Protein AF-A0A9D8A4F9-F1 (afdb_monomer_lite)

Secondary structure (DSSP, 8-state):
----TTTT--HHHHHHHHHH-TT-HHHHHHHHHHHHTS--TTHHHHHHHHHHHHHHHHHHTT-S---SS--S--EEEEEE-TTT--EEEEEEETTEEEEEES-TTSSSPPEEEEPPTT--TTT--HHHHHHHTTPSEEEEEETTTEEEEEEEETTEEEEEETTTEEEE--STT--TTT--HHHHHHHHHHHHHHHHHTEEEE-TT-S-EEEEETTEEEEE-S--STT--EEEHHHHHTT--GGG--HHHHHHHHHT-SPPPPPP---S-------S---S-PPPPPP-TT------STTTTTS--S-PPPPPEEEE--B-SS-----S--HHHHT-SSHHHHHHHHHHHHHHHTBS-TTS-EEEEEEEEEEEGGGSTTHHHHHHHHHHHHHHHHHSSSS--HHHHHHHHHHHHHHHSSEEEEEEEEEESB------SS-GGG-HHHHHHH-SS-----TTS--SSTTGGGHHHHTEEEEEEEEEEEEEETTEEEEEEEEEEE---EEEE-TTS-EEEE-SEEEEEETGGGBPEES--TTS-TTT----TT--GGG-EEEEEEEEES--SSHHHHHHHHHHHHHHHHHHTTSEEEEESTT-SEEESTTTGGGHHHHS-HHHHHTT-SHHHHHHHHHHHHHHHHHTSSEEEEEEETTTEEEEEEEEE-TT---EEEEEETTEEEES---GGGTT--TTSPSEEEEEEE--HHHHHHHHHT--TT-SS--GGGSTTTHHHHHHHHHHHHHHHHHHHHHHSS------------TTSS-------------S-----S-----PPPPPP--------EEE-TTS-EEEPPPSS-S--PPPS------------------------PPEE--EEEEEEEEETTEEEEEEE-SS-EEEEEEEEE--SSSPEEEPEEEESSSEEETTEEEEEE-TT--EEEEEEETT--SS-EEEEEEE-

Foldseek 3Di:
DPDLPCLPPDPVRLVVQCVVCLQPLVSLVSSLVNLVVVPDPSSVVVNVVSVVSNVVNVVVVVDPDDDDDPPPDDKAWQAADPVPRWTWIWDADPLGIKIWTHDPPDPDHIDIFHDDDPDDNVPDHPVNNVVRVVPQDFQQADDPHWTWTWHADSVGTWIDTHDDDIFHDDDPPCHSVPHHPVNVVVRVVVVVVVVVQQFLDDDPPALWTWGQDPVGIWIWRNDDDPLTDTGHCCQQPNPDDSNPDDPVNSVCRSVVVTDTDDDDDDDDDDDDFPPDDDDDPDDDDDDDPPDDDDDDPPPVVPVPPDDDDDFDFFKAFAFDPPPDWFDADDPLLVPDPDLLLLLLQLLQVQQLLQAQDQVAAKEKEKEKDWAFLVLPPRLVVLLVQLVLLLVVQVPPDDDRDVVQNVLSVVLNVQSVDGTWIKIKIWIFNGQWFADDDPDLVVGRVSCLQPDDFDDDDDPGHDADTNSSSQSLLSQASQSKKKKKFWHDDPNFTKIWIKMKHQGIWGWDADPVRDITIGHRIMMGDRNVVSGTHIHDDPSRDCRRYQDDPPRDPRSGTMMMMRIRGNDDPPSQLQSVLSCCLWQVQCQLVQNYWYQGYPVSSDIRHNVCSLVNVVRRDVVSNCVPPVVSVVSSVLSNQVVVLVVPQFDWDWDQDPLLGIKIKRKHADAPAPLWEWEDQPRTTQERDDPQPPSVDDPQFGRMYMYIYRPDPNNSVLQSQQADSSSRYGHLVSDDVCSVSSSVRVVRVSVVVVVVRCVPGHDPPDDDDPPPPCVVVPDDDDDDDDDDPDPPDDDPPDDDDDDDDDQDDDDPPPPFDWDADPVGDTDGDDDPDDDDDDDDPDDPDDDDDDDDDDDDDDDDDDDDDFDFDDWAPWDKDADAQQKIKIKTADQAFAKKKKWKWFDDNHDTHTWFFPDKPAADGDPSIGIHTHHHPDMDIMMTGTPRHDDGDMDMTIGTD

pLDDT: mean 73.82, std 22.25, range [23.19, 98.0]

Structure (mmCIF, N/CA/C/O backbone):
data_AF-A0A9D8A4F9-F1
#
_entry.id   AF-A0A9D8A4F9-F1
#
loop_
_atom_site.group_PDB
_atom_site.id
_atom_site.type_symbol
_atom_site.label_atom_id
_atom_site.label_alt_id
_atom_site.label_comp_id
_atom_site.label_asym_id
_atom_site.label_entity_id
_atom_site.label_seq_id
_atom_site.pdbx_PDB_ins_code
_atom_site.Cartn_x
_atom_site.Cartn_y
_atom_site.Cartn_z
_atom_site.occupancy
_atom_site.B_iso_or_equiv
_atom_site.auth_seq_id
_atom_site.auth_comp_id
_atom_site.auth_asym_id
_atom_site.auth_atom_id
_atom_site.pdbx_PDB_model_num
ATOM 1 N N . MET A 1 1 ? 29.417 20.856 31.888 1.00 31.72 1 MET A N 1
ATOM 2 C CA . MET A 1 1 ? 30.789 20.696 32.424 1.00 31.72 1 MET A CA 1
ATOM 3 C C . MET A 1 1 ? 30.700 19.882 33.709 1.00 31.72 1 MET A C 1
ATOM 5 O O . MET A 1 1 ? 30.314 20.439 34.724 1.00 31.72 1 MET A O 1
ATOM 9 N N . LYS A 1 2 ? 30.962 18.569 33.659 1.00 42.34 2 LYS A N 1
ATOM 10 C CA . LYS A 1 2 ? 31.141 17.732 34.860 1.00 42.34 2 LYS A CA 1
ATOM 11 C C . LYS A 1 2 ? 32.647 17.641 35.139 1.00 42.34 2 LYS A C 1
ATOM 13 O O . LYS A 1 2 ? 33.435 17.596 34.195 1.00 42.34 2 LYS A O 1
ATOM 18 N N . ILE A 1 3 ? 33.026 17.749 36.407 1.00 55.44 3 ILE A N 1
ATOM 19 C CA . ILE A 1 3 ? 34.412 17.869 36.881 1.00 55.44 3 ILE A CA 1
ATOM 20 C C . ILE A 1 3 ? 35.209 16.655 36.382 1.00 55.44 3 ILE A C 1
ATOM 22 O O . ILE A 1 3 ? 34.765 15.530 36.570 1.00 55.44 3 ILE A O 1
ATOM 26 N N . ARG A 1 4 ? 36.346 16.888 35.710 1.00 75.88 4 ARG A N 1
ATOM 27 C CA . ARG A 1 4 ? 37.281 15.846 35.252 1.00 75.88 4 ARG A CA 1
ATOM 28 C C . ARG A 1 4 ? 38.421 15.729 36.272 1.00 75.88 4 ARG A C 1
ATOM 30 O O . ARG A 1 4 ? 39.386 16.487 36.160 1.00 75.88 4 ARG A O 1
ATOM 37 N N . PRO A 1 5 ? 38.309 14.864 37.296 1.00 75.50 5 PRO A N 1
ATOM 38 C CA . PRO A 1 5 ? 39.222 14.872 38.440 1.00 75.50 5 PRO A CA 1
ATOM 39 C C . PRO A 1 5 ? 40.666 14.479 38.092 1.00 75.50 5 PRO A C 1
ATOM 41 O O . PRO A 1 5 ? 41.574 14.840 38.837 1.00 75.50 5 PRO A O 1
ATOM 44 N N . TYR A 1 6 ? 40.897 13.793 36.964 1.00 81.38 6 TYR A N 1
ATOM 45 C CA . TYR A 1 6 ? 42.229 13.305 36.571 1.00 81.38 6 TYR A CA 1
ATOM 46 C C . TYR A 1 6 ? 42.735 13.849 35.225 1.00 81.38 6 TYR A C 1
ATOM 48 O O . TYR A 1 6 ? 43.694 13.318 34.676 1.00 81.38 6 TYR A O 1
ATOM 56 N N . LYS A 1 7 ? 42.137 14.938 34.720 1.00 78.94 7 LYS A N 1
ATOM 57 C CA . LYS A 1 7 ? 42.436 15.521 33.398 1.00 78.94 7 LYS A CA 1
ATOM 58 C C . LYS A 1 7 ? 43.911 15.868 33.160 1.00 78.94 7 LYS A C 1
ATOM 60 O O . LYS A 1 7 ? 44.373 15.780 32.029 1.00 78.94 7 LYS A O 1
ATOM 65 N N . ASP A 1 8 ? 44.624 16.266 34.212 1.00 77.88 8 ASP A N 1
ATOM 66 C CA . ASP A 1 8 ? 46.012 16.744 34.133 1.00 77.88 8 ASP A CA 1
ATOM 67 C C . ASP A 1 8 ? 47.021 15.738 34.723 1.00 77.88 8 ASP A C 1
ATOM 69 O O . ASP A 1 8 ? 48.161 16.092 35.023 1.00 77.88 8 ASP A O 1
ATOM 73 N N . LYS A 1 9 ? 46.604 14.482 34.933 1.00 79.62 9 LYS A N 1
ATOM 74 C CA . LYS A 1 9 ? 47.461 13.419 35.472 1.00 79.62 9 LYS A CA 1
ATOM 75 C C . LYS A 1 9 ? 48.225 12.715 34.356 1.00 79.62 9 LYS A C 1
ATOM 77 O O . LYS A 1 9 ? 47.655 12.320 33.343 1.00 79.62 9 LYS A O 1
ATOM 82 N N . SER A 1 10 ? 49.527 12.533 34.556 1.00 82.38 10 SER A N 1
ATOM 83 C CA . SER A 1 10 ? 50.371 11.760 33.642 1.00 82.38 10 SER A CA 1
ATOM 84 C C . SER A 1 10 ? 49.998 10.275 33.655 1.00 82.38 10 SER A C 1
ATOM 86 O O . SER A 1 10 ? 49.470 9.766 34.642 1.00 82.38 10 SER A O 1
ATOM 88 N N . ILE A 1 11 ? 50.335 9.543 32.587 1.00 78.50 11 ILE A N 1
ATOM 89 C CA . ILE A 1 11 ? 50.060 8.096 32.477 1.00 78.50 11 ILE A CA 1
ATOM 90 C C . ILE A 1 11 ? 50.631 7.311 33.672 1.00 78.50 11 ILE A C 1
ATOM 92 O O . ILE A 1 11 ? 49.972 6.411 34.184 1.00 78.50 11 ILE A O 1
ATOM 96 N N . ASN A 1 12 ? 51.810 7.689 34.178 1.00 79.38 12 ASN A N 1
ATOM 97 C CA . ASN A 1 12 ? 52.402 7.055 35.360 1.00 79.38 12 ASN A CA 1
ATOM 98 C C . ASN A 1 12 ? 51.629 7.368 36.651 1.00 79.38 12 ASN A C 1
ATOM 100 O O . ASN A 1 12 ? 51.538 6.517 37.531 1.00 79.38 12 ASN A O 1
ATOM 104 N N . GLU A 1 13 ? 51.057 8.569 36.778 1.00 82.94 13 GLU A N 1
ATOM 105 C CA . GLU A 1 13 ? 50.193 8.904 37.913 1.00 82.94 13 GLU A CA 1
ATOM 106 C C . GLU A 1 13 ? 48.845 8.186 37.827 1.00 82.94 13 GLU A C 1
ATOM 108 O O . GLU A 1 13 ? 48.355 7.718 38.849 1.00 82.94 13 GLU A O 1
ATOM 113 N N . LEU A 1 14 ? 48.266 8.053 36.628 1.00 85.44 14 LEU A N 1
ATOM 114 C CA . LEU A 1 14 ? 47.043 7.276 36.410 1.00 85.44 14 LEU A CA 1
ATOM 115 C C . LEU A 1 14 ? 47.265 5.796 36.743 1.00 85.44 14 LEU A C 1
ATOM 117 O O . LEU A 1 14 ? 46.433 5.206 37.425 1.00 85.44 14 LEU A O 1
ATOM 121 N N . ALA A 1 15 ? 48.417 5.226 36.372 1.00 82.44 15 ALA A N 1
ATOM 122 C CA . ALA A 1 15 ? 48.817 3.872 36.765 1.00 82.44 15 ALA A CA 1
ATOM 123 C C . ALA A 1 15 ? 48.839 3.694 38.288 1.00 82.44 15 ALA A C 1
ATOM 125 O O . ALA A 1 15 ? 48.301 2.725 38.817 1.00 82.44 15 ALA A O 1
ATOM 126 N N . LEU A 1 16 ? 49.428 4.667 38.993 1.00 85.88 16 LEU A N 1
ATOM 127 C CA . LEU A 1 16 ? 49.505 4.660 40.451 1.00 85.88 16 LEU A CA 1
ATOM 128 C C . LEU A 1 16 ? 48.119 4.805 41.097 1.00 85.88 16 LEU A C 1
ATOM 130 O O . LEU A 1 16 ? 47.875 4.280 42.180 1.00 85.88 16 LEU A O 1
ATOM 134 N N . ILE A 1 17 ? 47.207 5.545 40.460 1.00 87.12 17 ILE A N 1
ATOM 135 C CA . ILE A 1 17 ? 45.825 5.684 40.931 1.00 87.12 17 ILE A CA 1
ATOM 136 C C . ILE A 1 17 ? 45.079 4.360 40.755 1.00 87.12 17 ILE A C 1
ATOM 138 O O . ILE A 1 17 ? 44.392 3.956 41.689 1.00 87.12 17 ILE A O 1
ATOM 142 N N . ILE A 1 18 ? 45.258 3.662 39.629 1.00 86.81 18 ILE A N 1
ATOM 143 C CA . ILE A 1 18 ? 44.662 2.338 39.387 1.00 86.81 18 ILE A CA 1
ATOM 144 C C . ILE A 1 18 ? 45.150 1.339 40.440 1.00 86.81 18 ILE A C 1
ATOM 146 O O . ILE A 1 18 ? 44.323 0.748 41.127 1.00 86.81 18 ILE A O 1
ATOM 150 N N . SER A 1 19 ? 46.468 1.223 40.650 1.00 85.38 19 SER A N 1
ATOM 151 C CA . SER A 1 19 ? 47.038 0.250 41.598 1.00 85.38 19 SER A CA 1
ATOM 152 C C . SER A 1 19 ? 46.640 0.502 43.056 1.00 85.38 19 SER A C 1
ATOM 154 O O . SER A 1 19 ? 46.629 -0.411 43.872 1.00 85.38 19 SER A O 1
ATOM 156 N N . ASN A 1 20 ? 46.338 1.753 43.417 1.00 87.88 20 ASN A N 1
ATOM 157 C CA . ASN A 1 20 ? 45.907 2.104 44.773 1.00 87.88 20 ASN A CA 1
ATOM 158 C C . ASN A 1 20 ? 44.387 1.998 44.974 1.00 87.88 20 ASN A C 1
ATOM 160 O O . ASN A 1 20 ? 43.920 2.176 46.097 1.00 87.88 20 ASN A O 1
ATOM 164 N N . ASN A 1 21 ? 43.611 1.763 43.911 1.00 86.81 21 ASN A N 1
ATOM 165 C CA . ASN A 1 21 ? 42.146 1.793 43.938 1.00 86.81 21 ASN A CA 1
ATOM 166 C C . ASN A 1 21 ? 41.532 0.623 43.154 1.00 86.81 21 ASN A C 1
ATOM 168 O O . ASN A 1 21 ? 40.475 0.773 42.547 1.00 86.81 21 ASN A O 1
ATOM 172 N N . GLU A 1 22 ? 42.180 -0.544 43.182 1.00 84.69 22 GLU A N 1
ATOM 173 C CA . GLU A 1 22 ? 41.794 -1.732 42.404 1.00 84.69 22 GLU A CA 1
ATOM 174 C C . GLU A 1 22 ? 40.377 -2.260 42.708 1.00 84.69 22 GLU A C 1
ATOM 176 O O . GLU A 1 22 ? 39.803 -2.958 41.877 1.00 84.69 22 GLU A O 1
ATOM 181 N N . GLU A 1 23 ? 39.791 -1.892 43.854 1.00 78.38 23 GLU A N 1
ATOM 182 C CA . GLU A 1 23 ? 38.433 -2.282 44.275 1.00 78.38 23 GLU A CA 1
ATOM 183 C C . GLU A 1 23 ? 37.409 -1.127 44.221 1.00 78.38 23 GLU A C 1
ATOM 185 O O . GLU A 1 23 ? 36.232 -1.327 44.521 1.00 78.38 23 GLU A O 1
ATOM 190 N N . ASN A 1 24 ? 37.822 0.095 43.857 1.00 81.44 24 ASN A N 1
ATOM 191 C CA . ASN A 1 24 ? 36.941 1.268 43.850 1.00 81.44 24 ASN A CA 1
ATOM 192 C C . ASN A 1 24 ? 36.416 1.552 42.435 1.00 81.44 24 ASN A C 1
ATOM 194 O O . ASN A 1 24 ? 37.071 2.215 41.627 1.00 81.44 24 ASN A O 1
ATOM 198 N N . GLU A 1 25 ? 35.211 1.053 42.164 1.00 83.56 25 GLU A N 1
ATOM 199 C CA . GLU A 1 25 ? 34.539 1.128 40.862 1.00 83.56 25 GLU A CA 1
ATOM 200 C C . GLU A 1 25 ? 34.461 2.559 40.302 1.00 83.56 25 GLU A C 1
ATOM 202 O O . GLU A 1 25 ? 34.853 2.789 39.156 1.00 83.56 25 GLU A O 1
ATOM 207 N N . ASP A 1 26 ? 34.049 3.535 41.116 1.00 80.44 26 ASP A N 1
ATOM 208 C CA . ASP A 1 26 ? 33.897 4.929 40.682 1.00 80.44 26 ASP A CA 1
ATOM 209 C C . ASP A 1 26 ? 35.233 5.554 40.261 1.00 80.44 26 ASP A C 1
ATOM 211 O O . ASP A 1 26 ? 35.308 6.300 39.279 1.00 80.44 26 ASP A O 1
ATOM 215 N N . ILE A 1 27 ? 36.319 5.254 40.978 1.00 84.44 27 ILE A N 1
ATOM 216 C CA . ILE A 1 27 ? 37.652 5.769 40.640 1.00 84.44 27 ILE A CA 1
ATOM 217 C C . ILE A 1 27 ? 38.167 5.105 39.360 1.00 84.44 27 ILE A C 1
ATOM 219 O O . ILE A 1 27 ? 38.673 5.800 38.476 1.00 84.44 27 ILE A O 1
ATOM 223 N N . LEU A 1 28 ? 37.993 3.790 39.220 1.00 86.69 28 LEU A N 1
ATOM 224 C CA . LEU A 1 28 ? 38.424 3.037 38.039 1.00 86.69 28 LEU A CA 1
ATOM 225 C C . LEU A 1 28 ? 37.687 3.479 36.766 1.00 86.69 28 LEU A C 1
ATOM 227 O O . LEU A 1 28 ? 38.329 3.673 35.732 1.00 86.69 28 LEU A O 1
ATOM 231 N N . LEU A 1 29 ? 36.372 3.715 36.835 1.00 83.12 29 LEU A N 1
ATOM 232 C CA . LEU A 1 29 ? 35.571 4.240 35.719 1.00 83.12 29 LEU A CA 1
ATOM 233 C C . LEU A 1 29 ? 35.997 5.656 35.317 1.00 83.12 29 LEU A C 1
ATOM 235 O O . LEU A 1 29 ? 36.140 5.942 34.126 1.00 83.12 29 LEU A O 1
ATOM 239 N N . ASN A 1 30 ? 36.261 6.530 36.292 1.00 84.75 30 ASN A N 1
ATOM 240 C CA . ASN A 1 30 ? 36.729 7.887 36.015 1.00 84.75 30 ASN A CA 1
ATOM 241 C C . ASN A 1 30 ? 38.138 7.897 35.402 1.00 84.75 30 ASN A C 1
ATOM 243 O O . ASN A 1 30 ? 38.377 8.636 34.451 1.00 84.75 30 ASN A O 1
ATOM 247 N N . VAL A 1 31 ? 39.068 7.065 35.883 1.00 83.44 31 VAL A N 1
ATOM 248 C CA . VAL A 1 31 ? 40.415 6.950 35.290 1.00 83.44 31 VAL A CA 1
ATOM 249 C C . VAL A 1 31 ? 40.358 6.330 33.895 1.00 83.44 31 VAL A C 1
ATOM 251 O O . VAL A 1 31 ? 41.064 6.780 32.993 1.00 83.44 31 VAL A O 1
ATOM 254 N N . ARG A 1 32 ? 39.482 5.345 33.676 1.00 86.44 32 ARG A N 1
ATOM 255 C CA . ARG A 1 32 ? 39.268 4.754 32.353 1.00 86.44 32 ARG A CA 1
ATOM 256 C C . ARG A 1 32 ? 38.761 5.765 31.337 1.00 86.44 32 ARG A C 1
ATOM 258 O O . ARG A 1 32 ? 39.300 5.827 30.238 1.00 86.44 32 ARG A O 1
ATOM 265 N N . TYR A 1 33 ? 37.781 6.578 31.718 1.00 82.81 33 TYR A N 1
ATOM 266 C CA . TYR A 1 33 ? 37.270 7.650 30.869 1.00 82.81 33 TYR A CA 1
ATOM 267 C C . TYR A 1 33 ? 38.373 8.648 30.479 1.00 82.81 33 TYR A C 1
ATOM 269 O O . TYR A 1 33 ? 38.435 9.108 29.340 1.00 82.81 33 TYR A O 1
ATOM 277 N N . GLU A 1 34 ? 39.286 8.952 31.401 1.00 82.44 34 GLU A N 1
ATOM 278 C CA . GLU A 1 34 ? 40.431 9.830 31.140 1.00 82.44 34 GLU A CA 1
ATOM 279 C C . GLU A 1 34 ? 41.468 9.176 30.209 1.00 82.44 34 GLU A C 1
ATOM 281 O O . GLU A 1 34 ? 42.006 9.848 29.329 1.00 82.44 34 GLU A O 1
ATOM 286 N N . LEU A 1 35 ? 41.690 7.862 30.326 1.00 80.31 35 LEU A N 1
ATOM 287 C CA . LEU A 1 35 ? 42.556 7.096 29.422 1.00 80.31 35 LEU A CA 1
ATOM 288 C C . LEU A 1 35 ? 41.958 6.935 28.016 1.00 80.31 35 LEU A C 1
ATOM 290 O O . LEU A 1 35 ? 42.701 7.026 27.043 1.00 80.31 35 LEU A O 1
ATOM 294 N N . ASP A 1 36 ? 40.640 6.763 27.887 1.00 76.56 36 ASP A N 1
ATOM 295 C CA . ASP A 1 36 ? 39.948 6.682 26.588 1.00 76.56 36 ASP A CA 1
ATOM 296 C C . ASP A 1 36 ? 40.034 8.003 25.801 1.00 76.56 36 ASP A C 1
ATOM 298 O O . ASP A 1 36 ? 40.032 8.007 24.568 1.00 76.56 36 ASP A O 1
ATOM 302 N N . LEU A 1 37 ? 40.156 9.136 26.502 1.00 75.88 37 LEU A N 1
ATOM 303 C CA . LEU A 1 37 ? 40.367 10.453 25.894 1.00 75.88 37 LEU A CA 1
ATOM 304 C C . LEU A 1 37 ? 41.833 10.715 25.501 1.00 75.88 37 LEU A C 1
ATOM 306 O O . LEU A 1 37 ? 42.096 11.626 24.711 1.00 75.88 37 LEU A O 1
ATOM 310 N N . CYS A 1 38 ? 42.781 9.927 26.015 1.00 65.50 38 CYS A N 1
ATOM 311 C CA . CYS A 1 38 ? 44.208 10.013 25.710 1.00 65.50 38 CYS A CA 1
ATOM 312 C C . CYS A 1 38 ? 44.599 8.935 24.682 1.00 65.50 38 CYS A C 1
ATOM 314 O O . CYS A 1 38 ? 44.934 7.805 25.028 1.00 65.50 38 CYS A O 1
ATOM 316 N N . TRP A 1 39 ? 44.585 9.281 23.389 1.00 54.97 39 TRP A N 1
ATOM 317 C CA . TRP A 1 39 ? 44.936 8.369 22.285 1.00 54.97 39 TRP A CA 1
ATOM 318 C C . TRP A 1 39 ? 46.454 8.101 22.181 1.00 54.97 39 TRP A C 1
ATOM 320 O O . TRP A 1 39 ? 47.113 8.491 21.218 1.00 54.97 39 TRP A O 1
ATOM 330 N N . GLU A 1 40 ? 47.024 7.392 23.157 1.00 63.62 40 GLU A N 1
ATOM 331 C CA . GLU A 1 40 ? 48.402 6.886 23.111 1.00 63.62 40 GLU A CA 1
ATOM 332 C C . GLU A 1 40 ? 48.454 5.354 23.206 1.00 63.62 40 GLU A C 1
ATOM 334 O O . GLU A 1 40 ? 47.708 4.719 23.951 1.00 63.62 40 GLU A O 1
ATOM 339 N N . SER A 1 41 ? 49.379 4.731 22.467 1.00 62.28 41 SER A N 1
ATOM 340 C CA . SER A 1 41 ? 49.570 3.269 22.432 1.00 62.28 41 SER A CA 1
ATOM 341 C C . SER A 1 41 ? 49.824 2.652 23.817 1.00 62.28 41 SER A C 1
ATOM 343 O O . SER A 1 41 ? 49.498 1.487 24.043 1.00 62.28 41 SER A O 1
ATOM 345 N N . SER A 1 42 ? 50.397 3.436 24.733 1.00 62.03 42 SER A N 1
ATOM 346 C CA . SER A 1 42 ? 50.686 3.108 26.135 1.00 62.03 42 SER A CA 1
ATOM 347 C C . SER A 1 42 ? 49.425 2.963 27.000 1.00 62.03 42 SER A C 1
ATOM 349 O O . SER A 1 42 ? 49.429 2.154 27.926 1.00 62.03 42 SER A O 1
ATOM 351 N N . ALA A 1 43 ? 48.327 3.661 26.681 1.00 71.38 43 ALA A N 1
ATOM 352 C CA . ALA A 1 43 ? 47.078 3.622 27.453 1.00 71.38 43 ALA A CA 1
ATOM 353 C C . ALA A 1 43 ? 46.287 2.318 27.248 1.00 71.38 43 ALA A C 1
ATOM 355 O O . ALA A 1 43 ? 45.575 1.859 28.141 1.00 71.38 43 ALA A O 1
ATOM 356 N N . LYS A 1 44 ? 46.458 1.661 26.093 1.00 75.00 44 LYS A N 1
ATOM 357 C CA . LYS A 1 44 ? 45.703 0.452 25.719 1.00 75.00 44 LYS A CA 1
ATOM 358 C C . LYS A 1 44 ? 45.915 -0.721 26.684 1.00 75.00 44 LYS A C 1
ATOM 360 O O . LYS A 1 44 ? 44.993 -1.504 26.900 1.00 75.00 44 LYS A O 1
ATOM 365 N N . GLY A 1 45 ? 47.115 -0.839 27.259 1.00 77.44 45 GLY A N 1
ATOM 366 C CA . GLY A 1 45 ? 47.419 -1.851 28.276 1.00 77.44 45 GLY A CA 1
ATOM 367 C C . GLY A 1 45 ? 46.666 -1.603 29.584 1.00 77.44 45 GLY A C 1
ATOM 368 O O . GLY A 1 45 ? 46.033 -2.517 30.102 1.00 77.44 45 GLY A O 1
ATOM 369 N N . MET A 1 46 ? 46.658 -0.350 30.047 1.00 80.25 46 MET A N 1
ATOM 370 C CA . MET A 1 46 ? 45.985 0.066 31.284 1.00 80.25 46 MET A CA 1
ATOM 371 C C . MET A 1 46 ? 44.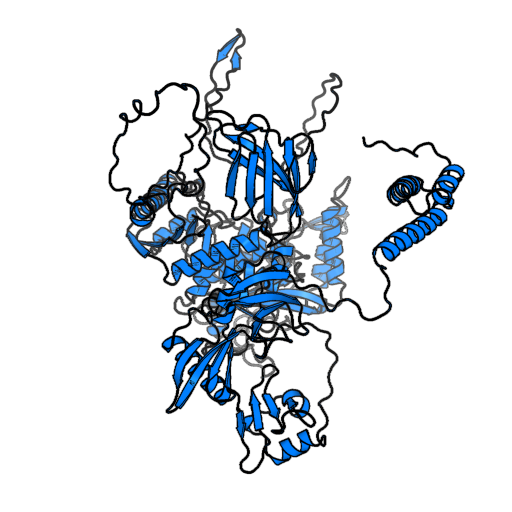464 -0.022 31.180 1.00 80.25 46 MET A C 1
ATOM 373 O O . MET A 1 46 ? 43.809 -0.453 32.120 1.00 80.25 46 MET A O 1
ATOM 377 N N . ILE A 1 47 ? 43.895 0.311 30.018 1.00 83.50 47 ILE A N 1
ATOM 378 C CA . ILE A 1 47 ? 42.461 0.131 29.753 1.00 83.50 47 ILE A CA 1
ATOM 379 C C . ILE A 1 47 ? 42.089 -1.354 29.907 1.00 83.50 47 ILE A C 1
ATOM 381 O O . ILE A 1 47 ? 41.141 -1.684 30.613 1.00 83.50 47 ILE A O 1
ATOM 385 N N . GLY A 1 48 ? 42.876 -2.272 29.338 1.00 81.88 48 GLY A N 1
ATOM 386 C CA . GLY A 1 48 ? 42.640 -3.711 29.511 1.00 81.88 48 GLY A CA 1
ATOM 387 C C . GLY A 1 48 ? 42.784 -4.202 30.960 1.00 81.88 48 GLY A C 1
ATOM 388 O O . GLY A 1 48 ? 42.118 -5.158 31.356 1.00 81.88 48 GLY A O 1
ATOM 389 N N . GLU A 1 49 ? 43.635 -3.556 31.756 1.00 83.44 49 GLU A N 1
ATOM 390 C CA . GLU A 1 49 ? 43.820 -3.851 33.180 1.00 83.44 49 GLU A CA 1
ATOM 391 C C . GLU A 1 49 ? 42.630 -3.358 34.017 1.00 83.44 49 GLU A C 1
ATOM 393 O O . GLU A 1 49 ? 42.079 -4.126 34.805 1.00 83.44 49 GLU A O 1
ATOM 398 N N . ILE A 1 50 ? 42.132 -2.144 33.747 1.00 86.06 50 ILE A N 1
ATOM 399 C CA . ILE A 1 50 ? 40.911 -1.615 34.372 1.00 86.06 50 ILE A CA 1
ATOM 400 C C . ILE A 1 50 ? 39.684 -2.463 34.011 1.00 86.06 50 ILE A C 1
ATOM 402 O O . ILE A 1 50 ? 38.865 -2.727 34.883 1.00 86.06 50 ILE A O 1
ATOM 406 N N . ASP A 1 51 ? 39.555 -2.936 32.763 1.00 85.06 51 ASP A N 1
ATOM 407 C CA . ASP A 1 51 ? 38.456 -3.844 32.373 1.00 85.06 51 ASP A CA 1
ATOM 408 C C . ASP A 1 51 ? 38.436 -5.112 33.224 1.00 85.06 51 ASP A C 1
ATOM 410 O O . ASP A 1 51 ? 37.373 -5.575 33.634 1.00 85.06 51 ASP A O 1
ATOM 414 N N . LYS A 1 52 ? 39.614 -5.690 33.482 1.00 85.75 52 LYS A N 1
ATOM 415 C CA . LYS A 1 52 ? 39.733 -6.890 34.312 1.00 85.75 52 LYS A CA 1
ATOM 416 C C . LYS A 1 52 ? 39.365 -6.611 35.761 1.00 85.75 52 LYS A C 1
ATOM 418 O O . LYS A 1 52 ? 38.658 -7.425 36.347 1.00 85.75 52 LYS A O 1
ATOM 423 N N . LEU A 1 53 ? 39.823 -5.491 36.317 1.00 85.06 53 LEU A N 1
ATOM 424 C CA . LEU A 1 53 ? 39.496 -5.090 37.686 1.00 85.06 53 LEU A CA 1
ATOM 425 C C . LEU A 1 53 ? 37.992 -4.837 37.840 1.00 85.06 53 LEU A C 1
ATOM 427 O O . LEU A 1 53 ? 37.364 -5.436 38.706 1.00 85.06 53 LEU A O 1
ATOM 431 N N . LEU A 1 54 ? 37.387 -4.066 36.930 1.00 80.75 54 LEU A N 1
ATOM 432 C CA . LEU A 1 54 ? 35.941 -3.830 36.907 1.00 80.75 54 LEU A CA 1
ATOM 433 C C . LEU A 1 54 ? 35.162 -5.140 36.739 1.00 80.75 54 LEU A C 1
ATOM 435 O O . LEU A 1 54 ? 34.216 -5.387 37.477 1.00 80.75 54 LEU A O 1
ATOM 439 N N . SER A 1 55 ? 35.589 -6.033 35.840 1.00 76.44 55 SER A N 1
ATOM 440 C CA . SER A 1 55 ? 34.982 -7.364 35.701 1.00 76.44 55 SER A CA 1
ATOM 441 C C . SER A 1 55 ? 35.089 -8.186 36.987 1.00 76.44 55 SER A C 1
ATOM 443 O O . SER A 1 55 ? 34.133 -8.866 37.341 1.00 76.44 55 SER A O 1
ATOM 445 N N . GLY A 1 56 ? 36.214 -8.111 37.702 1.00 73.38 56 GLY A N 1
ATOM 446 C CA . GLY A 1 56 ? 36.395 -8.761 38.998 1.00 73.38 56 GLY A CA 1
ATOM 447 C C . GLY A 1 56 ? 35.470 -8.192 40.076 1.00 73.38 56 GLY A C 1
ATOM 448 O O . GLY A 1 56 ? 34.885 -8.963 40.835 1.00 73.38 56 GLY A O 1
ATOM 449 N N . ILE A 1 57 ? 35.258 -6.871 40.106 1.00 75.81 57 ILE A N 1
ATOM 450 C CA . ILE A 1 57 ? 34.303 -6.191 41.005 1.00 75.81 57 ILE A CA 1
ATOM 451 C C . ILE A 1 57 ? 32.856 -6.610 40.674 1.00 75.81 57 ILE A C 1
ATOM 453 O O . ILE A 1 57 ? 32.052 -6.935 41.555 1.00 75.81 57 ILE A O 1
ATOM 457 N N . TYR A 1 58 ? 32.517 -6.701 39.387 1.00 63.22 58 TYR A N 1
ATOM 458 C CA . TYR A 1 58 ? 31.201 -7.166 38.940 1.00 63.22 58 TYR A CA 1
ATOM 459 C C . TYR A 1 58 ? 30.976 -8.673 39.136 1.00 63.22 58 TYR A C 1
ATOM 461 O O . TYR A 1 58 ? 29.834 -9.111 39.285 1.00 63.22 58 TYR A O 1
ATOM 469 N N . GLU A 1 59 ? 32.034 -9.485 39.150 1.00 54.09 59 GLU A N 1
ATOM 470 C CA . GLU A 1 59 ? 31.956 -10.911 39.482 1.00 54.09 59 GLU A CA 1
ATOM 471 C C . GLU A 1 59 ? 31.868 -11.135 40.994 1.00 54.09 59 GLU A C 1
ATOM 473 O O . GLU A 1 59 ? 31.037 -11.927 41.429 1.00 54.09 59 GLU A O 1
ATOM 478 N N . THR A 1 60 ? 32.617 -10.385 41.807 1.00 49.44 60 THR A N 1
ATOM 479 C CA . THR A 1 60 ? 32.550 -10.441 43.281 1.00 49.44 60 THR A CA 1
ATOM 480 C C . THR A 1 60 ? 31.218 -9.933 43.833 1.00 49.44 60 THR A C 1
ATOM 482 O O . THR A 1 60 ? 30.691 -10.526 44.774 1.00 49.44 60 THR A O 1
ATOM 485 N N . SER A 1 61 ? 30.592 -8.939 43.194 1.00 47.50 61 SER A N 1
ATOM 486 C CA . SER A 1 61 ? 29.197 -8.550 43.481 1.00 47.50 61 SER A CA 1
ATOM 487 C C . SER A 1 61 ? 28.160 -9.584 43.008 1.00 47.50 61 SER A C 1
ATOM 489 O O . SER A 1 61 ? 27.023 -9.579 43.484 1.00 47.50 61 SER A O 1
ATOM 491 N N . LYS A 1 62 ? 28.546 -10.522 42.129 1.00 42.41 62 LYS A N 1
ATOM 492 C CA . LYS A 1 62 ? 27.721 -11.656 41.669 1.00 42.41 62 LYS A CA 1
ATOM 493 C C . LYS A 1 62 ? 28.050 -12.992 42.344 1.00 42.41 62 LYS A C 1
ATOM 495 O O . LYS A 1 62 ? 27.306 -13.955 42.149 1.00 42.41 62 LYS A O 1
ATOM 500 N N . THR A 1 63 ? 29.085 -13.060 43.182 1.00 33.72 63 THR A N 1
ATOM 501 C CA . THR A 1 63 ? 29.459 -14.255 43.950 1.00 33.72 63 THR A CA 1
ATOM 502 C C . THR A 1 63 ? 29.453 -13.991 45.457 1.00 33.72 63 THR A C 1
ATOM 504 O O . THR A 1 63 ? 30.493 -13.964 46.110 1.00 33.72 63 THR A O 1
ATOM 507 N N . GLY A 1 64 ? 28.254 -13.914 46.038 1.00 30.12 64 GLY A N 1
ATOM 508 C CA . GLY A 1 64 ? 28.022 -14.575 47.327 1.00 30.12 64 GLY A CA 1
ATOM 509 C C . GLY A 1 64 ? 28.135 -16.102 47.137 1.00 30.12 64 GLY A C 1
ATOM 510 O O . GLY A 1 64 ? 27.876 -16.598 46.038 1.00 30.12 64 GLY A O 1
ATOM 511 N N . PRO A 1 65 ? 28.577 -16.873 48.142 1.00 31.55 65 PRO A N 1
ATOM 512 C CA . PRO A 1 65 ? 29.203 -18.175 47.928 1.00 31.55 65 PRO A CA 1
ATOM 513 C C . PRO A 1 65 ? 28.233 -19.229 47.375 1.00 31.55 65 PRO A C 1
ATOM 515 O O . PRO A 1 65 ? 27.191 -19.516 47.960 1.00 31.55 65 PRO A O 1
ATOM 518 N N . SER A 1 66 ? 28.632 -19.887 46.282 1.00 40.66 66 SER A N 1
ATOM 519 C CA . SER A 1 66 ? 28.107 -21.203 45.908 1.00 40.66 66 SER A CA 1
ATOM 520 C C . SER A 1 66 ? 28.854 -22.282 46.685 1.00 40.66 66 SER A C 1
ATOM 522 O O . SER A 1 66 ? 29.965 -22.671 46.336 1.00 40.66 66 SER A O 1
ATOM 524 N N . GLY A 1 67 ? 28.209 -22.773 47.739 1.00 28.16 67 GLY A N 1
ATOM 525 C CA . GLY A 1 67 ? 28.632 -23.932 48.511 1.00 28.16 67 GLY A CA 1
ATOM 526 C C . GLY A 1 67 ? 27.547 -24.329 49.507 1.00 28.16 67 GLY A C 1
ATOM 527 O O . GLY A 1 67 ? 27.473 -23.760 50.582 1.00 28.16 67 GLY A O 1
ATOM 528 N N . ASN A 1 68 ? 26.755 -25.342 49.139 1.00 28.14 68 ASN A N 1
ATOM 529 C CA . ASN A 1 68 ? 25.823 -26.107 49.981 1.00 28.14 68 ASN A CA 1
ATOM 530 C C . ASN A 1 68 ? 24.521 -25.418 50.478 1.00 28.14 68 ASN A C 1
ATOM 532 O O . ASN A 1 68 ? 24.514 -24.598 51.379 1.00 28.14 68 ASN A O 1
ATOM 536 N N . ASN A 1 69 ? 23.382 -25.922 49.981 1.00 38.81 69 ASN A N 1
ATOM 537 C CA . ASN A 1 69 ? 22.191 -26.277 50.777 1.00 38.81 69 ASN A CA 1
ATOM 538 C C . ASN A 1 69 ? 21.395 -25.240 51.626 1.00 38.81 69 ASN A C 1
ATOM 540 O O . ASN A 1 69 ? 20.686 -25.689 52.520 1.00 38.81 69 ASN A O 1
ATOM 544 N N . GLU A 1 70 ? 21.350 -23.929 51.339 1.00 29.53 70 GLU A N 1
ATOM 545 C CA . GLU A 1 70 ? 20.570 -22.986 52.195 1.00 29.53 70 GLU A CA 1
ATOM 546 C C . GLU A 1 70 ? 19.679 -21.924 51.497 1.00 29.53 70 GLU A C 1
ATOM 548 O O . GLU A 1 70 ? 19.510 -20.817 51.991 1.00 29.53 70 GLU A O 1
ATOM 553 N N . PHE A 1 71 ? 18.996 -22.243 50.391 1.00 32.16 71 PHE A N 1
ATOM 554 C CA . PHE A 1 71 ? 17.864 -21.410 49.913 1.00 32.16 71 PHE A CA 1
ATOM 555 C C . PHE A 1 71 ? 16.552 -22.199 49.833 1.00 32.16 71 PHE A C 1
ATOM 557 O O . PHE A 1 71 ? 15.879 -22.240 48.806 1.00 32.16 71 PHE A O 1
ATOM 564 N N . ASN A 1 72 ? 16.191 -22.857 50.939 1.00 40.06 72 ASN A N 1
ATOM 565 C CA . ASN A 1 72 ? 14.938 -23.609 51.059 1.00 40.06 72 ASN A CA 1
ATOM 566 C C . ASN A 1 72 ? 13.863 -22.940 51.940 1.00 40.06 72 ASN A C 1
ATOM 568 O O . ASN A 1 72 ? 12.744 -23.441 51.943 1.00 40.06 72 ASN A O 1
ATOM 572 N N . ASP A 1 73 ? 14.136 -21.823 52.635 1.00 48.75 73 ASP A N 1
ATOM 573 C CA . ASP A 1 73 ? 13.293 -21.419 53.784 1.00 48.75 73 ASP A CA 1
ATOM 574 C C . ASP A 1 73 ? 12.900 -19.928 53.904 1.00 48.75 73 ASP A C 1
ATOM 576 O O . ASP A 1 73 ? 12.530 -19.480 54.986 1.00 48.75 73 ASP A O 1
ATOM 580 N N . LYS A 1 74 ? 12.864 -19.132 52.824 1.00 64.19 74 LYS A N 1
ATOM 581 C CA . LYS A 1 74 ? 12.144 -17.838 52.883 1.00 64.19 74 LYS A CA 1
ATOM 582 C C . LYS A 1 74 ? 10.659 -18.044 52.571 1.00 64.19 74 LYS A C 1
ATOM 584 O O . LYS A 1 74 ? 10.257 -18.121 51.410 1.00 64.19 74 LYS A O 1
ATOM 589 N N . PHE A 1 75 ? 9.850 -18.169 53.621 1.00 74.12 75 PHE A N 1
ATOM 590 C CA . PHE A 1 75 ? 8.396 -18.021 53.565 1.00 74.12 75 PHE A CA 1
ATOM 591 C C . PHE A 1 75 ? 7.999 -16.675 54.183 1.00 74.12 75 PHE A C 1
ATOM 593 O O . PHE A 1 75 ? 8.634 -16.214 55.128 1.00 74.12 75 PHE A O 1
ATOM 600 N N . ARG A 1 76 ? 6.959 -16.035 53.647 1.00 85.00 76 ARG A N 1
ATOM 601 C CA . ARG A 1 76 ? 6.347 -14.828 54.217 1.00 85.00 76 ARG A CA 1
ATOM 602 C C . ARG A 1 76 ? 5.033 -15.231 54.870 1.00 85.00 76 ARG A C 1
ATOM 604 O O . ARG A 1 76 ? 4.168 -15.803 54.206 1.00 85.00 76 ARG A O 1
ATOM 611 N N . GLU A 1 77 ? 4.901 -14.983 56.167 1.00 86.19 77 GLU A N 1
ATOM 612 C CA . GLU A 1 77 ? 3.643 -15.193 56.884 1.00 86.19 77 GLU A CA 1
ATOM 613 C C . GLU A 1 77 ? 2.668 -14.064 56.543 1.00 86.19 77 GLU A C 1
ATOM 615 O O . GLU A 1 77 ? 3.032 -12.891 56.599 1.00 86.19 77 GLU A O 1
ATOM 620 N N . LEU A 1 78 ? 1.439 -14.417 56.160 1.00 85.12 78 LEU A N 1
ATOM 621 C CA . LEU A 1 78 ? 0.384 -13.446 55.844 1.00 85.12 78 LEU A CA 1
ATOM 622 C C . LEU A 1 78 ? -0.639 -13.302 56.976 1.00 85.12 78 LEU A C 1
ATOM 624 O O . LEU A 1 78 ? -1.364 -12.314 57.013 1.00 85.12 78 LEU A O 1
ATOM 628 N N . GLY A 1 79 ? -0.712 -14.278 57.888 1.00 86.38 79 GLY A N 1
ATOM 629 C CA . GLY A 1 79 ? -1.625 -14.270 59.031 1.00 86.38 79 GLY A CA 1
ATOM 630 C C . GLY A 1 79 ? -2.252 -15.635 59.309 1.00 86.38 79 GLY A C 1
ATOM 631 O O . GLY A 1 79 ? -1.722 -16.676 58.915 1.00 86.38 79 GLY A O 1
ATOM 632 N N . ILE A 1 80 ? -3.389 -15.629 60.004 1.00 85.56 80 ILE A N 1
ATOM 633 C CA . ILE A 1 80 ? -4.145 -16.828 60.390 1.00 85.56 80 ILE A CA 1
ATOM 634 C C . ILE A 1 80 ? -5.443 -16.873 59.582 1.00 85.56 80 ILE A C 1
ATOM 636 O O . ILE A 1 80 ? -6.142 -15.869 59.480 1.00 85.56 80 ILE A O 1
ATOM 640 N N . ASP A 1 81 ? -5.785 -18.040 59.033 1.00 83.88 81 ASP A N 1
ATOM 641 C CA . ASP A 1 81 ? -7.088 -18.252 58.403 1.00 83.88 81 ASP A CA 1
ATOM 642 C C . ASP A 1 81 ? -8.211 -18.198 59.457 1.00 83.88 81 ASP A C 1
ATOM 644 O O . ASP A 1 81 ? -8.242 -19.062 60.344 1.00 83.88 81 ASP A O 1
ATOM 648 N N . PRO A 1 82 ? -9.169 -17.258 59.359 1.00 81.44 82 PRO A N 1
ATOM 649 C CA . PRO A 1 82 ? -10.261 -17.131 60.323 1.00 81.44 82 PRO A CA 1
ATOM 650 C C . PRO A 1 82 ? -11.182 -18.360 60.372 1.00 81.44 82 PRO A C 1
ATOM 652 O O . PRO A 1 82 ? -11.841 -18.577 61.388 1.00 81.44 82 PRO A O 1
ATOM 655 N N . LYS A 1 83 ? -11.235 -19.190 59.316 1.00 80.88 83 LYS A N 1
ATOM 656 C CA . LYS A 1 83 ? -12.087 -20.395 59.282 1.00 80.88 83 LYS A CA 1
ATOM 657 C C . LYS A 1 83 ? -11.449 -21.593 59.983 1.00 80.88 83 LYS A C 1
ATOM 659 O O . LYS A 1 83 ? -12.148 -22.359 60.643 1.00 80.88 83 LYS A O 1
ATOM 664 N N . THR A 1 84 ? -10.145 -21.803 59.806 1.00 79.81 84 THR A N 1
ATOM 665 C CA . THR A 1 84 ? -9.459 -23.003 60.320 1.00 79.81 84 THR A CA 1
ATOM 666 C C . THR A 1 84 ? -8.543 -22.752 61.513 1.00 79.81 84 THR A C 1
ATOM 668 O O . THR A 1 84 ? -8.132 -23.722 62.151 1.00 79.81 84 THR A O 1
ATOM 671 N N . GLY A 1 85 ? -8.219 -21.493 61.825 1.00 81.81 85 GLY A N 1
ATOM 672 C CA . GLY A 1 85 ? -7.254 -21.133 62.868 1.00 81.81 85 GLY A CA 1
ATOM 673 C C . GLY A 1 85 ? -5.813 -21.533 62.531 1.00 81.81 85 GLY A C 1
ATOM 674 O O . GLY A 1 85 ? -4.966 -21.588 63.421 1.00 81.81 85 GLY A O 1
ATOM 675 N N . LEU A 1 86 ? -5.528 -21.862 61.265 1.00 84.50 86 LEU A N 1
ATOM 676 C CA . LEU A 1 86 ? -4.215 -22.313 60.803 1.00 84.50 86 LEU A CA 1
ATOM 677 C C . LEU A 1 86 ? -3.427 -21.163 60.153 1.00 84.50 86 LEU A C 1
ATOM 679 O O . LEU A 1 86 ? -4.029 -20.303 59.511 1.00 84.50 86 LEU A O 1
ATOM 683 N N . PRO A 1 87 ? -2.085 -21.157 60.263 1.00 86.94 87 PRO A N 1
ATOM 684 C CA . PRO A 1 87 ? -1.254 -20.126 59.648 1.00 86.94 87 PRO A CA 1
ATOM 685 C C . PRO A 1 87 ? -1.271 -20.220 58.118 1.00 86.94 87 PRO A C 1
ATOM 687 O O . PRO A 1 87 ? -1.255 -21.322 57.553 1.00 86.94 87 PRO A O 1
ATOM 690 N N . ILE A 1 88 ? -1.255 -19.060 57.462 1.00 90.38 88 ILE A N 1
ATOM 691 C CA . ILE A 1 88 ? -1.101 -18.892 56.016 1.00 90.38 88 ILE A CA 1
ATOM 692 C C . ILE A 1 88 ? 0.276 -18.305 55.725 1.00 90.38 88 ILE A C 1
ATOM 694 O O . ILE A 1 88 ? 0.633 -17.234 56.218 1.00 90.38 88 ILE A O 1
ATOM 698 N N . ILE A 1 89 ? 1.026 -18.997 54.869 1.00 89.56 89 ILE A N 1
ATOM 699 C CA . ILE A 1 89 ? 2.352 -18.569 54.420 1.00 89.56 89 ILE A CA 1
ATOM 700 C C . ILE A 1 89 ? 2.444 -18.609 52.894 1.00 89.56 89 ILE A C 1
ATOM 702 O O . ILE A 1 89 ? 1.843 -19.477 52.259 1.00 89.56 89 ILE A O 1
ATOM 706 N N . VAL A 1 90 ? 3.241 -17.727 52.297 1.00 89.38 90 VAL A N 1
ATOM 707 C CA . VAL A 1 90 ? 3.616 -17.788 50.875 1.00 89.38 90 VAL A CA 1
ATOM 708 C C . VAL A 1 90 ? 5.099 -18.099 50.733 1.00 89.38 90 VAL A C 1
ATOM 710 O O . VAL A 1 90 ? 5.924 -17.602 51.496 1.00 89.38 90 VAL A O 1
ATOM 713 N N . ARG A 1 91 ? 5.450 -18.973 49.788 1.00 87.00 91 ARG A N 1
ATOM 714 C CA . ARG A 1 91 ? 6.834 -19.408 49.539 1.00 87.00 91 ARG A CA 1
ATOM 715 C C . ARG A 1 91 ? 7.039 -19.802 48.081 1.00 87.00 91 ARG A C 1
ATOM 717 O O . ARG A 1 91 ? 6.081 -20.103 47.371 1.00 87.00 91 ARG A O 1
ATOM 724 N N . ILE A 1 92 ? 8.288 -19.893 47.641 1.00 82.75 92 ILE A N 1
ATOM 725 C CA . ILE A 1 92 ? 8.620 -20.422 46.313 1.00 82.75 92 ILE A CA 1
ATOM 726 C C . ILE A 1 92 ? 8.733 -21.951 46.405 1.00 82.75 92 ILE A C 1
ATOM 728 O O . ILE A 1 92 ? 9.535 -22.497 47.160 1.00 82.75 92 ILE A O 1
ATOM 732 N N . GLY A 1 93 ? 7.876 -22.676 45.683 1.00 75.75 93 GLY A N 1
ATOM 733 C CA . GLY A 1 93 ? 7.946 -24.132 45.554 1.00 75.75 93 GLY A CA 1
ATOM 734 C C . GLY A 1 93 ? 8.704 -24.568 44.297 1.00 75.75 93 GLY A C 1
ATOM 735 O O . GLY A 1 93 ? 8.982 -23.766 43.413 1.00 75.75 93 GLY A O 1
ATOM 736 N N . ARG A 1 94 ? 8.948 -25.881 44.152 1.00 72.62 94 ARG A N 1
ATOM 737 C CA . ARG A 1 94 ? 9.611 -26.482 42.969 1.00 72.62 94 ARG A CA 1
ATOM 738 C C . ARG A 1 94 ? 8.999 -26.062 41.621 1.00 72.62 94 ARG A C 1
ATOM 740 O O . ARG A 1 94 ? 9.683 -26.102 40.608 1.00 72.62 94 ARG A O 1
ATOM 747 N N . ASN A 1 95 ? 7.716 -25.698 41.619 1.00 63.34 95 ASN A N 1
ATOM 748 C CA . ASN A 1 95 ? 6.940 -25.390 40.419 1.00 63.34 95 ASN A CA 1
ATOM 749 C C . ASN A 1 95 ? 6.441 -23.927 40.378 1.00 63.34 95 ASN A C 1
ATOM 751 O O . ASN A 1 95 ? 5.527 -23.644 39.609 1.00 63.34 95 ASN A O 1
ATOM 755 N N . GLY A 1 96 ? 6.992 -23.028 41.205 1.00 73.88 96 GLY A N 1
ATOM 756 C CA . GLY A 1 96 ? 6.610 -21.608 41.272 1.00 73.88 96 GLY A CA 1
ATOM 757 C C . GLY A 1 96 ? 6.053 -21.156 42.635 1.00 73.88 96 GLY A C 1
ATOM 758 O O . GLY A 1 96 ? 6.023 -21.956 43.579 1.00 73.88 96 GLY A O 1
ATOM 759 N N . PRO A 1 97 ? 5.633 -19.880 42.755 1.00 86.00 97 PRO A N 1
ATOM 760 C CA . PRO A 1 97 ? 5.076 -19.300 43.982 1.00 86.00 97 PRO A CA 1
ATOM 761 C C . PRO A 1 97 ? 3.811 -20.031 44.459 1.00 86.00 97 PRO A C 1
ATOM 763 O O . PRO A 1 97 ? 2.893 -20.305 43.680 1.00 86.00 97 PRO A O 1
ATOM 766 N N . VAL A 1 98 ? 3.761 -20.375 45.746 1.00 86.06 98 VAL A N 1
ATOM 767 C CA . VAL A 1 98 ? 2.680 -21.166 46.348 1.00 86.06 98 VAL A CA 1
ATOM 768 C C . VAL A 1 98 ? 2.284 -20.602 47.711 1.00 86.06 98 VAL A C 1
ATOM 770 O O . VAL A 1 98 ? 3.139 -20.306 48.546 1.00 86.06 98 VAL A O 1
ATOM 773 N N . ALA A 1 99 ? 0.979 -20.506 47.949 1.00 89.06 99 ALA A N 1
ATOM 774 C CA . ALA A 1 99 ? 0.398 -20.291 49.262 1.00 89.06 99 ALA A CA 1
ATOM 775 C C . ALA A 1 99 ? 0.191 -21.633 49.973 1.00 89.06 99 ALA A C 1
ATOM 777 O O . ALA A 1 99 ? -0.248 -22.618 49.373 1.00 89.06 99 ALA A O 1
ATOM 778 N N . GLN A 1 100 ? 0.504 -21.684 51.261 1.00 89.75 100 GLN A N 1
ATOM 779 C CA . GLN A 1 100 ? 0.372 -22.858 52.110 1.00 89.75 100 GLN A CA 1
ATOM 780 C C . GLN A 1 100 ? -0.493 -22.520 53.327 1.00 89.75 100 GLN A C 1
ATOM 782 O O . GLN A 1 100 ? -0.195 -21.581 54.059 1.00 89.75 100 GLN A O 1
ATOM 787 N N . LEU A 1 101 ? -1.522 -23.336 53.558 1.00 88.56 101 LEU A N 1
ATOM 788 C CA . LEU A 1 101 ? -2.391 -23.284 54.732 1.00 88.56 101 LEU A CA 1
ATOM 789 C C . LEU A 1 101 ? -2.028 -24.437 55.680 1.00 88.56 101 LEU A C 1
ATOM 791 O O . LEU A 1 101 ? -2.164 -25.614 55.317 1.00 88.56 101 LEU A O 1
ATOM 795 N N . GLY A 1 102 ? -1.585 -24.098 56.892 1.00 83.06 102 GLY A N 1
ATOM 796 C CA . GLY A 1 102 ? -1.166 -25.037 57.936 1.00 83.06 102 GLY A CA 1
ATOM 797 C C . GLY A 1 102 ? 0.318 -25.430 57.889 1.00 83.06 102 GLY A C 1
ATOM 798 O O . GLY A 1 102 ? 1.012 -25.269 56.884 1.00 83.06 102 GLY A O 1
ATOM 799 N N . SER A 1 103 ? 0.821 -25.970 59.003 1.00 73.69 103 SER A N 1
ATOM 800 C CA . SER A 1 103 ? 2.218 -26.404 59.156 1.00 73.69 103 SER A CA 1
ATOM 801 C C . SER A 1 103 ? 2.385 -27.907 58.907 1.00 73.69 103 SER A C 1
ATOM 803 O O . SER A 1 103 ? 1.497 -28.705 59.205 1.00 73.69 103 SER A O 1
ATOM 805 N N . LYS A 1 104 ? 3.561 -28.319 58.411 1.00 58.81 104 LYS A N 1
ATOM 806 C CA . LYS A 1 104 ? 3.912 -29.736 58.192 1.00 58.81 104 LYS A CA 1
ATOM 807 C C . LYS A 1 104 ? 3.932 -30.577 59.483 1.00 58.81 104 LYS A C 1
ATOM 809 O O . LYS A 1 104 ? 3.932 -31.798 59.376 1.00 58.81 104 LYS A O 1
ATOM 814 N N . GLY A 1 105 ? 3.924 -29.957 60.669 1.00 54.16 105 GLY A N 1
ATOM 815 C CA . GLY A 1 105 ? 3.996 -30.645 61.968 1.00 54.16 105 GLY A CA 1
ATOM 816 C C . GLY A 1 105 ? 2.667 -30.867 62.708 1.00 54.16 105 GLY A C 1
ATOM 817 O O . GLY A 1 105 ? 2.665 -31.532 63.738 1.00 54.16 105 GLY A O 1
ATOM 818 N N . GLY A 1 106 ? 1.538 -30.332 62.228 1.00 51.09 106 GLY A N 1
ATOM 819 C CA . GLY A 1 106 ? 0.304 -30.219 63.024 1.00 51.09 106 GLY A CA 1
ATOM 820 C C . GLY A 1 106 ? -0.843 -31.140 62.606 1.00 51.09 106 GLY A C 1
ATOM 821 O O . GLY A 1 106 ? -1.890 -30.627 62.238 1.00 51.09 106 GLY A O 1
ATOM 822 N N . GLY A 1 107 ? -0.679 -32.470 62.629 1.00 55.66 107 GLY A N 1
ATOM 823 C CA . GLY A 1 107 ? -1.762 -33.482 62.553 1.00 55.66 107 GLY A CA 1
ATOM 824 C C . GLY A 1 107 ? -2.641 -33.557 61.280 1.00 55.66 107 GLY A C 1
ATOM 825 O O . GLY A 1 107 ? -3.113 -34.637 60.929 1.00 55.66 107 GLY A O 1
ATOM 826 N N . LYS A 1 108 ? -2.843 -32.457 60.545 1.00 62.72 108 LYS A N 1
ATOM 827 C CA . LYS A 1 108 ? -3.548 -32.346 59.260 1.00 62.72 108 LYS A CA 1
ATOM 828 C C . LYS A 1 108 ? -2.547 -31.954 58.172 1.00 62.72 108 LYS A C 1
ATOM 830 O O . LYS A 1 108 ? -1.681 -31.111 58.387 1.00 62.72 108 LYS A O 1
ATOM 835 N N . LYS A 1 109 ? -2.659 -32.569 56.989 1.00 72.94 109 LYS A N 1
ATOM 836 C CA . LYS A 1 109 ? -1.773 -32.263 55.853 1.00 72.94 109 LYS A CA 1
ATOM 837 C C . LYS A 1 109 ? -1.970 -30.803 55.405 1.00 72.94 109 LYS A C 1
ATOM 839 O O . LYS A 1 109 ? -3.125 -30.406 55.233 1.00 72.94 109 LYS A O 1
ATOM 844 N N . PRO A 1 110 ? -0.889 -30.034 55.178 1.00 81.25 110 PRO A N 1
ATOM 845 C CA . PRO A 1 110 ? -0.995 -28.659 54.703 1.00 81.25 110 PRO A CA 1
ATOM 846 C C . PRO A 1 110 ? -1.637 -28.618 53.315 1.00 81.25 110 PRO A C 1
ATOM 848 O O . PRO A 1 110 ? -1.340 -29.460 52.459 1.00 81.25 110 PRO A O 1
ATOM 851 N N . LYS A 1 111 ? -2.520 -27.641 53.094 1.00 84.56 111 LYS A N 1
ATOM 852 C CA . LYS A 1 111 ? -3.106 -27.378 51.773 1.00 84.56 111 LYS A CA 1
ATOM 853 C C . LYS A 1 111 ? -2.228 -26.391 51.015 1.00 84.56 111 LYS A C 1
ATOM 855 O O . LYS A 1 111 ? -1.621 -25.512 51.620 1.00 84.56 111 LYS A O 1
ATOM 860 N N . TYR A 1 112 ? -2.192 -26.532 49.695 1.00 85.75 112 TYR A N 1
ATOM 861 C CA . TYR A 1 112 ? -1.401 -25.687 48.805 1.00 85.75 112 TYR A CA 1
ATOM 862 C C . TYR A 1 112 ? -2.291 -25.073 47.732 1.00 85.75 112 TYR A C 1
ATOM 864 O O . TYR A 1 112 ? -3.111 -25.789 47.158 1.00 85.75 112 TYR A O 1
ATOM 872 N N . ALA A 1 113 ? -2.081 -23.794 47.436 1.00 83.69 113 ALA A N 1
ATOM 873 C CA . ALA A 1 113 ? -2.715 -23.098 46.324 1.00 83.69 113 ALA A CA 1
ATOM 874 C C . ALA A 1 113 ? -1.659 -22.317 45.530 1.00 83.69 113 ALA A C 1
ATOM 876 O O . ALA A 1 113 ? -0.775 -21.681 46.105 1.00 83.69 113 ALA A O 1
ATOM 877 N N . THR A 1 114 ? -1.692 -22.414 44.204 1.00 82.88 114 THR A N 1
ATOM 878 C CA . THR A 1 114 ? -0.738 -21.715 43.332 1.00 82.88 114 THR A CA 1
ATOM 879 C C . THR A 1 114 ? -1.115 -20.240 43.228 1.00 82.88 114 THR A C 1
ATOM 881 O O . THR A 1 114 ? -2.281 -19.925 43.014 1.00 82.88 114 THR A O 1
ATOM 884 N N . ILE A 1 115 ? -0.135 -19.344 43.367 1.00 81.69 115 ILE A N 1
ATOM 885 C CA . ILE A 1 115 ? -0.352 -17.897 43.217 1.00 81.69 115 ILE A CA 1
ATOM 886 C C . ILE A 1 115 ? -0.469 -17.552 41.721 1.00 81.69 115 ILE A C 1
ATOM 888 O O . ILE A 1 115 ? 0.225 -18.142 40.886 1.00 81.69 115 ILE A O 1
ATOM 892 N N . ARG A 1 116 ? -1.376 -16.628 41.375 1.00 75.12 116 ARG A N 1
ATOM 893 C CA . ARG A 1 116 ? -1.690 -16.231 39.990 1.00 75.12 116 ARG A CA 1
ATOM 894 C C . ARG A 1 116 ? -0.480 -15.584 39.298 1.00 75.12 116 ARG A C 1
ATOM 896 O O . ARG A 1 116 ? 0.314 -14.892 39.930 1.00 75.12 116 ARG A O 1
ATOM 903 N N . LYS A 1 117 ? -0.348 -15.777 37.978 1.00 65.62 117 LYS A N 1
ATOM 904 C CA . LYS A 1 117 ? 0.641 -15.046 37.164 1.00 65.62 117 LYS A CA 1
ATOM 905 C C . LYS A 1 117 ? 0.242 -13.567 37.122 1.00 65.62 117 LYS A C 1
ATOM 907 O O . LYS A 1 117 ? -0.864 -13.272 36.691 1.00 65.62 117 LYS A O 1
ATOM 912 N N . GLY A 1 118 ? 1.126 -12.678 37.575 1.00 65.69 118 GLY A N 1
ATOM 913 C CA . GLY A 1 118 ? 0.864 -11.237 37.700 1.00 65.69 118 GLY A CA 1
ATOM 914 C C . GLY A 1 118 ? 0.702 -10.748 39.144 1.00 65.69 118 GLY A C 1
ATOM 915 O O . GLY A 1 118 ? 0.830 -9.555 39.384 1.00 65.69 118 GLY A O 1
ATOM 916 N N . SER A 1 119 ? 0.495 -11.650 40.112 1.00 72.69 119 SER A N 1
ATOM 917 C CA . SER A 1 119 ? 0.550 -11.318 41.542 1.00 72.69 119 SER A CA 1
ATOM 918 C C . SER A 1 119 ? 1.974 -11.508 42.067 1.00 72.69 119 SER A C 1
ATOM 920 O O . SER A 1 119 ? 2.564 -12.576 41.883 1.00 72.69 119 SER A O 1
ATOM 922 N N . ASP A 1 120 ? 2.522 -10.491 42.729 1.00 76.94 120 ASP A N 1
ATOM 923 C CA . ASP A 1 120 ? 3.856 -10.552 43.326 1.00 76.94 120 ASP A CA 1
ATOM 924 C C . ASP A 1 120 ? 3.795 -11.190 44.727 1.00 76.94 120 ASP A C 1
ATOM 926 O O . ASP A 1 120 ? 2.971 -10.834 45.571 1.00 76.94 120 ASP A O 1
ATOM 930 N N . ILE A 1 121 ? 4.675 -12.165 44.975 1.00 81.81 121 ILE A N 1
ATOM 931 C CA . ILE A 1 121 ? 4.783 -12.878 46.255 1.00 81.81 121 ILE A CA 1
ATOM 932 C C . ILE A 1 121 ? 5.140 -11.925 47.411 1.00 81.81 121 ILE A C 1
ATOM 934 O O . ILE A 1 121 ? 4.778 -12.186 48.565 1.00 81.81 121 ILE A O 1
ATOM 938 N N . GLU A 1 122 ? 5.816 -10.814 47.108 1.00 78.69 122 GLU A N 1
ATOM 939 C CA . GLU A 1 122 ? 6.219 -9.805 48.088 1.00 78.69 122 GLU A CA 1
ATOM 940 C C . GLU A 1 122 ? 5.070 -8.880 48.500 1.00 78.69 122 GLU A C 1
ATOM 942 O O . GLU A 1 122 ? 5.062 -8.397 49.633 1.00 78.69 122 GLU A O 1
ATOM 947 N N . THR A 1 123 ? 4.062 -8.689 47.641 1.00 82.56 123 THR A N 1
ATOM 948 C CA . THR A 1 123 ? 2.965 -7.731 47.872 1.00 82.56 123 THR A CA 1
ATOM 949 C C . THR A 1 123 ? 1.601 -8.381 48.100 1.00 82.56 123 THR A C 1
ATOM 951 O O . THR A 1 123 ? 0.723 -7.729 48.658 1.00 82.56 123 THR A O 1
ATOM 954 N N . ILE A 1 124 ? 1.432 -9.671 47.780 1.00 85.19 124 ILE A N 1
ATOM 955 C CA . ILE A 1 124 ? 0.155 -10.385 47.942 1.00 85.19 124 ILE A CA 1
ATOM 956 C C . ILE A 1 124 ? -0.370 -10.334 49.386 1.00 85.19 124 ILE A C 1
ATOM 958 O O . ILE A 1 124 ? 0.391 -10.492 50.350 1.00 85.19 124 ILE A O 1
ATOM 962 N N . THR A 1 125 ? -1.673 -10.109 49.532 1.00 88.38 125 THR A N 1
ATOM 963 C CA . THR A 1 125 ? -2.367 -9.935 50.815 1.00 88.38 125 THR A CA 1
ATOM 964 C C . THR A 1 125 ? -2.990 -11.239 51.333 1.00 88.38 125 THR A C 1
ATOM 966 O O . THR A 1 125 ? -3.188 -12.207 50.594 1.00 88.38 125 THR A O 1
ATOM 969 N N . LEU A 1 126 ? -3.322 -11.277 52.632 1.00 85.19 126 LEU A N 1
ATOM 970 C CA . LEU A 1 126 ? -4.009 -12.416 53.259 1.00 85.19 126 LEU A CA 1
ATOM 971 C C . LEU A 1 126 ? -5.364 -12.710 52.595 1.00 85.19 126 LEU A C 1
ATOM 973 O O . LEU A 1 126 ? -5.690 -13.872 52.356 1.00 85.19 126 LEU A O 1
ATOM 977 N N . GLU A 1 127 ? -6.133 -11.667 52.275 1.00 83.56 127 GLU A N 1
ATOM 978 C CA . GLU A 1 127 ? -7.454 -11.786 51.646 1.00 83.56 127 GLU A CA 1
ATOM 979 C C . GLU A 1 127 ? -7.371 -12.415 50.253 1.00 83.56 127 GLU A C 1
ATOM 981 O O . GLU A 1 127 ? -8.138 -13.325 49.933 1.00 83.56 127 GLU A O 1
ATOM 986 N N . GLU A 1 128 ? -6.402 -11.988 49.441 1.00 83.44 128 GLU A N 1
ATOM 987 C CA . GLU A 1 128 ? -6.165 -12.550 48.109 1.00 83.44 128 GLU A CA 1
ATOM 988 C C . GLU A 1 128 ? -5.763 -14.025 48.183 1.00 83.44 128 GLU A C 1
ATOM 990 O O . GLU A 1 128 ? -6.235 -14.838 47.387 1.00 83.44 128 GLU A O 1
ATOM 995 N N . VAL A 1 129 ? -4.941 -14.403 49.167 1.00 86.44 129 VAL A N 1
ATOM 996 C CA . VAL A 1 129 ? -4.536 -15.800 49.365 1.00 86.44 129 VAL A CA 1
ATOM 997 C C . VAL A 1 129 ? -5.681 -16.678 49.864 1.00 86.44 129 VAL A C 1
ATOM 999 O O . VAL A 1 129 ? -5.787 -17.829 49.435 1.00 86.44 129 VAL A O 1
ATOM 1002 N N . LEU A 1 130 ? -6.560 -16.164 50.727 1.00 85.69 130 LEU A N 1
ATOM 1003 C CA . LEU A 1 130 ? -7.728 -16.910 51.203 1.00 85.69 130 LEU A CA 1
ATOM 1004 C C . LEU A 1 130 ? -8.659 -17.311 50.052 1.00 85.69 130 LEU A C 1
ATOM 1006 O O . LEU A 1 130 ? -9.122 -18.453 50.029 1.00 85.69 130 LEU A O 1
ATOM 1010 N N . ARG A 1 131 ? -8.846 -16.433 49.056 1.00 82.56 131 ARG A N 1
ATOM 1011 C CA . ARG A 1 131 ? -9.639 -16.731 47.848 1.00 82.56 131 ARG A CA 1
ATOM 1012 C C . ARG A 1 131 ? -9.068 -17.902 47.043 1.00 82.56 131 ARG A C 1
ATOM 1014 O O . ARG A 1 131 ? -9.823 -18.718 46.523 1.00 82.56 131 ARG A O 1
ATOM 1021 N N . LEU A 1 132 ? -7.741 -18.067 47.002 1.00 82.62 132 LEU A N 1
ATOM 1022 C CA . LEU A 1 132 ? -7.104 -19.188 46.291 1.00 82.62 132 LEU A CA 1
ATOM 1023 C C . LEU A 1 132 ? -7.441 -20.560 46.904 1.00 82.62 132 LEU A C 1
ATOM 1025 O O . LEU A 1 132 ? -7.384 -21.576 46.210 1.00 82.62 132 LEU A O 1
ATOM 1029 N N . PHE A 1 133 ? -7.788 -20.609 48.195 1.00 84.19 133 PHE A N 1
ATOM 1030 C CA . PHE A 1 133 ? -8.162 -21.844 48.895 1.00 84.19 133 PHE A CA 1
ATOM 1031 C C . PHE A 1 133 ? -9.645 -22.216 48.761 1.00 84.19 133 PHE A C 1
ATOM 1033 O O . PHE A 1 133 ? -10.044 -23.280 49.245 1.00 84.19 133 PHE A O 1
ATOM 1040 N N . GLU A 1 134 ? -10.449 -21.387 48.094 1.00 82.75 134 GLU A N 1
ATOM 1041 C CA . GLU A 1 134 ? -11.851 -21.690 47.770 1.00 82.75 134 GLU A CA 1
ATOM 1042 C C . GLU A 1 134 ? -11.975 -22.635 46.561 1.00 82.75 134 GLU A C 1
ATOM 1044 O O . GLU A 1 134 ? -13.026 -23.233 46.334 1.00 82.75 134 GLU A O 1
ATOM 1049 N N . LEU A 1 135 ? -10.873 -22.847 45.832 1.00 83.00 135 LEU A N 1
ATOM 1050 C CA . LEU A 1 135 ? -10.765 -23.778 44.712 1.00 83.00 135 LEU A CA 1
ATOM 1051 C C . LEU A 1 135 ? -10.294 -25.177 45.171 1.00 83.00 135 LEU A C 1
ATOM 1053 O O . LEU A 1 135 ? -9.520 -25.301 46.127 1.00 83.00 135 LEU A O 1
ATOM 1057 N N . PRO A 1 136 ? -10.699 -26.271 44.491 1.00 85.56 136 PRO A N 1
ATOM 1058 C CA . PRO A 1 136 ? -11.476 -26.317 43.248 1.00 85.56 136 PRO A CA 1
ATOM 1059 C C . PRO A 1 136 ? -12.976 -26.028 43.438 1.00 85.56 136 PRO A C 1
ATOM 1061 O O . PRO A 1 136 ? -13.618 -26.646 44.289 1.00 85.56 136 PRO A O 1
ATOM 1064 N N . ARG A 1 137 ? -13.549 -25.170 42.581 1.00 89.50 137 ARG A N 1
ATOM 1065 C CA . ARG A 1 137 ? -14.992 -24.873 42.545 1.00 89.50 137 ARG A CA 1
ATOM 1066 C C . ARG A 1 137 ? -15.727 -25.970 41.776 1.00 89.50 137 ARG A C 1
ATOM 1068 O O . ARG A 1 137 ? -15.359 -26.286 40.647 1.00 89.50 137 ARG A O 1
ATOM 1075 N N . ILE A 1 138 ? -16.746 -26.573 42.385 1.00 90.56 138 ILE A N 1
ATOM 1076 C CA . ILE A 1 138 ? -17.591 -27.587 41.735 1.00 90.56 138 ILE A CA 1
ATOM 1077 C C . ILE A 1 138 ? -18.696 -26.860 40.965 1.00 90.56 138 ILE A C 1
ATOM 1079 O O . ILE A 1 138 ? -19.463 -26.119 41.573 1.00 90.56 138 ILE A O 1
ATOM 1083 N N . LEU A 1 139 ? -18.761 -27.063 39.646 1.00 89.06 139 LEU A N 1
ATOM 1084 C CA . LEU A 1 139 ? -19.728 -26.384 38.773 1.00 89.06 139 LEU A CA 1
ATOM 1085 C C . LEU A 1 139 ? -21.007 -27.203 38.553 1.00 89.06 139 LEU A C 1
ATOM 1087 O O . LEU A 1 139 ? -22.074 -26.630 38.374 1.00 89.06 139 LEU A O 1
ATOM 1091 N N . GLY A 1 140 ? -20.908 -28.536 38.564 1.00 87.56 140 GLY A N 1
ATOM 1092 C CA . GLY A 1 140 ? -22.034 -29.433 38.295 1.00 87.56 140 GLY A CA 1
ATOM 1093 C C . GLY A 1 140 ? -21.593 -30.822 37.835 1.00 87.56 140 GLY A C 1
ATOM 1094 O O . GLY A 1 140 ? -20.449 -31.225 38.062 1.00 87.56 140 GLY A O 1
ATOM 1095 N N . GLU A 1 141 ? -22.499 -31.548 37.180 1.00 84.56 141 GLU A N 1
ATOM 1096 C CA . GLU A 1 141 ? -22.273 -32.901 36.658 1.00 84.56 141 GLU A CA 1
ATOM 1097 C C . GLU A 1 141 ? -22.408 -32.954 35.127 1.00 84.56 141 GLU A C 1
ATOM 1099 O O . GLU A 1 141 ? -23.222 -32.255 34.528 1.00 84.56 141 GLU A O 1
ATOM 1104 N N . TRP A 1 142 ? -21.615 -33.821 34.499 1.00 80.00 142 TRP A N 1
ATOM 1105 C CA . TRP A 1 142 ? -21.612 -34.143 33.072 1.00 80.00 142 TRP A CA 1
ATOM 1106 C C . TRP A 1 142 ? -21.974 -35.617 32.860 1.00 80.00 142 TRP A C 1
ATOM 1108 O O . TRP A 1 142 ? -21.504 -36.479 33.604 1.00 80.00 142 TRP A O 1
ATOM 1118 N N . ASN A 1 143 ? -22.783 -35.914 31.833 1.00 61.50 143 ASN A N 1
ATOM 1119 C CA . ASN A 1 143 ? -23.075 -37.267 31.329 1.00 61.50 143 ASN A CA 1
ATOM 1120 C C . ASN A 1 143 ? -23.276 -38.350 32.413 1.00 61.50 143 ASN A C 1
ATOM 1122 O O . ASN A 1 143 ? -22.493 -39.294 32.502 1.00 61.50 143 ASN A O 1
ATOM 1126 N N . ASN A 1 144 ? -24.350 -38.245 33.204 1.00 57.88 144 ASN A N 1
ATOM 1127 C CA . ASN A 1 144 ? -24.749 -39.254 34.196 1.00 57.88 144 ASN A CA 1
ATOM 1128 C C . ASN A 1 144 ? -23.596 -39.709 35.121 1.00 57.88 144 ASN A C 1
ATOM 1130 O O . ASN A 1 144 ? -23.363 -40.916 35.225 1.00 57.88 144 ASN A O 1
ATOM 1134 N N . SER A 1 145 ? -22.927 -38.754 35.796 1.00 65.75 145 SER A N 1
ATOM 1135 C CA . SER A 1 145 ? -22.100 -38.890 37.029 1.00 65.75 145 SER A CA 1
ATOM 1136 C C . SER A 1 145 ? -20.643 -38.361 36.969 1.00 65.75 145 SER A C 1
ATOM 1138 O O . SER A 1 145 ? -19.881 -38.608 37.905 1.00 65.75 145 SER A O 1
ATOM 1140 N N . GLU A 1 146 ? -20.192 -37.633 35.934 1.00 80.75 146 GLU A N 1
ATOM 1141 C CA . GLU A 1 146 ? -18.847 -37.010 35.930 1.00 80.75 146 GLU A CA 1
ATOM 1142 C C . GLU A 1 146 ? -18.881 -35.584 36.522 1.00 80.75 146 GLU A C 1
ATOM 1144 O O . GLU A 1 146 ? -19.394 -34.660 35.903 1.00 80.75 146 GLU A O 1
ATOM 1149 N N . VAL A 1 147 ? -18.293 -35.361 37.704 1.00 88.19 147 VAL A N 1
ATOM 1150 C CA . VAL A 1 147 ? -18.246 -34.022 38.337 1.00 88.19 147 VAL A CA 1
ATOM 1151 C C . VAL A 1 147 ? -17.315 -33.071 37.573 1.00 88.19 147 VAL A C 1
ATOM 1153 O O . VAL A 1 147 ? -16.162 -33.424 37.304 1.00 88.19 147 VAL A O 1
ATOM 1156 N N . ILE A 1 148 ? -17.783 -31.850 37.296 1.00 91.94 148 ILE A N 1
ATOM 1157 C CA . ILE A 1 148 ? -17.003 -30.756 36.702 1.00 91.94 148 ILE A CA 1
ATOM 1158 C C . ILE A 1 148 ? -16.445 -29.857 37.809 1.00 91.94 148 ILE A C 1
ATOM 1160 O O . ILE A 1 148 ? -17.177 -29.377 38.679 1.00 91.94 148 ILE A O 1
ATOM 1164 N N . LYS A 1 149 ? -15.136 -29.606 37.763 1.00 93.00 149 LYS A N 1
ATOM 1165 C CA . LYS A 1 149 ? -14.409 -28.764 38.718 1.00 93.00 149 LYS A CA 1
ATOM 1166 C C . LYS A 1 149 ? -13.569 -27.725 37.989 1.00 93.00 149 LYS A C 1
ATOM 1168 O O . LYS A 1 149 ? -12.808 -28.098 37.104 1.00 93.00 149 LYS A O 1
ATOM 1173 N N . ALA A 1 150 ? -13.630 -26.467 38.403 1.00 90.75 150 ALA A N 1
ATOM 1174 C CA . ALA A 1 150 ? -12.731 -25.417 37.937 1.00 90.75 150 ALA A CA 1
ATOM 1175 C C . ALA A 1 150 ? -11.591 -25.202 38.941 1.00 90.75 150 ALA A C 1
ATOM 1177 O O . ALA A 1 150 ? -11.818 -25.166 40.155 1.00 90.75 150 ALA A O 1
ATOM 1178 N N . ASN A 1 151 ? -10.350 -25.122 38.458 1.00 89.12 151 ASN A N 1
ATOM 1179 C CA . ASN A 1 151 ? -9.176 -24.948 39.313 1.00 89.12 151 ASN A CA 1
ATOM 1180 C C . ASN A 1 151 ? -7.979 -24.356 38.549 1.00 89.12 151 ASN A C 1
ATOM 1182 O O . ASN A 1 151 ? -7.958 -24.322 37.321 1.00 89.12 151 ASN A O 1
ATOM 1186 N N . TYR A 1 152 ? -6.932 -23.971 39.277 1.00 83.69 152 TYR A N 1
ATOM 1187 C CA . TYR A 1 152 ? -5.626 -23.625 38.717 1.00 83.69 152 TYR A CA 1
ATOM 1188 C C . TYR A 1 152 ? -4.635 -24.778 38.838 1.00 83.69 152 TYR A C 1
ATOM 1190 O O . TYR A 1 152 ? -4.600 -25.520 39.823 1.00 83.69 152 TYR A O 1
ATOM 1198 N N . GLY A 1 153 ? -3.811 -24.952 37.806 1.00 77.44 153 GLY A N 1
ATOM 1199 C CA . GLY A 1 153 ? -2.789 -25.992 37.746 1.00 77.44 153 GLY A CA 1
ATOM 1200 C C . GLY A 1 153 ? -1.479 -25.472 37.179 1.00 77.44 153 GLY A C 1
ATOM 1201 O O . GLY A 1 153 ? -1.343 -24.307 36.820 1.00 77.44 153 GLY A O 1
ATOM 1202 N N . ARG A 1 154 ? -0.500 -26.372 37.032 1.00 69.81 154 ARG A N 1
ATOM 1203 C CA . ARG A 1 154 ? 0.845 -26.033 36.522 1.00 69.81 154 ARG A CA 1
ATOM 1204 C C . ARG A 1 154 ? 0.867 -25.386 35.127 1.00 69.81 154 ARG A C 1
ATOM 1206 O O . ARG A 1 154 ? 1.891 -24.836 34.744 1.00 69.81 154 ARG A O 1
ATOM 1213 N N . PHE A 1 155 ? -0.215 -25.513 34.359 1.00 75.19 155 PHE A N 1
ATOM 1214 C CA . PHE A 1 155 ? -0.337 -24.993 32.995 1.00 75.19 155 PHE A CA 1
ATOM 1215 C C . PHE A 1 155 ? -1.343 -23.839 32.873 1.00 75.19 155 PHE A C 1
ATOM 1217 O O . PHE A 1 155 ? -1.627 -23.420 31.760 1.00 75.19 155 PHE A O 1
ATOM 1224 N N . GLY A 1 156 ? -1.842 -23.305 33.994 1.00 78.00 156 GLY A N 1
ATOM 1225 C CA . GLY A 1 156 ? -2.864 -22.255 34.010 1.00 78.00 156 GLY A CA 1
ATOM 1226 C C . GLY A 1 156 ? -4.231 -22.746 34.507 1.00 78.00 156 GLY A C 1
ATOM 1227 O O . GLY A 1 156 ? -4.307 -23.839 35.087 1.00 78.00 156 GLY A O 1
ATOM 1228 N N . PRO A 1 157 ? -5.287 -21.926 34.349 1.00 89.31 157 PRO A N 1
ATOM 1229 C CA . PRO A 1 157 ? -6.655 -22.277 34.724 1.00 89.31 157 PRO A CA 1
ATOM 1230 C C . PRO A 1 157 ? -7.210 -23.412 33.854 1.00 89.31 157 PRO A C 1
ATOM 1232 O O . PRO A 1 157 ? -6.958 -23.484 32.649 1.00 89.31 157 PRO A O 1
ATOM 1235 N N . TYR A 1 158 ? -7.952 -24.331 34.469 1.00 90.94 158 TYR A N 1
ATOM 1236 C CA . TYR A 1 158 ? -8.521 -25.486 33.784 1.00 90.94 158 TYR A CA 1
ATOM 1237 C C . TYR A 1 158 ? -9.839 -25.955 34.406 1.00 90.94 158 TYR A C 1
ATOM 1239 O O . TYR A 1 158 ? -10.082 -25.812 35.606 1.00 90.94 158 TYR A O 1
ATOM 1247 N N . LEU A 1 159 ? -10.647 -26.613 33.580 1.00 92.81 159 LEU A N 1
ATOM 1248 C CA . LEU A 1 159 ? -11.754 -27.467 33.991 1.00 92.81 159 LEU A CA 1
ATOM 1249 C C . LEU A 1 159 ? -11.278 -28.915 34.055 1.00 92.81 159 LEU A C 1
ATOM 1251 O O . LEU A 1 159 ? -10.645 -29.413 33.124 1.00 92.81 159 LEU A O 1
ATOM 1255 N N . GLN A 1 160 ? -11.596 -29.611 35.137 1.00 91.06 160 GLN A N 1
ATOM 1256 C CA . GLN A 1 160 ? -11.489 -31.059 35.249 1.00 91.06 160 GLN A CA 1
ATOM 1257 C C . GLN A 1 160 ? -12.881 -31.665 35.190 1.00 91.06 160 GLN A C 1
ATOM 1259 O O . GLN A 1 160 ? -13.750 -31.273 35.962 1.00 91.06 160 GLN A O 1
ATOM 1264 N N . TYR A 1 161 ? -13.063 -32.650 34.318 1.00 89.94 161 TYR A N 1
ATOM 1265 C CA . TYR A 1 161 ? -14.286 -33.440 34.234 1.00 89.94 161 TYR A CA 1
ATOM 1266 C C . TYR A 1 161 ? -13.937 -34.933 34.269 1.00 89.94 161 TYR A C 1
ATOM 1268 O O . TYR A 1 161 ? -12.936 -35.379 33.693 1.00 89.94 161 TYR A O 1
ATOM 1276 N N . GLY A 1 162 ? -14.714 -35.704 35.030 1.00 80.31 162 GLY A N 1
ATOM 1277 C CA . GLY A 1 162 ? -14.403 -37.103 35.334 1.00 80.31 162 GLY A CA 1
ATOM 1278 C C . GLY A 1 162 ? -13.059 -37.283 36.062 1.00 80.31 162 GLY A C 1
ATOM 1279 O O . GLY A 1 162 ? -12.489 -36.347 36.628 1.00 80.31 162 GLY A O 1
ATOM 1280 N N . ASP A 1 163 ? -12.513 -38.501 36.043 1.00 74.00 163 ASP A N 1
ATOM 1281 C CA . ASP A 1 163 ? -11.330 -38.820 36.857 1.00 74.00 163 ASP A CA 1
ATOM 1282 C C . ASP A 1 163 ? -10.036 -38.145 36.371 1.00 74.00 163 ASP A C 1
ATOM 1284 O O . ASP A 1 163 ? -9.166 -37.818 37.183 1.00 74.00 163 ASP A O 1
ATOM 1288 N N . LYS A 1 164 ? -9.857 -37.962 35.051 1.00 79.06 164 LYS A N 1
ATOM 1289 C CA . LYS A 1 164 ? -8.573 -37.527 34.448 1.00 79.06 164 LYS A CA 1
ATOM 1290 C C . LYS A 1 164 ? -8.703 -36.738 33.135 1.00 79.06 164 LYS A C 1
ATOM 1292 O O . LYS A 1 164 ? -7.757 -36.749 32.340 1.00 79.06 164 LYS A O 1
ATOM 1297 N N . LYS A 1 165 ? -9.843 -36.098 32.855 1.00 86.69 165 LYS A N 1
ATOM 1298 C CA . LYS A 1 165 ? -10.002 -35.270 31.647 1.00 86.69 165 LYS A CA 1
ATOM 1299 C C . LYS A 1 165 ? -9.935 -33.792 32.023 1.00 86.69 165 LYS A C 1
ATOM 1301 O O . LYS A 1 165 ? -10.428 -33.392 33.074 1.00 86.69 165 LYS A O 1
ATOM 1306 N N . TYR A 1 166 ? -9.282 -33.007 31.170 1.00 91.12 166 TYR A N 1
ATOM 1307 C CA . TYR A 1 166 ? -8.974 -31.605 31.433 1.00 91.12 166 TYR A CA 1
ATOM 1308 C C . TYR A 1 166 ? -9.267 -30.747 30.200 1.00 91.12 166 TYR A C 1
ATOM 1310 O O . TYR A 1 166 ? -8.959 -31.163 29.077 1.00 91.12 166 TYR A O 1
ATOM 1318 N N . VAL A 1 167 ? -9.815 -29.554 30.417 1.00 90.50 167 VAL A N 1
ATOM 1319 C CA . VAL A 1 167 ? -9.972 -28.493 29.413 1.00 90.50 167 VAL A CA 1
ATOM 1320 C C . VAL A 1 167 ? -9.264 -27.247 29.927 1.00 90.50 167 VAL A C 1
ATOM 1322 O O . VAL A 1 167 ? -9.506 -26.831 31.052 1.00 90.50 167 VAL A O 1
ATOM 1325 N N . GLU A 1 168 ? -8.360 -26.677 29.139 1.00 89.75 168 GLU A N 1
ATOM 1326 C CA . GLU A 1 168 ? -7.688 -25.419 29.488 1.00 89.75 168 GLU A CA 1
ATOM 1327 C C . GLU A 1 168 ? -8.642 -24.243 29.251 1.00 89.75 168 GLU A C 1
ATOM 1329 O O . GLU A 1 168 ? -9.283 -24.190 28.199 1.00 89.75 168 GLU A O 1
ATOM 1334 N N . LEU A 1 169 ? -8.710 -23.305 30.198 1.00 88.75 169 LEU A N 1
ATOM 1335 C CA . LEU A 1 169 ? -9.436 -22.046 30.028 1.00 88.75 169 LEU A CA 1
ATOM 1336 C C . LEU A 1 169 ? -8.495 -21.047 29.348 1.00 88.75 169 LEU A C 1
ATOM 1338 O O . LEU A 1 169 ? -7.457 -20.694 29.906 1.00 88.75 169 LEU A O 1
ATOM 1342 N N . LYS A 1 170 ? -8.797 -20.694 28.094 1.00 82.75 170 LYS A N 1
ATOM 1343 C CA . LYS A 1 170 ? -7.927 -19.862 27.241 1.00 82.75 170 LYS A CA 1
ATOM 1344 C C . LYS A 1 170 ? -8.408 -18.424 27.085 1.00 82.75 170 LYS A C 1
ATOM 1346 O O . LYS A 1 170 ? -7.604 -17.583 26.703 1.00 82.75 170 LYS A O 1
ATOM 1351 N N . ASP A 1 171 ? -9.695 -18.185 27.307 1.00 81.31 171 ASP A N 1
ATOM 1352 C CA . ASP A 1 171 ? -10.280 -16.849 27.299 1.00 81.31 171 ASP A CA 1
ATOM 1353 C C . ASP A 1 171 ? -9.919 -16.149 28.613 1.00 81.31 171 ASP A C 1
ATOM 1355 O O . ASP A 1 171 ? -9.977 -16.768 29.676 1.00 81.31 171 ASP A O 1
ATOM 1359 N N . GLU A 1 172 ? -9.530 -14.878 28.546 1.00 75.19 172 GLU A N 1
ATOM 1360 C CA . GLU A 1 172 ? -9.176 -14.094 29.734 1.00 75.19 172 GLU A CA 1
ATOM 1361 C C . GLU A 1 172 ? -10.392 -13.848 30.642 1.00 75.19 172 GLU A C 1
ATOM 1363 O O . GLU A 1 172 ? -10.216 -13.661 31.845 1.00 75.19 172 GLU A O 1
ATOM 1368 N N . ASN A 1 173 ? -11.611 -13.933 30.092 1.00 77.25 173 ASN A N 1
ATOM 1369 C CA . ASN A 1 173 ? -12.866 -13.816 30.841 1.00 77.25 173 ASN A CA 1
ATOM 1370 C C . ASN A 1 173 ? -13.312 -15.139 31.496 1.00 77.25 173 ASN A C 1
ATOM 1372 O O . ASN A 1 173 ? -14.148 -15.132 32.395 1.00 77.25 173 ASN A O 1
ATOM 1376 N N . ASP A 1 174 ? -12.765 -16.285 31.074 1.00 84.38 174 ASP A N 1
ATOM 1377 C CA . ASP A 1 174 ? -13.113 -17.601 31.622 1.00 84.38 174 ASP A CA 1
ATOM 1378 C C . ASP A 1 174 ? -12.209 -17.916 32.836 1.00 84.38 174 ASP A C 1
ATOM 1380 O O . ASP A 1 174 ? -11.232 -18.669 32.744 1.00 84.38 174 ASP A O 1
ATOM 1384 N N . THR A 1 175 ? -12.516 -17.333 34.001 1.00 85.50 175 THR A N 1
ATOM 1385 C CA . THR A 1 175 ? -11.779 -17.594 35.254 1.00 85.50 175 THR A CA 1
ATOM 1386 C C . THR A 1 175 ? -12.387 -18.762 36.049 1.00 85.50 175 THR A C 1
ATOM 1388 O O . THR A 1 175 ? -13.605 -18.941 36.042 1.00 85.50 175 THR A O 1
ATOM 1391 N N . PRO A 1 176 ? -11.598 -19.592 36.767 1.00 87.94 176 PRO A N 1
ATOM 1392 C CA . PRO A 1 176 ? -12.138 -20.649 37.628 1.00 87.94 176 PRO A CA 1
ATOM 1393 C C . PRO A 1 176 ? -13.136 -20.175 38.694 1.00 87.94 176 PRO A C 1
ATOM 1395 O O . PRO A 1 176 ? -13.959 -20.963 39.165 1.00 87.94 176 PRO A O 1
ATOM 1398 N N . GLU A 1 177 ? -13.042 -18.910 39.094 1.00 83.88 177 GLU A N 1
ATOM 1399 C CA . GLU A 1 177 ? -13.921 -18.251 40.049 1.00 83.88 177 GLU A CA 1
ATOM 1400 C C . GLU A 1 177 ? -15.286 -17.924 39.442 1.00 83.88 177 GLU A C 1
ATOM 1402 O O . GLU A 1 177 ? -16.302 -18.172 40.092 1.00 83.88 177 GLU A O 1
ATOM 1407 N N . GLU A 1 178 ? -15.323 -17.431 38.204 1.00 87.12 178 GLU A N 1
ATOM 1408 C CA . GLU A 1 178 ? -16.520 -16.830 37.599 1.00 87.12 178 GLU A CA 1
ATOM 1409 C C . GLU A 1 178 ? -17.199 -17.732 36.569 1.00 87.12 178 GLU A C 1
ATOM 1411 O O . GLU A 1 178 ? -18.407 -17.613 36.375 1.00 87.12 178 GLU A O 1
ATOM 1416 N N . ILE A 1 179 ? -16.472 -18.684 35.973 1.00 90.62 179 ILE A N 1
ATOM 1417 C CA . ILE A 1 179 ? -17.014 -19.559 34.930 1.00 90.62 179 ILE A CA 1
ATOM 1418 C C . ILE A 1 179 ? -18.266 -20.300 35.416 1.00 90.62 179 ILE A C 1
ATOM 1420 O O . ILE A 1 179 ? -18.291 -20.887 36.505 1.00 90.62 179 ILE A O 1
ATOM 1424 N N . ASP A 1 180 ? -19.327 -20.257 34.617 1.00 91.44 180 ASP A N 1
ATOM 1425 C CA . ASP A 1 180 ? -20.579 -20.944 34.909 1.00 91.44 180 ASP A CA 1
ATOM 1426 C C . ASP A 1 180 ? -20.608 -22.368 34.322 1.00 91.44 180 ASP A C 1
ATOM 1428 O O . ASP A 1 180 ? -19.699 -22.821 33.617 1.00 91.44 180 ASP A O 1
ATOM 1432 N N . LEU A 1 181 ? -21.649 -23.125 34.681 1.00 89.69 181 LEU A N 1
ATOM 1433 C CA . LEU A 1 181 ? -21.809 -24.499 34.216 1.00 89.69 181 LEU A CA 1
ATOM 1434 C C . LEU A 1 181 ? -22.051 -24.561 32.701 1.00 89.69 181 LEU A C 1
ATOM 1436 O O . LEU A 1 181 ? -21.504 -25.446 32.050 1.00 89.69 181 LEU A O 1
ATOM 1440 N N . GLU A 1 182 ? -22.837 -23.643 32.137 1.00 88.81 182 GLU A N 1
ATOM 1441 C CA . GLU A 1 182 ? -23.179 -23.641 30.709 1.00 88.81 182 GLU A CA 1
ATOM 1442 C C . GLU A 1 182 ? -21.926 -23.458 29.849 1.00 88.81 182 GLU A C 1
ATOM 1444 O O . GLU A 1 182 ? -21.627 -24.290 28.987 1.00 88.81 182 GLU A O 1
ATOM 1449 N N . ARG A 1 183 ? -21.109 -22.458 30.178 1.00 92.50 183 ARG A N 1
ATOM 1450 C CA . ARG A 1 183 ? -19.827 -22.185 29.538 1.00 92.50 183 ARG A CA 1
ATOM 1451 C C . ARG A 1 183 ? -18.845 -23.339 29.698 1.00 92.50 183 ARG A C 1
ATOM 1453 O O . ARG A 1 183 ? -18.167 -23.728 28.745 1.00 92.50 183 ARG A O 1
ATOM 1460 N N . ALA A 1 184 ? -18.783 -23.947 30.882 1.00 91.19 184 ALA A N 1
ATOM 1461 C CA . ALA A 1 184 ? -17.940 -25.118 31.102 1.00 91.19 184 ALA A CA 1
ATOM 1462 C C . ALA A 1 184 ? -18.342 -26.307 30.211 1.00 91.19 184 ALA A C 1
ATOM 1464 O O . ALA A 1 184 ? -17.470 -27.006 29.683 1.00 91.19 184 ALA A O 1
ATOM 1465 N N . LEU A 1 185 ? -19.644 -26.523 30.002 1.00 89.94 185 LEU A N 1
ATOM 1466 C CA . LEU A 1 185 ? -20.165 -27.569 29.120 1.00 89.94 185 LEU A CA 1
ATOM 1467 C C . LEU A 1 185 ? -19.814 -27.308 27.650 1.00 89.94 185 LEU A C 1
ATOM 1469 O O . LEU A 1 185 ? -19.376 -28.235 26.962 1.00 89.94 185 LEU A O 1
ATOM 1473 N N . GLU A 1 186 ? -19.923 -26.064 27.179 1.00 90.50 186 GLU A N 1
ATOM 1474 C CA . GLU A 1 186 ? -19.504 -25.677 25.823 1.00 90.50 186 GLU A CA 1
ATOM 1475 C C . GLU A 1 186 ? -18.037 -26.034 25.558 1.00 90.50 186 GLU A C 1
ATOM 1477 O O . GLU A 1 186 ? -17.707 -26.667 24.548 1.00 90.50 186 GLU A O 1
ATOM 1482 N N . LEU A 1 187 ? -17.154 -25.677 26.493 1.00 90.88 187 LEU A N 1
ATOM 1483 C CA . LEU A 1 187 ? -15.717 -25.930 26.387 1.00 90.88 187 LEU A CA 1
ATOM 1484 C C . LEU A 1 187 ? -15.397 -27.433 26.397 1.00 90.88 187 LEU A C 1
ATOM 1486 O O . LEU A 1 187 ? -14.530 -27.891 25.643 1.00 90.88 187 LEU A O 1
ATOM 1490 N N . ILE A 1 188 ? -16.113 -28.221 27.204 1.00 89.69 188 ILE A N 1
ATOM 1491 C CA . ILE A 1 188 ? -15.986 -29.687 27.232 1.00 89.69 188 ILE A CA 1
ATOM 1492 C C . ILE A 1 188 ? -16.419 -30.298 25.893 1.00 89.69 188 ILE A C 1
ATOM 1494 O O . ILE A 1 188 ? -15.679 -31.108 25.326 1.00 89.69 188 ILE A O 1
ATOM 1498 N N . VAL A 1 189 ? -17.561 -29.881 25.339 1.00 88.25 189 VAL A N 1
ATOM 1499 C CA . VAL A 1 189 ? -18.061 -30.370 24.041 1.00 88.25 189 VAL A CA 1
ATOM 1500 C C . VAL A 1 189 ? -17.098 -30.013 22.909 1.00 88.25 189 VAL A C 1
ATOM 1502 O O . VAL A 1 189 ? -16.762 -30.871 22.084 1.00 88.25 189 VAL A O 1
ATOM 1505 N N . ALA A 1 190 ? -16.598 -28.776 22.884 1.00 85.94 190 ALA A N 1
ATOM 1506 C CA . ALA A 1 190 ? -15.613 -28.329 21.903 1.00 85.94 190 ALA A CA 1
ATOM 1507 C C . ALA A 1 190 ? -14.324 -29.161 21.979 1.00 85.94 190 ALA A C 1
ATOM 1509 O O . ALA A 1 190 ? -13.780 -29.577 20.951 1.00 85.94 190 ALA A O 1
ATOM 1510 N N . LYS A 1 191 ? -13.861 -29.473 23.195 1.00 87.69 191 LYS A N 1
ATOM 1511 C CA . LYS A 1 191 ? -12.684 -30.317 23.417 1.00 87.69 191 LYS A CA 1
ATOM 1512 C C . LYS A 1 191 ? -12.897 -31.753 22.930 1.00 87.69 191 LYS A C 1
ATOM 1514 O O . LYS A 1 191 ? -12.019 -32.284 22.247 1.00 87.69 191 LYS A O 1
ATOM 1519 N N . GLU A 1 192 ? -14.043 -32.372 23.220 1.00 83.88 192 GLU A N 1
ATOM 1520 C CA . GLU A 1 192 ? -14.360 -33.720 22.724 1.00 83.88 192 GLU A CA 1
ATOM 1521 C C . GLU A 1 192 ? -14.465 -33.768 21.194 1.00 83.88 192 GLU A C 1
ATOM 1523 O O . GLU A 1 192 ? -14.008 -34.732 20.571 1.00 83.88 192 GLU A O 1
ATOM 1528 N N . LYS A 1 193 ? -15.027 -32.725 20.571 1.00 81.56 193 LYS A N 1
ATOM 1529 C CA . LYS A 1 193 ? -15.088 -32.593 19.109 1.00 81.56 193 LYS A CA 1
ATOM 1530 C C . LYS A 1 193 ? -13.686 -32.489 18.503 1.00 81.56 193 LYS A C 1
ATOM 1532 O O . LYS A 1 193 ? -13.357 -33.269 17.611 1.00 81.56 193 LYS A O 1
ATOM 1537 N N . ALA A 1 194 ? -12.834 -31.621 19.048 1.00 78.56 194 ALA A N 1
ATOM 1538 C CA . ALA A 1 194 ? -11.451 -31.468 18.596 1.00 78.56 194 ALA A CA 1
ATOM 1539 C C . ALA A 1 194 ? -10.634 -32.763 18.758 1.00 78.56 194 ALA A C 1
ATOM 1541 O O . ALA A 1 194 ? -9.844 -33.123 17.884 1.00 78.56 194 ALA A O 1
ATOM 1542 N N . ASP A 1 195 ? -10.835 -33.508 19.850 1.00 78.94 195 ASP A N 1
ATOM 1543 C CA . ASP A 1 195 ? -10.147 -34.784 20.068 1.00 78.94 195 ASP A CA 1
ATOM 1544 C C . ASP A 1 195 ? -10.604 -35.883 19.094 1.00 78.94 195 ASP A C 1
ATOM 1546 O O . ASP A 1 195 ? -9.781 -36.728 18.724 1.00 78.94 195 ASP A O 1
ATOM 1550 N N . LYS A 1 196 ? -11.865 -35.849 18.635 1.00 80.81 196 LYS A N 1
ATOM 1551 C CA . LYS A 1 196 ? -12.384 -36.721 17.566 1.00 80.81 196 LYS A CA 1
ATOM 1552 C C . LYS A 1 196 ? -11.814 -36.341 16.197 1.00 80.81 196 LYS A C 1
ATOM 1554 O O . LYS A 1 196 ? -11.316 -37.216 15.494 1.00 80.81 196 LYS A O 1
ATOM 1559 N N . GLU A 1 197 ? -11.811 -35.056 15.845 1.00 80.38 197 GLU A N 1
ATOM 1560 C CA . GLU A 1 197 ? -11.272 -34.541 14.570 1.00 80.38 197 GLU A CA 1
ATOM 1561 C C . GLU A 1 197 ? -9.753 -34.736 14.439 1.00 80.38 197 GLU A C 1
ATOM 1563 O O . GLU A 1 197 ? -9.213 -34.859 13.338 1.00 80.38 197 GLU A O 1
ATOM 1568 N N . ARG A 1 198 ? -9.046 -34.838 15.570 1.00 85.62 198 ARG A N 1
ATOM 1569 C CA . ARG A 1 198 ? -7.620 -35.181 15.616 1.00 85.62 198 ARG A CA 1
ATOM 1570 C C . ARG A 1 198 ? -7.325 -36.576 15.063 1.00 85.62 198 ARG A C 1
ATOM 1572 O O . ARG A 1 198 ? -6.178 -36.847 14.716 1.00 85.62 198 ARG A O 1
ATOM 1579 N N . ILE A 1 199 ? -8.288 -37.492 15.015 1.00 86.94 199 ILE A N 1
ATOM 1580 C CA . ILE A 1 199 ? -8.064 -38.867 14.560 1.00 86.94 199 ILE A CA 1
ATOM 1581 C C . ILE A 1 199 ? -8.381 -38.956 13.066 1.00 86.94 199 ILE A C 1
ATOM 1583 O O . ILE A 1 199 ? -9.535 -38.894 12.663 1.00 86.94 199 ILE A O 1
ATOM 1587 N N . ILE A 1 200 ? -7.353 -39.165 12.243 1.00 87.12 200 ILE A N 1
ATOM 1588 C CA . ILE A 1 200 ? -7.511 -39.358 10.794 1.00 87.12 200 ILE A CA 1
ATOM 1589 C C . ILE A 1 200 ? -7.892 -40.811 10.487 1.00 87.12 200 ILE A C 1
ATOM 1591 O O . ILE A 1 200 ? -8.723 -41.069 9.620 1.00 87.12 200 ILE A O 1
ATOM 1595 N N . LYS A 1 201 ? -7.267 -41.784 11.167 1.00 89.56 201 LYS A N 1
ATOM 1596 C CA . LYS A 1 201 ? -7.527 -43.214 10.930 1.00 89.56 201 LYS A CA 1
ATOM 1597 C C . LYS A 1 201 ? -7.187 -44.073 12.142 1.00 89.56 201 LYS A C 1
ATOM 1599 O O . LYS A 1 201 ? -6.109 -43.942 12.720 1.00 89.56 201 LYS A O 1
ATOM 1604 N N . VAL A 1 202 ? -8.073 -45.011 12.470 1.00 89.38 202 VAL A N 1
ATOM 1605 C CA . VAL A 1 202 ? -7.840 -46.066 13.469 1.00 89.38 202 VAL A CA 1
ATOM 1606 C C . VAL A 1 202 ? -7.785 -47.412 12.759 1.00 89.38 202 VAL A C 1
ATOM 1608 O O . VAL A 1 202 ? -8.621 -47.704 11.905 1.00 89.38 202 VAL A O 1
ATOM 1611 N N . PHE A 1 203 ? -6.814 -48.251 13.113 1.00 88.75 203 PHE A N 1
ATOM 1612 C CA . PHE A 1 203 ? -6.704 -49.600 12.568 1.00 88.75 203 PHE A CA 1
ATOM 1613 C C . PHE A 1 203 ? -7.326 -50.612 13.534 1.00 88.75 203 PHE A C 1
ATOM 1615 O O . PHE A 1 203 ? -6.855 -50.784 14.657 1.00 88.75 203 PHE A O 1
ATOM 1622 N N . LYS A 1 204 ? -8.387 -51.303 13.101 1.00 82.75 204 LYS A N 1
ATOM 1623 C CA . LYS A 1 204 ? -9.074 -52.323 13.910 1.00 82.75 204 LYS A CA 1
ATOM 1624 C C . LYS A 1 204 ? -8.079 -53.410 14.356 1.00 82.75 204 LYS A C 1
ATOM 1626 O O . LYS A 1 204 ? -7.393 -53.990 13.519 1.00 82.75 204 LYS A O 1
ATOM 1631 N N . GLY A 1 205 ? -7.999 -53.673 15.664 1.00 81.75 205 GLY A N 1
ATOM 1632 C CA . GLY A 1 205 ? -7.081 -54.665 16.249 1.00 81.75 205 GLY A CA 1
ATOM 1633 C C . GLY A 1 205 ? -5.630 -54.196 16.438 1.00 81.75 205 GLY A C 1
ATOM 1634 O O . GLY A 1 205 ? -4.745 -55.027 16.621 1.00 81.75 205 GLY A O 1
ATOM 1635 N N . SER A 1 206 ? -5.359 -52.889 16.373 1.00 87.50 206 SER A N 1
ATOM 1636 C CA . SER A 1 206 ? -4.024 -52.312 16.562 1.00 87.50 206 SER A CA 1
ATOM 1637 C C . SER A 1 206 ? -4.088 -51.013 17.369 1.00 87.50 206 SER A C 1
ATOM 1639 O O . SER A 1 206 ? -4.992 -50.207 17.180 1.00 87.50 206 SER A O 1
ATOM 1641 N N . GLU A 1 207 ? -3.088 -50.776 18.222 1.00 87.50 207 GLU A N 1
ATOM 1642 C CA . GLU A 1 207 ? -2.941 -49.513 18.968 1.00 87.50 207 GLU A CA 1
ATOM 1643 C C . GLU A 1 207 ? -2.401 -48.359 18.102 1.00 87.50 207 GLU A C 1
ATOM 1645 O O . GLU A 1 207 ? -2.434 -47.197 18.502 1.00 87.50 207 GLU A O 1
ATOM 1650 N N . ILE A 1 208 ? -1.910 -48.672 16.898 1.00 91.25 208 ILE A N 1
ATOM 1651 C CA . ILE A 1 208 ? -1.433 -47.682 15.929 1.00 91.25 208 ILE A CA 1
ATOM 1652 C C . ILE A 1 208 ? -2.605 -46.859 15.386 1.00 91.25 208 ILE A C 1
ATOM 1654 O O . ILE A 1 208 ? -3.621 -47.413 14.961 1.00 91.25 208 ILE A O 1
ATOM 1658 N N . GLN A 1 209 ? -2.427 -45.542 15.337 1.00 92.50 209 GLN A N 1
ATOM 1659 C CA . GLN A 1 209 ? -3.396 -44.580 14.817 1.00 92.50 209 GLN A CA 1
ATOM 1660 C C . GLN A 1 209 ? -2.701 -43.548 13.929 1.00 92.50 209 GLN A C 1
ATOM 1662 O O . GLN A 1 209 ? -1.520 -43.250 14.113 1.00 92.50 209 GLN A O 1
ATOM 1667 N N . ILE A 1 210 ? -3.447 -42.977 12.987 1.00 91.06 210 ILE A N 1
ATOM 1668 C CA . ILE A 1 210 ? -3.026 -41.799 12.229 1.00 91.06 210 ILE A CA 1
ATOM 1669 C C . ILE A 1 210 ? -3.749 -40.597 12.811 1.00 91.06 210 ILE A C 1
ATOM 1671 O O . ILE A 1 210 ? -4.979 -40.580 12.876 1.00 91.06 210 ILE A O 1
ATOM 1675 N N . LEU A 1 211 ? -2.980 -39.607 13.247 1.00 91.38 211 LEU A N 1
ATOM 1676 C CA . LEU A 1 211 ? -3.484 -38.425 13.927 1.00 91.38 211 LEU A CA 1
ATOM 1677 C C . LEU A 1 211 ? -3.130 -37.169 13.137 1.00 91.38 211 LEU A C 1
ATOM 1679 O O . LEU A 1 211 ? -2.026 -37.045 12.607 1.00 91.38 211 LEU A O 1
ATOM 1683 N N . ASN A 1 212 ? -4.042 -36.208 13.116 1.00 84.31 212 ASN A N 1
ATOM 1684 C CA . ASN A 1 212 ? -3.785 -34.858 12.657 1.00 84.31 212 ASN A CA 1
ATOM 1685 C C . ASN A 1 212 ? -3.126 -34.070 13.799 1.00 84.31 212 ASN A C 1
ATOM 1687 O O . ASN A 1 212 ? -3.763 -33.794 14.812 1.00 84.31 212 ASN A O 1
ATOM 1691 N N . SER A 1 213 ? -1.830 -33.769 13.696 1.00 78.81 213 SER A N 1
ATOM 1692 C CA . SER A 1 213 ? -1.095 -33.028 14.733 1.00 78.81 213 SER A CA 1
ATOM 1693 C C . SER A 1 213 ? -0.738 -31.617 14.266 1.00 78.81 213 SER A C 1
ATOM 1695 O O . SER A 1 213 ? -0.706 -31.358 13.070 1.00 78.81 213 SER A O 1
ATOM 1697 N N . HIS A 1 214 ? -0.376 -30.717 15.189 1.00 68.50 214 HIS A N 1
ATOM 1698 C CA . HIS A 1 214 ? 0.085 -29.359 14.846 1.00 68.50 214 HIS A CA 1
ATOM 1699 C C . HIS A 1 214 ? 1.309 -29.342 13.902 1.00 68.50 214 HIS A C 1
ATOM 1701 O O . HIS A 1 214 ? 1.538 -28.367 13.201 1.00 68.50 214 HIS A O 1
ATOM 1707 N N . ARG A 1 215 ? 2.088 -30.435 13.842 1.00 65.69 215 ARG A N 1
ATOM 1708 C CA . ARG A 1 215 ? 3.222 -30.606 12.909 1.00 65.69 215 ARG A CA 1
ATOM 1709 C C . ARG A 1 215 ? 2.836 -31.351 11.621 1.00 65.69 215 ARG A C 1
ATOM 1711 O O . ARG A 1 215 ? 3.704 -31.907 10.951 1.00 65.69 215 ARG A O 1
ATOM 1718 N N . GLY A 1 216 ? 1.542 -31.423 11.324 1.00 78.00 216 GLY A N 1
ATOM 1719 C CA . GLY A 1 216 ? 0.960 -32.215 10.248 1.00 78.00 216 GLY A CA 1
ATOM 1720 C C . GLY A 1 216 ? 0.597 -33.654 10.655 1.00 78.00 216 GLY A C 1
ATOM 1721 O O . GLY A 1 216 ? 0.845 -34.077 11.795 1.00 78.00 216 GLY A O 1
ATOM 1722 N N . PRO A 1 217 ? -0.010 -34.424 9.736 1.00 91.06 217 PRO A N 1
ATOM 1723 C CA . PRO A 1 217 ? -0.418 -35.809 9.955 1.00 91.06 217 PRO A CA 1
ATOM 1724 C C . PRO A 1 217 ? 0.739 -36.717 10.394 1.00 91.06 217 PRO A C 1
ATOM 1726 O O . PRO A 1 217 ? 1.820 -36.717 9.795 1.00 91.06 217 PRO A O 1
ATOM 1729 N N . ASN A 1 218 ? 0.525 -37.515 11.438 1.00 92.44 218 ASN A N 1
ATOM 1730 C CA . ASN A 1 218 ? 1.527 -38.435 11.967 1.00 92.44 218 ASN A CA 1
ATOM 1731 C C . ASN A 1 218 ? 0.952 -39.819 12.287 1.00 92.44 218 ASN A C 1
ATOM 1733 O O . ASN A 1 218 ? -0.247 -39.992 12.485 1.00 92.44 218 ASN A O 1
ATOM 1737 N N . ILE A 1 219 ? 1.837 -40.810 12.335 1.00 93.25 219 ILE A N 1
ATOM 1738 C CA . ILE A 1 219 ? 1.548 -42.170 12.782 1.00 93.25 219 ILE A CA 1
ATOM 1739 C C . ILE A 1 219 ? 1.974 -42.264 14.246 1.00 93.25 219 ILE A C 1
ATOM 1741 O O . ILE A 1 219 ? 3.159 -42.115 14.559 1.00 93.25 219 ILE A O 1
ATOM 1745 N N . TRP A 1 220 ? 1.024 -42.525 15.137 1.00 93.06 220 TRP A N 1
ATOM 1746 C CA . TRP A 1 220 ? 1.258 -42.719 16.565 1.00 93.06 220 TRP A CA 1
ATOM 1747 C C . TRP A 1 220 ? 1.076 -44.188 16.937 1.00 93.06 220 TRP A C 1
ATOM 1749 O O . TRP A 1 220 ? 0.116 -44.827 16.519 1.00 93.06 220 TRP A O 1
ATOM 1759 N N . ASN A 1 221 ? 1.992 -44.731 17.739 1.00 89.75 221 ASN A N 1
ATOM 1760 C CA . ASN A 1 221 ? 1.998 -46.144 18.126 1.00 89.75 221 ASN A CA 1
ATOM 1761 C C . ASN A 1 221 ? 1.143 -46.495 19.359 1.00 89.75 221 ASN A C 1
ATOM 1763 O O . ASN A 1 221 ? 1.332 -47.573 19.907 1.00 89.75 221 ASN A O 1
ATOM 1767 N N . GLY A 1 222 ? 0.284 -45.595 19.845 1.00 83.44 222 GLY A N 1
ATOM 1768 C CA . GLY A 1 222 ? -0.605 -45.860 20.988 1.00 83.44 222 GLY A CA 1
ATOM 1769 C C . GLY A 1 222 ? 0.053 -45.811 22.377 1.00 83.44 222 GLY A C 1
ATOM 1770 O O . GLY A 1 222 ? -0.637 -45.662 23.385 1.00 83.44 222 GLY A O 1
ATOM 1771 N N . ILE A 1 223 ? 1.388 -45.837 22.460 1.00 84.19 223 ILE A N 1
ATOM 1772 C CA . ILE A 1 223 ? 2.125 -45.893 23.732 1.00 84.19 223 ILE A CA 1
ATOM 1773 C C . ILE A 1 223 ? 2.291 -44.490 24.343 1.00 84.19 223 ILE A C 1
ATOM 1775 O O . ILE A 1 223 ? 2.720 -43.537 23.678 1.00 84.19 223 ILE A O 1
ATOM 1779 N N . LYS A 1 224 ? 1.999 -44.362 25.646 1.00 75.00 224 LYS A N 1
ATOM 1780 C CA . LYS A 1 224 ? 2.285 -43.171 26.468 1.00 75.00 224 LYS A CA 1
ATOM 1781 C C . LYS A 1 224 ? 3.571 -43.403 27.281 1.00 75.00 224 LYS A C 1
ATOM 1783 O O . LYS A 1 224 ? 3.667 -44.385 28.004 1.00 75.00 224 LYS A O 1
ATOM 1788 N N . GLY A 1 225 ? 4.546 -42.492 27.197 1.00 74.06 225 GLY A N 1
ATOM 1789 C CA . GLY A 1 225 ? 5.807 -42.574 27.955 1.00 74.06 225 GLY A CA 1
ATOM 1790 C C . GLY A 1 225 ? 6.973 -43.211 27.184 1.00 74.06 225 GLY A C 1
ATOM 1791 O O . GLY A 1 225 ? 7.142 -42.961 25.988 1.00 74.06 225 GLY A O 1
ATOM 1792 N N . LYS A 1 226 ? 7.820 -43.990 27.873 1.00 63.62 226 LYS A N 1
ATOM 1793 C CA . LYS A 1 226 ? 9.020 -44.618 27.287 1.00 63.62 226 LYS A CA 1
ATOM 1794 C C . LYS A 1 226 ? 8.600 -45.631 26.212 1.00 63.62 226 LYS A C 1
ATOM 1796 O O . LYS A 1 226 ? 7.816 -46.526 26.490 1.00 63.62 226 LYS A O 1
ATOM 1801 N N . GLY A 1 227 ? 9.103 -45.471 24.985 1.00 79.38 227 GLY A N 1
ATOM 1802 C CA . GLY A 1 227 ? 8.700 -46.285 23.825 1.00 79.38 227 GLY A CA 1
ATOM 1803 C C . GLY A 1 227 ? 7.622 -45.655 22.931 1.00 79.38 227 GLY A C 1
ATOM 1804 O O . GLY A 1 227 ? 7.240 -46.248 21.922 1.00 79.38 227 GLY A O 1
ATOM 1805 N N . ARG A 1 228 ? 7.156 -44.438 23.245 1.00 86.81 228 ARG A N 1
ATOM 1806 C CA . ARG A 1 228 ? 6.288 -43.654 22.355 1.00 86.81 228 ARG A CA 1
ATOM 1807 C C . ARG A 1 228 ? 6.997 -43.341 21.033 1.00 86.81 228 ARG A C 1
ATOM 1809 O O . ARG A 1 228 ? 8.088 -42.773 21.036 1.00 86.81 228 ARG A O 1
ATOM 1816 N N . LYS A 1 229 ? 6.340 -43.639 19.911 1.00 87.44 229 LYS A N 1
ATOM 1817 C CA . LYS A 1 229 ? 6.789 -43.298 18.554 1.00 87.44 229 LYS A CA 1
ATOM 1818 C C . LYS A 1 229 ? 5.718 -42.470 17.845 1.00 87.44 229 LYS A C 1
ATOM 1820 O O . LYS A 1 229 ? 4.557 -42.867 17.801 1.00 87.44 229 LYS A O 1
ATOM 1825 N N . ASN A 1 230 ? 6.139 -41.324 17.310 1.00 89.88 230 ASN A N 1
ATOM 1826 C CA . ASN A 1 230 ? 5.345 -40.429 16.468 1.00 89.88 230 ASN A CA 1
ATOM 1827 C C . ASN A 1 230 ? 6.116 -40.207 15.164 1.00 89.88 230 ASN A C 1
ATOM 1829 O O . ASN A 1 230 ? 7.149 -39.538 15.180 1.00 89.88 230 ASN A O 1
ATOM 1833 N N . ILE A 1 231 ? 5.636 -40.767 14.057 1.00 90.12 231 ILE A N 1
ATOM 1834 C CA . ILE A 1 231 ? 6.295 -40.678 12.750 1.00 90.12 231 ILE A CA 1
ATOM 1835 C C . ILE A 1 231 ? 5.531 -39.689 11.867 1.00 90.12 231 ILE A C 1
ATOM 1837 O O . ILE A 1 231 ? 4.379 -39.938 11.522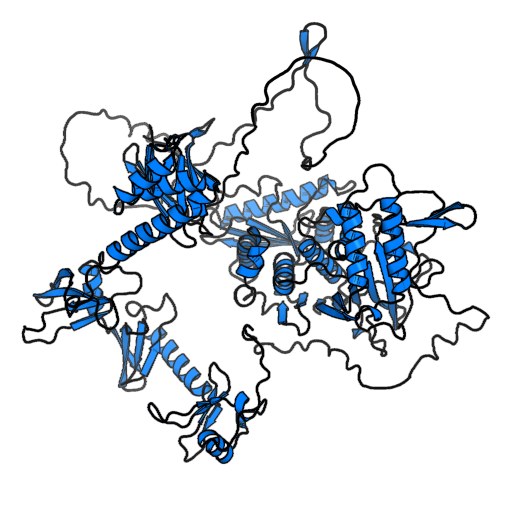 1.00 90.12 231 ILE A O 1
ATOM 1841 N N . THR A 1 232 ? 6.147 -38.561 11.508 1.00 89.56 232 THR A N 1
ATOM 1842 C CA . THR A 1 232 ? 5.534 -37.560 10.617 1.00 89.56 232 THR A CA 1
ATOM 1843 C C . THR A 1 232 ? 5.375 -38.131 9.212 1.00 89.56 232 THR A C 1
ATOM 1845 O O . THR A 1 232 ? 6.369 -38.532 8.609 1.00 89.56 232 THR A O 1
ATOM 1848 N N . ILE A 1 233 ? 4.157 -38.133 8.666 1.00 88.75 233 ILE A N 1
ATOM 1849 C CA . ILE A 1 233 ? 3.876 -38.767 7.369 1.00 88.75 233 ILE A CA 1
ATOM 1850 C C . ILE A 1 233 ? 4.681 -38.104 6.251 1.00 88.75 233 ILE A C 1
ATOM 1852 O O . ILE A 1 233 ? 5.369 -38.812 5.525 1.00 88.75 233 ILE A O 1
ATOM 1856 N N . ALA A 1 234 ? 4.729 -36.771 6.200 1.00 85.38 234 ALA A N 1
ATOM 1857 C CA . ALA A 1 234 ? 5.486 -36.034 5.184 1.00 85.38 234 ALA A CA 1
ATOM 1858 C C . ALA A 1 234 ? 6.970 -36.445 5.096 1.00 85.38 234 ALA A C 1
ATOM 1860 O O . ALA A 1 234 ? 7.526 -36.575 4.009 1.00 85.38 234 ALA A O 1
ATOM 1861 N N . LYS A 1 235 ? 7.612 -36.739 6.236 1.00 84.88 235 LYS A N 1
ATOM 1862 C CA . LYS A 1 235 ? 9.040 -37.097 6.285 1.00 84.88 235 LYS A CA 1
ATOM 1863 C C . LYS A 1 235 ? 9.342 -38.491 5.719 1.00 84.88 235 LYS A C 1
ATOM 1865 O O . LYS A 1 235 ? 10.460 -38.738 5.273 1.00 84.88 235 LYS A O 1
ATOM 1870 N N . PHE A 1 236 ? 8.373 -39.403 5.761 1.00 86.50 236 PHE A N 1
ATOM 1871 C CA . PHE A 1 236 ? 8.564 -40.811 5.388 1.00 86.50 236 PHE A CA 1
ATOM 1872 C C . PHE A 1 236 ? 7.764 -41.220 4.143 1.00 86.50 236 PHE A C 1
ATOM 1874 O O . PHE A 1 236 ? 8.111 -42.203 3.499 1.00 86.50 236 PHE A O 1
ATOM 1881 N N . PHE A 1 237 ? 6.719 -40.467 3.795 1.00 86.12 237 PHE A N 1
ATOM 1882 C CA . PHE A 1 237 ? 5.772 -40.772 2.720 1.00 86.12 237 PHE A CA 1
ATOM 1883 C C . PHE A 1 237 ? 5.467 -39.570 1.800 1.00 86.12 237 PHE A C 1
ATOM 1885 O O . PHE A 1 237 ? 4.665 -39.726 0.882 1.00 86.12 237 PHE A O 1
ATOM 1892 N N . GLY A 1 238 ? 6.090 -38.399 2.004 1.00 83.44 238 GLY A N 1
ATOM 1893 C CA . GLY A 1 238 ? 5.909 -37.213 1.151 1.00 83.44 238 GLY A CA 1
ATOM 1894 C C . GLY A 1 238 ? 4.477 -36.668 1.175 1.00 83.44 238 GLY A C 1
ATOM 1895 O O . GLY A 1 238 ? 3.839 -36.648 2.227 1.00 83.44 238 GLY A O 1
ATOM 1896 N N . ASP A 1 239 ? 3.958 -36.283 0.010 1.00 81.50 239 ASP A N 1
ATOM 1897 C CA . ASP A 1 239 ? 2.624 -35.676 -0.156 1.00 81.50 239 ASP A CA 1
ATOM 1898 C C . ASP A 1 239 ? 1.468 -36.694 -0.169 1.00 81.50 239 ASP A C 1
ATOM 1900 O O . ASP A 1 239 ? 0.336 -36.378 -0.541 1.00 81.50 239 ASP A O 1
ATOM 1904 N N . ARG A 1 240 ? 1.729 -37.950 0.212 1.00 81.81 240 ARG A N 1
ATOM 1905 C CA . ARG A 1 240 ? 0.716 -39.007 0.183 1.00 81.81 240 ARG A CA 1
ATOM 1906 C C . ARG A 1 240 ? -0.391 -38.745 1.205 1.00 81.81 240 ARG A C 1
ATOM 1908 O O . ARG A 1 240 ? -0.123 -38.416 2.361 1.00 81.81 240 ARG A O 1
ATOM 1915 N N . ASN A 1 241 ? -1.637 -38.983 0.793 1.00 83.88 241 ASN A N 1
ATOM 1916 C CA . ASN A 1 241 ? -2.811 -38.797 1.638 1.00 83.88 241 ASN A CA 1
ATOM 1917 C C . ASN A 1 241 ? -2.744 -39.696 2.897 1.00 83.88 241 ASN A C 1
ATOM 1919 O O . ASN A 1 241 ? -2.719 -40.927 2.782 1.00 83.88 241 ASN A O 1
ATOM 1923 N N . PRO A 1 242 ? -2.758 -39.117 4.113 1.00 88.50 242 PRO A N 1
ATOM 1924 C CA . PRO A 1 242 ? -2.685 -39.867 5.366 1.00 88.50 242 PRO A CA 1
ATOM 1925 C C . PRO A 1 242 ? -3.778 -40.926 5.542 1.00 88.50 242 PRO A C 1
ATOM 1927 O O . PRO A 1 242 ? -3.533 -41.972 6.139 1.00 88.50 242 PRO A O 1
ATOM 1930 N N . SER A 1 243 ? -4.985 -40.675 5.028 1.00 88.25 243 SER A N 1
ATOM 1931 C CA . SER A 1 243 ? -6.122 -41.596 5.166 1.00 88.25 243 SER A CA 1
ATOM 1932 C C . SER A 1 243 ? -5.947 -42.896 4.367 1.00 88.25 243 SER A C 1
ATOM 1934 O O . SER A 1 243 ? -6.544 -43.923 4.700 1.00 88.25 243 SER A O 1
ATOM 1936 N N . GLU A 1 244 ? -5.069 -42.902 3.366 1.00 88.94 244 GLU A N 1
ATOM 1937 C CA . GLU A 1 244 ? -4.837 -44.039 2.469 1.00 88.94 244 GLU A CA 1
ATOM 1938 C C . GLU A 1 244 ? -3.748 -44.995 2.972 1.00 88.94 244 GLU A C 1
ATOM 1940 O O . GLU A 1 244 ? -3.633 -46.113 2.473 1.00 88.94 244 GLU A O 1
ATOM 1945 N N . LEU A 1 245 ? -2.977 -44.608 3.994 1.00 89.31 245 LEU A N 1
ATOM 1946 C CA . LEU A 1 245 ? -1.924 -45.463 4.544 1.00 89.31 245 LEU A CA 1
ATOM 1947 C C . LEU A 1 245 ? -2.498 -46.744 5.166 1.00 89.31 245 LEU A C 1
ATOM 1949 O O . LEU A 1 245 ? -3.539 -46.745 5.843 1.00 89.31 245 LEU A O 1
ATOM 1953 N N . THR A 1 246 ? -1.800 -47.854 4.942 1.00 92.31 246 THR A N 1
ATOM 1954 C CA . THR A 1 246 ? -2.164 -49.178 5.458 1.00 92.31 246 THR A CA 1
ATOM 1955 C C . THR A 1 246 ? -1.479 -49.477 6.793 1.00 92.31 246 THR A C 1
ATOM 1957 O O . THR A 1 246 ? -0.411 -48.950 7.109 1.00 92.31 246 THR A O 1
ATOM 1960 N N . LEU A 1 247 ? -2.053 -50.400 7.575 1.00 89.75 247 LEU A N 1
ATOM 1961 C CA . LEU A 1 247 ? -1.482 -50.813 8.862 1.00 89.75 247 LEU A CA 1
ATOM 1962 C C . LEU A 1 247 ? -0.049 -51.356 8.717 1.00 89.75 247 LEU A C 1
ATOM 1964 O O . LEU A 1 247 ? 0.787 -51.133 9.590 1.00 89.75 247 LEU A O 1
ATOM 1968 N N . ASN A 1 248 ? 0.244 -52.065 7.623 1.00 89.38 248 ASN A N 1
ATOM 1969 C CA . ASN A 1 248 ? 1.565 -52.647 7.388 1.00 89.38 248 ASN A CA 1
ATOM 1970 C C . ASN A 1 248 ? 2.628 -51.564 7.135 1.00 89.38 248 ASN A C 1
ATOM 1972 O O . ASN A 1 248 ? 3.720 -51.623 7.694 1.00 89.38 248 ASN A O 1
ATOM 1976 N N . GLU A 1 249 ? 2.293 -50.534 6.355 1.00 88.94 249 GLU A N 1
ATOM 1977 C CA . GLU A 1 249 ? 3.175 -49.383 6.117 1.00 88.94 249 GLU A CA 1
ATOM 1978 C C . GLU A 1 249 ? 3.430 -48.600 7.409 1.00 88.94 249 GLU A C 1
ATOM 1980 O O . GLU A 1 249 ? 4.573 -48.256 7.711 1.00 88.94 249 GLU A O 1
ATOM 1985 N N . CYS A 1 250 ? 2.392 -48.397 8.226 1.00 90.81 250 CYS A N 1
ATOM 1986 C CA . CYS A 1 250 ? 2.539 -47.745 9.524 1.00 90.81 250 CYS A CA 1
ATOM 1987 C C . CYS A 1 250 ? 3.415 -48.551 10.495 1.00 90.81 250 CYS A C 1
ATOM 1989 O O . CYS A 1 250 ? 4.245 -47.968 11.194 1.00 90.81 250 CYS A O 1
ATOM 1991 N N . LYS A 1 251 ? 3.280 -49.885 10.518 1.00 90.56 251 LYS A N 1
ATOM 1992 C CA . LYS A 1 251 ? 4.135 -50.778 11.321 1.00 90.56 251 LYS A CA 1
ATOM 1993 C C . LYS A 1 251 ? 5.598 -50.696 10.892 1.00 90.56 251 LYS A C 1
ATOM 1995 O O . LYS A 1 251 ? 6.459 -50.519 11.748 1.00 90.56 251 LYS A O 1
ATOM 2000 N N . LYS A 1 252 ? 5.873 -50.744 9.586 1.00 89.75 252 LYS A N 1
ATOM 2001 C CA . LYS A 1 252 ? 7.230 -50.587 9.033 1.00 89.75 252 LYS A CA 1
ATOM 2002 C C . LYS A 1 252 ? 7.846 -49.238 9.406 1.00 89.75 252 LYS A C 1
ATOM 2004 O O . LYS A 1 252 ? 8.986 -49.180 9.857 1.00 89.75 252 LYS A O 1
ATOM 2009 N N . ALA A 1 253 ? 7.078 -48.154 9.295 1.00 88.56 253 ALA A N 1
ATOM 2010 C CA . ALA A 1 253 ? 7.540 -46.820 9.677 1.00 88.56 253 ALA A CA 1
ATOM 2011 C C . ALA A 1 253 ? 7.841 -46.713 11.183 1.00 88.56 253 ALA A C 1
ATOM 2013 O O . ALA A 1 253 ? 8.862 -46.153 11.575 1.00 88.56 253 ALA A O 1
ATOM 2014 N N . ILE A 1 254 ? 6.998 -47.305 12.036 1.00 89.94 254 ILE A N 1
ATOM 2015 C CA . ILE A 1 254 ? 7.232 -47.380 13.486 1.00 89.94 254 ILE A CA 1
ATOM 2016 C C . ILE A 1 254 ? 8.468 -48.229 13.803 1.00 89.94 254 ILE A C 1
ATOM 2018 O O . ILE A 1 254 ? 9.236 -47.867 14.694 1.00 89.94 254 ILE A O 1
ATOM 2022 N N . ASN A 1 255 ? 8.699 -49.331 13.094 1.00 87.88 255 ASN A N 1
ATOM 2023 C CA . ASN A 1 255 ? 9.849 -50.210 13.319 1.00 87.88 255 ASN A CA 1
ATOM 2024 C C . ASN A 1 255 ? 11.175 -49.634 12.803 1.00 87.88 255 ASN A C 1
ATOM 2026 O O . ASN A 1 255 ? 12.228 -50.081 13.245 1.00 87.88 255 ASN A O 1
ATOM 2030 N N . GLY A 1 256 ? 11.131 -48.583 11.977 1.00 80.88 256 GLY A N 1
ATOM 2031 C CA . GLY A 1 256 ? 12.319 -47.962 11.384 1.00 80.88 256 GLY A CA 1
ATOM 2032 C C . GLY A 1 256 ? 12.736 -48.584 10.049 1.00 80.88 256 GLY A C 1
ATOM 2033 O O . GLY A 1 256 ? 13.804 -48.261 9.537 1.00 80.88 256 GLY A O 1
ATOM 2034 N N . ASP A 1 257 ? 11.882 -49.425 9.460 1.00 80.38 257 ASP A N 1
ATOM 2035 C CA . ASP A 1 257 ? 12.118 -50.095 8.174 1.00 80.38 257 ASP A CA 1
ATOM 2036 C C . ASP A 1 257 ? 11.916 -49.151 6.972 1.00 80.38 257 ASP A C 1
ATOM 2038 O O . ASP A 1 257 ? 12.211 -49.504 5.830 1.00 80.38 257 ASP A O 1
ATOM 2042 N N . VAL A 1 258 ? 11.400 -47.942 7.217 1.00 81.56 258 VAL A N 1
ATOM 2043 C CA . VAL A 1 258 ? 11.241 -46.874 6.222 1.00 81.56 258 VAL A CA 1
ATOM 2044 C C . VAL A 1 258 ? 12.267 -45.786 6.515 1.00 81.56 258 VAL A C 1
ATOM 2046 O O . VAL A 1 258 ? 12.291 -45.227 7.612 1.00 81.56 258 VAL A O 1
ATOM 2049 N N . LYS A 1 259 ? 13.116 -45.469 5.534 1.00 79.06 259 LYS A N 1
ATOM 2050 C CA . LYS A 1 259 ? 14.093 -44.381 5.658 1.00 79.06 259 LYS A CA 1
ATOM 2051 C C . LYS A 1 259 ? 13.417 -43.026 5.403 1.00 79.06 259 LYS A C 1
ATOM 2053 O O . LYS A 1 259 ? 12.568 -42.945 4.518 1.00 79.06 259 LYS A O 1
ATOM 2058 N N . PRO A 1 260 ? 13.795 -41.965 6.136 1.00 77.44 260 PRO A N 1
ATOM 2059 C CA . PRO A 1 260 ? 13.300 -40.621 5.863 1.00 77.44 260 PRO A CA 1
ATOM 2060 C C . PRO A 1 260 ? 13.757 -40.144 4.477 1.00 77.44 260 PRO A C 1
ATOM 2062 O O . PRO A 1 260 ? 14.880 -40.432 4.052 1.00 77.44 260 PRO A O 1
ATOM 2065 N N . LEU A 1 261 ? 12.893 -39.401 3.785 1.00 79.25 261 LEU A N 1
ATOM 2066 C CA . LEU A 1 261 ? 13.220 -38.742 2.519 1.00 79.25 261 LEU A CA 1
ATOM 2067 C C . LEU A 1 261 ? 14.365 -37.731 2.756 1.00 79.25 261 LEU A C 1
ATOM 2069 O O . LEU A 1 261 ? 14.386 -37.049 3.781 1.00 79.25 261 LEU A O 1
ATOM 2073 N N . LYS A 1 262 ? 15.363 -37.678 1.857 1.00 49.19 262 LYS A N 1
ATOM 2074 C CA . LYS A 1 262 ? 16.560 -36.823 2.011 1.00 49.19 262 LYS A CA 1
ATOM 2075 C C . LYS A 1 262 ? 16.167 -35.336 2.006 1.00 49.19 262 LYS A C 1
ATOM 2077 O O . LYS A 1 262 ? 15.596 -34.860 1.032 1.00 49.19 262 LYS A O 1
ATOM 2082 N N . GLU A 1 263 ? 16.511 -34.611 3.071 1.00 38.41 263 GLU A N 1
ATOM 2083 C CA . GLU A 1 263 ? 16.301 -33.161 3.197 1.00 38.41 263 GLU A CA 1
ATOM 2084 C C . GLU A 1 263 ? 17.279 -32.375 2.295 1.00 38.41 263 GLU A C 1
ATOM 2086 O O . GLU A 1 263 ? 18.497 -32.543 2.396 1.00 38.41 263 GLU A O 1
ATOM 2091 N N . HIS A 1 264 ? 16.766 -31.466 1.456 1.00 35.75 264 HIS A N 1
ATOM 2092 C CA . HIS A 1 264 ? 17.542 -30.310 0.995 1.00 35.75 264 HIS A CA 1
ATOM 2093 C C . HIS A 1 264 ? 17.681 -29.341 2.177 1.00 35.75 264 HIS A C 1
ATOM 2095 O O . HIS A 1 264 ? 16.678 -28.921 2.753 1.00 35.75 264 HIS A O 1
ATOM 2101 N N . LYS A 1 265 ? 18.917 -28.985 2.553 1.00 26.58 265 LYS A N 1
ATOM 2102 C CA . LYS A 1 265 ? 19.183 -27.945 3.559 1.00 26.58 265 LYS A CA 1
ATOM 2103 C C . LYS A 1 265 ? 18.615 -26.607 3.072 1.00 26.58 265 LYS A C 1
ATOM 2105 O O . LYS A 1 265 ? 19.218 -25.956 2.226 1.00 26.58 265 LYS A O 1
ATOM 2110 N N . ILE A 1 266 ? 17.485 -26.202 3.641 1.00 30.53 266 ILE A N 1
ATOM 2111 C CA . ILE A 1 266 ? 16.973 -24.831 3.621 1.00 30.53 266 ILE A CA 1
ATOM 2112 C C . ILE A 1 266 ? 17.144 -24.297 5.044 1.00 30.53 266 ILE A C 1
ATOM 2114 O O . ILE A 1 266 ? 16.624 -24.876 5.997 1.00 30.53 266 ILE A O 1
ATOM 2118 N N . SER A 1 267 ? 17.919 -23.227 5.199 1.00 26.70 267 SER A N 1
ATOM 2119 C CA . SER A 1 267 ? 18.034 -22.473 6.445 1.00 26.70 267 SER A CA 1
ATOM 2120 C C . SER A 1 267 ? 16.756 -21.665 6.700 1.00 26.70 267 SER A C 1
ATOM 2122 O O . SER A 1 267 ? 16.258 -20.984 5.807 1.00 26.70 267 SER A O 1
ATOM 2124 N N . ASN A 1 268 ? 16.250 -21.784 7.930 1.00 26.45 268 ASN A N 1
ATOM 2125 C CA . ASN A 1 268 ? 15.095 -21.101 8.527 1.00 26.45 268 ASN A CA 1
ATOM 2126 C C . ASN A 1 268 ? 15.123 -19.571 8.298 1.00 26.45 268 ASN A C 1
ATOM 2128 O O . ASN A 1 268 ? 16.197 -18.986 8.299 1.00 26.45 268 ASN A O 1
ATOM 2132 N N . ALA A 1 269 ? 14.005 -18.857 8.142 1.00 25.39 269 ALA A N 1
ATOM 2133 C CA . ALA A 1 269 ? 12.687 -19.108 8.715 1.00 25.39 269 ALA A CA 1
ATOM 2134 C C . ALA A 1 269 ? 11.544 -18.814 7.723 1.00 25.39 269 ALA A C 1
ATOM 2136 O O . ALA A 1 269 ? 11.473 -17.738 7.135 1.00 25.39 269 ALA A O 1
ATOM 2137 N N . LYS A 1 270 ? 10.612 -19.768 7.582 1.00 29.16 270 LYS A N 1
ATOM 2138 C CA . LYS A 1 270 ? 9.301 -19.557 6.960 1.00 29.16 270 LYS A CA 1
ATOM 2139 C C . LYS A 1 270 ? 8.202 -19.761 7.997 1.00 29.16 270 LYS A C 1
ATOM 2141 O O . LYS A 1 270 ? 8.048 -20.850 8.549 1.00 29.16 270 LYS A O 1
ATOM 2146 N N . LYS A 1 271 ? 7.454 -18.673 8.191 1.00 30.33 271 LYS A N 1
ATOM 2147 C CA . LYS A 1 271 ? 6.082 -18.596 8.691 1.00 30.33 271 LYS A CA 1
ATOM 2148 C C . LYS A 1 271 ? 5.228 -19.693 8.043 1.00 30.33 271 LYS A C 1
ATOM 2150 O O . LYS A 1 271 ? 5.304 -19.920 6.835 1.00 30.33 271 LYS A O 1
ATOM 2155 N N . THR A 1 272 ? 4.449 -20.397 8.853 1.00 27.42 272 THR A N 1
ATOM 2156 C CA . THR A 1 272 ? 3.502 -21.422 8.406 1.00 27.42 272 THR A CA 1
ATOM 2157 C C . THR A 1 272 ? 2.375 -20.795 7.590 1.00 27.42 272 THR A C 1
ATOM 2159 O O . THR A 1 272 ? 1.684 -19.896 8.057 1.00 27.42 272 THR A O 1
ATOM 2162 N N . SER A 1 273 ? 2.202 -21.298 6.370 1.00 26.20 273 SER A N 1
ATOM 2163 C CA . SER A 1 273 ? 1.159 -20.940 5.413 1.00 26.20 273 SER A CA 1
ATOM 2164 C C . SER A 1 273 ? -0.243 -21.302 5.917 1.00 26.20 273 SER A C 1
ATOM 2166 O O . SER A 1 273 ? -0.535 -22.479 6.139 1.00 26.20 273 SER A O 1
ATOM 2168 N N . PHE A 1 274 ? -1.128 -20.307 6.002 1.00 29.38 274 PHE A N 1
ATOM 2169 C CA . PHE A 1 274 ? -2.582 -20.469 6.117 1.00 29.38 274 PHE A CA 1
ATOM 2170 C C . PHE A 1 274 ? -3.179 -20.869 4.756 1.00 29.38 274 PHE A C 1
ATOM 2172 O O . PHE A 1 274 ? -3.878 -20.110 4.096 1.00 29.38 274 PHE A O 1
ATOM 2179 N N . GLY A 1 275 ? -2.868 -22.082 4.308 1.00 29.67 275 GLY A N 1
ATOM 2180 C CA . GLY A 1 275 ? -3.445 -22.686 3.108 1.00 29.67 275 GLY A CA 1
ATOM 2181 C C . GLY A 1 275 ? -4.602 -23.621 3.445 1.00 29.67 275 GLY A C 1
ATOM 2182 O O . GLY A 1 275 ? -4.519 -24.793 3.112 1.00 29.67 275 GLY A O 1
ATOM 2183 N N . ALA A 1 276 ? -5.624 -23.156 4.168 1.00 27.94 276 ALA A N 1
ATOM 2184 C CA . ALA A 1 276 ? -6.906 -23.858 4.312 1.00 27.94 276 ALA A CA 1
ATOM 2185 C C . ALA A 1 276 ? -7.918 -22.965 5.044 1.00 27.94 276 ALA A C 1
ATOM 2187 O O . ALA A 1 276 ? -8.052 -23.062 6.255 1.00 27.94 276 ALA A O 1
ATOM 2188 N N . ILE A 1 277 ? -8.547 -22.050 4.308 1.00 30.12 277 ILE A N 1
ATOM 2189 C CA . ILE A 1 277 ? -9.968 -21.648 4.339 1.00 30.12 277 ILE A CA 1
ATOM 2190 C C . ILE A 1 277 ? -10.061 -20.670 3.160 1.00 30.12 277 ILE A C 1
ATOM 2192 O O . ILE A 1 277 ? -9.841 -19.470 3.289 1.00 30.12 277 ILE A O 1
ATOM 2196 N N . VAL A 1 278 ? -10.243 -21.226 1.966 1.00 28.58 278 VAL A N 1
ATOM 2197 C CA . VAL A 1 278 ? -10.655 -20.482 0.775 1.00 28.58 278 VAL A CA 1
ATOM 2198 C C . VAL A 1 278 ? -11.950 -21.152 0.359 1.00 28.58 278 VAL A C 1
ATOM 2200 O O . VAL A 1 278 ? -11.937 -22.275 -0.147 1.00 28.58 278 VAL A O 1
ATOM 2203 N N . GLU A 1 279 ? -13.077 -20.499 0.632 1.00 29.36 279 GLU A N 1
ATOM 2204 C CA . GLU A 1 279 ? -14.268 -20.763 -0.162 1.00 29.36 279 GLU A CA 1
ATOM 2205 C C . GLU A 1 279 ? -13.922 -20.451 -1.620 1.00 29.36 279 GLU A C 1
ATOM 2207 O O . GLU A 1 279 ? -13.274 -19.451 -1.926 1.00 29.36 279 GLU A O 1
ATOM 2212 N N . ASN A 1 280 ? -14.265 -21.392 -2.496 1.00 26.67 280 ASN A N 1
ATOM 2213 C CA . ASN A 1 280 ? -13.837 -21.461 -3.886 1.00 26.67 280 ASN A CA 1
ATOM 2214 C C . ASN A 1 280 ? -14.136 -20.177 -4.682 1.00 26.67 280 ASN A C 1
ATOM 2216 O O . ASN A 1 280 ? -15.155 -20.092 -5.361 1.00 26.67 280 ASN A O 1
ATOM 2220 N N . VAL A 1 281 ? -13.176 -19.259 -4.742 1.00 32.38 281 VAL A N 1
ATOM 2221 C CA . VAL A 1 281 ? -12.935 -18.454 -5.942 1.00 32.38 281 VAL A CA 1
ATOM 2222 C C . VAL A 1 281 ? -11.591 -18.914 -6.480 1.00 32.38 281 VAL A C 1
ATOM 2224 O O . VAL A 1 281 ? -10.534 -18.563 -5.958 1.00 32.38 281 VAL A O 1
ATOM 2227 N N . LYS A 1 282 ? -11.624 -19.809 -7.475 1.00 24.47 282 LYS A N 1
ATOM 2228 C CA . LYS A 1 282 ? -10.399 -20.249 -8.146 1.00 24.47 282 LYS A CA 1
ATOM 2229 C C . LYS A 1 282 ? -9.765 -19.022 -8.810 1.00 24.47 282 LYS A C 1
ATOM 2231 O O . LYS A 1 282 ? -10.461 -18.376 -9.595 1.00 24.47 282 LYS A O 1
ATOM 2236 N N . PRO A 1 283 ? -8.478 -18.719 -8.568 1.00 29.41 283 PRO A N 1
ATOM 2237 C CA . PRO A 1 283 ? -7.770 -17.781 -9.427 1.00 29.41 283 PRO A CA 1
ATOM 2238 C C . PRO A 1 283 ? -7.864 -18.285 -10.880 1.00 29.41 283 PRO A C 1
ATOM 2240 O O . PRO A 1 283 ? -7.859 -19.508 -11.095 1.00 29.41 283 PRO A O 1
ATOM 2243 N N . PRO A 1 284 ? -7.969 -17.396 -11.888 1.00 33.41 284 PRO A N 1
ATOM 2244 C CA . PRO A 1 284 ? -7.796 -17.801 -13.278 1.00 33.41 284 PRO A CA 1
ATOM 2245 C C . PRO A 1 284 ? -6.488 -18.590 -13.373 1.00 33.41 284 PRO A C 1
ATOM 2247 O O . PRO A 1 284 ? -5.476 -18.153 -12.824 1.00 33.41 284 PRO A O 1
ATOM 2250 N N . LYS A 1 285 ? -6.525 -19.783 -13.985 1.00 34.62 285 LYS A N 1
ATOM 2251 C CA . LYS A 1 285 ? -5.338 -20.637 -14.126 1.00 34.62 285 LYS A CA 1
ATOM 2252 C C . LYS A 1 285 ? -4.182 -19.791 -14.661 1.00 34.62 285 LYS A C 1
ATOM 2254 O O . LYS A 1 285 ? -4.310 -19.216 -15.740 1.00 34.62 285 LYS A O 1
ATOM 2259 N N . GLU A 1 286 ? -3.073 -19.750 -13.924 1.00 38.44 286 GLU A N 1
ATOM 2260 C CA . GLU A 1 286 ? -1.799 -19.336 -14.498 1.00 38.44 286 GLU A CA 1
ATOM 2261 C C . GLU A 1 286 ? -1.549 -20.151 -15.767 1.00 38.44 286 GLU A C 1
ATOM 2263 O O . GLU A 1 286 ? -1.782 -21.363 -15.809 1.00 38.44 286 GLU A O 1
ATOM 2268 N N . TYR A 1 287 ? -1.171 -19.435 -16.819 1.00 41.53 287 TYR A N 1
ATOM 2269 C CA . TYR A 1 287 ? -1.080 -19.943 -18.174 1.00 41.53 287 TYR A CA 1
ATOM 2270 C C . TYR A 1 287 ? -0.078 -21.103 -18.254 1.00 41.53 287 TYR A C 1
ATOM 2272 O O . TYR A 1 287 ? 1.102 -20.947 -17.949 1.00 41.53 287 TYR A O 1
ATOM 2280 N N . ASP A 1 288 ? -0.568 -22.274 -18.664 1.00 32.44 288 ASP A N 1
ATOM 2281 C CA . ASP A 1 288 ? 0.244 -23.454 -18.959 1.00 32.44 288 ASP A CA 1
ATOM 2282 C C . ASP A 1 288 ? 0.995 -23.228 -20.279 1.00 32.44 288 ASP A C 1
ATOM 2284 O O . ASP A 1 288 ? 0.434 -23.369 -21.367 1.00 32.44 288 ASP A O 1
ATOM 2288 N N . THR A 1 289 ? 2.263 -22.828 -20.177 1.00 34.75 289 THR A N 1
ATOM 2289 C CA . THR A 1 289 ? 3.141 -22.491 -21.308 1.00 34.75 289 THR A CA 1
ATOM 2290 C C . THR A 1 289 ? 3.645 -23.706 -22.089 1.00 34.75 289 THR A C 1
ATOM 2292 O O . THR A 1 289 ? 4.286 -23.537 -23.124 1.00 34.75 289 THR A O 1
ATOM 2295 N N . ASN A 1 290 ? 3.361 -24.936 -21.645 1.00 28.75 290 ASN A N 1
ATOM 2296 C CA . ASN A 1 290 ? 3.969 -26.140 -22.221 1.00 28.75 290 ASN A CA 1
ATOM 2297 C C . ASN A 1 290 ? 3.123 -26.834 -23.298 1.00 28.75 290 ASN A C 1
ATOM 2299 O O . ASN A 1 290 ? 3.526 -27.877 -23.816 1.00 28.75 290 ASN A O 1
ATOM 2303 N N . THR A 1 291 ? 1.988 -26.253 -23.692 1.00 27.27 291 THR A N 1
ATOM 2304 C CA . THR A 1 291 ? 1.048 -26.910 -24.604 1.00 27.27 291 THR A CA 1
ATOM 2305 C C . THR A 1 291 ? 0.776 -26.067 -25.860 1.00 27.27 291 THR A C 1
ATOM 2307 O O . THR A 1 291 ? -0.156 -25.275 -25.903 1.00 27.27 291 THR A O 1
ATOM 2310 N N . ILE A 1 292 ? 1.529 -26.382 -26.923 1.00 33.59 292 ILE A N 1
ATOM 2311 C CA . ILE A 1 292 ? 1.029 -26.547 -28.307 1.00 33.59 292 ILE A CA 1
ATOM 2312 C C . ILE A 1 292 ? 0.946 -25.318 -29.256 1.00 33.59 292 ILE A C 1
ATOM 2314 O O . ILE A 1 292 ? 0.106 -24.440 -29.131 1.00 33.59 292 ILE A O 1
ATOM 2318 N N . ILE A 1 293 ? 1.795 -25.414 -30.297 1.00 31.22 293 ILE A N 1
ATOM 2319 C CA . ILE A 1 293 ? 1.562 -25.355 -31.765 1.00 31.22 293 ILE A CA 1
ATOM 2320 C C . ILE A 1 293 ? 0.882 -24.121 -32.395 1.00 31.22 293 ILE A C 1
ATOM 2322 O O . ILE A 1 293 ? -0.313 -23.892 -32.261 1.00 31.22 293 ILE A O 1
ATOM 2326 N N . LYS A 1 294 ? 1.678 -23.470 -33.266 1.00 34.31 294 LYS A N 1
ATOM 2327 C CA . LYS A 1 294 ? 1.341 -22.814 -34.549 1.00 34.31 294 LYS A CA 1
ATOM 2328 C C . LYS A 1 294 ? -0.155 -22.796 -34.913 1.00 34.31 294 LYS A C 1
ATOM 2330 O O . LYS A 1 294 ? -0.625 -23.682 -35.623 1.00 34.31 294 LYS A O 1
ATOM 2335 N N . ALA A 1 295 ? -0.860 -21.730 -34.558 1.00 29.61 295 ALA A N 1
ATOM 2336 C CA . ALA A 1 295 ? -2.076 -21.340 -35.260 1.00 29.61 295 ALA A CA 1
ATOM 2337 C C . ALA A 1 295 ? -2.217 -19.812 -35.257 1.00 29.61 295 ALA A C 1
ATOM 2339 O O . ALA A 1 295 ? -2.068 -19.177 -34.220 1.00 29.61 295 ALA A O 1
ATOM 2340 N N . ASN A 1 296 ? -2.531 -19.262 -36.433 1.00 32.28 296 ASN A N 1
ATOM 2341 C CA . ASN A 1 296 ? -2.969 -17.883 -36.702 1.00 32.28 296 ASN A CA 1
ATOM 2342 C C . ASN A 1 296 ? -1.927 -16.760 -36.835 1.00 32.28 296 ASN A C 1
ATOM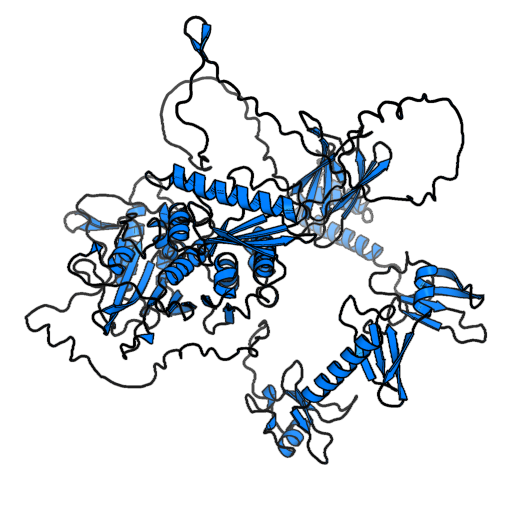 2344 O O . ASN A 1 296 ? -2.180 -15.619 -36.467 1.00 32.28 296 ASN A O 1
ATOM 2348 N N . VAL A 1 297 ? -0.832 -17.042 -37.546 1.00 31.19 297 VAL A N 1
ATOM 2349 C CA . VAL A 1 297 ? -0.029 -16.000 -38.226 1.00 31.19 297 VAL A CA 1
ATOM 2350 C C . VAL A 1 297 ? -0.655 -15.580 -39.579 1.00 31.19 297 VAL A C 1
ATOM 2352 O O . VAL A 1 297 ? -0.241 -14.599 -40.186 1.00 31.19 297 VAL A O 1
ATOM 2355 N N . GLU A 1 298 ? -1.694 -16.260 -40.078 1.00 29.98 298 GLU A N 1
ATOM 2356 C CA . GLU A 1 298 ? -2.236 -15.991 -41.425 1.00 29.98 298 GLU A CA 1
ATOM 2357 C C . GLU A 1 298 ? -3.239 -14.828 -41.521 1.00 29.98 298 GLU A C 1
ATOM 2359 O O . GLU A 1 298 ? -3.422 -14.286 -42.611 1.00 29.98 298 GLU A O 1
ATOM 2364 N N . THR A 1 299 ? -3.863 -14.390 -40.423 1.00 29.88 299 THR A N 1
ATOM 2365 C CA . THR A 1 299 ? -4.965 -13.409 -40.507 1.00 29.88 299 THR A CA 1
ATOM 2366 C C . THR A 1 299 ? -4.517 -11.947 -40.382 1.00 29.88 299 THR A C 1
ATOM 2368 O O . THR A 1 299 ? -5.213 -11.074 -40.889 1.00 29.88 299 THR A O 1
ATOM 2371 N N . LEU A 1 300 ? -3.331 -11.664 -39.821 1.00 31.77 300 LEU A N 1
ATOM 2372 C CA . LEU A 1 300 ? -2.707 -10.327 -39.901 1.00 31.77 300 LEU A CA 1
ATOM 2373 C C . LEU A 1 300 ? -1.888 -10.136 -41.192 1.00 31.77 300 LEU A C 1
ATOM 2375 O O . LEU A 1 300 ? -1.745 -9.020 -41.684 1.00 31.77 300 LEU A O 1
ATOM 2379 N N . ASN A 1 301 ? -1.401 -11.231 -41.785 1.00 29.44 301 ASN A N 1
ATOM 2380 C CA . ASN A 1 301 ? -0.559 -11.194 -42.985 1.00 29.44 301 ASN A CA 1
ATOM 2381 C C . ASN A 1 301 ? -1.328 -10.965 -44.297 1.00 29.44 301 ASN A C 1
ATOM 2383 O O . ASN A 1 301 ? -0.703 -10.747 -45.329 1.00 29.44 301 ASN A O 1
ATOM 2387 N N . LYS A 1 302 ? -2.669 -10.972 -44.287 1.00 31.23 302 LYS A N 1
ATOM 2388 C CA . LYS A 1 302 ? -3.477 -10.749 -45.501 1.00 31.23 302 LYS A CA 1
ATOM 2389 C C . LYS A 1 302 ? -3.796 -9.281 -45.815 1.00 31.23 302 LYS A C 1
ATOM 2391 O O . LYS A 1 302 ? -4.335 -9.031 -46.887 1.00 31.23 302 LYS A O 1
ATOM 2396 N N . SER A 1 303 ? -3.444 -8.320 -44.949 1.00 31.16 303 SER A N 1
ATOM 2397 C CA . SER A 1 303 ? -3.608 -6.877 -45.249 1.00 31.16 303 SER A CA 1
ATOM 2398 C C . SER A 1 303 ? -2.301 -6.121 -45.530 1.00 31.16 303 SER A C 1
ATOM 2400 O O . SER A 1 303 ? -2.340 -4.950 -45.887 1.00 31.16 303 SER A O 1
ATOM 2402 N N . LEU A 1 304 ? -1.146 -6.790 -45.461 1.00 34.19 304 LEU A N 1
ATOM 2403 C CA . LEU A 1 304 ? 0.168 -6.213 -45.765 1.00 34.19 304 LEU A CA 1
ATOM 2404 C C . LEU A 1 304 ? 0.747 -6.849 -47.036 1.00 34.19 304 LEU A C 1
ATOM 2406 O O . LEU A 1 304 ? 1.795 -7.489 -47.025 1.00 34.19 304 LEU A O 1
ATOM 2410 N N . HIS A 1 305 ? 0.040 -6.686 -48.152 1.00 37.03 305 HIS A N 1
ATOM 2411 C CA . HIS A 1 305 ? 0.580 -6.952 -49.484 1.00 37.03 305 HIS A CA 1
ATOM 2412 C C . HIS A 1 305 ? 0.820 -5.633 -50.223 1.00 37.03 305 HIS A C 1
ATOM 2414 O O . HIS A 1 305 ? 0.044 -5.257 -51.093 1.00 37.03 305 HIS A O 1
ATOM 2420 N N . SER A 1 306 ? 1.914 -4.953 -49.870 1.00 36.50 306 SER A N 1
ATOM 2421 C CA . SER A 1 306 ? 2.704 -4.109 -50.780 1.00 36.50 306 SER A CA 1
ATOM 2422 C C . SER A 1 306 ? 3.976 -3.637 -50.063 1.00 36.50 306 SER A C 1
ATOM 2424 O O . SER A 1 306 ? 3.884 -2.840 -49.136 1.00 36.50 306 SER A O 1
ATOM 2426 N N . ASP A 1 307 ? 5.139 -4.159 -50.457 1.00 39.38 307 ASP A N 1
ATOM 2427 C CA . ASP A 1 307 ? 6.472 -3.521 -50.429 1.00 39.38 307 ASP A CA 1
ATOM 2428 C C . ASP A 1 307 ? 6.960 -2.707 -49.203 1.00 39.38 307 ASP A C 1
ATOM 2430 O O . ASP A 1 307 ? 7.948 -1.978 -49.306 1.00 39.38 307 ASP A O 1
ATOM 2434 N N . MET A 1 308 ? 6.371 -2.845 -48.015 1.00 43.72 308 MET A N 1
ATOM 2435 C CA . MET A 1 308 ? 6.889 -2.216 -46.796 1.00 43.72 308 MET A CA 1
ATOM 2436 C C . MET A 1 308 ? 7.906 -3.128 -46.101 1.00 43.72 308 MET A C 1
ATOM 2438 O O . MET A 1 308 ? 7.602 -4.261 -45.717 1.00 43.72 308 MET A O 1
ATOM 2442 N N . LYS A 1 309 ? 9.137 -2.624 -45.921 1.00 52.47 309 LYS A N 1
ATOM 2443 C CA . LYS A 1 309 ? 10.130 -3.210 -45.005 1.00 52.47 309 LYS A CA 1
ATOM 2444 C C . LYS A 1 309 ? 9.456 -3.469 -43.653 1.00 52.47 309 LYS A C 1
ATOM 2446 O O . LYS A 1 309 ? 8.719 -2.615 -43.169 1.00 52.47 309 LYS A O 1
ATOM 2451 N N . ARG A 1 310 ? 9.720 -4.629 -43.036 1.00 59.94 310 ARG A N 1
ATOM 2452 C CA . ARG A 1 310 ? 9.267 -4.887 -41.659 1.00 59.94 310 ARG A CA 1
ATOM 2453 C C . ARG A 1 310 ? 9.723 -3.726 -40.761 1.00 59.94 310 ARG A C 1
ATOM 2455 O O . ARG A 1 310 ? 10.891 -3.346 -40.875 1.00 59.94 310 ARG A O 1
ATOM 2462 N N . PRO A 1 311 ? 8.842 -3.179 -39.905 1.00 77.44 311 PRO A N 1
ATOM 2463 C CA . PRO A 1 311 ? 9.199 -2.066 -39.038 1.00 77.44 311 PRO A CA 1
ATOM 2464 C C . PRO A 1 311 ? 10.356 -2.464 -38.116 1.00 77.44 311 PRO A C 1
ATOM 2466 O O . PRO A 1 311 ? 10.371 -3.567 -37.565 1.00 77.44 311 PRO A O 1
ATOM 2469 N N . GLU A 1 312 ? 11.338 -1.575 -37.970 1.00 90.06 312 GLU A N 1
ATOM 2470 C CA . GLU A 1 312 ? 12.469 -1.786 -37.067 1.00 90.06 312 GLU A CA 1
ATOM 2471 C C . GLU A 1 312 ? 12.005 -1.636 -35.613 1.00 90.06 312 GLU A C 1
ATOM 2473 O O . GLU A 1 312 ? 11.365 -0.642 -35.257 1.00 90.06 312 GLU A O 1
ATOM 2478 N N . ILE A 1 313 ? 12.321 -2.627 -34.775 1.00 92.19 313 ILE A N 1
ATOM 2479 C CA . ILE A 1 313 ? 11.941 -2.655 -33.359 1.00 92.19 313 ILE A CA 1
ATOM 2480 C C . ILE A 1 313 ? 13.166 -2.361 -32.492 1.00 92.19 313 ILE A C 1
ATOM 2482 O O . ILE A 1 313 ? 14.205 -3.008 -32.639 1.00 92.19 313 ILE A O 1
ATOM 2486 N N . GLY A 1 314 ? 13.032 -1.419 -31.560 1.00 94.81 314 GLY A N 1
ATOM 2487 C CA . GLY A 1 314 ? 14.075 -1.115 -30.584 1.00 94.81 314 GLY A CA 1
ATOM 2488 C C . GLY A 1 314 ? 13.782 0.107 -29.727 1.00 94.81 314 GLY A C 1
ATOM 2489 O O . GLY A 1 314 ? 12.668 0.631 -29.739 1.00 94.81 314 GLY A O 1
ATOM 2490 N N . TRP A 1 315 ? 14.781 0.522 -28.951 1.00 96.00 315 TRP A N 1
ATOM 2491 C CA . TRP A 1 315 ? 14.736 1.722 -28.121 1.00 96.00 315 TRP A CA 1
ATOM 2492 C C . TRP A 1 315 ? 15.072 2.954 -28.956 1.00 96.00 315 TRP A C 1
ATOM 2494 O O . TRP A 1 315 ? 16.193 3.089 -29.436 1.00 96.00 315 TRP A O 1
ATOM 2504 N N . GLU A 1 316 ? 14.130 3.888 -29.052 1.00 93.69 316 GLU A N 1
ATOM 2505 C CA . GLU A 1 316 ? 14.319 5.161 -29.746 1.00 93.69 316 GLU A CA 1
ATOM 2506 C C . GLU A 1 316 ? 13.998 6.337 -28.817 1.00 93.69 316 GLU A C 1
ATOM 2508 O O . GLU A 1 316 ? 12.908 6.425 -28.242 1.00 93.69 316 GLU A O 1
ATOM 2513 N N . HIS A 1 317 ? 14.951 7.261 -28.692 1.00 93.06 317 HIS A N 1
ATOM 2514 C CA . HIS A 1 317 ? 14.725 8.595 -28.139 1.00 93.06 317 HIS A CA 1
ATOM 2515 C C . HIS A 1 317 ? 14.564 9.569 -29.315 1.00 93.06 317 HIS A C 1
ATOM 2517 O O . HIS A 1 317 ? 15.555 9.800 -30.021 1.00 93.06 317 HIS A O 1
ATOM 2523 N N . PRO A 1 318 ? 13.360 10.132 -29.549 1.00 91.25 318 PRO A N 1
ATOM 2524 C CA . PRO A 1 318 ? 13.121 11.008 -30.690 1.00 91.25 318 PRO A CA 1
ATOM 2525 C C . PRO A 1 318 ? 14.088 12.191 -30.704 1.00 91.25 318 PRO A C 1
ATOM 2527 O O . PRO A 1 318 ? 14.381 12.765 -29.651 1.00 91.25 318 PRO A O 1
ATOM 2530 N N . ILE A 1 319 ? 14.565 12.545 -31.896 1.00 89.31 319 ILE A N 1
ATOM 2531 C CA . ILE A 1 319 ? 15.423 13.714 -32.099 1.00 89.31 319 ILE A CA 1
ATOM 2532 C C . ILE A 1 319 ? 14.644 14.960 -31.693 1.00 89.31 319 ILE A C 1
ATOM 2534 O O . ILE A 1 319 ? 13.501 15.149 -32.112 1.00 89.31 319 ILE A O 1
ATOM 2538 N N . ASP A 1 320 ? 15.279 15.795 -30.881 1.00 85.19 320 ASP A N 1
ATOM 2539 C CA . ASP A 1 320 ? 14.756 17.102 -30.538 1.00 85.19 320 ASP A CA 1
ATOM 2540 C C . ASP A 1 320 ? 15.437 18.166 -31.400 1.00 85.19 320 ASP A C 1
ATOM 2542 O O . ASP A 1 320 ? 16.640 18.410 -31.300 1.00 85.19 320 ASP A O 1
ATOM 2546 N N . THR A 1 321 ? 14.651 18.795 -32.270 1.00 83.62 321 THR A N 1
ATOM 2547 C CA . THR A 1 321 ? 15.110 19.886 -33.135 1.00 83.62 321 THR A CA 1
ATOM 2548 C C . THR A 1 321 ? 15.010 21.255 -32.467 1.00 83.62 321 THR A C 1
ATOM 2550 O O . THR A 1 321 ? 15.508 22.227 -33.029 1.00 83.62 321 THR A O 1
ATOM 2553 N N . SER A 1 322 ? 14.347 21.358 -31.310 1.00 79.69 322 SER A N 1
ATOM 2554 C CA . SER A 1 322 ? 14.188 22.618 -30.574 1.00 79.69 322 SER A CA 1
ATOM 2555 C C . SER A 1 322 ? 15.410 22.962 -29.716 1.00 79.69 322 SER A C 1
ATOM 2557 O O . SER A 1 322 ? 15.655 24.137 -29.443 1.00 79.69 322 SER A O 1
ATOM 2559 N N . GLY A 1 323 ? 16.215 21.955 -29.356 1.00 70.62 323 GLY A N 1
ATOM 2560 C CA . GLY A 1 323 ? 17.377 22.119 -28.483 1.00 70.62 323 GLY A CA 1
ATOM 2561 C C . GLY A 1 323 ? 16.992 22.290 -27.012 1.00 70.62 323 GLY A C 1
ATOM 2562 O O . GLY A 1 323 ? 17.768 22.856 -26.238 1.00 70.62 323 GLY A O 1
ATOM 2563 N N . GLU A 1 324 ? 15.803 21.830 -26.623 1.00 77.19 324 GLU A N 1
ATOM 2564 C CA . GLU A 1 324 ? 15.327 21.843 -25.249 1.00 77.19 324 GLU A CA 1
ATOM 2565 C C . GLU A 1 324 ? 16.125 20.852 -24.390 1.00 77.19 324 GLU A C 1
ATOM 2567 O O . GLU A 1 324 ? 16.433 19.715 -24.764 1.00 77.19 324 GLU A O 1
ATOM 2572 N N . TYR A 1 325 ? 16.476 21.297 -23.184 1.00 80.06 325 TYR A N 1
ATOM 2573 C CA . TYR A 1 325 ? 17.150 20.457 -22.206 1.00 80.06 325 TYR A CA 1
ATOM 2574 C C . TYR A 1 325 ? 16.212 20.133 -21.048 1.00 80.06 325 TYR A C 1
ATOM 2576 O O . TYR A 1 325 ? 15.854 21.004 -20.256 1.00 80.06 325 TYR A O 1
ATOM 2584 N N . GLU A 1 326 ? 15.878 18.854 -20.906 1.00 82.31 326 GLU A N 1
ATOM 2585 C CA . GLU A 1 326 ? 15.157 18.321 -19.760 1.00 82.31 326 GLU A CA 1
ATOM 2586 C C . GLU A 1 326 ? 16.134 17.597 -18.836 1.00 82.31 326 GLU A C 1
ATOM 2588 O O . GLU A 1 326 ? 16.811 16.642 -19.228 1.00 82.31 326 GLU A O 1
ATOM 2593 N N . GLY A 1 327 ? 16.211 18.083 -17.597 1.00 80.12 327 GLY A N 1
ATOM 2594 C CA . GLY A 1 327 ? 17.105 17.551 -16.578 1.00 80.12 327 GLY A CA 1
ATOM 2595 C C . GLY A 1 327 ? 16.595 16.273 -15.907 1.00 80.12 327 GLY A C 1
ATOM 2596 O O . GLY A 1 327 ? 15.498 15.783 -16.154 1.00 80.12 327 GLY A O 1
ATOM 2597 N N . PHE A 1 328 ? 17.412 15.749 -14.990 1.00 81.25 328 PHE A N 1
ATOM 2598 C CA . PHE A 1 328 ? 17.122 14.510 -14.265 1.00 81.25 328 PHE A CA 1
ATOM 2599 C C . PHE A 1 328 ? 15.978 14.624 -13.242 1.00 81.25 328 PHE A C 1
ATOM 2601 O O . PHE A 1 328 ? 15.323 13.625 -12.939 1.00 81.25 328 PHE A O 1
ATOM 2608 N N . ASN A 1 329 ? 15.748 15.798 -12.655 1.00 78.44 329 ASN A N 1
ATOM 2609 C CA . ASN A 1 329 ? 14.684 15.955 -11.665 1.00 78.44 329 ASN A CA 1
ATOM 2610 C C . ASN A 1 329 ? 13.335 16.021 -12.381 1.00 78.44 329 ASN A C 1
ATOM 2612 O O . ASN A 1 329 ? 13.171 16.790 -13.324 1.00 78.44 329 ASN A O 1
ATOM 2616 N N . ASN A 1 330 ? 12.375 15.226 -11.918 1.00 68.06 330 ASN A N 1
ATOM 2617 C CA . ASN A 1 330 ? 11.025 15.212 -12.460 1.00 68.06 330 ASN A CA 1
ATOM 2618 C C . ASN A 1 330 ? 10.045 15.446 -11.310 1.00 68.06 330 ASN A C 1
ATOM 2620 O O . ASN A 1 330 ? 9.868 14.564 -10.470 1.00 68.06 330 ASN A O 1
ATOM 2624 N N . ALA A 1 331 ? 9.423 16.630 -11.286 1.00 60.34 331 ALA A N 1
ATOM 2625 C CA . ALA A 1 331 ? 8.511 17.046 -10.222 1.00 60.34 331 ALA A CA 1
ATOM 2626 C C . ALA A 1 331 ? 7.395 16.015 -9.986 1.00 60.34 331 ALA A C 1
ATOM 2628 O O . ALA A 1 331 ? 7.097 15.699 -8.837 1.00 60.34 331 ALA A O 1
ATOM 2629 N N . SER A 1 332 ? 6.873 15.403 -11.060 1.00 59.84 332 SER A N 1
ATOM 2630 C CA . SER A 1 332 ? 5.833 14.371 -10.969 1.00 59.84 332 SER A CA 1
ATOM 2631 C C . SER A 1 332 ? 6.258 13.149 -10.143 1.00 59.84 332 SER A C 1
ATOM 2633 O O . SER A 1 332 ? 5.459 12.625 -9.371 1.00 59.84 332 SER A O 1
ATOM 2635 N N . MET A 1 333 ? 7.530 12.744 -10.235 1.00 69.00 333 MET A N 1
ATOM 2636 C CA . MET A 1 333 ? 8.075 11.582 -9.523 1.00 69.00 333 MET A CA 1
ATOM 2637 C C . MET A 1 333 ? 8.422 11.887 -8.063 1.00 69.00 333 MET A C 1
ATOM 2639 O O . MET A 1 333 ? 8.410 10.977 -7.240 1.00 69.00 333 MET A O 1
ATOM 2643 N N . GLU A 1 334 ? 8.738 13.145 -7.744 1.00 64.19 334 GLU A N 1
ATOM 2644 C CA . GLU A 1 334 ? 9.115 13.592 -6.393 1.00 64.19 334 GLU A CA 1
ATOM 2645 C C . GLU A 1 334 ? 7.900 13.921 -5.507 1.00 64.19 334 GLU A C 1
ATOM 2647 O O . GLU A 1 334 ? 8.049 14.126 -4.304 1.00 64.19 334 GLU A O 1
ATOM 2652 N N . HIS A 1 335 ? 6.684 13.945 -6.067 1.00 58.47 335 HIS A N 1
ATOM 2653 C CA . HIS A 1 335 ? 5.459 14.250 -5.318 1.00 58.47 335 HIS A CA 1
ATOM 2654 C C . HIS A 1 335 ? 5.060 13.181 -4.287 1.00 58.47 335 HIS A C 1
ATOM 2656 O O . HIS A 1 335 ? 4.240 13.457 -3.410 1.00 58.47 335 HIS A O 1
ATOM 2662 N N . PHE A 1 336 ? 5.625 11.974 -4.357 1.00 57.09 336 PHE A N 1
ATOM 2663 C CA . PHE A 1 336 ? 5.310 10.888 -3.433 1.00 57.09 336 PHE A CA 1
ATOM 2664 C C . PHE A 1 336 ? 6.342 10.844 -2.299 1.00 57.09 336 PHE A C 1
ATOM 2666 O O . PHE A 1 336 ? 7.521 10.647 -2.556 1.00 57.09 336 PHE A O 1
ATOM 2673 N N . GLY A 1 337 ? 5.915 10.982 -1.038 1.00 66.69 337 GLY A N 1
ATOM 2674 C CA . GLY A 1 337 ? 6.833 10.884 0.109 1.00 66.69 337 GLY A CA 1
ATOM 2675 C C . GLY A 1 337 ? 7.540 9.523 0.177 1.00 66.69 337 GLY A C 1
ATOM 2676 O O . GLY A 1 337 ? 8.762 9.444 0.108 1.00 66.69 337 GLY A O 1
ATOM 2677 N N . ASP A 1 338 ? 6.766 8.435 0.244 1.00 82.56 338 ASP A N 1
ATOM 2678 C CA . ASP A 1 338 ? 7.273 7.077 0.006 1.00 82.56 338 ASP A CA 1
ATOM 2679 C C . ASP A 1 338 ? 6.801 6.606 -1.374 1.00 82.56 338 ASP A C 1
ATOM 2681 O O . ASP A 1 338 ? 5.608 6.366 -1.595 1.00 82.56 338 ASP A O 1
ATOM 2685 N N . HIS A 1 339 ? 7.753 6.452 -2.297 1.00 88.38 339 HIS A N 1
ATOM 2686 C CA . HIS A 1 339 ? 7.490 6.044 -3.676 1.00 88.38 339 HIS A CA 1
ATOM 2687 C C . HIS A 1 339 ? 6.769 4.694 -3.770 1.00 88.38 339 HIS A C 1
ATOM 2689 O O . HIS A 1 339 ? 5.931 4.521 -4.653 1.00 88.38 339 HIS A O 1
ATOM 2695 N N . LEU A 1 340 ? 7.042 3.741 -2.867 1.00 90.44 340 LEU A N 1
ATOM 2696 C CA . LEU A 1 340 ? 6.387 2.430 -2.895 1.00 90.44 340 LEU A CA 1
ATOM 2697 C C . LEU A 1 340 ? 4.903 2.547 -2.533 1.00 90.44 340 LEU A C 1
ATOM 2699 O O . LEU A 1 340 ? 4.065 1.900 -3.161 1.00 90.44 340 LEU A O 1
ATOM 2703 N N . LYS A 1 341 ? 4.568 3.395 -1.553 1.00 87.50 341 LYS A N 1
ATOM 2704 C CA . LYS A 1 341 ? 3.173 3.659 -1.159 1.00 87.50 341 LYS A CA 1
ATOM 2705 C C . LYS A 1 341 ? 2.422 4.391 -2.258 1.00 87.50 341 LYS A C 1
ATOM 2707 O O . LYS A 1 341 ? 1.301 4.007 -2.574 1.00 87.50 341 LYS A O 1
ATOM 2712 N N . GLY A 1 342 ? 3.050 5.422 -2.832 1.00 87.69 342 GLY A N 1
ATOM 2713 C CA . GLY A 1 342 ? 2.500 6.172 -3.960 1.00 87.69 342 GLY A CA 1
ATOM 2714 C C . GLY A 1 342 ? 2.190 5.249 -5.134 1.00 87.69 342 GLY A C 1
ATOM 2715 O O . GLY A 1 342 ? 1.063 5.221 -5.613 1.00 87.69 342 GLY A O 1
ATOM 2716 N N . PHE A 1 343 ? 3.153 4.402 -5.506 1.00 92.12 343 PHE A N 1
ATOM 2717 C CA . PHE A 1 343 ? 2.985 3.381 -6.538 1.00 92.12 343 PHE A CA 1
ATOM 2718 C C . PHE A 1 343 ? 1.853 2.393 -6.231 1.00 92.12 343 PHE A C 1
ATOM 2720 O O . PHE A 1 343 ? 1.001 2.166 -7.086 1.00 92.12 343 PHE A O 1
ATOM 2727 N N . ALA A 1 344 ? 1.800 1.838 -5.016 1.00 92.94 344 ALA A N 1
ATOM 2728 C CA . ALA A 1 344 ? 0.745 0.908 -4.613 1.00 92.94 344 ALA A CA 1
ATOM 2729 C C . ALA A 1 344 ? -0.651 1.546 -4.688 1.00 92.94 344 ALA A C 1
ATOM 2731 O O . ALA A 1 344 ? -1.590 0.925 -5.192 1.00 92.94 344 ALA A O 1
ATOM 2732 N N . ARG A 1 345 ? -0.780 2.784 -4.194 1.00 90.69 345 ARG A N 1
ATOM 2733 C CA . ARG A 1 345 ? -2.035 3.542 -4.175 1.00 90.69 345 ARG A CA 1
ATOM 2734 C C . ARG A 1 345 ? -2.518 3.840 -5.591 1.00 90.69 345 ARG A C 1
ATOM 2736 O O . ARG A 1 345 ? -3.620 3.443 -5.954 1.00 90.69 345 ARG A O 1
ATOM 2743 N N . GLU A 1 346 ? -1.656 4.446 -6.396 1.00 89.31 346 GLU A N 1
ATOM 2744 C CA . GLU A 1 346 ? -1.967 4.892 -7.753 1.00 89.31 346 GLU A CA 1
ATOM 2745 C C . GLU A 1 346 ? -2.310 3.732 -8.695 1.00 89.31 346 GLU A C 1
ATOM 2747 O O . GLU A 1 346 ? -3.327 3.750 -9.386 1.00 89.31 346 GLU A O 1
ATOM 2752 N N . MET A 1 347 ? -1.494 2.674 -8.708 1.00 91.94 347 MET A N 1
ATOM 2753 C CA . MET A 1 347 ? -1.722 1.537 -9.605 1.00 91.94 347 MET A CA 1
ATOM 2754 C C . MET A 1 347 ? -3.004 0.771 -9.255 1.00 91.94 347 MET A C 1
ATOM 2756 O O . MET A 1 347 ? -3.734 0.331 -10.146 1.00 91.94 347 MET A O 1
ATOM 2760 N N . THR A 1 348 ? -3.307 0.638 -7.961 1.00 94.88 348 THR A N 1
ATOM 2761 C CA . THR A 1 348 ? -4.541 -0.015 -7.498 1.00 94.88 348 THR A CA 1
ATOM 2762 C C . THR A 1 348 ? -5.772 0.814 -7.854 1.00 94.88 348 THR A C 1
ATOM 2764 O O . THR A 1 348 ? -6.761 0.257 -8.328 1.00 94.88 348 THR A O 1
ATOM 2767 N N . GLN A 1 349 ? -5.706 2.137 -7.688 1.00 90.44 349 GLN A N 1
ATOM 2768 C CA . GLN A 1 349 ? -6.791 3.038 -8.070 1.00 90.44 349 GLN A CA 1
ATOM 2769 C C . GLN A 1 349 ? -7.063 2.992 -9.576 1.00 90.44 349 GLN A C 1
ATOM 2771 O O . GLN A 1 349 ? -8.205 2.776 -9.969 1.00 90.44 349 GLN A O 1
ATOM 2776 N N . ASN A 1 350 ? -6.021 3.093 -10.408 1.00 89.06 350 ASN A N 1
ATOM 2777 C CA . ASN A 1 350 ? -6.155 3.001 -11.866 1.00 89.06 350 ASN A CA 1
ATOM 2778 C C . ASN A 1 350 ? -6.818 1.689 -12.309 1.00 89.06 350 ASN A C 1
ATOM 2780 O O . ASN A 1 350 ? -7.611 1.674 -13.246 1.00 89.06 350 ASN A O 1
ATOM 2784 N N . SER A 1 351 ? -6.532 0.591 -11.607 1.00 91.81 351 SER A N 1
ATOM 2785 C CA . SER A 1 351 ? -7.149 -0.708 -11.892 1.00 91.81 351 SER A CA 1
ATOM 2786 C C . SER A 1 351 ? -8.633 -0.746 -11.514 1.00 91.81 351 SER A C 1
ATOM 2788 O O . SER A 1 351 ? -9.439 -1.308 -12.249 1.00 91.81 351 SER A O 1
ATOM 2790 N N . LEU A 1 352 ? -9.005 -0.151 -10.375 1.00 90.62 352 LEU A N 1
ATOM 2791 C CA . LEU A 1 352 ? -10.399 -0.062 -9.929 1.00 90.62 352 LEU A CA 1
ATOM 2792 C C . LEU A 1 352 ? -11.238 0.849 -10.829 1.00 90.62 352 LEU A C 1
ATOM 2794 O O . LEU A 1 352 ? -12.369 0.497 -11.160 1.00 90.62 352 LEU A O 1
ATOM 2798 N N . ASP A 1 353 ? -10.678 1.981 -11.255 1.00 85.88 353 ASP A N 1
ATOM 2799 C CA . ASP A 1 353 ? -11.341 2.919 -12.166 1.00 85.88 353 ASP A CA 1
ATOM 2800 C C . ASP A 1 353 ? -11.547 2.301 -13.567 1.00 85.88 353 ASP A C 1
ATOM 2802 O O . ASP A 1 353 ? -12.473 2.679 -14.282 1.00 85.88 353 ASP A O 1
ATOM 2806 N N . ALA A 1 354 ? -10.729 1.310 -13.943 1.00 87.50 354 ALA A N 1
ATOM 2807 C CA . ALA A 1 354 ? -10.809 0.590 -15.214 1.00 87.50 354 ALA A CA 1
ATOM 2808 C C . ALA A 1 354 ? -11.626 -0.718 -15.156 1.00 87.50 354 ALA A C 1
ATOM 2810 O O . ALA A 1 354 ? -11.527 -1.525 -16.083 1.00 87.50 354 ALA A O 1
ATOM 2811 N N . ALA A 1 355 ? -12.397 -0.975 -14.092 1.00 89.25 355 ALA A N 1
ATOM 2812 C CA . ALA A 1 355 ? -13.159 -2.217 -13.929 1.00 89.25 355 ALA A CA 1
ATOM 2813 C C . ALA A 1 355 ? -14.081 -2.514 -15.135 1.00 89.25 355 ALA A C 1
ATOM 2815 O O . ALA A 1 355 ? -14.833 -1.651 -15.583 1.00 89.25 355 ALA A O 1
ATOM 2816 N N . PHE A 1 356 ? -14.035 -3.750 -15.647 1.00 85.69 356 PHE A N 1
ATOM 2817 C CA . PHE A 1 356 ? -14.806 -4.180 -16.822 1.00 85.69 356 PHE A CA 1
ATOM 2818 C C . PHE A 1 356 ? -16.210 -4.673 -16.450 1.00 85.69 356 PHE A C 1
ATOM 2820 O O . PHE A 1 356 ? -17.204 -4.095 -16.886 1.00 85.69 356 PHE A O 1
ATOM 2827 N N . ASP A 1 357 ? -16.307 -5.726 -15.631 1.00 84.19 357 ASP A N 1
ATOM 2828 C CA . ASP A 1 357 ? -17.574 -6.200 -15.068 1.00 84.19 357 ASP A CA 1
ATOM 2829 C C . ASP A 1 357 ? -17.669 -5.784 -13.601 1.00 84.19 357 ASP A C 1
ATOM 2831 O O . ASP A 1 357 ? -16.971 -6.325 -12.743 1.00 84.19 357 ASP A O 1
ATOM 2835 N N . SER A 1 358 ? -18.570 -4.845 -13.305 1.00 82.94 358 SER A N 1
ATOM 2836 C CA . SER A 1 358 ? -18.803 -4.339 -11.949 1.00 82.94 358 SER A CA 1
ATOM 2837 C C . SER A 1 358 ? -19.343 -5.388 -10.969 1.00 82.94 358 SER A C 1
ATOM 2839 O O . SER A 1 358 ? -19.367 -5.128 -9.767 1.00 82.94 358 SER A O 1
ATOM 2841 N N . ASN A 1 359 ? -19.817 -6.541 -11.458 1.00 85.88 359 ASN A N 1
ATOM 2842 C CA . ASN A 1 359 ? -20.298 -7.648 -10.624 1.00 85.88 359 ASN A CA 1
ATOM 2843 C C . ASN A 1 359 ? -19.192 -8.637 -10.242 1.00 85.88 359 ASN A C 1
ATOM 2845 O O . ASN A 1 359 ? -19.429 -9.531 -9.430 1.00 85.88 359 ASN A O 1
ATOM 2849 N N . GLN A 1 360 ? -18.009 -8.513 -10.840 1.00 88.06 360 GLN A N 1
ATOM 2850 C CA . GLN A 1 360 ? -16.848 -9.340 -10.542 1.00 88.06 360 GLN A CA 1
ATOM 2851 C C . GLN A 1 360 ? -15.760 -8.483 -9.881 1.00 88.06 360 GLN A C 1
ATOM 2853 O O . GLN A 1 360 ? -15.656 -7.287 -10.161 1.00 88.06 360 GLN A O 1
ATOM 2858 N N . PRO A 1 361 ? -14.930 -9.061 -8.999 1.00 93.19 361 PRO A N 1
ATOM 2859 C CA . PRO A 1 361 ? -13.817 -8.330 -8.412 1.00 93.19 361 PRO A CA 1
ATOM 2860 C C . PRO A 1 361 ? -12.800 -7.925 -9.481 1.00 93.19 361 PRO A C 1
ATOM 2862 O O . PRO A 1 361 ? -12.515 -8.692 -10.405 1.00 93.19 361 PRO A O 1
ATOM 2865 N N . VAL A 1 362 ? -12.184 -6.758 -9.309 1.00 94.06 362 VAL A N 1
ATOM 2866 C CA . VAL A 1 362 ? -10.886 -6.471 -9.928 1.00 94.06 362 VAL A CA 1
ATOM 2867 C C . VAL A 1 362 ? -9.840 -7.312 -9.205 1.00 94.06 362 VAL A C 1
ATOM 2869 O O . VAL A 1 362 ? -9.784 -7.324 -7.972 1.00 94.06 362 VAL A O 1
ATOM 2872 N N . ILE A 1 363 ? -9.022 -8.039 -9.965 1.00 95.00 363 ILE A N 1
ATOM 2873 C CA . ILE A 1 363 ? -7.976 -8.906 -9.409 1.00 95.00 363 ILE A CA 1
ATOM 2874 C C . ILE A 1 363 ? -6.616 -8.322 -9.765 1.00 95.00 363 ILE A C 1
ATOM 2876 O O . ILE A 1 363 ? -6.327 -8.099 -10.936 1.00 95.00 363 ILE A O 1
ATOM 2880 N N . LEU A 1 364 ? -5.766 -8.123 -8.764 1.00 97.00 364 LEU A N 1
ATOM 2881 C CA . LEU A 1 364 ? -4.388 -7.679 -8.934 1.00 97.00 364 LEU A CA 1
ATOM 2882 C C . LEU A 1 364 ? -3.424 -8.820 -8.634 1.00 97.00 364 LEU A C 1
ATOM 2884 O O . LEU A 1 364 ? -3.535 -9.472 -7.598 1.00 97.00 364 LEU A O 1
ATOM 2888 N N . ASN A 1 365 ? -2.443 -9.021 -9.507 1.00 95.44 365 ASN A N 1
ATOM 2889 C CA . ASN A 1 365 ? -1.341 -9.954 -9.311 1.00 95.44 365 ASN A CA 1
ATOM 2890 C C . ASN A 1 365 ? -0.026 -9.174 -9.280 1.00 95.44 365 ASN A C 1
ATOM 2892 O O . ASN A 1 365 ? 0.373 -8.584 -10.285 1.00 95.44 365 ASN A O 1
ATOM 2896 N N . LEU A 1 366 ? 0.639 -9.192 -8.124 1.00 97.38 366 LEU A N 1
ATOM 2897 C CA . LEU A 1 366 ? 1.875 -8.462 -7.859 1.00 97.38 366 LEU A CA 1
ATOM 2898 C C . LEU A 1 366 ? 3.022 -9.450 -7.664 1.00 97.38 366 LEU A C 1
ATOM 2900 O O . LEU A 1 366 ? 2.998 -10.251 -6.725 1.00 97.38 366 LEU A O 1
ATOM 2904 N N . LYS A 1 367 ? 4.037 -9.398 -8.526 1.00 96.06 367 LYS A N 1
ATOM 2905 C CA . LYS A 1 367 ? 5.162 -10.348 -8.506 1.00 96.06 367 LYS A CA 1
ATOM 2906 C C . LYS A 1 367 ? 6.500 -9.630 -8.566 1.00 96.06 367 LYS A C 1
ATOM 2908 O O . LYS A 1 367 ? 6.627 -8.593 -9.207 1.00 96.06 367 LYS A O 1
ATOM 2913 N N . LEU A 1 368 ? 7.514 -10.219 -7.935 1.00 97.00 368 LEU A N 1
ATOM 2914 C CA . LEU A 1 368 ? 8.898 -9.760 -8.033 1.00 97.00 368 LEU A CA 1
ATOM 2915 C C . LEU A 1 368 ? 9.755 -10.880 -8.608 1.00 97.00 368 LEU A C 1
ATOM 2917 O O . LEU A 1 368 ? 9.993 -11.910 -7.971 1.00 97.00 368 LEU A O 1
ATOM 2921 N N . LEU A 1 369 ? 10.224 -10.659 -9.824 1.00 94.38 369 LEU A N 1
ATOM 2922 C CA . LEU A 1 369 ? 10.930 -11.635 -10.633 1.00 94.38 369 LEU A CA 1
ATOM 2923 C C . LEU A 1 369 ? 12.421 -11.319 -10.645 1.00 94.38 369 LEU A C 1
ATOM 2925 O O . LEU A 1 369 ? 12.827 -10.160 -10.573 1.00 94.38 369 LEU A O 1
ATOM 2929 N N . ASP A 1 370 ? 13.233 -12.365 -10.742 1.00 95.44 370 ASP A N 1
ATOM 2930 C CA . ASP A 1 370 ? 14.669 -12.252 -10.978 1.00 95.44 370 ASP A CA 1
ATOM 2931 C C . ASP A 1 370 ? 14.943 -12.656 -12.426 1.00 95.44 370 ASP A C 1
ATOM 2933 O O . ASP A 1 370 ? 15.066 -13.839 -12.737 1.00 95.44 370 ASP A O 1
ATOM 2937 N N . MET A 1 371 ? 14.918 -11.674 -13.324 1.00 94.94 371 MET A N 1
ATOM 2938 C CA . MET A 1 371 ? 14.958 -11.901 -14.766 1.00 94.94 371 MET A CA 1
ATOM 2939 C C . MET A 1 371 ? 16.406 -11.836 -15.263 1.00 94.94 371 MET A C 1
ATOM 2941 O O . MET A 1 371 ? 17.112 -10.886 -14.912 1.00 94.94 371 MET A O 1
ATOM 2945 N N . PRO A 1 372 ? 16.885 -12.788 -16.084 1.00 96.88 372 PRO A N 1
ATOM 2946 C CA . PRO A 1 372 ? 18.173 -12.656 -16.754 1.00 96.88 372 PRO A CA 1
ATOM 2947 C C . PRO A 1 372 ? 18.240 -11.346 -17.541 1.00 96.88 372 PRO A C 1
ATOM 2949 O O . PRO A 1 372 ? 17.320 -11.014 -18.285 1.00 96.88 372 PRO A O 1
ATOM 2952 N N . VAL A 1 373 ? 19.336 -10.597 -17.412 1.00 96.50 373 VAL A N 1
ATOM 2953 C CA . VAL A 1 373 ? 19.437 -9.275 -18.060 1.00 96.50 373 VAL A CA 1
ATOM 2954 C C . VAL A 1 373 ? 19.349 -9.376 -19.589 1.00 96.50 373 VAL A C 1
ATOM 2956 O O . VAL A 1 373 ? 18.815 -8.479 -20.233 1.00 96.50 373 VAL A O 1
ATOM 2959 N N . GLY A 1 374 ? 19.800 -10.493 -20.167 1.00 94.56 374 GLY A N 1
ATOM 2960 C CA . GLY A 1 374 ? 19.689 -10.767 -21.603 1.00 94.56 374 GLY A CA 1
ATOM 2961 C C . GLY A 1 374 ? 18.255 -10.935 -22.125 1.00 94.56 374 GLY A C 1
ATOM 2962 O O . GLY A 1 374 ? 18.067 -10.905 -23.335 1.00 94.56 374 GLY A O 1
ATOM 2963 N N . GLU A 1 375 ? 17.251 -11.089 -21.253 1.00 93.81 375 GLU A N 1
ATOM 2964 C CA . GLU A 1 375 ? 15.833 -11.095 -21.652 1.00 93.81 375 GLU A CA 1
ATOM 2965 C C . GLU A 1 375 ? 15.246 -9.680 -21.811 1.00 93.81 375 GLU A C 1
ATOM 2967 O O . GLU A 1 375 ? 14.126 -9.535 -22.302 1.00 93.81 375 GLU A O 1
ATOM 2972 N N . ILE A 1 376 ? 15.976 -8.625 -21.419 1.00 95.50 376 ILE A N 1
ATOM 2973 C CA . ILE A 1 376 ? 15.567 -7.245 -21.710 1.00 95.50 376 ILE A CA 1
ATOM 2974 C C . ILE A 1 376 ? 15.665 -7.016 -23.224 1.00 95.50 376 ILE A C 1
ATOM 2976 O O . ILE A 1 376 ? 16.736 -7.219 -23.805 1.00 95.50 376 ILE A O 1
ATOM 2980 N N . PRO A 1 377 ? 14.592 -6.541 -23.878 1.00 94.50 377 PRO A N 1
ATOM 2981 C CA . PRO A 1 377 ? 14.609 -6.362 -25.318 1.00 94.50 377 PRO A CA 1
ATOM 2982 C C . PRO A 1 377 ? 15.530 -5.203 -25.718 1.00 94.50 377 PRO A C 1
ATOM 2984 O O . PRO A 1 377 ? 15.545 -4.147 -25.076 1.00 94.50 377 PRO A O 1
ATOM 2987 N N . ASN A 1 378 ? 16.304 -5.421 -26.787 1.00 95.94 378 ASN A N 1
ATOM 2988 C CA . ASN A 1 378 ? 17.279 -4.464 -27.323 1.00 95.94 378 ASN A CA 1
ATOM 2989 C C . ASN A 1 378 ? 18.221 -3.899 -26.232 1.00 95.94 378 ASN A C 1
ATOM 2991 O O . ASN A 1 378 ? 18.471 -2.696 -26.169 1.00 95.94 378 ASN A O 1
ATOM 2995 N N . LEU A 1 379 ? 18.734 -4.775 -25.355 1.00 96.19 379 LEU A N 1
ATOM 2996 C CA . LEU A 1 379 ? 19.557 -4.418 -24.190 1.00 96.19 379 LEU A CA 1
ATOM 2997 C C . LEU A 1 379 ? 20.723 -3.472 -24.517 1.00 96.19 379 LEU A C 1
ATOM 2999 O O . LEU A 1 379 ? 20.973 -2.537 -23.756 1.00 96.19 379 LEU A O 1
ATOM 3003 N N . ASP A 1 380 ? 21.435 -3.705 -25.620 1.00 97.19 380 ASP A N 1
ATOM 3004 C CA . ASP A 1 380 ? 22.595 -2.889 -25.997 1.00 97.19 380 ASP A CA 1
ATOM 3005 C C . ASP A 1 380 ? 22.199 -1.440 -26.317 1.00 97.19 380 ASP A C 1
ATOM 3007 O O . ASP A 1 380 ? 22.899 -0.508 -25.920 1.00 97.19 380 ASP A O 1
ATOM 3011 N N . GLU A 1 381 ? 21.035 -1.233 -26.941 1.00 96.44 381 GLU A N 1
ATOM 3012 C CA . GLU A 1 381 ? 20.486 0.105 -27.190 1.00 96.44 381 GLU A CA 1
ATOM 3013 C C . GLU A 1 381 ? 20.099 0.786 -25.872 1.00 96.44 381 GLU A C 1
ATOM 3015 O O . GLU A 1 381 ? 20.436 1.948 -25.653 1.00 96.44 381 GLU A O 1
ATOM 3020 N N . LEU A 1 382 ? 19.465 0.061 -24.941 1.00 96.88 382 LEU A N 1
ATOM 3021 C CA . LEU A 1 382 ? 19.128 0.603 -23.620 1.00 96.88 382 LEU A CA 1
ATOM 3022 C C . LEU A 1 382 ? 20.382 1.007 -22.827 1.00 96.88 382 LEU A C 1
ATOM 3024 O O . LEU A 1 382 ? 20.411 2.080 -22.221 1.00 96.88 382 LEU A O 1
ATOM 3028 N N . LYS A 1 383 ? 21.432 0.174 -22.848 1.00 97.38 383 LYS A N 1
ATOM 3029 C CA . LYS A 1 383 ? 22.733 0.494 -22.237 1.00 97.38 383 LYS A CA 1
ATOM 3030 C C . LYS A 1 383 ? 23.356 1.726 -22.879 1.00 97.38 383 LYS A C 1
ATOM 3032 O O . LYS A 1 383 ? 23.815 2.608 -22.158 1.00 97.38 383 LYS A O 1
ATOM 3037 N N . SER A 1 384 ? 23.343 1.798 -24.209 1.00 96.19 384 SER A N 1
ATOM 3038 C CA . SER A 1 384 ? 23.848 2.952 -24.953 1.00 96.19 384 SER A CA 1
ATOM 3039 C C . SER A 1 384 ? 23.103 4.232 -24.564 1.00 96.19 384 SER A C 1
ATOM 3041 O O . SER A 1 384 ? 23.744 5.230 -24.248 1.00 96.19 384 SER A O 1
ATOM 3043 N N . ASN A 1 385 ? 21.773 4.190 -24.457 1.00 95.62 385 ASN A N 1
ATOM 3044 C CA . ASN A 1 385 ? 20.959 5.335 -24.043 1.00 95.62 385 ASN A CA 1
ATOM 3045 C C . ASN A 1 385 ? 21.280 5.805 -22.616 1.00 95.62 385 ASN A C 1
ATOM 3047 O O . ASN A 1 385 ? 21.436 7.002 -22.378 1.00 95.62 385 ASN A O 1
ATOM 3051 N N . LEU A 1 386 ? 21.439 4.880 -21.664 1.00 95.75 386 LEU A N 1
ATOM 3052 C CA . LEU A 1 386 ? 21.836 5.210 -20.288 1.00 95.75 386 LEU A CA 1
ATOM 3053 C C . LEU A 1 386 ? 23.263 5.768 -20.205 1.00 95.75 386 LEU A C 1
ATOM 3055 O O . LEU A 1 386 ? 23.521 6.671 -19.408 1.00 95.75 386 LEU A O 1
ATOM 3059 N N . GLN A 1 387 ? 24.179 5.258 -21.029 1.00 95.50 387 GLN A N 1
ATOM 3060 C CA . GLN A 1 387 ? 25.540 5.781 -21.123 1.00 95.50 387 GLN A CA 1
ATOM 3061 C C . GLN A 1 387 ? 25.542 7.193 -21.721 1.00 95.50 387 GLN A C 1
ATOM 3063 O O . GLN A 1 387 ? 26.119 8.096 -21.125 1.00 95.50 387 GLN A O 1
ATOM 3068 N N . MET A 1 388 ? 24.807 7.424 -22.813 1.00 93.38 388 MET A N 1
ATOM 3069 C CA . MET A 1 388 ? 24.639 8.759 -23.399 1.00 93.38 388 MET A CA 1
ATOM 3070 C C . MET A 1 388 ? 24.025 9.747 -22.402 1.00 93.38 388 MET A C 1
ATOM 3072 O O . MET A 1 388 ? 24.446 10.900 -22.344 1.00 93.38 388 MET A O 1
ATOM 3076 N N . ALA A 1 389 ? 23.065 9.310 -21.583 1.00 92.69 389 ALA A N 1
ATOM 3077 C CA . ALA A 1 389 ? 22.468 10.127 -20.527 1.00 92.69 389 ALA A CA 1
ATOM 3078 C C . ALA A 1 389 ? 23.509 10.550 -19.476 1.00 92.69 389 ALA A C 1
ATOM 3080 O O . ALA A 1 389 ? 23.590 11.723 -19.101 1.00 92.69 389 ALA A O 1
ATOM 3081 N N . LEU A 1 390 ? 24.339 9.599 -19.031 1.00 92.38 390 LEU A N 1
ATOM 3082 C CA . LEU A 1 390 ? 25.438 9.843 -18.098 1.00 92.38 390 LEU A CA 1
ATOM 3083 C C . LEU A 1 390 ? 26.483 10.799 -18.688 1.00 92.38 390 LEU A C 1
ATOM 3085 O O . LEU A 1 390 ? 26.898 11.743 -18.015 1.00 92.38 390 LEU A O 1
ATOM 3089 N N . ASP A 1 391 ? 26.885 10.575 -19.935 1.00 90.62 391 ASP A N 1
ATOM 3090 C CA . ASP A 1 391 ? 27.888 11.387 -20.625 1.00 90.62 391 ASP A CA 1
ATOM 3091 C C . ASP A 1 391 ? 27.374 12.812 -20.854 1.00 90.62 391 ASP A C 1
ATOM 3093 O O . ASP A 1 391 ? 28.073 13.788 -20.574 1.00 90.62 391 ASP A O 1
ATOM 3097 N N . THR A 1 392 ? 26.111 12.955 -21.260 1.00 88.44 392 THR A N 1
ATOM 3098 C CA . THR A 1 392 ? 25.466 14.266 -21.418 1.00 88.44 392 THR A CA 1
ATOM 3099 C C . THR A 1 392 ? 25.469 15.036 -20.099 1.00 88.44 392 THR A C 1
ATOM 3101 O O . THR A 1 392 ? 25.913 16.182 -20.055 1.00 88.44 392 THR A O 1
ATOM 3104 N N . HIS A 1 393 ? 25.080 14.389 -18.997 1.00 87.25 393 HIS A N 1
ATOM 3105 C CA . HIS A 1 393 ? 25.102 15.007 -17.669 1.00 87.25 393 HIS A CA 1
ATOM 3106 C C . HIS A 1 393 ? 26.518 15.392 -17.213 1.00 87.25 393 HIS A C 1
ATOM 3108 O O . HIS A 1 393 ? 26.724 16.469 -16.658 1.00 87.25 393 HIS A O 1
ATOM 3114 N N . ASN A 1 394 ? 27.515 14.542 -17.467 1.00 86.25 394 ASN A N 1
ATOM 3115 C CA . ASN A 1 394 ? 28.902 14.807 -17.073 1.00 86.25 394 ASN A CA 1
ATOM 3116 C C . ASN A 1 394 ? 29.570 15.911 -17.912 1.00 86.25 394 ASN A C 1
ATOM 3118 O O . ASN A 1 394 ? 30.532 16.524 -17.450 1.00 86.25 394 ASN A O 1
ATOM 3122 N N . THR A 1 395 ? 29.083 16.165 -19.130 1.00 80.75 395 THR A N 1
ATOM 3123 C CA . THR A 1 395 ? 29.631 17.190 -20.037 1.00 80.75 395 THR A CA 1
ATOM 3124 C C . THR A 1 395 ? 29.037 18.588 -19.829 1.00 80.75 395 THR A C 1
ATOM 3126 O O . THR A 1 395 ? 29.600 19.560 -20.336 1.00 80.75 395 THR A O 1
ATOM 3129 N N . MET A 1 396 ? 27.949 18.736 -19.063 1.00 70.94 396 MET A N 1
ATOM 3130 C CA . MET A 1 396 ? 27.442 20.044 -18.625 1.00 70.94 396 MET A CA 1
ATOM 3131 C C . MET A 1 396 ? 28.328 20.630 -17.496 1.00 70.94 396 MET A C 1
ATOM 3133 O O . MET A 1 396 ? 28.659 19.950 -16.530 1.00 70.94 396 MET A O 1
ATOM 3137 N N . SER A 1 397 ? 28.779 21.885 -17.638 1.00 59.31 397 SER A N 1
ATOM 3138 C CA . SER A 1 397 ? 29.959 22.445 -16.937 1.00 59.31 397 SER A CA 1
ATOM 3139 C C . SER A 1 397 ? 29.855 22.668 -15.407 1.00 59.31 397 SER A C 1
ATOM 3141 O O . SER A 1 397 ? 28.773 22.887 -14.876 1.00 59.31 397 SER A O 1
ATOM 3143 N N . LYS A 1 398 ? 31.039 22.713 -14.755 1.00 55.91 398 LYS A N 1
ATOM 3144 C CA . LYS A 1 398 ? 31.376 22.992 -13.333 1.00 55.91 398 LYS A CA 1
ATOM 3145 C C . LYS A 1 398 ? 30.515 22.247 -12.295 1.00 55.91 398 LYS A C 1
ATOM 3147 O O . LYS A 1 398 ? 29.551 22.778 -11.766 1.00 55.91 398 LYS A O 1
ATOM 3152 N N . ASN A 1 399 ? 31.002 21.065 -11.902 1.00 59.62 399 ASN A N 1
ATOM 3153 C CA . ASN A 1 399 ? 30.468 20.168 -10.864 1.00 59.62 399 ASN A CA 1
ATOM 3154 C C . ASN A 1 399 ? 29.156 19.452 -11.237 1.00 59.62 399 ASN A C 1
ATOM 3156 O O . ASN A 1 399 ? 28.094 19.816 -10.728 1.00 59.62 399 ASN A O 1
ATOM 3160 N N . PRO A 1 400 ? 29.221 18.371 -12.044 1.00 71.75 400 PRO A N 1
ATOM 3161 C CA . PRO A 1 400 ? 28.059 17.524 -12.294 1.00 71.75 400 PRO A CA 1
ATOM 3162 C C . PRO A 1 400 ? 27.479 16.999 -10.977 1.00 71.75 400 PRO A C 1
ATOM 3164 O O . PRO A 1 400 ? 28.207 16.599 -10.059 1.00 71.75 400 PRO A O 1
ATOM 3167 N N . ASN A 1 401 ? 26.147 16.990 -10.874 1.00 82.25 401 ASN A N 1
ATOM 3168 C CA . ASN A 1 401 ? 25.466 16.483 -9.689 1.00 82.25 401 ASN A CA 1
ATOM 3169 C C . ASN A 1 401 ? 25.815 15.001 -9.490 1.00 82.25 401 ASN A C 1
ATOM 3171 O O . ASN A 1 401 ? 25.350 14.135 -10.235 1.00 82.25 401 ASN A O 1
ATOM 3175 N N . LYS A 1 402 ? 26.605 14.714 -8.450 1.00 85.25 402 LYS A N 1
ATOM 3176 C CA . LYS A 1 402 ? 27.088 13.363 -8.135 1.00 85.25 402 LYS A CA 1
ATOM 3177 C C . LYS A 1 402 ? 25.954 12.358 -7.927 1.00 85.25 402 LYS A C 1
ATOM 3179 O O . LYS A 1 402 ? 26.164 11.175 -8.174 1.00 85.25 402 LYS A O 1
ATOM 3184 N N . LYS A 1 403 ? 24.764 12.794 -7.487 1.00 87.88 403 LYS A N 1
ATOM 3185 C CA . LYS A 1 403 ? 23.600 11.905 -7.318 1.00 87.88 403 LYS A CA 1
ATOM 3186 C C . LYS A 1 403 ? 23.116 11.358 -8.661 1.00 87.88 403 LYS A C 1
ATOM 3188 O O . LYS A 1 403 ? 22.852 10.165 -8.759 1.00 87.88 403 LYS A O 1
ATOM 3193 N N . VAL A 1 404 ? 23.065 12.208 -9.685 1.00 88.81 404 VAL A N 1
ATOM 3194 C CA . VAL A 1 404 ? 22.631 11.841 -11.042 1.00 88.81 404 VAL A CA 1
ATOM 3195 C C . VAL A 1 404 ? 23.663 10.929 -11.704 1.00 88.81 404 VAL A C 1
ATOM 3197 O O . VAL A 1 404 ? 23.311 9.859 -12.194 1.00 88.81 404 VAL A O 1
ATOM 3200 N N . SER A 1 405 ? 24.952 11.280 -11.622 1.00 90.00 405 SER A N 1
ATOM 3201 C CA . SER A 1 405 ? 26.022 10.416 -12.141 1.00 90.00 405 SER A CA 1
ATOM 3202 C C . SER A 1 405 ? 26.019 9.045 -11.452 1.00 90.00 405 SER A C 1
ATOM 3204 O O . SER A 1 405 ? 26.148 8.018 -12.115 1.00 90.00 405 SER A O 1
ATOM 3206 N N . LYS A 1 406 ? 25.810 9.004 -10.126 1.00 92.50 406 LYS A N 1
ATOM 3207 C CA . LYS A 1 406 ? 25.692 7.753 -9.360 1.00 92.50 406 LYS A CA 1
ATOM 3208 C C . LYS A 1 406 ? 24.463 6.941 -9.767 1.00 92.50 406 LYS A C 1
ATOM 3210 O O . LYS A 1 406 ? 24.563 5.722 -9.838 1.00 92.50 406 LYS A O 1
ATOM 3215 N N . PHE A 1 407 ? 23.331 7.589 -10.047 1.00 94.56 407 PHE A N 1
ATOM 3216 C CA . PHE A 1 407 ? 22.133 6.909 -10.535 1.00 94.56 407 PHE A CA 1
ATOM 3217 C C . PHE A 1 407 ? 22.411 6.169 -11.848 1.00 94.56 407 PHE A C 1
ATOM 3219 O O . PHE A 1 407 ? 22.239 4.954 -11.898 1.00 94.56 407 PHE A O 1
ATOM 3226 N N . PHE A 1 408 ? 22.907 6.859 -12.882 1.00 94.81 408 PHE A N 1
ATOM 3227 C CA . PHE A 1 408 ? 23.153 6.216 -14.179 1.00 94.81 408 PHE A CA 1
ATOM 3228 C C . PHE A 1 408 ? 24.274 5.172 -14.114 1.00 94.81 408 PHE A C 1
ATOM 3230 O O . PHE A 1 408 ? 24.152 4.108 -14.717 1.00 94.81 408 PHE A O 1
ATOM 3237 N N . ALA A 1 409 ? 25.329 5.410 -13.326 1.00 94.31 409 ALA A N 1
ATOM 3238 C CA . ALA A 1 409 ? 26.371 4.408 -13.095 1.00 94.31 409 ALA A CA 1
ATOM 3239 C C . ALA A 1 409 ? 25.813 3.138 -12.424 1.00 94.31 409 ALA A C 1
ATOM 3241 O O . ALA A 1 409 ? 26.140 2.023 -12.830 1.00 94.31 409 ALA A O 1
ATOM 3242 N N . ASN A 1 410 ? 24.928 3.291 -11.432 1.00 96.12 410 ASN A N 1
ATOM 3243 C CA . ASN A 1 410 ? 24.239 2.163 -10.807 1.00 96.12 410 ASN A CA 1
ATOM 3244 C C . ASN A 1 410 ? 23.316 1.446 -11.802 1.00 96.12 410 ASN A C 1
ATOM 3246 O O . ASN A 1 410 ? 23.320 0.219 -11.845 1.00 96.12 410 ASN A O 1
ATOM 3250 N N . ALA A 1 411 ? 22.564 2.187 -12.621 1.00 97.00 411 ALA A N 1
ATOM 3251 C CA . ALA A 1 411 ? 21.691 1.630 -13.652 1.00 97.00 411 ALA A CA 1
ATOM 3252 C C . ALA A 1 411 ? 22.473 0.770 -14.663 1.00 97.00 411 ALA A C 1
ATOM 3254 O O . ALA A 1 411 ? 22.107 -0.374 -14.931 1.00 97.00 411 ALA A O 1
ATOM 3255 N N . LEU A 1 412 ? 23.604 1.278 -15.159 1.00 97.56 412 LEU A N 1
ATOM 3256 C CA . LEU A 1 412 ? 24.507 0.539 -16.045 1.00 97.56 412 LEU A CA 1
ATOM 3257 C C . LEU A 1 412 ? 25.109 -0.693 -15.358 1.00 97.56 412 LEU A C 1
ATOM 3259 O O . LEU A 1 412 ? 25.201 -1.755 -15.970 1.00 97.56 412 LEU A O 1
ATOM 3263 N N . SER A 1 413 ? 25.477 -0.580 -14.079 1.00 97.25 413 SER A N 1
ATOM 3264 C CA . SER A 1 413 ? 25.958 -1.713 -13.278 1.00 97.25 413 SER A CA 1
ATOM 3265 C C . SER A 1 413 ? 24.906 -2.823 -13.169 1.00 97.25 413 SER A C 1
ATOM 3267 O O . SER A 1 413 ? 25.222 -3.988 -13.409 1.00 97.25 413 SER A O 1
ATOM 3269 N N . LEU A 1 414 ? 23.638 -2.470 -12.915 1.00 96.56 414 LEU A N 1
ATOM 3270 C CA . LEU A 1 414 ? 22.522 -3.425 -12.901 1.00 96.56 414 LEU A CA 1
ATOM 3271 C C . LEU A 1 414 ? 22.371 -4.139 -14.252 1.00 96.56 414 LEU A C 1
ATOM 3273 O O . LEU A 1 414 ? 22.223 -5.359 -14.283 1.00 96.56 414 LEU A O 1
ATOM 3277 N N . LEU A 1 415 ? 22.479 -3.409 -15.367 1.00 97.31 415 LEU A N 1
ATOM 3278 C CA . LEU A 1 415 ? 22.406 -3.983 -16.718 1.00 97.31 415 LEU A CA 1
ATOM 3279 C C . LEU A 1 415 ? 23.663 -4.772 -17.137 1.00 97.31 415 LEU A C 1
ATOM 3281 O O . LEU A 1 415 ? 23.650 -5.479 -18.143 1.00 97.31 415 LEU A O 1
ATOM 3285 N N . ASN A 1 416 ? 24.765 -4.669 -16.400 1.00 96.19 416 ASN A N 1
ATOM 3286 C CA . ASN A 1 416 ? 25.950 -5.512 -16.591 1.00 96.19 416 ASN A CA 1
ATOM 3287 C C . ASN A 1 416 ? 25.962 -6.732 -15.657 1.00 96.19 416 ASN A C 1
ATOM 3289 O O . ASN A 1 416 ? 26.843 -7.585 -15.766 1.00 96.19 416 ASN A O 1
ATOM 3293 N N . GLY A 1 417 ? 24.982 -6.830 -14.754 1.00 94.88 417 GLY A N 1
ATOM 3294 C CA . GLY A 1 417 ? 24.767 -7.989 -13.901 1.00 94.88 417 GLY A CA 1
ATOM 3295 C C . GLY A 1 417 ? 24.254 -9.215 -14.663 1.00 94.88 417 GLY A C 1
ATOM 3296 O O . GLY A 1 417 ? 23.964 -9.178 -15.857 1.00 94.88 417 GLY A O 1
ATOM 3297 N N . ARG A 1 418 ? 24.127 -10.337 -13.944 1.00 96.06 418 ARG A N 1
ATOM 3298 C CA . ARG A 1 418 ? 23.557 -11.581 -14.497 1.00 96.06 418 ARG A CA 1
ATOM 3299 C C . ARG A 1 418 ? 22.035 -11.521 -14.599 1.00 96.06 418 ARG A C 1
ATOM 3301 O O . ARG A 1 418 ? 21.461 -12.000 -15.573 1.00 96.06 418 ARG A O 1
ATOM 3308 N N . SER A 1 419 ? 21.395 -10.943 -13.591 1.00 96.62 419 SER A N 1
ATOM 3309 C CA . SER A 1 419 ? 19.947 -10.822 -13.493 1.00 96.62 419 SER A CA 1
ATOM 3310 C C . SER A 1 419 ? 19.556 -9.473 -12.898 1.00 96.62 419 SER A C 1
ATOM 3312 O O . SER A 1 419 ? 20.376 -8.781 -12.288 1.00 96.62 419 SER A O 1
ATOM 3314 N N . ILE A 1 420 ? 18.302 -9.092 -13.107 1.00 96.69 420 ILE A N 1
ATOM 3315 C CA . ILE A 1 420 ? 17.717 -7.845 -12.640 1.00 96.69 420 ILE A CA 1
ATOM 3316 C C . ILE A 1 420 ? 16.336 -8.104 -12.052 1.00 96.69 420 ILE A C 1
ATOM 3318 O O . ILE A 1 420 ? 15.568 -8.944 -12.524 1.00 96.69 420 ILE A O 1
ATOM 3322 N N . LYS A 1 421 ? 16.009 -7.341 -11.010 1.00 97.50 421 LYS A N 1
ATOM 3323 C CA . LYS A 1 421 ? 14.696 -7.398 -10.380 1.00 97.50 421 LYS A CA 1
ATOM 3324 C C . LYS A 1 421 ? 13.660 -6.698 -11.252 1.00 97.50 421 LYS A C 1
ATOM 3326 O O . LYS A 1 421 ? 13.797 -5.507 -11.538 1.00 97.50 421 LYS A O 1
ATOM 3331 N N . VAL A 1 422 ? 12.636 -7.440 -11.659 1.00 97.50 422 VAL A N 1
ATOM 3332 C CA . VAL A 1 422 ? 11.496 -6.939 -12.435 1.00 97.50 422 VAL A CA 1
ATOM 3333 C C . VAL A 1 422 ? 10.238 -7.089 -11.597 1.00 97.50 422 VAL A C 1
ATOM 3335 O O . VAL A 1 422 ? 9.897 -8.199 -11.188 1.00 97.50 422 VAL A O 1
ATOM 3338 N N . PHE A 1 423 ? 9.567 -5.976 -11.318 1.00 98.00 423 PHE A N 1
ATOM 3339 C CA . PHE A 1 423 ? 8.293 -5.992 -10.605 1.00 98.00 423 PHE A CA 1
ATOM 3340 C C . PHE A 1 423 ? 7.145 -6.003 -11.609 1.00 98.00 423 PHE A C 1
ATOM 3342 O O . PHE A 1 423 ? 7.045 -5.103 -12.439 1.00 98.00 423 PHE A O 1
ATOM 3349 N N . GLU A 1 424 ? 6.295 -7.018 -11.536 1.00 95.94 424 GLU A N 1
ATOM 3350 C CA . GLU A 1 424 ? 5.112 -7.167 -12.378 1.00 95.94 424 GLU A CA 1
ATOM 3351 C C . GLU A 1 424 ? 3.876 -6.717 -11.594 1.00 95.94 424 GLU A C 1
ATOM 3353 O O . GLU A 1 424 ? 3.558 -7.290 -10.549 1.00 95.94 424 GLU A O 1
ATOM 3358 N N . PHE A 1 425 ? 3.174 -5.717 -12.125 1.00 96.69 425 PHE A N 1
ATOM 3359 C CA . PHE A 1 425 ? 1.835 -5.324 -11.700 1.00 96.69 425 PHE A CA 1
ATOM 3360 C C . PHE A 1 425 ? 0.853 -5.691 -12.815 1.00 96.69 425 PHE A C 1
ATOM 3362 O O . PHE A 1 425 ? 0.870 -5.068 -13.876 1.00 96.69 425 PHE A O 1
ATOM 3369 N N . SER A 1 426 ? 0.009 -6.695 -12.585 1.00 94.06 426 SER A N 1
ATOM 3370 C CA . SER A 1 426 ? -0.984 -7.162 -13.559 1.00 94.06 426 SER A CA 1
ATOM 3371 C C . SER A 1 426 ? -2.390 -7.052 -12.982 1.00 94.06 426 SER A C 1
ATOM 3373 O O . SER A 1 426 ? -2.653 -7.621 -11.924 1.00 94.06 426 SER A O 1
ATOM 3375 N N . ASP A 1 427 ? -3.299 -6.382 -13.686 1.00 94.25 427 ASP A N 1
ATOM 3376 C CA . ASP A 1 427 ? -4.717 -6.295 -13.313 1.00 94.25 427 ASP A CA 1
ATOM 3377 C C . ASP A 1 427 ? -5.580 -7.256 -14.152 1.00 94.25 427 ASP A C 1
ATOM 3379 O O . ASP A 1 427 ? -5.169 -7.718 -15.212 1.00 94.25 427 ASP A O 1
ATOM 3383 N N . PHE A 1 428 ? -6.756 -7.644 -13.676 1.00 90.75 428 PHE A N 1
ATOM 3384 C CA . PHE A 1 428 ? -7.703 -8.496 -14.401 1.00 90.75 428 PHE A CA 1
ATOM 3385 C C . PHE A 1 428 ? -9.124 -8.048 -14.086 1.00 90.75 428 PHE A C 1
ATOM 3387 O O . PHE A 1 428 ? -9.368 -7.452 -13.035 1.00 90.75 428 PHE A O 1
ATOM 3394 N N . ASN A 1 429 ? -10.056 -8.391 -14.982 1.00 90.38 429 ASN A N 1
ATOM 3395 C CA . ASN A 1 429 ? -11.410 -7.832 -14.992 1.00 90.38 429 ASN A CA 1
ATOM 3396 C C . ASN A 1 429 ? -11.393 -6.296 -15.118 1.00 90.38 429 ASN A C 1
ATOM 3398 O O . ASN A 1 429 ? -12.140 -5.576 -14.461 1.00 90.38 429 ASN A O 1
ATOM 3402 N N . THR A 1 430 ? -10.515 -5.798 -15.982 1.00 90.50 430 THR A N 1
ATOM 3403 C CA . THR A 1 430 ? -10.403 -4.387 -16.348 1.00 90.50 430 THR A CA 1
ATOM 3404 C C . THR A 1 430 ? -10.517 -4.257 -17.867 1.00 90.50 430 THR A C 1
ATOM 3406 O O . THR A 1 430 ? -10.338 -5.233 -18.598 1.00 90.50 430 THR A O 1
ATOM 3409 N N . THR A 1 431 ? -10.854 -3.072 -18.368 1.00 88.62 431 THR A N 1
ATOM 3410 C CA . THR A 1 431 ? -11.052 -2.810 -19.806 1.00 88.62 431 THR A CA 1
ATOM 3411 C C . THR A 1 431 ? -9.758 -2.893 -20.621 1.00 88.62 431 THR A C 1
ATOM 3413 O O . THR A 1 431 ? -9.805 -3.089 -21.837 1.00 88.62 431 THR A O 1
ATOM 3416 N N . GLY A 1 432 ? -8.606 -2.767 -19.954 1.00 87.75 432 GLY A N 1
ATOM 3417 C CA . GLY A 1 432 ? -7.327 -2.502 -20.600 1.00 87.75 432 GLY A CA 1
ATOM 3418 C C . GLY A 1 432 ? -7.259 -1.085 -21.181 1.00 87.75 432 GLY A C 1
ATOM 3419 O O . GLY A 1 432 ? -8.248 -0.370 -21.309 1.00 87.75 432 GLY A O 1
ATOM 3420 N N . MET A 1 433 ? -6.056 -0.664 -21.549 1.00 89.12 433 MET A N 1
ATOM 3421 C CA . MET A 1 433 ? -5.813 0.574 -22.288 1.00 89.12 433 MET A CA 1
ATOM 3422 C C . MET A 1 433 ? -5.891 0.316 -23.797 1.00 89.12 433 MET A C 1
ATOM 3424 O O . MET A 1 433 ? -5.095 -0.457 -24.335 1.00 89.12 433 MET A O 1
ATOM 3428 N N . THR A 1 434 ? -6.826 0.979 -24.467 1.00 83.12 434 THR A N 1
ATOM 3429 C CA . THR A 1 434 ? -7.038 0.941 -25.915 1.00 83.12 434 THR A CA 1
ATOM 3430 C C . THR A 1 434 ? -5.911 1.598 -26.710 1.00 83.12 434 THR A C 1
ATOM 3432 O O . THR A 1 434 ? -5.415 2.675 -26.363 1.00 83.12 434 THR A O 1
ATOM 3435 N N . SER A 1 435 ? -5.537 0.974 -27.827 1.00 70.00 435 SER A N 1
ATOM 3436 C CA . SER A 1 435 ? -4.748 1.604 -28.886 1.00 70.00 435 SER A CA 1
ATOM 3437 C C . SER A 1 435 ? -5.434 1.443 -30.254 1.00 70.00 435 SER A C 1
ATOM 3439 O O . SER A 1 435 ? -5.979 0.383 -30.570 1.00 70.00 435 SER A O 1
ATOM 3441 N N . GLY A 1 436 ? -5.424 2.505 -31.064 1.00 58.94 436 GLY A N 1
ATOM 3442 C CA . GLY A 1 436 ? -6.014 2.534 -32.408 1.00 58.94 436 GLY A CA 1
ATOM 3443 C C . GLY A 1 436 ? -7.311 3.353 -32.513 1.00 58.94 436 GLY A C 1
ATOM 3444 O O . GLY A 1 436 ? -8.206 3.232 -31.684 1.00 58.94 436 GLY A O 1
ATOM 3445 N N . GLY A 1 437 ? -7.400 4.169 -33.571 1.00 54.69 437 GLY A N 1
ATOM 3446 C CA . GLY A 1 437 ? -8.481 5.121 -33.863 1.00 54.69 437 GLY A CA 1
ATOM 3447 C C . GLY A 1 437 ? -7.984 6.238 -34.798 1.00 54.69 437 GLY A C 1
ATOM 3448 O O . GLY A 1 437 ? -6.782 6.328 -35.038 1.00 54.69 437 GLY A O 1
ATOM 3449 N N . ASP A 1 438 ? -8.877 7.095 -35.310 1.00 43.41 438 ASP A N 1
ATOM 3450 C CA . ASP A 1 438 ? -8.515 8.178 -36.254 1.00 43.41 438 ASP A CA 1
ATOM 3451 C C . ASP A 1 438 ? -7.691 9.315 -35.609 1.00 43.41 438 ASP A C 1
ATOM 3453 O O . ASP A 1 438 ? -7.129 10.155 -36.315 1.00 43.41 438 ASP A O 1
ATOM 3457 N N . LYS A 1 439 ? -7.620 9.374 -34.270 1.00 60.00 439 LYS A N 1
ATOM 3458 C CA . LYS A 1 439 ? -6.904 10.412 -33.513 1.00 60.00 439 LYS A CA 1
ATOM 3459 C C . LYS A 1 439 ? -6.113 9.817 -32.350 1.00 60.00 439 LYS A C 1
ATOM 3461 O O . LYS A 1 439 ? -6.672 9.170 -31.470 1.00 60.00 439 LYS A O 1
ATOM 3466 N N . ASP A 1 440 ? -4.816 10.118 -32.294 1.00 62.03 440 ASP A N 1
ATOM 3467 C CA . ASP A 1 440 ? -3.902 9.597 -31.266 1.00 62.03 440 ASP A CA 1
ATOM 3468 C C . ASP A 1 440 ? -4.261 9.999 -29.828 1.00 62.03 440 ASP A C 1
ATOM 3470 O O . ASP A 1 440 ? -3.981 9.253 -28.891 1.00 62.03 440 ASP A O 1
ATOM 3474 N N . LEU A 1 441 ? -4.904 11.154 -29.642 1.00 63.78 441 LEU A N 1
ATOM 3475 C CA . LEU A 1 441 ? -5.304 11.654 -28.322 1.00 63.78 441 LEU A CA 1
ATOM 3476 C C . LEU A 1 441 ? -6.531 10.937 -27.739 1.00 63.78 441 LEU A C 1
ATOM 3478 O O . LEU A 1 441 ? -6.739 11.000 -26.531 1.00 63.78 441 LEU A O 1
ATOM 3482 N N . ASP A 1 442 ? -7.282 10.205 -28.563 1.00 65.50 442 ASP A N 1
ATOM 3483 C CA . ASP A 1 442 ? -8.424 9.399 -28.116 1.00 65.50 442 ASP A CA 1
ATOM 3484 C C . ASP A 1 442 ? -7.972 7.992 -27.650 1.00 65.50 442 ASP A C 1
ATOM 3486 O O . ASP A 1 442 ? -8.729 7.247 -27.024 1.00 65.50 442 ASP A O 1
ATOM 3490 N N . ASN A 1 443 ? -6.708 7.623 -27.909 1.00 78.75 443 ASN A N 1
ATOM 3491 C CA . ASN A 1 443 ? -6.129 6.322 -27.572 1.00 78.75 443 ASN A CA 1
ATOM 3492 C C . ASN A 1 443 ? -5.560 6.312 -26.148 1.00 78.75 443 ASN A C 1
ATOM 3494 O O . ASN A 1 443 ? -4.483 6.853 -25.889 1.00 78.75 443 ASN A O 1
ATOM 3498 N N . THR A 1 444 ? -6.224 5.622 -25.220 1.00 83.94 444 THR A N 1
ATOM 3499 C CA . THR A 1 444 ? -5.831 5.608 -23.796 1.00 83.94 444 THR A CA 1
ATOM 3500 C C . THR A 1 444 ? -4.418 5.054 -23.550 1.00 83.94 444 THR A C 1
ATOM 3502 O O . THR A 1 444 ? -3.698 5.580 -22.700 1.00 83.94 444 THR A O 1
ATOM 3505 N N . PHE A 1 445 ? -3.953 4.076 -24.339 1.00 87.31 445 PHE A N 1
ATOM 3506 C CA . PHE A 1 445 ? -2.578 3.557 -24.273 1.00 87.31 445 PHE A CA 1
ATOM 3507 C C . PHE A 1 445 ? -1.549 4.590 -24.752 1.00 87.31 445 PHE A C 1
ATOM 3509 O O . PHE A 1 445 ? -0.507 4.775 -24.120 1.00 87.31 445 PHE A O 1
ATOM 3516 N N . HIS A 1 446 ? -1.850 5.306 -25.844 1.00 86.25 446 HIS A N 1
ATOM 3517 C CA . HIS A 1 446 ? -1.004 6.401 -26.326 1.00 86.25 446 HIS A CA 1
ATOM 3518 C C . HIS A 1 446 ? -0.934 7.507 -25.270 1.00 86.25 446 HIS A C 1
ATOM 3520 O O . HIS A 1 446 ? 0.154 7.957 -24.918 1.00 86.25 446 HIS A O 1
ATOM 3526 N N . VAL A 1 447 ? -2.076 7.886 -24.693 1.00 83.94 447 VAL A N 1
ATOM 3527 C CA . VAL A 1 447 ? -2.163 8.885 -23.623 1.00 83.94 447 VAL A CA 1
ATOM 3528 C C . VAL A 1 447 ? -1.375 8.456 -22.385 1.00 83.94 447 VAL A C 1
ATOM 3530 O O . VAL A 1 447 ? -0.680 9.271 -21.784 1.00 83.94 447 VAL A O 1
ATOM 3533 N N . TYR A 1 448 ? -1.423 7.187 -21.989 1.00 86.50 448 TYR A N 1
ATOM 3534 C CA . TYR A 1 448 ? -0.620 6.688 -20.871 1.00 86.50 448 TYR A CA 1
ATOM 3535 C C . TYR A 1 448 ? 0.889 6.798 -21.150 1.00 86.50 448 TYR A C 1
ATOM 3537 O O . TYR A 1 448 ? 1.647 7.284 -20.308 1.00 86.50 448 TYR A O 1
ATOM 3545 N N . MET A 1 449 ? 1.331 6.426 -22.356 1.00 87.56 449 MET A N 1
ATOM 3546 C CA . MET A 1 449 ? 2.755 6.371 -22.701 1.00 87.56 449 MET A CA 1
ATOM 3547 C C . MET A 1 449 ? 3.356 7.728 -23.109 1.00 87.56 449 MET A C 1
ATOM 3549 O O . MET A 1 449 ? 4.523 7.999 -22.806 1.00 87.56 449 MET A O 1
ATOM 3553 N N . LYS A 1 450 ? 2.615 8.601 -23.798 1.00 84.38 450 LYS A N 1
ATOM 3554 C CA . LYS A 1 450 ? 3.186 9.734 -24.554 1.00 84.38 450 LYS A CA 1
ATOM 3555 C C . LYS A 1 450 ? 2.907 11.116 -23.973 1.00 84.38 450 LYS A C 1
ATOM 3557 O O . LYS A 1 450 ? 3.741 11.998 -24.154 1.00 84.38 450 LYS A O 1
ATOM 3562 N N . THR A 1 451 ? 1.808 11.329 -23.250 1.00 72.94 451 THR A N 1
ATOM 3563 C CA . THR A 1 451 ? 1.495 12.676 -22.738 1.00 72.94 451 THR A CA 1
ATOM 3564 C C . THR A 1 451 ? 2.409 13.054 -21.574 1.00 72.94 451 THR A C 1
ATOM 3566 O O . THR A 1 451 ? 2.514 12.291 -20.610 1.00 72.94 451 THR A O 1
ATOM 3569 N N . LYS A 1 452 ? 3.014 14.245 -21.641 1.00 61.50 452 LYS A N 1
ATOM 3570 C CA . LYS A 1 452 ? 3.651 14.934 -20.508 1.00 61.50 452 LYS A CA 1
ATOM 3571 C C . LYS A 1 452 ? 2.593 15.809 -19.830 1.00 61.50 452 LYS A C 1
ATOM 3573 O O . LYS A 1 452 ? 2.013 16.639 -20.517 1.00 61.50 452 LYS A O 1
ATOM 3578 N N . ASP A 1 453 ? 2.287 15.565 -18.555 1.00 51.00 453 ASP A N 1
ATOM 3579 C CA . ASP A 1 453 ? 1.476 16.410 -17.648 1.00 51.00 453 ASP A CA 1
ATOM 3580 C C . ASP A 1 453 ? 0.147 17.024 -18.165 1.00 51.00 453 ASP A C 1
ATOM 3582 O O . ASP A 1 453 ? -0.438 17.884 -17.512 1.00 51.00 453 ASP A O 1
ATOM 3586 N N . PHE A 1 454 ? -0.403 16.543 -19.284 1.00 36.72 454 PHE A N 1
ATOM 3587 C CA . PHE A 1 454 ? -1.656 17.020 -19.871 1.00 36.72 454 PHE A CA 1
ATOM 3588 C C . PHE A 1 454 ? -2.832 16.108 -19.502 1.00 36.72 454 PHE A C 1
ATOM 3590 O O . PHE A 1 454 ? -2.833 14.913 -19.808 1.00 36.72 454 PHE A O 1
ATOM 3597 N N . SER A 1 455 ? -3.858 16.687 -18.879 1.00 36.12 455 SER A N 1
ATOM 3598 C CA . SER A 1 455 ? -5.189 16.100 -18.722 1.00 36.12 455 SER A CA 1
ATOM 3599 C C . SER A 1 455 ? -6.137 16.700 -19.766 1.00 36.12 455 SER A C 1
ATOM 3601 O O . SER A 1 455 ? -6.492 17.874 -19.697 1.00 36.12 455 SER A O 1
ATOM 3603 N N . GLN A 1 456 ? -6.586 15.898 -20.734 1.00 33.28 456 GLN A N 1
ATOM 3604 C CA . GLN A 1 456 ? -7.860 16.165 -21.404 1.00 33.28 456 GLN A CA 1
ATOM 3605 C C . GLN A 1 456 ? -8.953 15.434 -20.626 1.00 33.28 456 GLN A C 1
ATOM 3607 O O . GLN A 1 456 ? -8.842 14.239 -20.357 1.00 33.28 456 GLN A O 1
ATOM 3612 N N . LYS A 1 457 ? -9.991 16.172 -20.226 1.00 34.78 457 LYS A N 1
ATOM 3613 C CA . LYS A 1 457 ? -11.196 15.609 -19.615 1.00 34.78 457 LYS A CA 1
ATOM 3614 C C . LYS A 1 457 ? -11.999 14.892 -20.705 1.00 34.78 457 LYS A C 1
ATOM 3616 O O . LYS A 1 457 ? -12.756 15.535 -21.422 1.00 34.78 457 LYS A O 1
ATOM 3621 N N . SER A 1 458 ? -11.814 13.583 -20.843 1.00 30.91 458 SER A N 1
ATOM 3622 C CA . SER A 1 458 ? -12.830 12.701 -21.427 1.00 30.91 458 SER A CA 1
ATOM 3623 C C . SER A 1 458 ? -13.671 12.126 -20.287 1.00 30.91 458 SER A C 1
ATOM 3625 O O . SER A 1 458 ? -13.105 11.677 -19.289 1.00 30.91 458 SER A O 1
ATOM 3627 N N . ASP A 1 459 ? -14.994 12.154 -20.433 1.00 33.66 459 ASP A N 1
ATOM 3628 C CA . ASP A 1 459 ? -15.974 12.112 -19.338 1.00 33.66 459 ASP A CA 1
ATOM 3629 C C . ASP A 1 459 ? -15.976 10.878 -18.414 1.00 33.66 459 ASP A C 1
ATOM 3631 O O . ASP A 1 459 ? -16.660 10.931 -17.395 1.00 33.66 459 ASP A O 1
ATOM 3635 N N . GLU A 1 460 ? -15.224 9.794 -18.660 1.00 35.53 460 GLU A N 1
ATOM 3636 C CA . GLU A 1 460 ? -15.447 8.567 -17.873 1.00 35.53 460 GLU A CA 1
ATOM 3637 C C . GLU A 1 460 ? -14.258 7.760 -17.324 1.00 35.53 460 GLU A C 1
ATOM 3639 O O . GLU A 1 460 ? -14.532 6.949 -16.445 1.00 35.53 460 GLU A O 1
ATOM 3644 N N . SER A 1 461 ? -12.970 7.939 -17.669 1.00 39.75 461 SER A N 1
ATOM 3645 C CA . SER A 1 461 ? -12.007 6.903 -17.201 1.00 39.75 461 SER A CA 1
ATOM 3646 C C . SER A 1 461 ? -10.500 7.190 -17.157 1.00 39.75 461 SER A C 1
ATOM 3648 O O . SER A 1 461 ? -9.727 6.236 -17.202 1.00 39.75 461 SER A O 1
ATOM 3650 N N . LEU A 1 462 ? -10.014 8.430 -17.040 1.00 35.94 462 LEU A N 1
ATOM 3651 C CA . LEU A 1 462 ? -8.584 8.630 -16.743 1.00 35.94 462 LEU A CA 1
ATOM 3652 C C . LEU A 1 462 ? -8.359 9.648 -15.630 1.00 35.94 462 LEU A C 1
ATOM 3654 O O . LEU A 1 462 ? -8.877 10.762 -15.670 1.00 35.94 462 LEU A O 1
ATOM 3658 N N . GLY A 1 463 ? -7.587 9.206 -14.636 1.00 38.84 463 GLY A N 1
ATOM 3659 C CA . GLY A 1 463 ? -7.278 9.897 -13.395 1.00 38.84 463 GLY A CA 1
ATOM 3660 C C . GLY A 1 463 ? -6.847 11.355 -13.549 1.00 38.84 463 GLY A C 1
ATOM 3661 O O . GLY A 1 463 ? -6.307 11.815 -14.558 1.00 38.84 463 GLY A O 1
ATOM 3662 N N . SER A 1 464 ? -7.133 12.079 -12.477 1.00 37.69 464 SER A N 1
ATOM 3663 C CA . SER A 1 464 ? -6.911 13.501 -12.275 1.00 37.69 464 SER A CA 1
ATOM 3664 C C . SER A 1 464 ? -5.394 13.779 -12.190 1.00 37.69 464 SER A C 1
ATOM 3666 O O . SER A 1 464 ? -4.722 13.360 -11.257 1.00 37.69 464 SER A O 1
ATOM 3668 N N . PHE A 1 465 ? -4.873 14.510 -13.190 1.00 43.50 465 PHE A N 1
ATOM 3669 C CA . PHE A 1 465 ? -3.489 15.003 -13.359 1.00 43.50 465 PHE A CA 1
ATOM 3670 C C . PHE A 1 465 ? -2.426 13.918 -13.629 1.00 43.50 465 PHE A C 1
ATOM 3672 O O . PHE A 1 465 ? -2.239 12.990 -12.856 1.00 43.50 465 PHE A O 1
ATOM 3679 N N . GLY A 1 466 ? -1.653 14.072 -14.713 1.00 49.72 466 GLY A N 1
ATOM 3680 C CA . GLY A 1 466 ? -0.647 13.112 -15.212 1.00 49.72 466 GLY A CA 1
ATOM 3681 C C . GLY A 1 466 ? 0.495 12.705 -14.260 1.00 49.72 466 GLY A C 1
ATOM 3682 O O . GLY A 1 466 ? 1.373 11.951 -14.673 1.00 49.72 466 GLY A O 1
ATOM 3683 N N . ILE A 1 467 ? 0.458 13.136 -12.998 1.00 52.91 467 ILE A N 1
ATOM 3684 C CA . ILE A 1 467 ? 1.421 12.849 -11.930 1.00 52.91 467 ILE A CA 1
ATOM 3685 C C . ILE A 1 467 ? 1.398 11.367 -11.529 1.00 52.91 467 ILE A C 1
ATOM 3687 O O . ILE A 1 467 ? 2.461 10.768 -11.350 1.00 52.91 467 ILE A O 1
ATOM 3691 N N . GLY A 1 468 ? 0.218 10.741 -11.481 1.00 60.12 468 GLY A N 1
ATOM 3692 C CA . GLY A 1 468 ? 0.065 9.318 -11.155 1.00 60.12 468 GLY A CA 1
ATOM 3693 C C . GLY A 1 468 ? 0.781 8.372 -12.132 1.00 60.12 468 GLY A C 1
ATOM 3694 O O . GLY A 1 468 ? 1.414 7.390 -11.740 1.00 60.12 468 GLY A O 1
ATOM 3695 N N . LYS A 1 469 ? 0.838 8.743 -13.419 1.00 75.81 469 LYS A N 1
ATOM 3696 C CA . LYS A 1 469 ? 1.538 7.972 -14.466 1.00 75.81 469 LYS A CA 1
ATOM 3697 C C . LYS A 1 469 ? 3.039 7.813 -14.195 1.00 75.81 469 LYS A C 1
ATOM 3699 O O . LYS A 1 469 ? 3.672 6.918 -14.751 1.00 75.81 469 LYS A O 1
ATOM 3704 N N . SER A 1 470 ? 3.620 8.678 -13.363 1.00 84.75 470 SER A N 1
ATOM 3705 C CA . SER A 1 470 ? 5.047 8.665 -13.042 1.00 84.75 470 SER A CA 1
ATOM 3706 C C . SER A 1 470 ? 5.424 7.657 -11.940 1.00 84.75 470 SER A C 1
ATOM 3708 O O . SER A 1 470 ? 6.595 7.285 -11.824 1.00 84.75 470 SER A O 1
ATOM 3710 N N . ALA A 1 471 ? 4.452 7.155 -11.166 1.00 88.69 471 ALA A N 1
ATOM 3711 C CA . ALA A 1 471 ? 4.708 6.317 -9.993 1.00 88.69 471 ALA A CA 1
ATOM 3712 C C . ALA A 1 471 ? 5.507 5.023 -10.289 1.00 88.69 471 ALA A C 1
ATOM 3714 O O . ALA A 1 471 ? 6.430 4.718 -9.528 1.00 88.69 471 ALA A O 1
ATOM 3715 N N . PRO A 1 472 ? 5.271 4.287 -11.400 1.00 93.12 472 PRO A N 1
ATOM 3716 C CA . PRO A 1 472 ? 6.085 3.118 -11.759 1.00 93.12 472 PRO A CA 1
ATOM 3717 C C . PRO A 1 472 ? 7.568 3.441 -11.999 1.00 93.12 472 PRO A C 1
ATOM 3719 O O . PRO A 1 472 ? 8.444 2.613 -11.748 1.00 93.12 472 PRO A O 1
ATOM 3722 N N . TYR A 1 473 ? 7.872 4.654 -12.460 1.00 92.75 473 TYR A N 1
ATOM 3723 C CA . TYR A 1 473 ? 9.243 5.099 -12.710 1.00 92.75 473 TYR A CA 1
ATOM 3724 C C . TYR A 1 473 ? 9.961 5.487 -11.416 1.00 92.75 473 TYR A C 1
ATOM 3726 O O . TYR A 1 473 ? 11.160 5.244 -11.294 1.00 92.75 473 TYR A O 1
ATOM 3734 N N . ALA A 1 474 ? 9.232 6.032 -10.437 1.00 90.56 474 ALA A N 1
ATOM 3735 C CA . ALA A 1 474 ? 9.767 6.422 -9.130 1.00 90.56 474 ALA A CA 1
ATOM 3736 C C . ALA A 1 474 ? 10.282 5.225 -8.304 1.00 90.56 474 ALA A C 1
ATOM 3738 O O . ALA A 1 474 ? 11.138 5.390 -7.430 1.00 90.56 474 ALA A O 1
ATOM 3739 N N . VAL A 1 475 ? 9.798 4.015 -8.604 1.00 93.75 475 VAL A N 1
ATOM 3740 C CA . VAL A 1 475 ? 10.222 2.753 -7.974 1.00 93.75 475 VAL A CA 1
ATOM 3741 C C . VAL A 1 475 ? 11.229 1.953 -8.821 1.00 93.75 475 VAL A C 1
ATOM 3743 O O . VAL A 1 475 ? 11.603 0.839 -8.446 1.00 93.75 475 VAL A O 1
ATOM 3746 N N . SER A 1 476 ? 11.704 2.510 -9.943 1.00 95.88 476 SER A N 1
ATOM 3747 C CA . SER A 1 476 ? 12.686 1.892 -10.844 1.00 95.88 476 SER A CA 1
ATOM 3748 C C . SER A 1 476 ? 14.063 2.542 -10.715 1.00 95.88 476 SER A C 1
ATOM 3750 O O . SER A 1 476 ? 14.241 3.724 -11.009 1.00 95.88 476 SER A O 1
ATOM 3752 N N . ASN A 1 477 ? 15.084 1.737 -10.419 1.00 95.75 477 ASN A N 1
ATOM 3753 C CA . ASN A 1 477 ? 16.490 2.147 -10.492 1.00 95.75 477 ASN A CA 1
ATOM 3754 C C . ASN A 1 477 ? 16.999 2.347 -11.934 1.00 95.75 477 ASN A C 1
ATOM 3756 O O . ASN A 1 477 ? 18.148 2.734 -12.120 1.00 95.75 477 ASN A O 1
ATOM 3760 N N . LEU A 1 478 ? 16.166 2.089 -12.949 1.00 95.94 478 LEU A N 1
ATOM 3761 C CA . LEU A 1 478 ? 16.444 2.376 -14.360 1.00 95.94 478 LEU A CA 1
ATOM 3762 C C . LEU A 1 478 ? 15.555 3.492 -14.926 1.00 95.94 478 LEU A C 1
ATOM 3764 O O . LEU A 1 478 ? 15.740 3.875 -16.079 1.00 95.94 478 LEU A O 1
ATOM 3768 N N . ARG A 1 479 ? 14.544 3.950 -14.168 1.00 94.81 479 ARG A N 1
ATOM 3769 C CA . ARG A 1 479 ? 13.408 4.748 -14.668 1.00 94.81 479 ARG A CA 1
ATOM 3770 C C . ARG A 1 479 ? 12.853 4.210 -15.988 1.00 94.81 479 ARG A C 1
ATOM 3772 O O . ARG A 1 479 ? 12.601 4.963 -16.927 1.00 94.81 479 ARG A O 1
ATOM 3779 N N . THR A 1 480 ? 12.698 2.891 -16.062 1.00 97.00 480 THR A N 1
ATOM 3780 C CA . THR A 1 480 ? 12.303 2.188 -17.284 1.00 97.00 480 THR A CA 1
ATOM 3781 C C . THR A 1 480 ? 11.227 1.157 -16.972 1.00 97.00 480 THR A C 1
ATOM 3783 O O . THR A 1 480 ? 11.389 0.336 -16.066 1.00 97.00 480 THR A O 1
ATOM 3786 N N . ILE A 1 481 ? 10.138 1.188 -17.739 1.00 97.50 481 ILE A N 1
ATOM 3787 C CA . ILE A 1 481 ? 9.035 0.226 -17.642 1.00 97.50 481 ILE A CA 1
ATOM 3788 C C . ILE A 1 481 ? 8.712 -0.368 -19.011 1.00 97.50 481 ILE A C 1
ATOM 3790 O O . ILE A 1 481 ? 8.983 0.252 -20.042 1.00 97.50 481 ILE A O 1
ATOM 3794 N N . ILE A 1 482 ? 8.083 -1.539 -19.011 1.00 97.25 482 ILE A N 1
ATOM 3795 C CA . ILE A 1 482 ? 7.405 -2.109 -20.177 1.00 97.25 482 ILE A CA 1
ATOM 3796 C C . ILE A 1 482 ? 5.938 -2.306 -19.827 1.00 97.25 482 ILE A C 1
ATOM 3798 O O . ILE A 1 482 ? 5.611 -2.930 -18.821 1.00 97.25 482 ILE A O 1
ATOM 3802 N N . THR A 1 483 ? 5.063 -1.763 -20.664 1.00 96.00 483 THR A N 1
ATOM 3803 C CA . THR A 1 483 ? 3.617 -1.807 -20.474 1.00 96.00 483 THR A CA 1
ATOM 3804 C C . THR A 1 483 ? 3.000 -2.646 -21.576 1.00 96.00 483 THR A C 1
ATOM 3806 O O . THR A 1 483 ? 3.266 -2.424 -22.757 1.00 96.00 483 THR A O 1
ATOM 3809 N N . SER A 1 484 ? 2.154 -3.596 -21.194 1.00 94.00 484 SER A N 1
ATOM 3810 C CA . SER A 1 484 ? 1.402 -4.446 -22.109 1.00 94.00 484 SER A CA 1
ATOM 3811 C C . SER A 1 484 ? -0.070 -4.421 -21.732 1.00 94.00 484 SER A C 1
ATOM 3813 O O . SER A 1 484 ? -0.438 -4.827 -20.634 1.00 94.00 484 SER A O 1
ATOM 3815 N N . SER A 1 485 ? -0.917 -3.977 -22.649 1.00 92.06 485 SER A N 1
ATOM 3816 C CA . SER A 1 485 ? -2.362 -3.871 -22.454 1.00 92.06 485 SER A CA 1
ATOM 3817 C C . SER A 1 485 ? -3.093 -4.799 -23.410 1.00 92.06 485 SER A C 1
ATOM 3819 O O . SER A 1 485 ? -2.730 -4.857 -24.581 1.00 92.06 485 SER A O 1
ATOM 3821 N N . VAL A 1 486 ? -4.111 -5.501 -22.919 1.00 89.50 486 VAL A N 1
ATOM 3822 C CA . VAL A 1 486 ? -5.067 -6.282 -23.707 1.00 89.50 486 VAL A CA 1
ATOM 3823 C C . VAL A 1 486 ? -6.444 -5.655 -23.538 1.00 89.50 486 VAL A C 1
ATOM 3825 O O . VAL A 1 486 ? -6.946 -5.563 -22.421 1.00 89.50 486 VAL A O 1
ATOM 3828 N N . TYR A 1 487 ? -7.058 -5.250 -24.641 1.00 85.94 487 TYR A N 1
ATOM 3829 C CA . TYR A 1 487 ? -8.334 -4.535 -24.671 1.00 85.94 487 TYR A CA 1
ATOM 3830 C C . TYR A 1 487 ? -9.239 -5.092 -25.773 1.00 85.94 487 TYR A C 1
ATOM 3832 O O . TYR A 1 487 ? -8.785 -5.784 -26.688 1.00 85.94 487 TYR A O 1
ATOM 3840 N N . GLU A 1 488 ? -10.538 -4.819 -25.684 1.00 83.56 488 GLU A N 1
ATOM 3841 C CA . GLU A 1 488 ? -11.494 -5.220 -26.714 1.00 83.56 488 GLU A CA 1
ATOM 3842 C C . GLU A 1 488 ? -11.534 -4.173 -27.832 1.00 83.56 488 GLU A C 1
ATOM 3844 O O . GLU A 1 488 ? -11.825 -3.004 -27.592 1.00 83.56 488 GLU A O 1
ATOM 3849 N N . LEU A 1 489 ? -11.279 -4.605 -29.067 1.00 80.88 489 LEU A N 1
ATOM 3850 C CA . LEU A 1 489 ? -11.429 -3.794 -30.270 1.00 80.88 489 LEU A CA 1
ATOM 3851 C C . LEU A 1 489 ? -12.307 -4.556 -31.262 1.00 80.88 489 LEU A C 1
ATOM 3853 O O . LEU A 1 489 ? -11.945 -5.641 -31.713 1.00 80.88 489 LEU A O 1
ATOM 3857 N N . ASN A 1 490 ? -13.479 -4.008 -31.591 1.00 79.81 490 ASN A N 1
ATOM 3858 C CA . ASN A 1 490 ? -14.437 -4.617 -32.526 1.00 79.81 490 ASN A CA 1
ATOM 3859 C C . ASN A 1 490 ? -14.787 -6.087 -32.197 1.00 79.81 490 ASN A C 1
ATOM 3861 O O . ASN A 1 490 ? -14.884 -6.925 -33.091 1.00 79.81 490 ASN A O 1
ATOM 3865 N N . GLY A 1 491 ? -14.948 -6.422 -30.912 1.00 73.44 491 GLY A N 1
ATOM 3866 C CA . GLY A 1 491 ? -15.257 -7.790 -30.476 1.00 73.44 491 GLY A CA 1
ATOM 3867 C C . GLY A 1 491 ? -14.046 -8.718 -30.337 1.00 73.44 491 GLY A C 1
ATOM 3868 O O . GLY A 1 491 ? -14.214 -9.868 -29.928 1.00 73.44 491 GLY A O 1
ATOM 3869 N N . ILE A 1 492 ? -12.837 -8.244 -30.656 1.00 76.19 492 ILE A N 1
ATOM 3870 C CA . ILE A 1 492 ? -11.599 -9.029 -30.663 1.00 76.19 492 ILE A CA 1
ATOM 3871 C C . ILE A 1 492 ? -10.659 -8.511 -29.572 1.00 76.19 492 ILE A C 1
ATOM 3873 O O . ILE A 1 492 ? -10.366 -7.317 -29.501 1.00 76.19 492 ILE A O 1
ATOM 3877 N N . ALA A 1 493 ? -10.153 -9.416 -28.731 1.00 79.12 493 ALA A N 1
ATOM 3878 C CA . ALA A 1 493 ? -9.105 -9.078 -27.774 1.00 79.12 493 ALA A CA 1
ATOM 3879 C C . ALA A 1 493 ? -7.802 -8.763 -28.528 1.00 79.12 493 ALA A C 1
ATOM 3881 O O . ALA A 1 493 ? -7.266 -9.614 -29.239 1.00 79.12 493 ALA A O 1
ATOM 3882 N N . THR A 1 494 ? -7.318 -7.534 -28.375 1.00 82.12 494 THR A N 1
ATOM 3883 C CA . THR A 1 494 ? -6.143 -6.983 -29.060 1.00 82.12 494 THR A CA 1
ATOM 3884 C C . THR A 1 494 ? -5.112 -6.543 -28.026 1.00 82.12 494 THR A C 1
ATOM 3886 O O . THR A 1 494 ? -5.491 -6.119 -26.938 1.00 82.12 494 THR A O 1
ATOM 3889 N N . GLN A 1 495 ? -3.816 -6.647 -28.346 1.00 87.00 495 GLN A N 1
ATOM 3890 C CA . GLN A 1 495 ? -2.729 -6.193 -27.470 1.00 87.00 495 GLN A CA 1
ATOM 3891 C C . GLN A 1 495 ? -1.953 -5.024 -28.050 1.00 87.00 495 GLN A C 1
ATOM 3893 O O . GLN A 1 495 ? -1.673 -4.990 -29.247 1.00 87.00 495 GLN A O 1
ATOM 3898 N N . ALA A 1 496 ? -1.516 -4.150 -27.151 1.00 89.88 496 ALA A N 1
ATOM 3899 C CA . ALA A 1 496 ? -0.470 -3.171 -27.380 1.00 89.88 496 ALA A CA 1
ATOM 3900 C C . ALA A 1 496 ? 0.640 -3.347 -26.340 1.00 89.88 496 ALA A C 1
ATOM 3902 O O . ALA A 1 496 ? 0.362 -3.405 -25.139 1.00 89.88 496 ALA A O 1
ATOM 3903 N N . THR A 1 497 ? 1.892 -3.404 -26.790 1.00 93.12 497 THR A N 1
ATOM 3904 C CA . THR A 1 497 ? 3.066 -3.486 -25.913 1.00 93.12 497 THR A CA 1
ATOM 3905 C C . THR A 1 497 ? 4.068 -2.396 -26.273 1.00 93.12 497 THR A C 1
ATOM 3907 O O . THR A 1 497 ? 4.411 -2.213 -27.441 1.00 93.12 497 THR A O 1
ATOM 3910 N N . GLN A 1 498 ? 4.543 -1.654 -25.274 1.00 95.12 498 GLN A N 1
ATOM 3911 C CA . GLN A 1 498 ? 5.537 -0.600 -25.461 1.00 95.12 498 GLN A CA 1
ATOM 3912 C C . GLN A 1 498 ? 6.360 -0.398 -24.185 1.00 95.12 498 GLN A C 1
ATOM 3914 O O . GLN A 1 498 ? 5.820 -0.402 -23.078 1.00 95.12 498 GLN A O 1
ATOM 3919 N N . GLY A 1 499 ? 7.667 -0.194 -24.329 1.00 96.44 499 GLY A N 1
ATOM 3920 C CA . GLY A 1 499 ? 8.531 0.245 -23.235 1.00 96.44 499 GLY A CA 1
ATOM 3921 C C . GLY A 1 499 ? 8.702 1.754 -23.224 1.00 96.44 499 GLY A C 1
ATOM 3922 O O . GLY A 1 499 ? 8.608 2.405 -24.264 1.00 96.44 499 GLY A O 1
ATOM 3923 N N . LYS A 1 500 ? 8.968 2.322 -22.049 1.00 95.88 500 LYS A N 1
ATOM 3924 C CA . LYS A 1 500 ? 9.333 3.733 -21.907 1.00 95.88 500 LYS A CA 1
ATOM 3925 C C . LYS A 1 500 ? 10.417 3.909 -20.860 1.00 95.88 500 LYS A C 1
ATOM 3927 O O . LYS A 1 500 ? 10.318 3.338 -19.773 1.00 95.88 500 LYS A O 1
ATOM 3932 N N . SER A 1 501 ? 11.411 4.727 -21.185 1.00 95.19 501 SER A N 1
ATOM 3933 C CA . SER A 1 501 ? 12.443 5.202 -20.268 1.00 95.19 501 SER A CA 1
ATOM 3934 C C . SER A 1 501 ? 12.308 6.714 -20.086 1.00 95.19 501 SER A C 1
ATOM 3936 O O . SER A 1 501 ? 11.969 7.430 -21.029 1.00 95.19 501 SER A O 1
ATOM 3938 N N . ILE A 1 502 ? 12.541 7.201 -18.867 1.00 93.19 502 ILE A N 1
ATOM 3939 C CA . ILE A 1 502 ? 12.556 8.637 -18.555 1.00 93.19 502 ILE A CA 1
ATOM 3940 C C . ILE A 1 502 ? 13.929 8.974 -17.979 1.00 93.19 502 ILE A C 1
ATOM 3942 O O . ILE A 1 502 ? 14.196 8.745 -16.796 1.00 93.19 502 ILE A O 1
ATOM 3946 N N . LEU A 1 503 ? 14.819 9.471 -18.838 1.00 92.50 503 LEU A N 1
ATOM 3947 C CA . LEU A 1 503 ? 16.215 9.751 -18.503 1.00 92.50 503 LEU A CA 1
ATOM 3948 C C . LEU A 1 503 ? 16.434 11.270 -18.363 1.00 92.50 503 LEU A C 1
ATOM 3950 O O . LEU A 1 503 ? 15.645 11.959 -17.723 1.00 92.50 503 LEU A O 1
ATOM 3954 N N . THR A 1 504 ? 17.515 11.781 -18.942 1.00 89.62 504 THR A N 1
ATOM 3955 C CA . THR A 1 504 ? 17.771 13.206 -19.200 1.00 89.62 504 THR A CA 1
ATOM 3956 C C . THR A 1 504 ? 17.856 13.392 -20.716 1.00 89.62 504 THR A C 1
ATOM 3958 O O . THR A 1 504 ? 17.958 12.390 -21.430 1.00 89.62 504 THR A O 1
ATOM 3961 N N . THR A 1 505 ? 17.825 14.625 -21.227 1.00 89.56 505 THR A N 1
ATOM 3962 C CA . THR A 1 505 ? 18.140 14.876 -22.648 1.00 89.56 505 THR A CA 1
ATOM 3963 C C . THR A 1 505 ? 19.454 14.186 -23.018 1.00 89.56 505 THR A C 1
ATOM 3965 O O . THR A 1 505 ? 20.440 14.302 -22.288 1.00 89.56 505 THR A O 1
ATOM 3968 N N . LEU A 1 506 ? 19.461 13.447 -24.128 1.00 91.56 506 LEU A N 1
ATOM 3969 C CA . LEU A 1 506 ? 20.647 12.744 -24.617 1.00 91.56 506 LEU A CA 1
ATOM 3970 C C . LEU A 1 506 ? 21.338 13.589 -25.682 1.00 91.56 506 LEU A C 1
ATOM 3972 O O . LEU A 1 506 ? 20.678 14.210 -26.517 1.00 91.56 506 LEU A O 1
ATOM 3976 N N . ARG A 1 507 ? 22.667 13.571 -25.686 1.00 88.88 507 ARG A N 1
ATOM 3977 C CA . ARG A 1 507 ? 23.497 14.247 -26.678 1.00 88.88 507 ARG A CA 1
ATOM 3978 C C . ARG A 1 507 ? 24.458 13.251 -27.317 1.00 88.88 507 ARG A C 1
ATOM 3980 O O . ARG A 1 507 ? 25.225 12.601 -26.612 1.00 88.88 507 ARG A O 1
ATOM 3987 N N . SER A 1 508 ? 24.460 13.184 -28.645 1.00 85.44 508 SER A N 1
ATOM 3988 C CA . SER A 1 508 ? 25.436 12.415 -29.427 1.00 85.44 508 SER A CA 1
ATOM 3989 C C . SER A 1 508 ? 26.208 13.333 -30.370 1.00 85.44 508 SER A C 1
ATOM 3991 O O . SER A 1 508 ? 25.610 14.194 -31.012 1.00 85.44 508 SER A O 1
ATOM 3993 N N . GLU A 1 509 ? 27.524 13.158 -30.455 1.00 83.31 509 GLU A N 1
ATOM 3994 C CA . GLU A 1 509 ? 28.379 13.886 -31.399 1.00 83.31 509 GLU A CA 1
ATOM 3995 C C . GLU A 1 509 ? 28.291 13.254 -32.795 1.00 83.31 509 GLU A C 1
ATOM 3997 O O . GLU A 1 509 ? 28.334 12.032 -32.945 1.00 83.31 509 GLU A O 1
ATOM 4002 N N . ASN A 1 510 ? 28.134 14.092 -33.811 1.00 84.44 510 ASN A N 1
ATOM 4003 C CA . ASN A 1 510 ? 28.106 13.716 -35.215 1.00 84.44 510 ASN A CA 1
ATOM 4004 C C . ASN A 1 510 ? 29.534 13.734 -35.788 1.00 84.44 510 ASN A C 1
ATOM 4006 O O . ASN A 1 510 ? 30.429 14.390 -35.259 1.00 84.44 510 ASN A O 1
ATOM 4010 N N . ASN A 1 511 ? 29.750 13.057 -36.920 1.00 85.50 511 ASN A N 1
ATOM 4011 C CA . ASN A 1 511 ? 31.074 12.962 -37.559 1.00 85.50 511 ASN A CA 1
ATOM 4012 C C . ASN A 1 511 ? 31.679 14.321 -37.967 1.00 85.50 511 ASN A C 1
ATOM 4014 O O . ASN A 1 511 ? 32.883 14.411 -38.193 1.00 85.50 511 ASN A O 1
ATOM 4018 N N . ASP A 1 512 ? 30.854 15.357 -38.101 1.00 84.62 512 ASP A N 1
ATOM 4019 C CA . ASP A 1 512 ? 31.252 16.727 -38.434 1.00 84.62 512 ASP A CA 1
ATOM 4020 C C . ASP A 1 512 ? 31.520 17.606 -37.193 1.00 84.62 512 ASP A C 1
ATOM 4022 O O . ASP A 1 512 ? 31.772 18.802 -37.332 1.00 84.62 512 ASP A O 1
ATOM 4026 N N . GLY A 1 513 ? 31.467 17.030 -35.985 1.00 79.25 513 GLY A N 1
ATOM 4027 C CA . GLY A 1 513 ? 31.632 17.734 -34.709 1.00 79.25 513 GLY A CA 1
ATOM 4028 C C . GLY A 1 513 ? 30.383 18.487 -34.236 1.00 79.25 513 GLY A C 1
ATOM 4029 O O . GLY A 1 513 ? 30.422 19.141 -33.192 1.00 79.25 513 GLY A O 1
ATOM 4030 N N . SER A 1 514 ? 29.268 18.419 -34.975 1.00 83.94 514 SER A N 1
ATOM 4031 C CA . SER A 1 514 ? 27.974 18.913 -34.495 1.00 83.94 514 SER A CA 1
ATOM 4032 C C . SER A 1 514 ? 27.356 17.940 -33.485 1.00 83.94 514 SER A C 1
ATOM 4034 O O . SER A 1 514 ? 27.771 16.789 -33.377 1.00 83.94 514 SER A O 1
ATOM 4036 N N . TYR A 1 515 ? 26.356 18.383 -32.722 1.00 83.62 515 TYR A N 1
ATOM 4037 C CA . TYR A 1 515 ? 25.654 17.524 -31.767 1.00 83.62 515 TYR A CA 1
ATOM 4038 C C . TYR A 1 515 ? 24.206 17.304 -32.190 1.00 83.62 515 TYR A C 1
ATOM 4040 O O . TYR A 1 515 ? 23.500 18.252 -32.532 1.00 83.62 515 TYR A O 1
ATOM 4048 N N . THR A 1 516 ? 23.753 16.058 -32.087 1.00 87.19 516 THR A N 1
ATOM 4049 C CA . THR A 1 516 ? 22.337 15.697 -32.162 1.00 87.19 516 THR A CA 1
ATOM 4050 C C . THR A 1 516 ? 21.784 15.582 -30.745 1.00 87.19 516 THR A C 1
ATOM 4052 O O . THR A 1 516 ? 22.315 14.828 -29.924 1.00 87.19 516 THR A O 1
ATOM 4055 N N . PHE A 1 517 ? 20.713 16.323 -30.464 1.00 88.69 517 PHE A N 1
ATOM 4056 C CA . PHE A 1 517 ? 19.975 16.243 -29.207 1.00 88.69 517 PHE A CA 1
ATOM 4057 C C . PHE A 1 517 ? 18.774 15.316 -29.365 1.00 88.69 517 PHE A C 1
ATOM 4059 O O . PHE A 1 517 ? 18.099 15.307 -30.396 1.00 88.69 517 PHE A O 1
ATOM 4066 N N . ARG A 1 518 ? 18.516 14.506 -28.343 1.00 91.12 518 ARG A N 1
ATOM 4067 C CA . ARG A 1 518 ? 17.369 13.601 -28.288 1.00 91.12 518 ARG A CA 1
ATOM 4068 C C . ARG A 1 518 ? 16.622 13.798 -26.982 1.00 91.12 518 ARG A C 1
ATOM 4070 O O . ARG A 1 518 ? 17.227 14.029 -25.934 1.00 91.12 518 ARG A O 1
ATOM 4077 N N . ASN A 1 519 ? 15.307 13.648 -27.057 1.00 90.19 519 ASN A N 1
ATOM 4078 C CA . ASN A 1 519 ? 14.405 13.792 -25.924 1.00 90.19 519 ASN A CA 1
ATOM 4079 C C . ASN A 1 519 ? 14.788 12.879 -24.750 1.00 90.19 519 ASN A C 1
ATOM 4081 O O . ASN A 1 519 ? 15.302 11.776 -24.932 1.00 90.19 519 ASN A O 1
ATOM 4085 N N . ASN A 1 520 ? 14.458 13.302 -23.530 1.00 90.69 520 ASN A N 1
ATOM 4086 C CA . ASN A 1 520 ? 14.640 12.494 -22.319 1.00 90.69 520 ASN A CA 1
ATOM 4087 C C . ASN A 1 520 ? 13.779 11.218 -22.282 1.00 90.69 520 ASN A C 1
ATOM 4089 O O . ASN A 1 520 ? 14.148 10.242 -21.628 1.00 90.69 520 ASN A O 1
ATOM 4093 N N . ASN A 1 521 ? 12.636 11.233 -22.971 1.00 92.19 521 ASN A N 1
ATOM 4094 C CA . ASN A 1 521 ? 11.727 10.104 -23.090 1.00 92.19 521 ASN A CA 1
ATOM 4095 C C . ASN A 1 521 ? 12.178 9.179 -24.221 1.00 92.19 521 ASN A C 1
ATOM 4097 O O . ASN A 1 521 ? 12.144 9.561 -25.394 1.00 92.19 521 ASN A O 1
ATOM 4101 N N . GLY A 1 522 ? 12.538 7.953 -23.860 1.00 93.88 522 GLY A N 1
ATOM 4102 C CA . GLY A 1 522 ? 12.817 6.871 -24.795 1.00 93.88 522 GLY A CA 1
ATOM 4103 C C . GLY A 1 522 ? 11.653 5.904 -24.870 1.00 93.88 522 GLY A C 1
ATOM 4104 O O . GLY A 1 522 ? 10.938 5.712 -23.885 1.00 93.88 522 GLY A O 1
ATOM 4105 N N . TYR A 1 523 ? 11.472 5.272 -26.024 1.00 96.19 523 TYR A N 1
ATOM 4106 C CA . TYR A 1 523 ? 10.403 4.305 -26.246 1.00 96.19 523 TYR A CA 1
ATOM 4107 C C . TYR A 1 523 ? 10.954 3.036 -26.869 1.00 96.19 523 TYR A C 1
ATOM 4109 O O . TYR A 1 523 ? 11.638 3.095 -27.884 1.00 96.19 523 TYR A O 1
ATOM 4117 N N . TRP A 1 524 ? 10.614 1.895 -26.279 1.00 96.94 524 TRP A N 1
ATOM 4118 C CA . TRP A 1 524 ? 10.829 0.601 -26.907 1.00 96.94 524 TRP A CA 1
ATOM 4119 C C . TRP A 1 524 ? 9.577 0.184 -27.662 1.00 96.94 524 TRP A C 1
ATOM 4121 O O . TRP A 1 524 ? 8.500 0.097 -27.068 1.00 96.94 524 TRP A O 1
ATOM 4131 N N . GLY A 1 525 ? 9.717 -0.079 -28.951 1.00 93.94 525 GLY A N 1
ATOM 4132 C CA . GLY A 1 525 ? 8.619 -0.475 -29.820 1.00 93.94 525 GLY A CA 1
ATOM 4133 C C . GLY A 1 525 ? 9.025 -0.320 -31.275 1.00 93.94 525 GLY A C 1
ATOM 4134 O O . GLY A 1 525 ? 10.188 -0.532 -31.611 1.00 93.94 525 GLY A O 1
ATOM 4135 N N . VAL A 1 526 ? 8.089 0.076 -32.133 1.00 92.19 526 VAL A N 1
ATOM 4136 C CA . VAL A 1 526 ? 8.416 0.453 -33.513 1.00 92.19 526 VAL A CA 1
ATOM 4137 C C . VAL A 1 526 ? 9.185 1.776 -33.479 1.00 92.19 526 VAL A C 1
ATOM 4139 O O . VAL A 1 526 ? 8.661 2.781 -32.994 1.00 92.19 526 VAL A O 1
ATOM 4142 N N . LYS A 1 527 ? 10.433 1.777 -33.969 1.00 89.94 527 LYS A N 1
ATOM 4143 C CA . LYS A 1 527 ? 11.315 2.958 -33.924 1.00 89.94 527 LYS A CA 1
ATOM 4144 C C . LYS A 1 527 ? 10.735 4.126 -34.714 1.00 89.94 527 LYS A C 1
ATOM 4146 O O . LYS A 1 527 ? 10.740 5.261 -34.241 1.00 89.94 527 LYS A O 1
ATOM 4151 N N . GLU A 1 528 ? 10.184 3.843 -35.892 1.00 85.50 528 GLU A N 1
ATOM 4152 C CA . GLU A 1 528 ? 9.494 4.845 -36.700 1.00 85.50 528 GLU A CA 1
ATOM 4153 C C . GLU A 1 528 ? 8.267 5.385 -35.946 1.00 85.50 528 GLU A C 1
ATOM 4155 O O . GLU A 1 528 ? 7.372 4.644 -35.536 1.00 85.50 528 GLU A O 1
ATOM 4160 N N . GLY A 1 529 ? 8.267 6.693 -35.679 1.00 84.19 529 GLY A N 1
ATOM 4161 C CA . GLY A 1 529 ? 7.242 7.348 -34.860 1.00 84.19 529 GLY A CA 1
ATOM 4162 C C . GLY A 1 529 ? 7.271 6.977 -33.369 1.00 84.19 529 GLY A C 1
ATOM 4163 O O . GLY A 1 529 ? 6.428 7.455 -32.609 1.00 84.19 529 GLY A O 1
ATOM 4164 N N . ALA A 1 530 ? 8.230 6.153 -32.925 1.00 89.25 530 ALA A N 1
ATOM 4165 C CA . ALA A 1 530 ? 8.342 5.666 -31.553 1.00 89.25 530 ALA A CA 1
ATOM 4166 C C . ALA A 1 530 ? 7.011 5.078 -31.035 1.00 89.25 530 ALA A C 1
ATOM 4168 O O . ALA A 1 530 ? 6.533 5.450 -29.958 1.00 89.25 530 ALA A O 1
ATOM 4169 N N . THR A 1 531 ? 6.365 4.214 -31.816 1.00 88.44 531 THR A N 1
ATOM 4170 C CA . THR A 1 531 ? 5.017 3.693 -31.534 1.00 88.44 531 THR A CA 1
ATOM 4171 C C . THR A 1 531 ? 5.050 2.323 -30.849 1.00 88.44 531 THR A C 1
ATOM 4173 O O . THR A 1 531 ? 6.104 1.718 -30.648 1.00 88.44 531 THR A O 1
ATOM 4176 N N . HIS A 1 532 ? 3.891 1.873 -30.372 1.00 90.19 532 HIS A N 1
ATOM 4177 C CA . HIS A 1 532 ? 3.742 0.579 -29.712 1.00 90.19 532 HIS A CA 1
ATOM 4178 C C . HIS A 1 532 ? 3.805 -0.569 -30.726 1.00 90.19 532 HIS A C 1
ATOM 4180 O O . HIS A 1 532 ? 3.588 -0.369 -31.918 1.00 90.19 532 HIS A O 1
ATOM 4186 N N . ILE A 1 533 ? 4.060 -1.783 -30.246 1.00 90.06 533 ILE A N 1
ATOM 4187 C CA . ILE A 1 533 ? 3.916 -3.000 -31.046 1.00 90.06 533 ILE A CA 1
ATOM 4188 C C . ILE A 1 533 ? 2.503 -3.538 -30.822 1.00 90.06 533 ILE A C 1
ATOM 4190 O O . ILE A 1 533 ? 2.081 -3.717 -29.676 1.00 90.06 533 ILE A O 1
ATOM 4194 N N . SER A 1 534 ? 1.765 -3.776 -31.904 1.00 86.31 534 SER A N 1
ATOM 4195 C CA . SER A 1 534 ? 0.435 -4.385 -31.846 1.00 86.31 534 SER A CA 1
ATOM 4196 C C . SER A 1 534 ? 0.534 -5.910 -31.924 1.00 86.31 534 SER A C 1
ATOM 4198 O O . SER A 1 534 ? 1.246 -6.455 -32.766 1.00 86.31 534 SER A O 1
ATOM 4200 N N . GLY A 1 535 ? -0.227 -6.602 -31.079 1.00 82.06 535 GLY A N 1
ATOM 4201 C CA . GLY A 1 535 ? -0.268 -8.063 -31.024 1.00 82.06 535 GLY A CA 1
ATOM 4202 C C . GLY A 1 535 ? 0.825 -8.692 -30.156 1.00 82.06 535 GLY A C 1
ATOM 4203 O O . GLY A 1 535 ? 1.476 -8.031 -29.346 1.00 82.06 535 GLY A O 1
ATOM 4204 N N . TYR A 1 536 ? 0.966 -10.012 -30.287 1.00 82.44 536 TYR A N 1
ATOM 4205 C CA . TYR A 1 536 ? 1.960 -10.804 -29.564 1.00 82.44 536 TYR A CA 1
ATOM 4206 C C . TYR A 1 536 ? 3.365 -10.563 -30.127 1.00 82.44 536 TYR A C 1
ATOM 4208 O O . TYR A 1 536 ? 3.543 -10.526 -31.346 1.00 82.44 536 TYR A O 1
ATOM 4216 N N . VAL A 1 537 ? 4.362 -10.426 -29.249 1.00 83.81 537 VAL A N 1
ATOM 4217 C CA . VAL A 1 537 ? 5.753 -10.192 -29.654 1.00 83.81 537 VAL A CA 1
ATOM 4218 C C . VAL A 1 537 ? 6.557 -11.480 -29.504 1.00 83.81 537 VAL A C 1
ATOM 4220 O O . VAL A 1 537 ? 6.855 -11.912 -28.388 1.00 83.81 537 VAL A O 1
ATOM 4223 N N . ASP A 1 538 ? 6.933 -12.085 -30.630 1.00 81.31 538 ASP A N 1
ATOM 4224 C CA . ASP A 1 538 ? 7.748 -13.301 -30.646 1.00 81.31 538 ASP A CA 1
ATOM 4225 C C . ASP A 1 538 ? 9.111 -13.069 -29.974 1.00 81.31 538 ASP A C 1
ATOM 4227 O O . ASP A 1 538 ? 9.835 -12.127 -30.295 1.00 81.31 538 ASP A O 1
ATOM 4231 N N . GLY A 1 539 ? 9.473 -13.950 -29.037 1.00 81.56 539 GLY A N 1
ATOM 4232 C CA . GLY A 1 539 ? 10.749 -13.893 -28.317 1.00 81.56 539 GLY A CA 1
ATOM 4233 C C . GLY A 1 539 ? 10.802 -12.898 -27.153 1.00 81.56 539 GLY A C 1
ATOM 4234 O O . GLY A 1 539 ? 11.780 -12.908 -26.408 1.00 81.56 539 GLY A O 1
ATOM 4235 N N . LEU A 1 540 ? 9.765 -12.080 -26.940 1.00 87.81 540 LEU A N 1
ATOM 4236 C CA . LEU A 1 540 ? 9.669 -11.232 -25.752 1.00 87.81 540 LEU A CA 1
ATOM 4237 C C . LEU A 1 540 ? 9.227 -12.066 -24.538 1.00 87.81 540 LEU A C 1
ATOM 4239 O O . LEU A 1 540 ? 8.267 -12.838 -24.612 1.00 87.81 540 LEU A O 1
ATOM 4243 N N . SER A 1 541 ? 9.904 -11.885 -23.403 1.00 87.94 541 SER A N 1
ATOM 4244 C CA . SER A 1 541 ? 9.612 -12.621 -22.167 1.00 87.94 541 SER A CA 1
ATOM 4245 C C . SER A 1 541 ? 8.127 -12.493 -21.765 1.00 87.94 541 SER A C 1
ATOM 4247 O O . SER A 1 541 ? 7.589 -11.379 -21.787 1.00 87.94 541 SER A O 1
ATOM 4249 N N . PRO A 1 542 ? 7.441 -13.576 -21.336 1.00 85.31 542 PRO A N 1
ATOM 4250 C CA . PRO A 1 542 ? 6.058 -13.519 -20.834 1.00 85.31 542 PRO A CA 1
ATOM 4251 C C . PRO A 1 542 ? 5.872 -12.592 -19.623 1.00 85.31 542 PRO A C 1
ATOM 4253 O O . PRO A 1 542 ? 4.758 -12.196 -19.281 1.00 85.31 542 PRO A O 1
ATOM 4256 N N . HIS A 1 543 ? 6.970 -12.226 -18.965 1.00 86.38 543 HIS A N 1
ATOM 4257 C CA . HIS A 1 543 ? 6.993 -11.257 -17.876 1.00 86.38 543 HIS A CA 1
ATOM 4258 C C . HIS A 1 543 ? 6.885 -9.802 -18.354 1.00 86.38 543 HIS A C 1
ATOM 4260 O O . HIS A 1 543 ? 6.624 -8.914 -17.549 1.00 86.38 543 HIS A O 1
ATOM 4266 N N . LEU A 1 544 ? 7.063 -9.547 -19.652 1.00 91.88 544 LEU A N 1
ATOM 4267 C CA . LEU A 1 544 ? 7.052 -8.216 -20.270 1.00 91.88 544 LEU A CA 1
ATOM 4268 C C . LEU A 1 544 ? 5.862 -8.008 -21.224 1.00 91.88 544 LEU A C 1
ATOM 4270 O O . LEU A 1 544 ? 5.642 -6.898 -21.698 1.00 91.88 544 LEU A O 1
ATOM 4274 N N . GLN A 1 545 ? 5.076 -9.055 -21.486 1.00 89.00 545 GLN A N 1
ATOM 4275 C CA . GLN A 1 545 ? 3.840 -8.993 -22.274 1.00 89.00 545 GLN A CA 1
ATOM 4276 C C . GLN A 1 545 ? 2.698 -9.773 -21.614 1.00 89.00 545 GLN A C 1
ATOM 4278 O O . GLN A 1 545 ? 2.916 -10.531 -20.667 1.00 89.00 545 GLN A O 1
ATOM 4283 N N . ARG A 1 546 ? 1.456 -9.548 -22.057 1.00 85.69 546 ARG A N 1
ATOM 4284 C CA . ARG A 1 546 ? 0.251 -10.065 -21.384 1.00 85.69 546 ARG A CA 1
ATOM 4285 C C . ARG A 1 546 ? -0.425 -11.237 -22.105 1.00 85.69 546 ARG A C 1
ATOM 4287 O O . ARG A 1 546 ? -0.926 -12.122 -21.418 1.00 85.69 546 ARG A O 1
ATOM 4294 N N . ILE A 1 547 ? -0.475 -11.239 -23.438 1.00 66.12 547 ILE A N 1
ATOM 4295 C CA . ILE A 1 547 ? -1.279 -12.187 -24.227 1.00 66.12 547 ILE A CA 1
ATOM 4296 C C . ILE A 1 547 ? -0.870 -13.652 -24.009 1.00 66.12 547 ILE A C 1
ATOM 4298 O O . ILE A 1 547 ? 0.296 -14.017 -24.145 1.00 66.12 547 ILE A O 1
ATOM 4302 N N . ASP A 1 548 ? -1.894 -14.485 -23.786 1.00 51.81 548 ASP A N 1
ATOM 4303 C CA . ASP A 1 548 ? -1.949 -15.894 -24.192 1.00 51.81 548 ASP A CA 1
ATOM 4304 C C . ASP A 1 548 ? -2.577 -15.958 -25.592 1.00 51.81 548 ASP A C 1
ATOM 4306 O O . ASP A 1 548 ? -3.563 -15.271 -25.866 1.00 51.81 548 ASP A O 1
ATOM 4310 N N . VAL A 1 549 ? -2.024 -16.806 -26.459 1.00 48.53 549 VAL A N 1
ATOM 4311 C CA . VAL A 1 549 ? -2.229 -16.971 -27.917 1.00 48.53 549 VAL A CA 1
ATOM 4312 C C . VAL A 1 549 ? -3.705 -17.211 -28.330 1.00 48.53 549 VAL A C 1
ATOM 4314 O O . VAL A 1 549 ? -4.028 -17.387 -29.502 1.00 48.53 549 VAL A O 1
ATOM 4317 N N . LYS A 1 550 ? -4.642 -17.204 -27.376 1.00 49.75 550 LYS A N 1
ATOM 4318 C CA . LYS A 1 550 ? -6.062 -17.551 -27.522 1.00 49.75 550 LYS A CA 1
ATOM 4319 C C . LYS A 1 550 ? -7.024 -16.365 -27.676 1.00 49.75 550 LYS A C 1
ATOM 4321 O O . LYS A 1 550 ? -8.212 -16.623 -27.846 1.00 49.75 550 LYS A O 1
ATOM 4326 N N . ASN A 1 551 ? -6.566 -15.106 -27.616 1.00 54.78 551 ASN A N 1
ATOM 4327 C CA . ASN A 1 551 ? -7.402 -13.894 -27.781 1.00 54.78 551 ASN A CA 1
ATOM 4328 C C . ASN A 1 551 ? -8.728 -13.935 -26.984 1.00 54.78 551 ASN A C 1
ATOM 4330 O O . ASN A 1 551 ? -9.787 -13.545 -27.477 1.00 54.78 551 ASN A O 1
ATOM 4334 N N . SER A 1 552 ? -8.690 -14.449 -25.753 1.00 61.94 552 SER A N 1
ATOM 4335 C CA . SER A 1 552 ? -9.886 -14.555 -24.915 1.00 61.94 552 SER A CA 1
ATOM 4336 C C . SER A 1 552 ? -10.201 -13.222 -24.238 1.00 61.94 552 SER A C 1
ATOM 4338 O O . SER A 1 552 ? -9.302 -12.565 -23.713 1.00 61.94 552 SER A O 1
ATOM 4340 N N . LYS A 1 553 ? -11.490 -12.868 -24.138 1.00 65.25 553 LYS A N 1
ATOM 4341 C CA . LYS A 1 553 ? -11.960 -11.742 -23.306 1.00 65.25 553 LYS A CA 1
ATOM 4342 C C . LYS A 1 553 ? -11.580 -11.890 -21.824 1.00 65.25 553 LYS A C 1
ATOM 4344 O O . LYS A 1 553 ? -11.513 -10.903 -21.107 1.00 65.25 553 LYS A O 1
ATOM 4349 N N . ALA A 1 554 ? -11.269 -13.104 -21.364 1.00 66.25 554 ALA A N 1
ATOM 4350 C CA . ALA A 1 554 ? -10.760 -13.332 -20.009 1.00 66.25 554 ALA A CA 1
ATOM 4351 C C . ALA A 1 554 ? -9.358 -12.732 -19.769 1.00 66.25 554 ALA A C 1
ATOM 4353 O O . ALA A 1 554 ? -8.927 -12.627 -18.623 1.00 66.25 554 ALA A O 1
ATOM 4354 N N . SER A 1 555 ? -8.643 -12.349 -20.831 1.00 69.81 555 SER A N 1
ATOM 4355 C CA . SER A 1 555 ? -7.306 -11.756 -20.757 1.00 69.81 555 SER A CA 1
ATOM 4356 C C . SER A 1 555 ? -7.318 -10.225 -20.760 1.00 69.81 555 SER A C 1
ATOM 4358 O O . SER A 1 555 ? -6.238 -9.639 -20.714 1.00 69.81 555 SER A O 1
ATOM 4360 N N . LEU A 1 556 ? -8.489 -9.571 -20.799 1.00 85.75 556 LEU A N 1
ATOM 4361 C CA . LEU A 1 556 ? -8.590 -8.108 -20.754 1.00 85.75 556 LEU A CA 1
ATOM 4362 C C . LEU A 1 556 ? -7.901 -7.537 -19.509 1.00 85.75 556 LEU A C 1
ATOM 4364 O O . LEU A 1 556 ? -7.973 -8.125 -18.424 1.00 85.75 556 LEU A O 1
ATOM 4368 N N . GLY A 1 557 ? -7.178 -6.441 -19.712 1.00 90.69 557 GLY A N 1
ATOM 4369 C CA . GLY A 1 557 ? -6.474 -5.685 -18.687 1.00 90.69 557 GLY A CA 1
ATOM 4370 C C . GLY A 1 557 ? -5.045 -5.311 -19.054 1.00 90.69 557 GLY A C 1
ATOM 4371 O O . GLY A 1 557 ? -4.588 -5.506 -20.179 1.00 90.69 557 GLY A O 1
ATOM 4372 N N . SER A 1 558 ? -4.317 -4.776 -18.088 1.00 93.00 558 SER A N 1
ATOM 4373 C CA . SER A 1 558 ? -2.993 -4.190 -18.253 1.00 93.00 558 SER A CA 1
ATOM 4374 C C . SER A 1 558 ? -1.948 -4.916 -17.410 1.00 93.00 558 SER A C 1
ATOM 4376 O O . SER A 1 558 ? -2.232 -5.530 -16.381 1.00 93.00 558 SER A O 1
ATOM 4378 N N . LYS A 1 559 ? -0.708 -4.890 -17.890 1.00 94.25 559 LYS A N 1
ATOM 4379 C CA . LYS A 1 559 ? 0.493 -5.343 -17.191 1.00 94.25 559 LYS A CA 1
ATOM 4380 C C . LYS A 1 559 ? 1.535 -4.238 -17.281 1.00 94.25 559 LYS A C 1
ATOM 4382 O O . LYS A 1 559 ? 1.860 -3.797 -18.383 1.00 94.25 559 LYS A O 1
ATOM 4387 N N . VAL A 1 560 ? 2.070 -3.824 -16.139 1.00 96.44 560 VAL A N 1
ATOM 4388 C CA . VAL A 1 560 ? 3.208 -2.907 -16.042 1.00 96.44 560 VAL A CA 1
ATOM 4389 C C . VAL A 1 560 ? 4.373 -3.647 -15.401 1.00 96.44 560 VAL A C 1
ATOM 4391 O O . VAL A 1 560 ? 4.302 -4.068 -14.246 1.00 96.44 560 VAL A O 1
ATOM 4394 N N . SER A 1 561 ? 5.451 -3.790 -16.162 1.00 97.62 561 SER A N 1
ATOM 4395 C CA . SER A 1 561 ? 6.685 -4.450 -15.750 1.00 97.62 561 SER A CA 1
ATOM 4396 C C . SER A 1 561 ? 7.753 -3.396 -15.482 1.00 97.62 561 SER A C 1
ATOM 4398 O O . SER A 1 561 ? 8.295 -2.782 -16.404 1.00 97.62 561 SER A O 1
ATOM 4400 N N . VAL A 1 562 ? 8.049 -3.163 -14.206 1.00 97.94 562 VAL A N 1
ATOM 4401 C CA . VAL A 1 562 ? 9.040 -2.180 -13.763 1.00 97.94 562 VAL A CA 1
ATOM 4402 C C . VAL A 1 562 ? 10.425 -2.815 -13.760 1.00 97.94 562 VAL A C 1
ATOM 4404 O O . VAL A 1 562 ? 10.699 -3.713 -12.961 1.00 97.94 562 VAL A O 1
ATOM 4407 N N . LEU A 1 563 ? 11.319 -2.338 -14.628 1.00 97.81 563 LEU A N 1
ATOM 4408 C CA . LEU A 1 563 ? 12.679 -2.867 -14.715 1.00 97.81 563 LEU A CA 1
ATOM 4409 C C . LEU A 1 563 ? 13.572 -2.242 -13.637 1.00 97.81 563 LEU A C 1
ATOM 4411 O O . LEU A 1 563 ? 13.566 -1.029 -13.440 1.00 97.81 563 LEU A O 1
ATOM 4415 N N . GLY A 1 564 ? 14.366 -3.055 -12.941 1.00 96.38 564 GLY A N 1
ATOM 4416 C CA . GLY A 1 564 ? 15.267 -2.588 -11.883 1.00 96.38 564 GLY A CA 1
ATOM 4417 C C . GLY A 1 564 ? 14.529 -2.101 -10.640 1.00 96.38 564 GLY A C 1
ATOM 4418 O O . GLY A 1 564 ? 14.850 -1.035 -10.121 1.00 96.38 564 GLY A O 1
ATOM 4419 N N . PHE A 1 565 ? 13.528 -2.850 -10.180 1.00 97.12 565 PHE A N 1
ATOM 4420 C CA . PHE A 1 565 ? 12.719 -2.469 -9.022 1.00 97.12 565 PHE A CA 1
ATOM 4421 C C . PHE A 1 565 ? 13.580 -2.215 -7.775 1.00 97.12 565 PHE A C 1
ATOM 4423 O O . PHE A 1 565 ? 14.401 -3.050 -7.392 1.00 97.12 565 PHE A O 1
ATOM 4430 N N . ALA A 1 566 ? 13.403 -1.052 -7.146 1.00 92.38 566 ALA A N 1
ATOM 4431 C CA . ALA A 1 566 ? 14.281 -0.585 -6.073 1.00 92.38 566 ALA A CA 1
ATOM 4432 C C . ALA A 1 566 ? 13.986 -1.220 -4.701 1.00 92.38 566 ALA A C 1
ATOM 4434 O O . ALA A 1 566 ? 14.873 -1.295 -3.852 1.00 92.38 566 ALA A O 1
ATOM 4435 N N . PHE A 1 567 ? 12.762 -1.702 -4.480 1.00 87.50 567 PHE A N 1
ATOM 4436 C CA . PHE A 1 567 ? 12.273 -2.132 -3.168 1.00 87.50 567 PHE A CA 1
ATOM 4437 C C . PHE A 1 567 ? 12.221 -3.657 -3.074 1.00 87.50 567 PHE A C 1
ATOM 4439 O O . PHE A 1 567 ? 11.179 -4.266 -3.269 1.00 87.50 567 PHE A O 1
ATOM 4446 N N . CYS A 1 568 ? 13.360 -4.301 -2.827 1.00 82.81 568 CYS A N 1
ATOM 4447 C CA . CYS A 1 568 ? 13.439 -5.767 -2.864 1.00 82.81 568 CYS A CA 1
ATOM 4448 C C . CYS A 1 568 ? 13.223 -6.445 -1.505 1.00 82.81 568 CYS A C 1
ATOM 4450 O O . CYS A 1 568 ? 12.781 -7.593 -1.459 1.00 82.81 568 CYS A O 1
ATOM 4452 N N . GLU A 1 569 ? 13.547 -5.760 -0.414 1.00 85.50 569 GLU A N 1
ATOM 4453 C CA . GLU A 1 569 ? 13.402 -6.275 0.948 1.00 85.50 569 GLU A CA 1
ATOM 4454 C C . GLU A 1 569 ? 12.020 -5.934 1.497 1.00 85.50 569 GLU A C 1
ATOM 4456 O O . GLU A 1 569 ? 11.528 -4.826 1.272 1.00 85.50 569 GLU A O 1
ATOM 4461 N N . ASP A 1 570 ? 11.391 -6.894 2.184 1.00 88.12 570 ASP A N 1
ATOM 4462 C CA . ASP A 1 570 ? 10.119 -6.720 2.902 1.00 88.12 570 ASP A CA 1
ATOM 4463 C C . ASP A 1 570 ? 8.978 -6.113 2.043 1.00 88.12 570 ASP A C 1
ATOM 4465 O O . ASP A 1 570 ? 7.997 -5.549 2.535 1.00 88.12 570 ASP A O 1
ATOM 4469 N N . TRP A 1 571 ? 9.101 -6.213 0.712 1.00 91.81 571 TRP A N 1
ATOM 4470 C CA . TRP A 1 571 ? 8.234 -5.513 -0.234 1.00 91.81 571 TRP A CA 1
ATOM 4471 C C . TRP A 1 571 ? 6.801 -6.026 -0.198 1.00 91.81 571 TRP A C 1
ATOM 4473 O O . TRP A 1 571 ? 5.881 -5.254 -0.449 1.00 91.81 571 TRP A O 1
ATOM 4483 N N . LYS A 1 572 ? 6.602 -7.316 0.100 1.00 92.88 572 LYS A N 1
ATOM 4484 C CA . LYS A 1 572 ? 5.275 -7.940 0.117 1.00 92.88 572 LYS A CA 1
ATOM 4485 C C . LYS A 1 572 ? 4.465 -7.383 1.271 1.00 92.88 572 LYS A C 1
ATOM 4487 O O . LYS A 1 572 ? 3.333 -6.968 1.066 1.00 92.88 572 LYS A O 1
ATOM 4492 N N . GLU A 1 573 ? 5.069 -7.324 2.452 1.00 90.50 573 GLU A N 1
ATOM 4493 C CA . GLU A 1 573 ? 4.493 -6.768 3.668 1.00 90.50 573 GLU A CA 1
ATOM 4494 C C . GLU A 1 573 ? 4.190 -5.282 3.484 1.00 90.50 573 GLU A C 1
ATOM 4496 O O . GLU A 1 573 ? 3.063 -4.856 3.729 1.00 90.50 573 GLU A O 1
ATOM 4501 N N . ARG A 1 574 ? 5.153 -4.506 2.968 1.00 89.50 574 ARG A N 1
ATOM 4502 C CA . ARG A 1 574 ? 4.957 -3.073 2.697 1.00 89.50 574 ARG A CA 1
ATOM 4503 C C . ARG A 1 574 ? 3.869 -2.816 1.655 1.00 89.50 574 ARG A C 1
ATOM 4505 O O . ARG A 1 574 ? 3.055 -1.918 1.846 1.00 89.50 574 ARG A O 1
ATOM 4512 N N . MET A 1 575 ? 3.831 -3.602 0.579 1.00 92.75 575 MET A N 1
ATOM 4513 C CA . MET A 1 575 ? 2.816 -3.507 -0.476 1.00 92.75 575 MET A CA 1
ATOM 4514 C C . MET A 1 575 ? 1.433 -3.892 0.048 1.00 92.75 575 MET A C 1
ATOM 4516 O O . MET A 1 575 ? 0.474 -3.152 -0.152 1.00 92.75 575 MET A O 1
ATOM 4520 N N . ALA A 1 576 ? 1.331 -5.019 0.758 1.00 92.69 576 ALA A N 1
ATOM 4521 C CA . ALA A 1 576 ? 0.086 -5.486 1.355 1.00 92.69 576 ALA A CA 1
ATOM 4522 C C . ALA A 1 576 ? -0.479 -4.431 2.301 1.00 92.69 576 ALA A C 1
ATOM 4524 O O . ALA A 1 576 ? -1.634 -4.028 2.175 1.00 92.69 576 ALA A O 1
ATOM 4525 N N . TYR A 1 577 ? 0.371 -3.930 3.192 1.00 90.12 577 TYR A N 1
ATOM 4526 C CA . TYR A 1 577 ? 0.018 -2.884 4.127 1.00 90.12 577 TYR A CA 1
ATOM 4527 C C . TYR A 1 577 ? -0.430 -1.602 3.399 1.00 90.12 577 TYR A C 1
ATOM 4529 O O . TYR A 1 577 ? -1.487 -1.055 3.716 1.00 90.12 577 TYR A O 1
ATOM 4537 N N . ALA A 1 578 ? 0.329 -1.132 2.400 1.00 90.31 578 ALA A N 1
ATOM 4538 C CA . ALA A 1 578 ? -0.006 0.083 1.657 1.00 90.31 578 ALA A CA 1
ATOM 4539 C C . ALA A 1 578 ? -1.353 -0.050 0.933 1.00 90.31 578 ALA A C 1
ATOM 4541 O O . ALA A 1 578 ? -2.145 0.887 0.923 1.00 90.31 578 ALA A O 1
ATOM 4542 N N . ILE A 1 579 ? -1.653 -1.216 0.367 1.00 94.12 579 ILE A N 1
ATOM 4543 C CA . ILE A 1 579 ? -2.942 -1.469 -0.280 1.00 94.12 579 ILE A CA 1
ATOM 4544 C C . ILE A 1 579 ? -4.071 -1.512 0.756 1.00 94.12 579 ILE A C 1
ATOM 4546 O O . ILE A 1 579 ? -5.099 -0.874 0.550 1.00 94.12 579 ILE A O 1
ATOM 4550 N N . ILE A 1 580 ? -3.889 -2.196 1.889 1.00 92.44 580 ILE A N 1
ATOM 4551 C CA . ILE A 1 580 ? -4.905 -2.275 2.954 1.00 92.44 580 ILE A CA 1
ATOM 4552 C C . ILE A 1 580 ? -5.260 -0.889 3.483 1.00 92.44 580 ILE A C 1
ATOM 4554 O O . ILE A 1 580 ? -6.438 -0.555 3.564 1.00 92.44 580 ILE A O 1
ATOM 4558 N N . GLN A 1 581 ? -4.258 -0.061 3.781 1.00 88.81 581 GLN A N 1
ATOM 4559 C CA . GLN A 1 581 ? -4.470 1.301 4.275 1.00 88.81 581 GLN A CA 1
ATOM 4560 C C . GLN A 1 581 ? -5.402 2.125 3.395 1.00 88.81 581 GLN A C 1
ATOM 4562 O O . GLN A 1 581 ? -6.201 2.917 3.893 1.00 88.81 581 GLN A O 1
ATOM 4567 N N . ASN A 1 582 ? -5.274 1.939 2.084 1.00 91.88 582 ASN A N 1
ATOM 4568 C CA . ASN A 1 582 ? -5.932 2.770 1.096 1.00 91.88 582 ASN A CA 1
ATOM 4569 C C . ASN A 1 582 ? -7.221 2.136 0.557 1.00 91.88 582 ASN A C 1
ATOM 4571 O O . ASN A 1 582 ? -8.118 2.872 0.169 1.00 91.88 582 ASN A O 1
ATOM 4575 N N . PHE A 1 583 ? -7.353 0.807 0.558 1.00 95.31 583 PHE A N 1
ATOM 4576 C CA . PHE A 1 583 ? -8.445 0.088 -0.116 1.00 95.31 583 PHE A CA 1
ATOM 4577 C C . PHE A 1 583 ? -9.142 -0.960 0.762 1.00 95.31 583 PHE A C 1
ATOM 4579 O O . PHE A 1 583 ? -9.804 -1.856 0.235 1.00 95.31 583 PHE A O 1
ATOM 4586 N N . PHE A 1 584 ? -9.035 -0.869 2.095 1.00 94.25 584 PHE A N 1
ATOM 4587 C CA . PHE A 1 584 ? -9.699 -1.804 3.016 1.00 94.25 584 PHE A CA 1
ATOM 4588 C C . PHE A 1 584 ? -11.199 -1.969 2.722 1.00 94.25 584 PHE A C 1
ATOM 4590 O O . PHE A 1 584 ? -11.709 -3.082 2.805 1.00 94.25 584 PHE A O 1
ATOM 4597 N N . ALA A 1 585 ? -11.904 -0.903 2.322 1.00 93.88 585 ALA A N 1
ATOM 4598 C CA . ALA A 1 585 ? -13.331 -0.967 2.008 1.00 93.88 585 ALA A CA 1
ATOM 4599 C C . ALA A 1 585 ? -13.622 -1.685 0.676 1.00 93.88 585 ALA A C 1
ATOM 4601 O O . ALA A 1 585 ? -14.544 -2.504 0.614 1.00 93.88 585 ALA A O 1
ATOM 4602 N N . SER A 1 586 ? -12.827 -1.452 -0.376 1.00 95.00 586 SER A N 1
ATOM 4603 C CA . SER A 1 586 ? -12.927 -2.216 -1.634 1.00 95.00 586 SER A CA 1
ATOM 4604 C C . SER A 1 586 ? -12.617 -3.700 -1.435 1.00 95.00 586 SER A C 1
ATOM 4606 O O . SER A 1 586 ? -13.306 -4.552 -1.994 1.00 95.00 586 SER A O 1
ATOM 4608 N N . ILE A 1 587 ? -11.622 -4.021 -0.605 1.00 96.12 587 ILE A N 1
ATOM 4609 C CA . ILE A 1 587 ? -11.274 -5.408 -0.273 1.00 96.12 587 ILE A CA 1
ATOM 4610 C C . ILE A 1 587 ? -12.403 -6.062 0.532 1.00 96.12 587 ILE A C 1
ATOM 4612 O O . ILE A 1 587 ? -12.852 -7.156 0.196 1.00 96.12 587 ILE A O 1
ATOM 4616 N N . ASN A 1 588 ? -12.907 -5.378 1.563 1.00 94.25 588 ASN A N 1
ATOM 4617 C CA . ASN A 1 588 ? -13.980 -5.881 2.421 1.00 94.25 588 ASN A CA 1
ATOM 4618 C C . ASN A 1 588 ? -15.281 -6.141 1.659 1.00 94.25 588 ASN A C 1
ATOM 4620 O O . ASN A 1 588 ? -15.916 -7.171 1.854 1.00 94.25 588 ASN A O 1
ATOM 4624 N N . SER A 1 589 ? -15.653 -5.234 0.753 1.00 92.12 589 SER A N 1
ATOM 4625 C CA . SER A 1 589 ? -16.846 -5.387 -0.089 1.00 92.12 589 SER A CA 1
ATOM 4626 C C . SER A 1 589 ? -16.698 -6.445 -1.189 1.00 92.12 589 SER A C 1
ATOM 4628 O O . SER A 1 589 ? -17.658 -6.700 -1.911 1.00 92.12 589 SER A O 1
ATOM 4630 N N . GLY A 1 590 ? -15.516 -7.055 -1.338 1.00 93.25 590 GLY A N 1
ATOM 4631 C CA . GLY A 1 590 ? -15.244 -8.046 -2.377 1.00 93.25 590 GLY A CA 1
ATOM 4632 C C . GLY A 1 590 ? -15.082 -7.453 -3.778 1.00 93.25 590 GLY A C 1
ATOM 4633 O O . GLY A 1 590 ? -15.074 -8.206 -4.743 1.00 93.25 590 GLY A O 1
ATOM 4634 N N . LYS A 1 591 ? -14.935 -6.127 -3.911 1.00 93.94 591 LYS A N 1
ATOM 4635 C CA . LYS A 1 591 ? -14.659 -5.455 -5.194 1.00 93.94 591 LYS A CA 1
ATOM 4636 C C . LYS A 1 591 ? -13.204 -5.593 -5.637 1.00 93.94 591 LYS A C 1
ATOM 4638 O O . LYS A 1 591 ? -12.921 -5.496 -6.827 1.00 93.94 591 LYS A O 1
ATOM 4643 N N . LEU A 1 592 ? -12.288 -5.789 -4.689 1.00 96.69 592 LEU A N 1
ATOM 4644 C CA . LEU A 1 592 ? -10.854 -5.895 -4.939 1.00 96.69 592 LEU A CA 1
ATOM 4645 C C . LEU A 1 592 ? -10.288 -7.175 -4.323 1.00 96.69 592 LEU A C 1
ATOM 4647 O O . LEU A 1 592 ? -10.471 -7.431 -3.132 1.00 96.69 592 LEU A O 1
ATOM 4651 N N . ILE A 1 593 ? -9.543 -7.934 -5.125 1.00 97.19 593 ILE A N 1
ATOM 4652 C CA . ILE A 1 593 ? -8.708 -9.048 -4.670 1.00 97.19 593 ILE A CA 1
ATOM 4653 C C . ILE A 1 593 ? -7.266 -8.762 -5.075 1.00 97.19 593 ILE A C 1
ATOM 4655 O O . ILE A 1 593 ? -7.002 -8.433 -6.229 1.00 97.19 593 ILE A O 1
ATOM 4659 N N . VAL A 1 594 ? -6.319 -8.912 -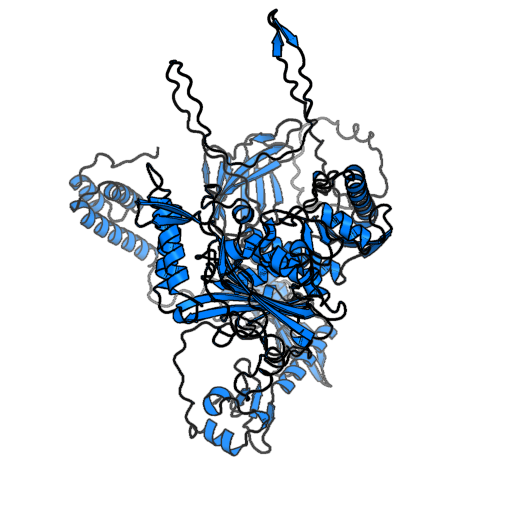4.150 1.00 97.94 594 VAL A N 1
ATOM 4660 C CA . VAL A 1 594 ? -4.894 -8.672 -4.431 1.00 97.94 594 VAL A CA 1
ATOM 4661 C C . VAL A 1 594 ? -4.064 -9.882 -4.034 1.00 97.94 594 VAL A C 1
ATOM 4663 O O . VAL A 1 594 ? -4.010 -10.251 -2.864 1.00 97.94 594 VAL A O 1
ATOM 4666 N N . ASN A 1 595 ? -3.379 -10.467 -5.009 1.00 96.69 595 ASN A N 1
ATOM 4667 C CA . ASN A 1 595 ? -2.418 -11.545 -4.835 1.00 96.69 595 ASN A CA 1
ATOM 4668 C C . ASN A 1 595 ? -1.007 -10.956 -4.860 1.00 96.69 595 ASN A C 1
ATOM 4670 O O . ASN A 1 595 ? -0.594 -10.363 -5.857 1.00 96.69 595 ASN A O 1
ATOM 4674 N N . ILE A 1 596 ? -0.259 -11.120 -3.773 1.00 95.88 596 ILE A N 1
ATOM 4675 C CA . ILE A 1 596 ? 1.057 -10.508 -3.591 1.00 95.88 596 ILE A CA 1
ATOM 4676 C C . ILE A 1 596 ? 2.095 -11.596 -3.351 1.00 95.88 596 ILE A C 1
ATOM 4678 O O . ILE A 1 596 ? 1.986 -12.412 -2.432 1.00 95.88 596 ILE A O 1
ATOM 4682 N N . GLY A 1 597 ? 3.138 -11.553 -4.171 1.00 93.06 597 GLY A N 1
ATOM 4683 C CA . GLY A 1 597 ? 4.209 -12.532 -4.197 1.00 93.06 597 GLY A CA 1
ATOM 4684 C C . GLY A 1 597 ? 4.037 -13.533 -5.337 1.00 93.06 597 GLY A C 1
ATOM 4685 O O . GLY A 1 597 ? 2.964 -13.697 -5.917 1.00 93.06 597 GLY A O 1
ATOM 4686 N N . ASN A 1 598 ? 5.135 -14.202 -5.683 1.00 88.75 598 ASN A N 1
ATOM 4687 C CA . ASN A 1 598 ? 5.197 -15.055 -6.869 1.00 88.75 598 ASN A CA 1
ATOM 4688 C C . ASN A 1 598 ? 4.288 -16.285 -6.761 1.00 88.75 598 ASN A C 1
ATOM 4690 O O . ASN A 1 598 ? 3.912 -16.833 -7.788 1.00 88.75 598 ASN A O 1
ATOM 4694 N N . ASN A 1 599 ? 3.932 -16.689 -5.540 1.00 86.12 599 ASN A N 1
ATOM 4695 C CA . ASN A 1 599 ? 3.026 -17.801 -5.257 1.00 86.12 599 ASN A CA 1
ATOM 4696 C C . ASN A 1 599 ? 1.784 -17.331 -4.482 1.00 86.12 599 ASN A C 1
ATOM 4698 O O . ASN A 1 599 ? 1.190 -18.130 -3.760 1.00 86.12 599 ASN A O 1
ATOM 4702 N N . ALA A 1 600 ? 1.434 -16.042 -4.584 1.00 86.38 600 ALA A N 1
ATOM 4703 C CA . ALA A 1 600 ? 0.358 -15.418 -3.817 1.00 86.38 600 ALA A CA 1
ATOM 4704 C C . ALA A 1 600 ? 0.501 -15.645 -2.298 1.00 86.38 600 ALA A C 1
ATOM 4706 O O . ALA A 1 600 ? -0.441 -16.040 -1.614 1.00 86.38 600 ALA A O 1
ATOM 4707 N N . GLU A 1 601 ? 1.704 -15.416 -1.762 1.00 87.94 601 GLU A N 1
ATOM 4708 C CA . GLU A 1 601 ? 1.989 -15.574 -0.331 1.00 87.94 601 GLU A CA 1
ATOM 4709 C C . GLU A 1 601 ? 1.093 -14.706 0.562 1.00 87.94 601 GLU A C 1
ATOM 4711 O O . GLU A 1 601 ? 0.783 -15.113 1.681 1.00 87.94 601 GLU A O 1
ATOM 4716 N N . TYR A 1 602 ? 0.657 -13.548 0.058 1.00 89.12 602 TYR A N 1
ATOM 4717 C CA . TYR A 1 602 ? -0.401 -12.747 0.663 1.00 89.12 602 TYR A CA 1
ATOM 4718 C C . TYR A 1 602 ? -1.568 -12.631 -0.311 1.00 89.12 602 TYR A C 1
ATOM 4720 O O . TYR A 1 602 ? -1.393 -12.202 -1.451 1.00 89.12 602 TYR A O 1
ATOM 4728 N N . VAL A 1 603 ? -2.766 -12.968 0.161 1.00 93.06 603 VAL A N 1
ATOM 4729 C CA . VAL A 1 603 ? -4.013 -12.780 -0.582 1.00 93.06 603 VAL A CA 1
ATOM 4730 C C . VAL A 1 603 ? -4.897 -11.842 0.218 1.00 93.06 603 VAL A C 1
ATOM 4732 O O . VAL A 1 603 ? -5.340 -12.184 1.315 1.00 93.06 603 VAL A O 1
ATOM 4735 N N . LEU A 1 604 ? -5.154 -10.658 -0.323 1.00 95.31 604 LEU A N 1
ATOM 4736 C CA . LEU A 1 604 ? -6.058 -9.670 0.252 1.00 95.31 604 LEU A CA 1
ATOM 4737 C C . LEU A 1 604 ? -7.439 -9.842 -0.378 1.00 95.31 604 LEU A C 1
ATOM 4739 O O . LEU A 1 604 ? -7.597 -9.662 -1.582 1.00 95.31 604 LEU A O 1
ATOM 4743 N N . ASN A 1 605 ? -8.421 -10.221 0.432 1.00 94.81 605 ASN A N 1
ATOM 4744 C CA . ASN A 1 605 ? -9.825 -10.373 0.061 1.00 94.81 605 ASN A CA 1
ATOM 4745 C C . ASN A 1 605 ? -10.714 -10.104 1.289 1.00 94.81 605 ASN A C 1
ATOM 4747 O O . ASN A 1 605 ? -10.212 -9.859 2.388 1.00 94.81 605 ASN A O 1
ATOM 4751 N N . SER A 1 606 ? -12.032 -10.174 1.117 1.00 91.94 606 SER A N 1
ATOM 4752 C CA . SER A 1 606 ? -13.007 -9.918 2.186 1.00 91.94 606 SER A CA 1
ATOM 4753 C C . SER A 1 606 ? -12.840 -10.817 3.421 1.00 91.94 606 SER A C 1
ATOM 4755 O O . SER A 1 606 ? -13.141 -10.394 4.534 1.00 91.94 606 SER A O 1
ATOM 4757 N N . GLY A 1 607 ? -12.326 -12.040 3.260 1.00 89.81 607 GLY A N 1
ATOM 4758 C CA . GLY A 1 607 ? -12.080 -12.966 4.367 1.00 89.81 607 GLY A CA 1
ATOM 4759 C C . GLY A 1 607 ? -10.739 -12.751 5.072 1.00 89.81 607 GLY A C 1
ATOM 4760 O O . GLY A 1 607 ? -10.629 -12.968 6.281 1.00 89.81 607 GLY A O 1
ATOM 4761 N N . SER A 1 608 ? -9.702 -12.335 4.343 1.00 90.44 608 SER A N 1
ATOM 4762 C CA . SER A 1 608 ? -8.390 -12.064 4.934 1.00 90.44 608 SER A CA 1
ATOM 4763 C C . SER A 1 608 ? -8.314 -10.676 5.562 1.00 90.44 608 SER A C 1
ATOM 4765 O O . SER A 1 608 ? -7.686 -10.536 6.604 1.00 90.44 608 SER A O 1
ATOM 4767 N N . ILE A 1 609 ? -9.007 -9.662 5.037 1.00 90.50 609 ILE A N 1
ATOM 4768 C CA . ILE A 1 609 ? -8.927 -8.285 5.558 1.00 90.50 609 ILE A CA 1
ATOM 4769 C C . ILE A 1 609 ? -9.292 -8.168 7.051 1.00 90.50 609 ILE A C 1
ATOM 4771 O O . ILE A 1 609 ? -8.739 -7.336 7.760 1.00 90.50 609 ILE A O 1
ATOM 4775 N N . GLN A 1 610 ? -10.145 -9.056 7.566 1.00 85.19 610 GLN A N 1
ATOM 4776 C CA . GLN A 1 610 ? -10.524 -9.080 8.986 1.00 85.19 610 GLN A CA 1
ATOM 4777 C C . GLN A 1 610 ? -9.399 -9.538 9.918 1.00 85.19 610 GLN A C 1
ATOM 4779 O O . GLN A 1 610 ? -9.409 -9.253 11.110 1.00 85.19 610 GLN A O 1
ATOM 4784 N N . ARG A 1 611 ? -8.416 -10.259 9.377 1.00 85.25 611 ARG A N 1
ATOM 4785 C CA . ARG A 1 611 ? -7.330 -10.900 10.126 1.00 85.25 611 ARG A CA 1
ATOM 4786 C C . ARG A 1 611 ? -5.968 -10.348 9.731 1.00 85.25 611 ARG A C 1
ATOM 4788 O O . ARG A 1 611 ? -4.960 -11.029 9.873 1.00 85.25 611 ARG A O 1
ATOM 4795 N N . VAL A 1 612 ? -5.920 -9.110 9.234 1.00 82.44 612 VAL A N 1
ATOM 4796 C CA . VAL A 1 612 ? -4.687 -8.466 8.742 1.00 82.44 612 VAL A CA 1
ATOM 4797 C C . VAL A 1 612 ? -3.545 -8.547 9.747 1.00 82.44 612 VAL A C 1
ATOM 4799 O O . VAL A 1 612 ? -2.426 -8.886 9.364 1.00 82.44 612 VAL A O 1
ATOM 4802 N N . LYS A 1 613 ? -3.830 -8.314 11.032 1.00 77.56 613 LYS A N 1
ATOM 4803 C CA . LYS A 1 613 ? -2.823 -8.369 12.103 1.00 77.56 613 LYS A CA 1
ATOM 4804 C C . LYS A 1 613 ? -2.261 -9.777 12.351 1.00 77.56 613 LYS A C 1
ATOM 4806 O O . LYS A 1 613 ? -1.212 -9.903 12.967 1.00 77.56 613 LYS A O 1
ATOM 4811 N N . GLU A 1 614 ? -2.931 -10.833 11.884 1.00 81.44 614 GLU A N 1
ATOM 4812 C CA . GLU A 1 614 ? -2.462 -12.217 12.041 1.00 81.44 614 GLU A CA 1
ATOM 4813 C C . GLU A 1 614 ? -1.411 -12.607 10.994 1.00 81.44 614 GLU A C 1
ATOM 4815 O O . GLU A 1 614 ? -0.595 -13.493 11.249 1.00 81.44 614 GLU A O 1
ATOM 4820 N N . PHE A 1 615 ? -1.428 -11.984 9.808 1.00 77.44 615 PHE A N 1
ATOM 4821 C CA . PHE A 1 615 ? -0.538 -12.369 8.705 1.00 77.44 615 PHE A CA 1
ATOM 4822 C C . PHE A 1 615 ? 0.403 -11.264 8.228 1.00 77.44 615 PHE A C 1
ATOM 4824 O O . PHE A 1 615 ? 1.444 -11.588 7.652 1.00 77.44 615 PHE A O 1
ATOM 4831 N N . ILE A 1 616 ? 0.096 -9.988 8.470 1.00 78.94 616 ILE A N 1
ATOM 4832 C CA . ILE A 1 616 ? 1.050 -8.897 8.254 1.00 78.94 616 ILE A CA 1
ATOM 4833 C C . ILE A 1 616 ? 1.856 -8.693 9.524 1.00 78.94 616 ILE A C 1
ATOM 4835 O O . ILE A 1 616 ? 1.324 -8.473 10.604 1.00 78.94 616 ILE A O 1
ATOM 4839 N N . ASP A 1 617 ? 3.166 -8.759 9.360 1.00 79.19 617 ASP A N 1
ATOM 4840 C CA . ASP A 1 617 ? 4.117 -8.551 10.434 1.00 79.19 617 ASP A CA 1
ATOM 4841 C C . ASP A 1 617 ? 4.307 -7.051 10.660 1.00 79.19 617 ASP A C 1
ATOM 4843 O O . ASP A 1 617 ? 4.950 -6.364 9.860 1.00 79.19 617 ASP A O 1
ATOM 4847 N N . SER A 1 618 ? 3.698 -6.538 11.728 1.00 72.31 618 SER A N 1
ATOM 4848 C CA . SER A 1 618 ? 3.775 -5.123 12.086 1.00 72.31 618 SER A CA 1
ATOM 4849 C C . SER A 1 618 ? 5.209 -4.671 12.338 1.00 72.31 618 SER A C 1
ATOM 4851 O O . SER A 1 618 ? 5.534 -3.531 12.020 1.00 72.31 618 SER A O 1
ATOM 4853 N N . ASP A 1 619 ? 6.080 -5.552 12.837 1.00 77.44 619 ASP A N 1
ATOM 4854 C CA . ASP A 1 619 ? 7.466 -5.207 13.156 1.00 77.44 619 ASP A CA 1
ATOM 4855 C C . ASP A 1 619 ? 8.283 -4.984 11.883 1.00 77.44 619 ASP A C 1
ATOM 4857 O O . ASP A 1 619 ? 9.139 -4.103 11.839 1.00 77.44 619 ASP A O 1
ATOM 4861 N N . ILE A 1 620 ? 7.997 -5.741 10.818 1.00 79.88 620 ILE A N 1
ATOM 4862 C CA . ILE A 1 620 ? 8.593 -5.520 9.495 1.00 79.88 620 ILE A CA 1
ATOM 4863 C C . ILE A 1 620 ? 8.198 -4.147 8.952 1.00 79.88 620 ILE A C 1
ATOM 4865 O O . ILE A 1 620 ? 9.052 -3.387 8.496 1.00 79.88 620 ILE A O 1
ATOM 4869 N N . VAL A 1 621 ? 6.908 -3.824 9.011 1.00 75.38 621 VAL A N 1
ATOM 4870 C CA . VAL A 1 621 ? 6.374 -2.576 8.462 1.00 75.38 621 VAL A CA 1
ATOM 4871 C C . VAL A 1 621 ? 6.866 -1.361 9.260 1.00 75.38 621 VAL A C 1
ATOM 4873 O O . VAL A 1 621 ? 7.260 -0.356 8.666 1.00 75.38 621 VAL A O 1
ATOM 4876 N N . ALA A 1 622 ? 6.951 -1.489 10.585 1.00 76.25 622 ALA A N 1
ATOM 4877 C CA . ALA A 1 622 ? 7.411 -0.443 11.497 1.00 76.25 622 ALA A CA 1
ATOM 4878 C C . ALA A 1 622 ? 8.872 -0.025 11.307 1.00 76.25 622 ALA A C 1
ATOM 4880 O O . ALA A 1 622 ? 9.259 1.042 11.766 1.00 76.25 622 ALA A O 1
ATOM 4881 N N . LYS A 1 623 ? 9.702 -0.831 10.628 1.00 79.69 623 LYS A N 1
ATOM 4882 C CA . LYS A 1 623 ? 11.069 -0.417 10.259 1.00 79.69 623 LYS A CA 1
ATOM 4883 C C . LYS A 1 623 ? 11.080 0.748 9.272 1.00 79.69 623 LYS A C 1
ATOM 4885 O O . LYS A 1 623 ? 12.082 1.451 9.173 1.00 79.69 623 LYS A O 1
ATOM 4890 N N . TYR A 1 624 ? 10.017 0.878 8.481 1.00 73.88 624 TYR A N 1
ATOM 4891 C CA . TYR A 1 624 ? 9.949 1.811 7.361 1.00 73.88 624 TYR A CA 1
ATOM 4892 C C . TYR A 1 624 ? 9.011 2.984 7.632 1.00 73.88 624 TYR A C 1
ATOM 4894 O O . TYR A 1 624 ? 9.168 4.024 6.995 1.00 73.88 624 TYR A O 1
ATOM 4902 N N . ASP A 1 625 ? 8.048 2.823 8.540 1.00 70.00 625 ASP A N 1
ATOM 4903 C CA . ASP A 1 625 ? 7.153 3.893 8.962 1.00 70.00 625 ASP A CA 1
ATOM 4904 C C . ASP A 1 625 ? 6.538 3.592 10.340 1.00 70.00 625 ASP A C 1
ATOM 4906 O O . ASP A 1 625 ? 5.868 2.576 10.525 1.00 70.00 625 ASP A O 1
ATOM 4910 N N . ASP A 1 626 ? 6.756 4.489 11.299 1.00 61.19 626 ASP A N 1
ATOM 4911 C CA . ASP A 1 626 ? 6.236 4.378 12.663 1.00 61.19 626 ASP A CA 1
ATOM 4912 C C . ASP A 1 626 ? 4.737 4.710 12.740 1.00 61.19 626 ASP A C 1
ATOM 4914 O O . ASP A 1 626 ? 4.000 4.075 13.498 1.00 61.19 626 ASP A O 1
ATOM 4918 N N . GLU A 1 627 ? 4.260 5.638 11.905 1.00 66.25 627 GLU A N 1
ATOM 4919 C CA . GLU A 1 627 ? 2.846 6.020 11.808 1.00 66.25 627 GLU A CA 1
ATOM 4920 C C . GLU A 1 627 ? 2.009 4.897 11.188 1.00 66.25 627 GLU A C 1
ATOM 4922 O O . GLU A 1 627 ? 0.784 4.881 11.320 1.00 66.25 627 GLU A O 1
ATOM 4927 N N . PHE A 1 628 ? 2.647 3.929 10.521 1.00 68.31 628 PHE A N 1
ATOM 4928 C CA . PHE A 1 628 ? 1.944 2.821 9.889 1.00 68.31 628 PHE A CA 1
ATOM 4929 C C . PHE A 1 628 ? 1.223 1.926 10.911 1.00 68.31 628 PHE A C 1
ATOM 4931 O O . PHE A 1 628 ? 0.073 1.542 10.709 1.00 68.31 628 PHE A O 1
ATOM 4938 N N . ILE A 1 629 ? 1.814 1.621 12.064 1.00 64.75 629 ILE A N 1
ATOM 4939 C CA . ILE A 1 629 ? 1.094 0.774 13.032 1.00 64.75 629 ILE A CA 1
ATOM 4940 C C . ILE A 1 629 ? -0.175 1.477 13.535 1.00 64.75 629 ILE A C 1
ATOM 4942 O O . ILE A 1 629 ? -1.264 0.905 13.463 1.00 64.75 629 ILE A O 1
ATOM 4946 N N . GLU A 1 630 ? -0.049 2.729 13.974 1.00 68.50 630 GLU A N 1
ATOM 4947 C CA . GLU A 1 630 ? -1.180 3.516 14.477 1.00 68.50 630 GLU A CA 1
ATOM 4948 C C . GLU A 1 630 ? -2.245 3.721 13.392 1.00 68.50 630 GLU A C 1
ATOM 4950 O O . GLU A 1 630 ? -3.441 3.526 13.622 1.00 68.50 630 GLU A O 1
ATOM 4955 N N . SER A 1 631 ? -1.813 4.023 12.166 1.00 77.88 631 SER A N 1
ATOM 4956 C CA . SER A 1 631 ? -2.712 4.170 11.024 1.00 77.88 631 SER A CA 1
ATOM 4957 C C . SER A 1 631 ? -3.510 2.896 10.768 1.00 77.88 631 SER A C 1
ATOM 4959 O O . SER A 1 631 ? -4.696 2.975 10.462 1.00 77.88 631 SER A O 1
ATOM 4961 N N . LEU A 1 632 ? -2.909 1.708 10.894 1.00 81.31 632 LEU A N 1
ATOM 4962 C CA . LEU A 1 632 ? -3.615 0.437 10.706 1.00 81.31 632 LEU A CA 1
ATOM 4963 C C . LEU A 1 632 ? -4.652 0.177 11.774 1.00 81.31 632 LEU A C 1
ATOM 4965 O O . LEU A 1 632 ? -5.764 -0.207 11.421 1.00 81.31 632 LEU A O 1
ATOM 4969 N N . ASP A 1 633 ? -4.337 0.430 13.036 1.00 82.19 633 ASP A N 1
ATOM 4970 C CA . ASP A 1 633 ? -5.317 0.302 14.113 1.00 82.19 633 ASP A CA 1
ATOM 4971 C C . ASP A 1 633 ? -6.523 1.215 13.862 1.00 82.19 633 ASP A C 1
ATOM 4973 O O . ASP A 1 633 ? -7.674 0.772 13.932 1.00 82.19 633 ASP A O 1
ATOM 4977 N N . ILE A 1 634 ? -6.267 2.449 13.422 1.00 87.81 634 ILE A N 1
ATOM 4978 C CA . ILE A 1 634 ? -7.313 3.385 13.009 1.00 87.81 634 ILE A CA 1
ATOM 4979 C C . ILE A 1 634 ? -8.112 2.834 11.814 1.00 87.81 634 ILE A C 1
ATOM 4981 O O . ILE A 1 634 ? -9.343 2.843 11.857 1.00 87.81 634 ILE A O 1
ATOM 4985 N N . ARG A 1 635 ? -7.478 2.315 10.751 1.00 89.38 635 ARG A N 1
ATOM 4986 C CA . ARG A 1 635 ? -8.222 1.753 9.598 1.00 89.38 635 ARG A CA 1
ATOM 4987 C C . ARG A 1 635 ? -9.040 0.525 9.968 1.00 89.38 635 ARG A C 1
ATOM 4989 O O . ARG A 1 635 ? -10.155 0.379 9.473 1.00 89.38 635 ARG A O 1
ATOM 4996 N N . MET A 1 636 ? -8.528 -0.326 10.850 1.00 87.19 636 MET A N 1
ATOM 4997 C CA . MET A 1 636 ? -9.273 -1.483 11.339 1.00 87.19 636 MET A CA 1
ATOM 4998 C C . MET A 1 636 ? -10.509 -1.043 12.129 1.00 87.19 636 MET A C 1
ATOM 5000 O O . MET A 1 636 ? -11.569 -1.627 11.937 1.00 87.19 636 MET A O 1
ATOM 5004 N N . SER A 1 637 ? -10.438 0.050 12.899 1.00 90.44 637 SER A N 1
ATOM 5005 C CA . SER A 1 637 ? -11.633 0.613 13.551 1.00 90.44 637 SER A CA 1
ATOM 5006 C C . SER A 1 637 ? -12.696 1.090 12.546 1.00 90.44 637 SER A C 1
ATOM 5008 O O . SER A 1 637 ? -13.892 0.903 12.764 1.00 90.44 637 SER A O 1
ATOM 5010 N N . TYR A 1 638 ? -12.286 1.634 11.392 1.00 93.62 638 TYR A N 1
ATOM 5011 C CA . TYR A 1 638 ? -13.216 1.999 10.313 1.00 93.62 638 TYR A CA 1
ATOM 5012 C C . TYR A 1 638 ? -13.832 0.772 9.647 1.00 93.62 638 TYR A C 1
ATOM 5014 O O . TYR A 1 638 ? -15.016 0.770 9.315 1.00 93.62 638 TYR A O 1
ATOM 5022 N N . LEU A 1 639 ? -13.035 -0.276 9.451 1.00 91.81 639 LEU A N 1
ATOM 5023 C CA . LEU A 1 639 ? -13.502 -1.545 8.912 1.00 91.81 639 LEU A CA 1
ATOM 5024 C C . LEU A 1 639 ? -14.514 -2.218 9.850 1.00 91.81 639 LEU A C 1
ATOM 5026 O O . LEU A 1 639 ? -15.533 -2.722 9.383 1.00 91.81 639 LEU A O 1
ATOM 5030 N N . GLU A 1 640 ? -14.270 -2.204 11.159 1.00 89.56 640 GLU A N 1
ATOM 5031 C CA . GLU A 1 640 ? -15.221 -2.700 12.159 1.00 89.56 640 GLU A CA 1
ATOM 5032 C C . GLU A 1 640 ? -16.529 -1.904 12.144 1.00 89.56 640 GLU A C 1
ATOM 5034 O O . GLU A 1 640 ? -17.610 -2.499 12.191 1.00 89.56 640 GLU A O 1
ATOM 5039 N N . ALA A 1 641 ? -16.444 -0.577 11.999 1.00 91.44 641 ALA A N 1
ATOM 5040 C CA . ALA A 1 641 ? -17.620 0.270 11.833 1.00 91.44 641 ALA A CA 1
ATOM 5041 C C . ALA A 1 641 ? -18.411 -0.101 10.569 1.00 91.44 641 ALA A C 1
ATOM 5043 O O . ALA A 1 641 ? -19.626 -0.164 10.621 1.00 91.44 641 ALA A O 1
ATOM 5044 N N . ILE A 1 642 ? -17.763 -0.437 9.451 1.00 91.38 642 ILE A N 1
ATOM 5045 C CA . ILE A 1 642 ? -18.471 -0.890 8.238 1.00 91.38 642 ILE A CA 1
ATOM 5046 C C . ILE A 1 642 ? -19.190 -2.240 8.443 1.00 91.38 642 ILE A C 1
ATOM 5048 O O . ILE A 1 642 ? -20.208 -2.489 7.801 1.00 91.38 642 ILE A O 1
ATOM 5052 N N . ASN A 1 643 ? -18.680 -3.124 9.309 1.00 88.19 643 ASN A N 1
ATOM 5053 C CA . ASN A 1 643 ? -19.116 -4.526 9.386 1.00 88.19 643 ASN A CA 1
ATOM 5054 C C . ASN A 1 643 ? -20.146 -4.859 10.480 1.00 88.19 643 ASN A C 1
ATOM 5056 O O . ASN A 1 643 ? -20.555 -6.016 10.562 1.00 88.19 643 ASN A O 1
ATOM 5060 N N . GLY A 1 644 ? -20.604 -3.900 11.294 1.00 70.69 644 GLY A N 1
ATOM 5061 C CA . GLY A 1 644 ? -21.803 -4.120 12.124 1.00 70.69 644 GLY A CA 1
ATOM 5062 C C . GLY A 1 644 ? -21.735 -3.741 13.603 1.00 70.69 644 GLY A C 1
ATOM 5063 O O . GLY A 1 644 ? -22.648 -4.095 14.344 1.00 70.69 644 GLY A O 1
ATOM 5064 N N . LYS A 1 645 ? -20.717 -2.996 14.054 1.00 64.44 645 LYS A N 1
ATOM 5065 C CA . LYS A 1 645 ? -20.729 -2.316 15.372 1.00 64.44 645 LYS A CA 1
ATOM 5066 C C . LYS A 1 645 ? -21.052 -0.818 15.252 1.00 64.44 645 LYS A C 1
ATOM 5068 O O . LYS A 1 645 ? -20.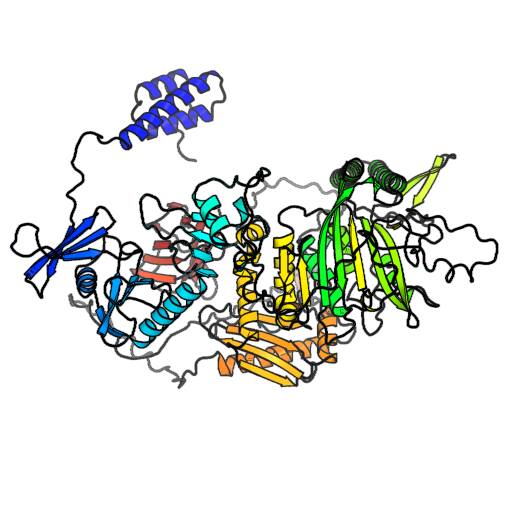545 0.002 16.015 1.00 64.44 645 LYS A O 1
ATOM 5073 N N . SER A 1 646 ? -21.866 -0.444 14.270 1.00 84.75 646 SER A N 1
ATOM 5074 C CA . SER A 1 646 ? -22.187 0.946 13.943 1.00 84.75 646 SER A CA 1
ATOM 5075 C C . SER A 1 646 ? -23.687 1.165 13.773 1.00 84.75 646 SER A C 1
ATOM 5077 O O . SER A 1 646 ? -24.476 0.248 13.536 1.00 84.75 646 SER A O 1
ATOM 5079 N N . ARG A 1 647 ? -24.082 2.432 13.852 1.00 91.12 647 ARG A N 1
ATOM 5080 C CA . ARG A 1 647 ? -25.357 2.926 13.347 1.00 91.12 647 ARG A CA 1
ATOM 5081 C C . ARG A 1 647 ? -25.154 3.361 11.898 1.00 91.12 647 ARG A C 1
ATOM 5083 O O . ARG A 1 647 ? -24.420 4.318 11.653 1.00 91.12 647 ARG A O 1
ATOM 5090 N N . SER A 1 648 ? -25.832 2.687 10.973 1.00 94.56 648 SER A N 1
ATOM 5091 C CA . SER A 1 648 ? -25.856 3.068 9.560 1.00 94.56 648 SER A CA 1
ATOM 5092 C C . SER A 1 648 ? -26.952 4.104 9.321 1.00 94.56 648 SER A C 1
ATOM 5094 O O . SER A 1 648 ? -28.123 3.867 9.628 1.00 94.56 648 SER A O 1
ATOM 5096 N N . LEU A 1 649 ? -26.577 5.279 8.819 1.00 94.75 649 LEU A N 1
ATOM 5097 C CA . LEU A 1 649 ? -27.482 6.405 8.590 1.00 94.75 649 LEU A CA 1
ATOM 5098 C C . LEU A 1 649 ? -27.345 6.878 7.145 1.00 94.75 649 LEU A C 1
ATOM 5100 O O . LEU A 1 649 ? -26.256 7.237 6.700 1.00 94.75 649 LEU A O 1
ATOM 5104 N N . GLU A 1 650 ? -28.459 6.932 6.423 1.00 96.62 650 GLU A N 1
ATOM 5105 C CA . GLU A 1 650 ? -28.499 7.421 5.046 1.00 96.62 650 GLU A CA 1
ATOM 5106 C C . GLU A 1 650 ? -29.202 8.772 4.958 1.00 96.62 650 GLU A C 1
ATOM 5108 O O . GLU A 1 650 ? -30.208 9.026 5.625 1.00 96.62 650 GLU A O 1
ATOM 5113 N N . LYS A 1 651 ? -28.675 9.654 4.110 1.00 96.44 651 LYS A N 1
ATOM 5114 C CA . LYS A 1 651 ? -29.267 10.961 3.843 1.00 96.44 651 LYS A CA 1
ATOM 5115 C C . LYS A 1 651 ? -29.008 11.370 2.406 1.00 96.44 651 LYS A C 1
ATOM 5117 O O . LYS A 1 651 ? -27.899 11.240 1.897 1.00 96.44 651 LYS A O 1
ATOM 5122 N N . THR A 1 652 ? -30.036 11.917 1.765 1.00 96.94 652 THR A N 1
ATOM 5123 C CA . THR A 1 652 ? -29.868 12.599 0.480 1.00 96.94 652 THR A CA 1
ATOM 5124 C C . THR A 1 652 ? -29.420 14.035 0.743 1.00 96.94 652 THR A C 1
ATOM 5126 O O . THR A 1 652 ? -30.162 14.823 1.330 1.00 96.94 652 THR A O 1
ATOM 5129 N N . LEU A 1 653 ? -28.191 14.356 0.351 1.00 93.81 653 LEU A N 1
ATOM 5130 C CA . LEU A 1 653 ? -27.618 15.700 0.383 1.00 93.81 653 LEU A CA 1
ATOM 5131 C C . LEU A 1 653 ? -27.895 16.416 -0.939 1.00 93.81 653 LEU A C 1
ATOM 5133 O O . LEU A 1 653 ? -28.042 15.770 -1.978 1.00 93.81 653 LEU A O 1
ATOM 5137 N N . SER A 1 654 ? -27.962 17.746 -0.916 1.00 92.88 654 SER A N 1
ATOM 5138 C CA . SER A 1 654 ? -28.432 18.495 -2.085 1.00 92.88 654 SER A CA 1
ATOM 5139 C C . SER A 1 654 ? -27.411 18.483 -3.229 1.00 92.88 654 SER A C 1
ATOM 5141 O O . SER A 1 654 ? -27.798 18.390 -4.391 1.00 92.88 654 SER A O 1
ATOM 5143 N N . HIS A 1 655 ? -26.116 18.475 -2.895 1.00 91.75 655 HIS A N 1
ATOM 5144 C CA . HIS A 1 655 ? -25.022 18.483 -3.874 1.00 91.75 655 HIS A CA 1
ATOM 5145 C C . HIS A 1 655 ? -24.454 17.084 -4.160 1.00 91.75 655 HIS A C 1
ATOM 5147 O O . HIS A 1 655 ? -24.067 16.786 -5.285 1.00 91.75 655 HIS A O 1
ATOM 5153 N N . LEU A 1 656 ? -24.395 16.210 -3.148 1.00 92.12 656 LEU A N 1
ATOM 5154 C CA . LEU A 1 656 ? -23.797 14.873 -3.280 1.00 92.12 656 LEU A CA 1
ATOM 5155 C C . LEU A 1 656 ? -24.821 13.763 -3.538 1.00 92.12 656 LEU A C 1
ATOM 5157 O O . LEU A 1 656 ? -24.428 12.636 -3.814 1.00 92.12 656 LEU A O 1
ATOM 5161 N N . GLY A 1 657 ? -26.124 14.043 -3.465 1.00 95.00 657 GLY A N 1
ATOM 5162 C CA . GLY A 1 657 ? -27.158 13.017 -3.581 1.00 95.00 657 GLY A CA 1
ATOM 5163 C C . GLY A 1 657 ? -27.160 12.057 -2.387 1.00 95.00 657 GLY A C 1
ATOM 5164 O O . GLY A 1 657 ? -26.891 12.460 -1.257 1.00 95.00 657 GLY A O 1
ATOM 5165 N N . LEU A 1 658 ? -27.516 10.791 -2.623 1.00 96.69 658 LEU A N 1
ATOM 5166 C CA . LEU A 1 658 ? -27.587 9.778 -1.569 1.00 96.69 658 LEU A CA 1
ATOM 5167 C C . LEU A 1 658 ? -26.194 9.486 -0.989 1.00 96.69 658 LEU A C 1
ATOM 5169 O O . LEU A 1 658 ? -25.291 9.053 -1.708 1.00 96.69 658 LEU A O 1
ATOM 5173 N N . CYS A 1 659 ? -26.054 9.680 0.317 1.00 96.69 659 CYS A N 1
ATOM 5174 C CA . CYS A 1 659 ? -24.851 9.399 1.089 1.00 96.69 659 CYS A CA 1
ATOM 5175 C C . CYS A 1 659 ? -25.192 8.536 2.307 1.00 96.69 659 CYS A C 1
ATOM 5177 O O . CYS A 1 659 ? -26.323 8.555 2.799 1.00 96.69 659 CYS A O 1
ATOM 5179 N N . ARG A 1 660 ? -24.190 7.825 2.820 1.00 95.94 660 ARG A N 1
ATOM 5180 C CA . ARG A 1 660 ? -24.269 6.984 4.014 1.00 95.94 660 ARG A CA 1
ATOM 5181 C C . ARG A 1 660 ? -23.149 7.343 4.984 1.00 95.94 660 ARG A C 1
ATOM 5183 O O . ARG A 1 660 ? -22.029 7.623 4.554 1.00 95.94 660 ARG A O 1
ATOM 5190 N N . ILE A 1 661 ? -23.450 7.311 6.277 1.00 95.69 661 ILE A N 1
ATOM 5191 C CA . ILE A 1 661 ? -22.445 7.291 7.337 1.00 95.69 661 ILE A CA 1
ATOM 5192 C C . ILE A 1 661 ? -22.614 6.052 8.212 1.00 95.69 661 ILE A C 1
ATOM 5194 O O . ILE A 1 661 ? -23.732 5.692 8.569 1.00 95.69 661 ILE A O 1
ATOM 5198 N N . GLU A 1 662 ? -21.496 5.436 8.579 1.00 95.94 662 GLU A N 1
ATOM 5199 C CA . GLU A 1 662 ? -21.422 4.417 9.626 1.00 95.94 662 GLU A CA 1
ATOM 5200 C C . GLU A 1 662 ? -20.851 5.062 10.886 1.00 95.94 662 GLU A C 1
ATOM 5202 O O . GLU A 1 662 ? -19.698 5.492 10.884 1.00 95.94 662 GLU A O 1
ATOM 5207 N N . LEU A 1 663 ? -21.657 5.172 11.943 1.00 94.12 663 LEU A N 1
ATOM 5208 C CA . LEU A 1 663 ? -21.269 5.787 13.214 1.00 94.12 663 LEU A CA 1
ATOM 5209 C C . LEU A 1 663 ? -21.089 4.717 14.292 1.00 94.12 663 LEU A C 1
ATOM 5211 O O . LEU A 1 663 ? -22.072 4.139 14.756 1.00 94.12 663 LEU A O 1
ATOM 5215 N N . ALA A 1 664 ? -19.853 4.484 14.721 1.00 92.31 664 ALA A N 1
ATOM 5216 C CA . ALA A 1 664 ? -19.537 3.624 15.861 1.00 92.31 664 ALA A CA 1
ATOM 5217 C C . ALA A 1 664 ? -19.100 4.476 17.059 1.00 92.31 664 ALA A C 1
ATOM 5219 O O . ALA A 1 664 ? -18.356 5.442 16.898 1.00 92.31 664 ALA A O 1
ATOM 5220 N N . ILE A 1 665 ? -19.578 4.122 18.254 1.00 88.50 665 ILE A N 1
ATOM 5221 C CA . ILE A 1 665 ? -19.302 4.826 19.514 1.00 88.50 665 ILE A CA 1
ATOM 5222 C C . ILE A 1 665 ? -18.905 3.770 20.540 1.00 88.50 665 ILE A C 1
ATOM 5224 O O . ILE A 1 665 ? -19.665 2.835 20.786 1.00 88.50 665 ILE A O 1
ATOM 5228 N N . SER A 1 666 ? -17.705 3.901 21.091 1.00 81.88 666 SER A N 1
ATOM 5229 C CA . SER A 1 666 ? -17.117 2.982 22.065 1.00 81.88 666 SER A CA 1
ATOM 5230 C C . SER A 1 666 ? -15.886 3.641 22.670 1.00 81.88 666 SER A C 1
ATOM 5232 O O . SER A 1 666 ? -15.156 4.332 21.961 1.00 81.88 666 SER A O 1
ATOM 5234 N N . GLU A 1 667 ? -15.631 3.386 23.953 1.00 78.12 667 GLU A N 1
ATOM 5235 C CA . GLU A 1 667 ? -14.407 3.822 24.633 1.00 78.12 667 GLU A CA 1
ATOM 5236 C C . GLU A 1 667 ? -13.156 3.346 23.870 1.00 78.12 667 GLU A C 1
ATOM 5238 O O . GLU A 1 667 ? -13.120 2.218 23.369 1.00 78.12 667 GLU A O 1
ATOM 5243 N N . GLY A 1 668 ? -12.152 4.219 23.739 1.00 75.50 668 GLY A N 1
ATOM 5244 C CA . GLY A 1 668 ? -10.881 3.932 23.066 1.00 75.50 668 GLY A CA 1
ATOM 5245 C C . GLY A 1 668 ? -10.865 4.179 21.553 1.00 75.50 668 GLY A C 1
ATOM 5246 O O . GLY A 1 668 ? -9.815 4.033 20.928 1.00 75.50 668 GLY A O 1
ATOM 5247 N N . LEU A 1 669 ? -11.987 4.568 20.937 1.00 84.31 669 LEU A N 1
ATOM 5248 C CA . LEU A 1 669 ? -12.025 4.930 19.515 1.00 84.31 669 LEU A CA 1
ATOM 5249 C C . LEU A 1 669 ? -11.347 6.292 19.232 1.00 84.31 669 LEU A C 1
ATOM 5251 O O . LEU A 1 669 ? -11.501 7.238 20.005 1.00 84.31 669 LEU A O 1
ATOM 5255 N N . PRO A 1 670 ? -10.678 6.462 18.073 1.00 82.81 670 PRO A N 1
ATOM 5256 C CA . PRO A 1 670 ? -9.772 7.590 17.806 1.00 82.81 670 PRO A CA 1
ATOM 5257 C C . PRO A 1 670 ? -10.443 8.955 17.533 1.00 82.81 670 PRO A C 1
ATOM 5259 O O . PRO A 1 670 ? -9.753 9.897 17.148 1.00 82.81 670 PRO A O 1
ATOM 5262 N N . LYS A 1 671 ? -11.769 9.092 17.681 1.00 86.06 671 LYS A N 1
ATOM 5263 C CA . LYS A 1 671 ? -12.547 10.320 17.383 1.00 86.06 671 LYS A CA 1
ATOM 5264 C C . LYS A 1 671 ? -12.285 10.884 15.988 1.00 86.06 671 LYS A C 1
ATOM 5266 O O . LYS A 1 671 ? -12.018 12.075 15.818 1.00 86.06 671 LYS A O 1
ATOM 5271 N N . LYS A 1 672 ? -12.358 10.025 14.971 1.00 87.69 672 LYS A N 1
ATOM 5272 C CA . LYS A 1 672 ? -12.068 10.404 13.581 1.00 87.69 672 LYS A CA 1
ATOM 5273 C C . LYS A 1 672 ? -13.261 10.228 12.648 1.00 87.69 672 LYS A C 1
ATOM 5275 O O . LYS A 1 672 ? -14.107 9.356 12.840 1.00 87.69 672 LYS A O 1
ATOM 5280 N N . VAL A 1 673 ? -13.280 11.045 11.596 1.00 89.56 673 VAL A N 1
ATOM 5281 C CA . VAL A 1 673 ? -14.248 10.968 10.497 1.00 89.56 673 VAL A CA 1
ATOM 5282 C C . VAL A 1 673 ? -13.511 10.565 9.228 1.00 89.56 673 VAL A C 1
ATOM 5284 O O . VAL A 1 673 ? -12.837 11.380 8.612 1.00 89.56 673 VAL A O 1
ATOM 5287 N N . CYS A 1 674 ? -13.650 9.304 8.851 1.00 93.00 674 CYS A N 1
ATOM 5288 C CA . CYS A 1 674 ? -13.099 8.700 7.652 1.00 93.00 674 CYS A CA 1
ATOM 5289 C C . CYS A 1 674 ? -13.952 9.032 6.423 1.00 93.00 674 CYS A C 1
ATOM 5291 O O . CYS A 1 674 ? -15.166 8.827 6.435 1.00 93.00 674 CYS A O 1
ATOM 5293 N N . PHE A 1 675 ? -13.317 9.483 5.344 1.00 92.88 675 PHE A N 1
ATOM 5294 C CA . PHE A 1 675 ? -13.945 9.683 4.041 1.00 92.88 675 PHE A CA 1
ATOM 5295 C C . PHE A 1 675 ? -13.474 8.614 3.060 1.00 92.88 675 PHE A C 1
ATOM 5297 O O . PHE A 1 675 ? -12.274 8.471 2.807 1.00 92.88 675 PHE A O 1
ATOM 5304 N N . ILE A 1 676 ? -14.432 7.892 2.482 1.00 93.12 676 ILE A N 1
ATOM 5305 C CA . ILE A 1 676 ? -14.188 6.855 1.481 1.00 93.12 676 ILE A CA 1
ATOM 5306 C C . ILE A 1 676 ? -14.897 7.241 0.181 1.00 93.12 676 ILE A C 1
ATOM 5308 O O . ILE A 1 676 ? -16.098 7.520 0.187 1.00 93.12 676 ILE A O 1
ATOM 5312 N N . ARG A 1 677 ? -14.166 7.206 -0.937 1.00 90.44 677 ARG A N 1
ATOM 5313 C CA . ARG A 1 677 ? -14.714 7.340 -2.295 1.00 90.44 677 ARG A CA 1
ATOM 5314 C C . ARG A 1 677 ? -14.540 6.022 -3.037 1.00 90.44 677 ARG A C 1
ATOM 5316 O O . ARG A 1 677 ? -13.425 5.528 -3.141 1.00 90.44 677 ARG A O 1
ATOM 5323 N N . ASP A 1 678 ? -15.636 5.440 -3.523 1.00 84.00 678 ASP A N 1
ATOM 5324 C CA . ASP A 1 678 ? -15.643 4.179 -4.289 1.00 84.00 678 ASP A CA 1
ATOM 5325 C C . ASP A 1 678 ? -14.810 3.033 -3.668 1.00 84.00 678 ASP A C 1
ATOM 5327 O O . ASP A 1 678 ? -14.267 2.176 -4.359 1.00 84.00 678 ASP A O 1
ATOM 5331 N N . GLY A 1 679 ? -14.740 2.993 -2.333 1.00 86.19 679 GLY A N 1
ATOM 5332 C CA . GLY A 1 679 ? -13.990 1.990 -1.568 1.00 86.19 679 GLY A CA 1
ATOM 5333 C C . GLY A 1 679 ? -12.503 2.310 -1.339 1.00 86.19 679 GLY A C 1
ATOM 5334 O O . GLY A 1 679 ? -11.824 1.553 -0.639 1.00 86.19 679 GLY A O 1
ATOM 5335 N N . MET A 1 680 ? -12.019 3.452 -1.838 1.00 91.56 680 MET A N 1
ATOM 5336 C CA . MET A 1 680 ? -10.715 4.033 -1.518 1.00 91.56 680 MET A CA 1
ATOM 5337 C C . MET A 1 680 ? -10.820 5.032 -0.359 1.00 91.56 680 MET A C 1
ATOM 5339 O O . MET A 1 680 ? -11.634 5.954 -0.378 1.00 91.56 680 MET A O 1
ATOM 5343 N N . PHE A 1 681 ? -9.963 4.878 0.643 1.00 93.50 681 PHE A N 1
ATOM 5344 C CA . PHE A 1 681 ? -9.749 5.857 1.702 1.00 93.50 681 PHE A CA 1
ATOM 5345 C C . PHE A 1 681 ? -9.118 7.129 1.136 1.00 93.50 681 PHE A C 1
ATOM 5347 O O . PHE A 1 681 ? -8.046 7.068 0.528 1.00 93.50 681 PHE A O 1
ATOM 5354 N N . ILE A 1 682 ? -9.752 8.277 1.371 1.00 90.56 682 ILE A N 1
ATOM 5355 C CA . ILE A 1 682 ? -9.232 9.587 0.966 1.00 90.56 682 ILE A CA 1
ATOM 5356 C C . ILE A 1 682 ? -8.514 10.242 2.136 1.00 90.56 682 ILE A C 1
ATOM 5358 O O . ILE A 1 682 ? -7.320 10.512 2.066 1.00 90.56 682 ILE A O 1
ATOM 5362 N N . THR A 1 683 ? -9.241 10.503 3.220 1.00 88.88 683 THR A N 1
ATOM 5363 C CA . THR A 1 683 ? -8.700 11.220 4.372 1.00 88.88 683 THR A CA 1
ATOM 5364 C C . THR A 1 683 ? -9.570 11.017 5.605 1.00 88.88 683 THR A C 1
ATOM 5366 O O . THR A 1 683 ? -10.774 10.776 5.507 1.00 88.88 683 THR A O 1
ATOM 5369 N N . ASP A 1 684 ? -8.960 11.150 6.772 1.00 86.00 684 ASP A N 1
ATOM 5370 C CA . ASP A 1 684 ? -9.605 11.269 8.077 1.00 86.00 684 ASP A CA 1
ATOM 5371 C C . ASP A 1 684 ? -9.308 12.628 8.742 1.00 86.00 684 ASP A C 1
ATOM 5373 O O . ASP A 1 684 ? -9.632 12.857 9.908 1.00 86.00 684 ASP A O 1
ATOM 5377 N N . GLU A 1 685 ? -8.717 13.551 7.976 1.00 74.12 685 GLU A N 1
ATOM 5378 C CA . GLU A 1 685 ? -8.203 14.837 8.433 1.00 74.12 685 GLU A CA 1
ATOM 5379 C C . GLU A 1 685 ? -8.819 16.026 7.682 1.00 74.12 685 GLU A C 1
ATOM 5381 O O . GLU A 1 685 ? -8.132 16.979 7.299 1.00 74.12 685 GLU A O 1
ATOM 5386 N N . LEU A 1 686 ? -10.140 16.030 7.498 1.00 67.06 686 LEU A N 1
ATOM 5387 C CA . LEU A 1 686 ? -10.794 17.180 6.878 1.00 67.06 686 LEU A CA 1
ATOM 5388 C C . LEU A 1 686 ? -10.756 18.412 7.796 1.00 67.06 686 LEU A C 1
ATOM 5390 O O . LEU A 1 686 ? -11.461 18.504 8.800 1.00 67.06 686 LEU A O 1
ATOM 5394 N N . SER A 1 687 ? -9.977 19.420 7.402 1.00 55.31 687 SER A N 1
ATOM 5395 C CA . SER A 1 687 ? -9.899 20.716 8.097 1.00 55.31 687 SER A CA 1
ATOM 5396 C C . SER A 1 687 ? -11.139 21.605 7.889 1.00 55.31 687 SER A C 1
ATOM 5398 O O . SER A 1 687 ? -11.243 22.676 8.491 1.00 55.31 687 SER A O 1
ATOM 5400 N N . ILE A 1 688 ? -12.102 21.196 7.056 1.00 51.34 688 ILE A N 1
ATOM 5401 C CA . ILE A 1 688 ? -13.276 22.015 6.726 1.00 51.34 688 ILE A CA 1
ATOM 5402 C C . ILE A 1 688 ? -14.211 22.123 7.941 1.00 51.34 688 ILE A C 1
ATOM 5404 O O . ILE A 1 688 ? -14.658 21.132 8.519 1.00 51.34 688 ILE A O 1
ATOM 5408 N N . ASN A 1 689 ? -14.519 23.364 8.331 1.00 48.78 689 ASN A N 1
ATOM 5409 C CA . ASN A 1 689 ? -15.431 23.727 9.423 1.00 48.78 689 ASN A CA 1
ATOM 5410 C C . ASN A 1 689 ? -15.104 23.116 10.801 1.00 48.78 689 ASN A C 1
ATOM 5412 O O . ASN A 1 689 ? -16.015 22.843 11.579 1.00 48.78 689 ASN A O 1
ATOM 5416 N N . LYS A 1 690 ? -13.833 22.910 11.159 1.00 50.88 690 LYS A N 1
ATOM 5417 C CA . LYS A 1 690 ? -13.465 22.368 12.487 1.00 50.88 690 LYS A CA 1
ATOM 5418 C C . LYS A 1 690 ? -13.972 20.939 12.749 1.00 50.88 690 LYS A C 1
ATOM 5420 O O . LYS A 1 690 ? -14.111 20.551 13.903 1.00 50.88 690 LYS A O 1
ATOM 5425 N N . LEU A 1 691 ? -14.170 20.120 11.709 1.00 54.00 691 LEU A N 1
ATOM 5426 C CA . LEU A 1 691 ? -14.321 18.656 11.839 1.00 54.00 691 LEU A CA 1
ATOM 5427 C C . LEU A 1 691 ? -13.074 17.959 12.438 1.00 54.00 691 LEU A C 1
ATOM 5429 O O . LEU A 1 691 ? -12.993 16.744 12.420 1.00 54.00 691 LEU A O 1
ATOM 5433 N N . LYS A 1 692 ? -12.095 18.706 12.959 1.00 49.91 692 LYS A N 1
ATOM 5434 C CA . LYS A 1 692 ? -10.952 18.188 13.719 1.00 49.91 692 LYS A CA 1
ATOM 5435 C C . LYS A 1 692 ? -11.125 18.325 15.241 1.00 49.91 692 LYS A C 1
ATOM 5437 O O . LYS A 1 692 ? -10.272 17.863 15.985 1.00 49.91 692 LYS A O 1
ATOM 5442 N N . GLN A 1 693 ? -12.185 18.985 15.721 1.00 55.56 693 GLN A N 1
ATOM 5443 C CA . GLN A 1 693 ? -12.410 19.234 17.151 1.00 55.56 693 GLN A CA 1
ATOM 5444 C C . GLN A 1 693 ? -13.631 18.455 17.645 1.00 55.56 693 GLN A C 1
ATOM 5446 O O . GLN A 1 693 ? -14.769 18.863 17.423 1.00 55.56 693 GLN A O 1
ATOM 5451 N N . PHE A 1 694 ? -13.376 17.338 18.328 1.00 64.31 694 PHE A N 1
ATOM 5452 C CA . PHE A 1 694 ? -14.405 16.426 18.839 1.00 64.31 694 PHE A CA 1
ATOM 5453 C C . PHE A 1 694 ? -14.275 16.132 20.337 1.00 64.31 694 PHE A C 1
ATOM 5455 O O . PHE A 1 694 ? -14.793 15.132 20.827 1.00 64.31 694 PHE A O 1
ATOM 5462 N N . SER A 1 695 ? -13.582 16.994 21.082 1.00 59.47 695 SER A N 1
ATOM 5463 C CA . SER A 1 695 ? -13.351 16.802 22.519 1.00 59.47 695 SER A CA 1
ATOM 5464 C C . SER A 1 695 ? -14.646 16.662 23.331 1.00 59.47 695 SER A C 1
ATOM 5466 O O . SER A 1 695 ? -14.649 15.980 24.351 1.00 59.47 695 SER A O 1
ATOM 5468 N N . GLU A 1 696 ? -15.738 17.271 22.861 1.00 63.69 696 GLU A N 1
ATOM 5469 C CA . GLU A 1 696 ? -17.056 17.276 23.509 1.00 63.69 696 GLU A CA 1
ATOM 5470 C C . GLU A 1 696 ? -17.855 15.973 23.331 1.00 63.69 696 GLU A C 1
ATOM 5472 O O . GLU A 1 696 ? -18.849 15.786 24.024 1.00 63.69 696 GLU A O 1
ATOM 5477 N N . PHE A 1 697 ? -17.448 15.084 22.421 1.00 68.94 697 PHE A N 1
ATOM 5478 C CA . PHE A 1 697 ? -18.153 13.831 22.144 1.00 68.94 697 PHE A CA 1
ATOM 5479 C C . PHE A 1 697 ? -17.465 12.642 22.819 1.00 68.94 697 PHE A C 1
ATOM 5481 O O . PHE A 1 697 ? -16.250 12.663 23.072 1.00 68.94 697 PHE A O 1
ATOM 5488 N N . ASN A 1 698 ? -18.241 11.589 23.066 1.00 77.31 698 ASN A N 1
ATOM 5489 C CA . ASN A 1 698 ? -17.717 10.271 23.418 1.00 77.31 698 ASN A CA 1
ATOM 5490 C C . ASN A 1 698 ? -16.803 9.742 22.304 1.00 77.31 698 ASN A C 1
ATOM 5492 O O . ASN A 1 698 ? -16.845 10.217 21.171 1.00 77.31 698 ASN A O 1
ATOM 5496 N N . ASP A 1 699 ? -15.933 8.794 22.631 1.00 84.31 699 ASP A N 1
ATOM 5497 C CA . ASP A 1 699 ? -15.012 8.192 21.667 1.00 84.31 699 ASP A CA 1
ATOM 5498 C C . ASP A 1 699 ? -15.798 7.544 20.512 1.00 84.31 699 ASP A C 1
ATOM 5500 O O . ASP A 1 699 ? -16.719 6.751 20.727 1.00 84.31 699 ASP A O 1
ATOM 5504 N N . PHE A 1 700 ? -15.477 7.930 19.272 1.00 88.50 700 PHE A N 1
ATOM 5505 C CA . PHE A 1 700 ? -16.239 7.518 18.092 1.00 88.50 700 PHE A CA 1
ATOM 5506 C C . PHE A 1 700 ? -15.370 7.319 16.849 1.00 88.50 700 PHE A C 1
ATOM 5508 O O . PHE A 1 700 ? -14.268 7.859 16.733 1.00 88.50 700 PHE A O 1
ATOM 5515 N N . VAL A 1 701 ? -15.923 6.618 15.862 1.00 92.56 701 VAL A N 1
ATOM 5516 C CA . VAL A 1 701 ? -15.509 6.734 14.460 1.00 92.56 701 VAL A CA 1
ATOM 5517 C C . VAL A 1 701 ? -16.722 6.925 13.561 1.00 92.56 701 VAL A C 1
ATOM 5519 O O . VAL A 1 701 ? -17.784 6.348 13.792 1.00 92.56 701 VAL A O 1
ATOM 5522 N N . VAL A 1 702 ? -16.558 7.747 12.530 1.00 92.88 702 VAL A N 1
ATOM 5523 C CA . VAL A 1 702 ? -17.548 7.919 11.464 1.00 92.88 702 VAL A CA 1
ATOM 5524 C C . VAL A 1 702 ? -16.910 7.517 10.150 1.00 92.88 702 VAL A C 1
ATOM 5526 O O . VAL A 1 702 ? -15.827 7.999 9.837 1.00 92.88 702 VAL A O 1
ATOM 5529 N N . VAL A 1 703 ? -17.579 6.687 9.357 1.00 95.56 703 VAL A N 1
ATOM 5530 C CA . VAL A 1 703 ? -17.167 6.384 7.981 1.00 95.56 703 VAL A CA 1
ATOM 5531 C C . VAL A 1 703 ? -18.195 6.954 7.017 1.00 95.56 703 VAL A C 1
ATOM 5533 O O . VAL A 1 703 ? -19.323 6.480 6.974 1.00 95.56 703 VAL A O 1
ATOM 5536 N N . PHE A 1 704 ? -17.810 7.967 6.246 1.00 95.12 704 PHE A N 1
ATOM 5537 C CA . PHE A 1 704 ? -18.643 8.614 5.237 1.00 95.12 704 PHE A CA 1
ATOM 5538 C C . PHE A 1 704 ? -18.425 8.006 3.849 1.00 95.12 704 PHE A C 1
ATOM 5540 O O . PHE A 1 704 ? -17.287 7.845 3.401 1.00 95.12 704 PHE A O 1
ATOM 5547 N N . GLN A 1 705 ? -19.530 7.735 3.151 1.00 94.75 705 GLN A N 1
ATOM 5548 C CA . GLN A 1 705 ? -19.560 7.245 1.774 1.00 94.75 705 GLN A CA 1
ATOM 5549 C C . GLN A 1 705 ? -20.617 7.997 0.958 1.00 94.75 705 GLN A C 1
ATOM 5551 O O . GLN A 1 705 ? -21.772 8.128 1.372 1.00 94.75 705 GLN A O 1
ATOM 5556 N N . CYS A 1 706 ? -20.250 8.447 -0.241 1.00 94.38 706 CYS A N 1
ATOM 5557 C CA . CYS A 1 706 ? -21.221 8.898 -1.233 1.00 94.38 706 CYS A CA 1
ATOM 5558 C C . CYS A 1 706 ? -21.673 7.692 -2.067 1.00 94.38 706 CYS A C 1
ATOM 5560 O O . CYS A 1 706 ? -20.844 6.971 -2.614 1.00 94.38 706 CYS A O 1
ATOM 5562 N N . LEU A 1 707 ? -22.981 7.456 -2.171 1.00 92.81 707 LEU A N 1
ATOM 5563 C CA . LEU A 1 707 ? -23.548 6.352 -2.960 1.00 92.81 707 LEU A CA 1
ATOM 5564 C C . LEU A 1 707 ? -24.019 6.818 -4.347 1.00 92.81 707 LEU A C 1
ATOM 5566 O O . LEU A 1 707 ? -24.342 6.009 -5.215 1.00 92.81 707 LEU A O 1
ATOM 5570 N N . ASN A 1 708 ? -24.066 8.131 -4.574 1.00 93.62 708 ASN A N 1
ATOM 5571 C CA . ASN A 1 708 ? -24.458 8.716 -5.845 1.00 93.62 708 ASN A CA 1
ATOM 5572 C C . ASN A 1 708 ? -23.261 8.847 -6.798 1.00 93.62 708 ASN A C 1
ATOM 5574 O O . ASN A 1 708 ? -22.217 9.383 -6.430 1.00 93.62 708 ASN A O 1
ATOM 5578 N N . LYS A 1 709 ? -23.427 8.432 -8.059 1.00 89.25 709 LYS A N 1
ATOM 5579 C CA . LYS A 1 709 ? -22.364 8.533 -9.074 1.00 89.25 709 LYS A CA 1
ATOM 5580 C C . LYS A 1 709 ? -21.913 9.978 -9.328 1.00 89.25 709 LYS A C 1
ATOM 5582 O O . LYS A 1 709 ? -20.720 10.247 -9.313 1.00 89.25 709 LYS A O 1
ATOM 5587 N N . LYS A 1 710 ? -22.848 10.922 -9.508 1.00 89.69 710 LYS A N 1
ATOM 5588 C CA . LYS A 1 710 ? -22.517 12.342 -9.744 1.00 89.69 710 LYS A CA 1
ATOM 5589 C C . LYS A 1 710 ? -21.846 12.979 -8.526 1.00 89.69 710 LYS A C 1
ATOM 5591 O O . LYS A 1 710 ? -20.901 13.742 -8.686 1.00 89.69 710 LYS A O 1
ATOM 5596 N N . GLY A 1 711 ? -22.292 12.618 -7.322 1.00 90.19 711 GLY A N 1
ATOM 5597 C CA . GLY A 1 711 ? -21.653 13.047 -6.078 1.00 90.19 711 GLY A CA 1
ATOM 5598 C C . GLY A 1 711 ? -20.207 12.553 -5.952 1.00 90.19 711 GLY A C 1
ATOM 5599 O O . GLY A 1 711 ? -19.322 13.344 -5.634 1.00 90.19 711 GLY A O 1
ATOM 5600 N N . ASN A 1 712 ? -19.937 11.282 -6.275 1.00 90.06 712 ASN A N 1
ATOM 5601 C CA . ASN A 1 712 ? -18.569 10.745 -6.296 1.00 90.06 712 ASN A CA 1
ATOM 5602 C C . ASN A 1 712 ? -17.678 11.439 -7.338 1.00 90.06 712 ASN A C 1
ATOM 5604 O O . ASN A 1 712 ? -16.514 11.696 -7.043 1.00 90.06 712 ASN A O 1
ATOM 5608 N N . LEU A 1 713 ? -18.213 11.799 -8.512 1.00 87.69 713 LEU A N 1
ATOM 5609 C CA . LEU A 1 713 ? -17.477 12.584 -9.514 1.00 87.69 713 LEU A CA 1
ATOM 5610 C C . LEU A 1 713 ? -17.081 13.965 -8.975 1.00 87.69 713 LEU A C 1
ATOM 5612 O O . LEU A 1 713 ? -15.929 14.363 -9.113 1.00 87.69 713 LEU A O 1
ATOM 5616 N N . LEU A 1 714 ? -18.000 14.665 -8.300 1.00 89.12 714 LEU A N 1
ATOM 5617 C CA . LEU A 1 714 ? -17.701 15.960 -7.682 1.00 89.12 714 LEU A CA 1
ATOM 5618 C C . LEU A 1 714 ? -16.614 15.844 -6.600 1.00 89.12 714 LEU A C 1
ATOM 5620 O O . LEU A 1 714 ? -15.727 16.691 -6.532 1.00 89.12 714 LEU A O 1
ATOM 5624 N N . LEU A 1 715 ? -16.671 14.803 -5.760 1.00 88.88 715 LEU A N 1
ATOM 5625 C CA . LEU A 1 715 ? -15.633 14.528 -4.759 1.00 88.88 715 LEU A CA 1
ATOM 5626 C C . LEU A 1 715 ? -14.279 14.250 -5.422 1.00 88.88 715 LEU A C 1
ATOM 5628 O O . LEU A 1 715 ? -13.287 14.863 -5.036 1.00 88.88 715 LEU A O 1
ATOM 5632 N N . ARG A 1 716 ? -14.256 13.405 -6.459 1.00 87.44 716 ARG A N 1
ATOM 5633 C CA . ARG A 1 716 ? -13.054 13.071 -7.236 1.00 87.44 716 ARG A CA 1
ATOM 5634 C C . ARG A 1 716 ? -12.403 14.308 -7.853 1.00 87.44 716 ARG A C 1
ATOM 5636 O O . ARG A 1 716 ? -11.185 14.440 -7.812 1.00 87.44 716 ARG A O 1
ATOM 5643 N N . ASP A 1 717 ? -13.198 15.228 -8.388 1.00 85.94 717 ASP A N 1
ATOM 5644 C CA . ASP A 1 717 ? -12.697 16.458 -9.012 1.00 85.94 717 ASP A CA 1
ATOM 5645 C C . ASP A 1 717 ? -12.066 17.437 -7.999 1.00 85.94 717 ASP A C 1
ATOM 5647 O O . ASP A 1 717 ? -11.330 18.347 -8.389 1.00 85.94 717 ASP A O 1
ATOM 5651 N N . MET A 1 718 ? -12.319 17.247 -6.699 1.00 87.06 718 MET A N 1
ATOM 5652 C CA . MET A 1 718 ? -11.644 17.966 -5.614 1.00 87.06 718 MET A CA 1
ATOM 5653 C C . MET A 1 718 ? -10.378 17.251 -5.119 1.00 87.06 718 MET A C 1
ATOM 5655 O O . MET A 1 718 ? -9.634 17.835 -4.340 1.00 87.06 718 MET A O 1
ATOM 5659 N N . GLU A 1 719 ? -10.097 16.012 -5.520 1.00 85.44 719 GLU A N 1
ATOM 5660 C CA . GLU A 1 719 ? -8.929 15.278 -5.023 1.00 85.44 719 GLU A CA 1
ATOM 5661 C C . GLU A 1 719 ? -7.630 15.776 -5.687 1.00 85.44 719 GLU A C 1
ATOM 5663 O O . GLU A 1 719 ? -7.569 15.915 -6.918 1.00 85.44 719 GLU A O 1
ATOM 5668 N N . PRO A 1 720 ? -6.558 16.032 -4.911 1.00 78.94 720 PRO A N 1
ATOM 5669 C CA . PRO A 1 720 ? -5.233 16.198 -5.482 1.00 78.94 720 PRO A CA 1
ATOM 5670 C C . PRO A 1 720 ? -4.716 14.865 -6.044 1.00 78.94 720 PRO A C 1
ATOM 5672 O O . PRO A 1 720 ? -5.269 13.813 -5.735 1.00 78.94 720 PRO A O 1
ATOM 5675 N N . PRO A 1 721 ? -3.606 14.869 -6.801 1.00 69.94 721 PRO A N 1
ATOM 5676 C CA . PRO A 1 721 ? -3.065 13.661 -7.433 1.00 69.94 721 PRO A CA 1
ATOM 5677 C C . PRO A 1 721 ? -2.604 12.599 -6.424 1.00 69.94 721 PRO A C 1
ATOM 5679 O O . PRO A 1 721 ? -2.563 11.419 -6.727 1.00 69.94 721 PRO A O 1
ATOM 5682 N N . ALA A 1 722 ? -2.269 13.002 -5.194 1.00 71.19 722 ALA A N 1
ATOM 5683 C CA . ALA A 1 722 ? -1.972 12.066 -4.107 1.00 71.19 722 ALA A CA 1
ATOM 5684 C C . ALA A 1 722 ? -3.236 11.383 -3.536 1.00 71.19 722 ALA A C 1
ATOM 5686 O O . ALA A 1 722 ? -3.136 10.472 -2.711 1.00 71.19 722 ALA A O 1
ATOM 5687 N N . HIS A 1 723 ? -4.425 11.837 -3.942 1.00 79.69 723 HIS A N 1
ATOM 5688 C CA . HIS A 1 723 ? -5.739 11.359 -3.519 1.00 79.69 723 HIS A CA 1
ATOM 5689 C C . HIS A 1 723 ? -5.968 11.378 -1.999 1.00 79.69 723 HIS A C 1
ATOM 5691 O O . HIS A 1 723 ? -6.760 10.601 -1.487 1.00 79.69 723 HIS A O 1
ATOM 5697 N N . ASN A 1 724 ? -5.282 12.237 -1.250 1.00 83.38 724 ASN A N 1
ATOM 5698 C CA . ASN A 1 724 ? -5.198 12.175 0.216 1.00 83.38 724 ASN A CA 1
ATOM 5699 C C . ASN A 1 724 ? -6.027 13.244 0.958 1.00 83.38 724 ASN A C 1
ATOM 5701 O O . ASN A 1 724 ? -5.911 13.384 2.176 1.00 83.38 724 ASN A O 1
ATOM 5705 N N . THR A 1 725 ? -6.815 14.046 0.238 1.00 86.88 725 THR A N 1
ATOM 5706 C CA . THR A 1 725 ? -7.667 15.110 0.791 1.00 86.88 725 THR A CA 1
ATOM 5707 C C . THR A 1 725 ? -8.659 15.612 -0.270 1.00 86.88 725 THR A C 1
ATOM 5709 O O . THR A 1 725 ? -8.636 15.151 -1.408 1.00 86.88 725 THR A O 1
ATOM 5712 N N . PHE A 1 726 ? -9.508 16.578 0.088 1.00 86.06 726 PHE A N 1
ATOM 5713 C CA . PHE A 1 726 ? -10.340 17.332 -0.851 1.00 86.06 726 PHE A CA 1
ATOM 5714 C C . PHE A 1 726 ? -9.923 18.811 -0.874 1.00 86.06 726 PHE A C 1
ATOM 5716 O O . PHE A 1 726 ? -10.032 19.526 0.124 1.00 86.06 726 PHE A O 1
ATOM 5723 N N . GLU A 1 727 ? -9.486 19.281 -2.038 1.00 84.94 727 GLU A N 1
ATOM 5724 C CA . GLU A 1 727 ? -9.068 20.645 -2.351 1.00 84.94 727 GLU A CA 1
ATOM 5725 C C . GLU A 1 727 ? -10.097 21.321 -3.266 1.00 84.94 727 GLU A C 1
ATOM 5727 O O . GLU A 1 727 ? -10.093 21.189 -4.489 1.00 84.94 727 GLU A O 1
ATOM 5732 N N . VAL A 1 728 ? -10.980 22.118 -2.667 1.00 83.75 728 VAL A N 1
ATOM 5733 C CA . VAL A 1 728 ? -12.042 22.838 -3.393 1.00 83.75 728 VAL A CA 1
ATOM 5734 C C . VAL A 1 728 ? -11.489 23.802 -4.461 1.00 83.75 728 VAL A C 1
ATOM 5736 O O . VAL A 1 728 ? -12.160 24.080 -5.457 1.00 83.75 728 VAL A O 1
ATOM 5739 N N . SER A 1 729 ? -10.259 24.294 -4.282 1.00 80.25 729 SER A N 1
ATOM 5740 C CA . SER A 1 729 ? -9.550 25.154 -5.239 1.00 80.25 729 SER A CA 1
ATOM 5741 C C . SER A 1 729 ? -9.283 24.483 -6.591 1.00 80.25 729 SER A C 1
ATOM 5743 O O . SER A 1 729 ? -9.037 25.190 -7.565 1.00 80.25 729 SER A O 1
ATOM 5745 N N . ARG A 1 730 ? -9.364 23.147 -6.686 1.00 81.62 730 ARG A N 1
ATOM 5746 C CA . ARG A 1 730 ? -9.164 22.403 -7.943 1.00 81.62 730 ARG A CA 1
ATOM 5747 C C . ARG A 1 730 ? -10.356 22.483 -8.899 1.00 81.62 730 ARG A C 1
ATOM 5749 O O . ARG A 1 730 ? -10.194 22.269 -10.100 1.00 81.62 730 ARG A O 1
ATOM 5756 N N . LEU A 1 731 ? -11.547 22.814 -8.397 1.00 82.56 731 LEU A N 1
ATOM 5757 C CA . LEU A 1 731 ? -12.741 22.963 -9.227 1.00 82.56 731 LEU A CA 1
ATOM 5758 C C . LEU A 1 731 ? -12.666 24.263 -10.035 1.00 82.56 731 LEU A C 1
ATOM 5760 O O . LEU A 1 731 ? -12.732 25.356 -9.477 1.00 82.56 731 LEU A O 1
ATOM 5764 N N . SER A 1 732 ? -12.601 24.150 -11.361 1.00 69.44 732 SER A N 1
ATOM 5765 C CA . SER A 1 732 ? -12.717 25.287 -12.280 1.00 69.44 732 SER A CA 1
ATOM 5766 C C . SER A 1 732 ? -14.176 25.753 -12.348 1.00 69.44 732 SER A C 1
ATOM 5768 O O . SER A 1 732 ? -15.019 25.090 -12.941 1.00 69.44 732 SER A O 1
ATOM 5770 N N . GLY A 1 733 ? -14.500 26.876 -11.702 1.00 68.19 733 GLY A N 1
ATOM 5771 C CA . GLY A 1 733 ? -15.835 27.499 -11.737 1.00 68.19 733 GLY A CA 1
ATOM 5772 C C . GLY A 1 733 ? -16.854 26.964 -10.717 1.00 68.19 733 GLY A C 1
ATOM 5773 O O . GLY A 1 733 ? -17.744 27.711 -10.319 1.00 68.19 733 GLY A O 1
ATOM 5774 N N . ASN A 1 734 ? -16.678 25.739 -10.205 1.00 72.50 734 ASN A N 1
ATOM 5775 C CA . ASN A 1 734 ? -17.603 25.094 -9.252 1.00 72.50 734 ASN A CA 1
ATOM 5776 C C . ASN A 1 734 ? -17.109 25.090 -7.791 1.00 72.50 734 ASN A C 1
ATOM 5778 O O . ASN A 1 734 ? -17.644 24.374 -6.944 1.00 72.50 734 ASN A O 1
ATOM 5782 N N . SER A 1 735 ? -16.107 25.902 -7.441 1.00 77.56 735 SER A N 1
ATOM 5783 C CA . SER A 1 735 ? -15.515 25.911 -6.092 1.00 77.56 735 SER A CA 1
ATOM 5784 C C . SER A 1 735 ? -16.542 26.230 -4.990 1.00 77.56 735 SER A C 1
ATOM 5786 O O . SER A 1 735 ? -16.479 25.691 -3.886 1.00 77.56 735 SER A O 1
ATOM 5788 N N . LEU A 1 736 ? -17.541 27.075 -5.271 1.00 81.00 736 LEU A N 1
ATOM 5789 C CA . LEU A 1 736 ? -18.607 27.362 -4.305 1.00 81.00 736 LEU A CA 1
ATOM 5790 C C . LEU A 1 736 ? -19.499 26.137 -4.048 1.00 81.00 736 LEU A C 1
ATOM 5792 O O . LEU A 1 736 ? -19.921 25.916 -2.913 1.00 81.00 736 LEU A O 1
ATOM 5796 N N . GLU A 1 737 ? -19.768 25.347 -5.085 1.00 83.88 737 GLU A N 1
ATOM 5797 C CA . GLU A 1 737 ? -20.565 24.122 -5.016 1.00 83.88 737 GLU A CA 1
ATOM 5798 C C . GLU A 1 737 ? -19.844 23.045 -4.201 1.00 83.88 737 GLU A C 1
ATOM 5800 O O . GLU A 1 737 ? -20.406 22.526 -3.238 1.00 83.88 737 GLU A O 1
ATOM 5805 N N . GLY A 1 738 ? -18.559 22.801 -4.488 1.00 84.12 738 GLY A N 1
ATOM 5806 C CA . GLY A 1 738 ? -17.727 21.873 -3.714 1.00 84.12 738 GLY A CA 1
ATOM 5807 C C . GLY A 1 738 ? -17.629 22.263 -2.236 1.00 84.12 738 GLY A C 1
ATOM 5808 O O . GLY A 1 738 ? -17.782 21.423 -1.346 1.00 84.12 738 GLY A O 1
ATOM 5809 N N . LYS A 1 739 ? -17.484 23.565 -1.941 1.00 84.38 739 LYS A N 1
ATOM 5810 C CA . LYS A 1 739 ? -17.502 24.071 -0.558 1.00 84.38 739 LYS A CA 1
ATOM 5811 C C . LYS A 1 739 ? -18.842 23.805 0.131 1.00 84.38 739 LYS A C 1
ATOM 5813 O O . LYS A 1 739 ? -18.855 23.387 1.287 1.00 84.38 739 LYS A O 1
ATOM 5818 N N . LYS A 1 740 ? -19.967 24.046 -0.550 1.00 86.50 740 LYS A N 1
ATOM 5819 C CA . LYS A 1 740 ? -21.310 23.773 -0.012 1.00 86.50 740 LYS A CA 1
ATOM 5820 C C . LYS A 1 740 ? -21.524 22.281 0.233 1.00 86.50 740 LYS A C 1
ATOM 5822 O O . LYS A 1 740 ? -21.994 21.929 1.310 1.00 86.50 740 LYS A O 1
ATOM 5827 N N . ALA A 1 741 ? -21.102 21.424 -0.694 1.00 89.25 741 ALA A N 1
ATOM 5828 C CA . ALA A 1 741 ? -21.175 19.972 -0.562 1.00 89.25 741 ALA A CA 1
ATOM 5829 C C . ALA A 1 741 ? -20.441 19.472 0.695 1.00 89.25 741 ALA A C 1
ATOM 5831 O O . ALA A 1 741 ? -21.035 18.800 1.538 1.00 89.25 741 ALA A O 1
ATOM 5832 N N . LEU A 1 742 ? -19.174 19.861 0.877 1.00 87.69 742 LEU A N 1
ATOM 5833 C CA . LEU A 1 742 ? -18.384 19.458 2.049 1.00 87.69 742 LEU A CA 1
ATOM 5834 C C . LEU A 1 742 ? -18.932 20.064 3.352 1.00 87.69 742 LEU A C 1
ATOM 5836 O O . LEU A 1 742 ? -18.911 19.413 4.398 1.00 87.69 742 LEU A O 1
ATOM 5840 N N . ASN A 1 743 ? -19.490 21.279 3.299 1.00 84.38 743 ASN A N 1
ATOM 5841 C CA . ASN A 1 743 ? -20.174 21.888 4.440 1.00 84.38 743 ASN A CA 1
ATOM 5842 C C . ASN A 1 743 ? -21.442 21.121 4.841 1.00 84.38 743 ASN A C 1
ATOM 5844 O O . ASN A 1 743 ? -21.674 20.944 6.035 1.00 84.38 743 ASN A O 1
ATOM 5848 N N . GLU A 1 744 ? -22.251 20.664 3.882 1.00 89.00 744 GLU A N 1
ATOM 5849 C CA . GLU A 1 744 ? -23.449 19.855 4.146 1.00 89.00 744 GLU A CA 1
ATOM 5850 C C . GLU A 1 744 ? -23.101 18.538 4.830 1.00 89.00 744 GLU A C 1
ATOM 5852 O O . GLU A 1 744 ? -23.729 18.191 5.832 1.00 89.00 744 GLU A O 1
ATOM 5857 N N . VAL A 1 745 ? -22.068 17.846 4.338 1.00 89.38 745 VAL A N 1
ATOM 5858 C CA . VAL A 1 745 ? -21.557 16.620 4.968 1.00 89.38 745 VAL A CA 1
ATOM 5859 C C . VAL A 1 745 ? -21.113 16.906 6.398 1.00 89.38 745 VAL A C 1
ATOM 5861 O O . VAL A 1 745 ? -21.525 16.217 7.328 1.00 89.38 745 VAL A O 1
ATOM 5864 N N . ALA A 1 746 ? -20.322 17.962 6.595 1.00 86.06 746 ALA A N 1
ATOM 5865 C CA . ALA A 1 746 ? -19.819 18.329 7.910 1.00 86.06 746 ALA A CA 1
ATOM 5866 C C . ALA A 1 746 ? -20.940 18.657 8.904 1.00 86.06 746 ALA A C 1
ATOM 5868 O O . ALA A 1 746 ? -20.872 18.267 10.069 1.00 86.06 746 ALA A O 1
ATOM 5869 N N . THR A 1 747 ? -21.960 19.393 8.462 1.00 85.94 747 THR A N 1
ATOM 5870 C CA . THR A 1 747 ? -23.134 19.716 9.280 1.00 85.94 747 THR A CA 1
ATOM 5871 C C . THR A 1 747 ? -23.908 18.455 9.630 1.00 85.94 747 THR A C 1
ATOM 5873 O O . THR A 1 747 ? -24.167 18.224 10.805 1.00 85.94 747 THR A O 1
ATOM 5876 N N . TRP A 1 748 ? -24.179 17.594 8.647 1.00 91.00 748 TRP A N 1
ATOM 5877 C CA . TRP A 1 748 ? -24.878 16.335 8.881 1.00 91.00 748 TRP A CA 1
ATOM 5878 C C . TRP A 1 748 ? -24.154 15.454 9.905 1.00 91.00 748 TRP A C 1
ATOM 5880 O O . TRP A 1 748 ? -24.771 15.038 10.879 1.00 91.00 748 TRP A O 1
ATOM 5890 N N . ILE A 1 749 ? -22.846 15.237 9.746 1.00 88.88 749 ILE A N 1
ATOM 5891 C CA . ILE A 1 749 ? -22.061 14.417 10.679 1.00 88.88 749 ILE A CA 1
ATOM 5892 C C . ILE A 1 749 ? -22.095 15.003 12.093 1.00 88.88 749 ILE A C 1
ATOM 5894 O O . ILE A 1 749 ? -22.308 14.263 13.051 1.00 88.88 749 ILE A O 1
ATOM 5898 N N . ARG A 1 750 ? -21.945 16.327 12.249 1.00 84.31 750 ARG A N 1
ATOM 5899 C CA . ARG A 1 750 ? -22.054 16.967 13.572 1.00 84.31 750 ARG A CA 1
ATOM 5900 C C . ARG A 1 750 ? -23.435 16.795 14.193 1.00 84.31 750 ARG A C 1
ATOM 5902 O O . ARG A 1 750 ? -23.515 16.592 15.399 1.00 84.31 750 ARG A O 1
ATOM 5909 N N . ASP A 1 751 ? -24.497 16.898 13.403 1.00 87.00 751 ASP A N 1
ATOM 5910 C CA . ASP A 1 751 ? -25.862 16.736 13.902 1.00 87.00 751 ASP A CA 1
ATOM 5911 C C . ASP A 1 751 ? -26.110 15.302 14.380 1.00 87.00 751 ASP A C 1
ATOM 5913 O O . ASP A 1 751 ? -26.713 15.111 15.433 1.00 87.00 751 ASP A O 1
ATOM 5917 N N . GLU A 1 752 ? -25.604 14.292 13.668 1.00 90.38 752 GLU A N 1
ATOM 5918 C CA . GLU A 1 752 ? -25.720 12.895 14.107 1.00 90.38 752 GLU A CA 1
ATOM 5919 C C . GLU A 1 752 ? -24.833 12.593 15.326 1.00 90.38 752 GLU A C 1
ATOM 5921 O O . GLU A 1 752 ? -25.285 11.937 16.263 1.00 90.38 752 GLU A O 1
ATOM 5926 N N . LEU A 1 753 ? -23.615 13.144 15.392 1.00 85.69 753 LEU A N 1
ATOM 5927 C CA . LEU A 1 753 ? -22.769 13.043 16.589 1.00 85.69 753 LEU A CA 1
ATOM 5928 C C . LEU A 1 753 ? -23.438 13.674 17.817 1.00 85.69 753 LEU A C 1
ATOM 5930 O O . LEU A 1 753 ? -23.415 13.084 18.890 1.00 85.69 753 LEU A O 1
ATOM 5934 N N . LYS A 1 754 ? -24.103 14.826 17.672 1.00 85.00 754 LYS A N 1
ATOM 5935 C CA . LYS A 1 754 ? -24.876 15.447 18.764 1.00 85.00 754 LYS A CA 1
ATOM 5936 C C . LYS A 1 754 ? -26.058 14.605 19.229 1.00 85.00 754 LYS A C 1
ATOM 5938 O O . LYS A 1 754 ? -26.427 14.688 20.391 1.00 85.00 754 LYS A O 1
ATOM 5943 N N . LYS A 1 755 ? -26.674 13.827 18.340 1.00 86.12 755 LYS A N 1
ATOM 5944 C CA . LYS A 1 755 ? -27.809 12.966 18.700 1.00 86.12 755 LYS A CA 1
ATOM 5945 C C . LYS A 1 755 ? -27.375 11.703 19.433 1.00 86.12 755 LYS A C 1
ATOM 5947 O O . LYS A 1 755 ? -28.104 11.248 20.306 1.00 86.12 755 LYS A O 1
ATOM 5952 N N . TYR A 1 756 ? -26.245 11.115 19.037 1.00 85.31 756 TYR A N 1
ATOM 5953 C CA . TYR A 1 756 ? -25.879 9.759 19.458 1.00 85.31 756 TYR A CA 1
ATOM 5954 C C . TYR A 1 756 ? -24.599 9.668 20.292 1.00 85.31 756 TYR A C 1
ATOM 5956 O O . TYR A 1 756 ? -24.485 8.743 21.087 1.00 85.31 756 TYR A O 1
ATOM 5964 N N . ALA A 1 757 ? -23.641 10.579 20.104 1.00 75.75 757 ALA A N 1
ATOM 5965 C CA . ALA A 1 757 ? -22.324 10.568 20.755 1.00 75.75 757 ALA A CA 1
ATOM 5966 C C . ALA A 1 757 ? -22.164 11.660 21.830 1.00 75.75 757 ALA A C 1
ATOM 5968 O O . ALA A 1 757 ? -21.068 11.843 22.360 1.00 75.75 757 ALA A O 1
ATOM 5969 N N . TYR A 1 758 ? -23.234 12.401 22.117 1.00 72.56 758 TYR A N 1
ATOM 5970 C CA . TYR A 1 758 ? -23.304 13.413 23.165 1.00 72.56 758 TYR A CA 1
ATOM 5971 C C . TYR A 1 758 ? -24.148 12.865 24.319 1.00 72.56 758 TYR A C 1
ATOM 5973 O O . TYR A 1 758 ? -25.253 12.376 24.076 1.00 72.56 758 TYR A O 1
ATOM 5981 N N . ASP A 1 759 ? -23.648 12.933 25.553 1.00 56.41 759 ASP A N 1
ATOM 5982 C CA . ASP A 1 759 ? -24.418 12.508 26.724 1.00 56.41 759 ASP A CA 1
ATOM 5983 C C . ASP A 1 759 ? -25.661 13.398 26.872 1.00 56.41 759 ASP A C 1
ATOM 5985 O O . ASP A 1 759 ? -25.574 14.630 26.816 1.00 56.41 759 ASP A O 1
ATOM 5989 N N . GLN A 1 760 ? -26.836 12.793 27.070 1.00 38.22 760 GLN A N 1
ATOM 5990 C CA . GLN A 1 760 ? -27.998 13.549 27.527 1.00 38.22 760 GLN A CA 1
ATOM 5991 C C . GLN A 1 760 ? -27.758 13.949 28.982 1.00 38.22 760 GLN A C 1
ATOM 5993 O O . GLN A 1 760 ? -28.111 13.220 29.902 1.00 38.22 760 GLN A O 1
ATOM 5998 N N . VAL A 1 761 ? -27.150 15.113 29.199 1.00 38.88 761 VAL A N 1
ATOM 5999 C CA . VAL A 1 761 ? -27.233 15.777 30.499 1.00 38.88 761 VAL A CA 1
ATOM 6000 C C . VAL A 1 761 ? -28.692 16.195 30.674 1.00 38.88 761 VAL A C 1
ATOM 6002 O O . VAL A 1 761 ? -29.139 17.194 30.104 1.00 38.88 761 VAL A O 1
ATOM 6005 N N . GLU A 1 762 ? -29.469 15.405 31.418 1.00 32.50 762 GLU A N 1
ATOM 6006 C CA . GLU A 1 762 ? -30.738 15.884 31.951 1.00 32.50 762 GLU A CA 1
ATOM 6007 C C . GLU A 1 762 ? -30.461 17.118 32.821 1.00 32.50 762 GLU A C 1
ATOM 6009 O O . GLU A 1 762 ? -29.714 17.068 33.792 1.00 32.50 762 GLU A O 1
ATOM 6014 N N . LYS A 1 763 ? -31.111 18.224 32.441 1.00 26.02 763 LYS A N 1
ATOM 6015 C CA . LYS A 1 763 ? -31.186 19.520 33.130 1.00 26.02 763 LYS A CA 1
ATOM 6016 C C . LYS A 1 763 ? -29.865 20.281 33.277 1.00 26.02 763 LYS A C 1
ATOM 6018 O O . LYS A 1 763 ? -29.142 20.188 34.261 1.00 26.02 763 LYS A O 1
ATOM 6023 N N . THR A 1 764 ? -29.693 21.247 32.378 1.00 32.84 764 THR A N 1
ATOM 6024 C CA . THR A 1 764 ? -29.106 22.547 32.723 1.00 32.84 764 THR A CA 1
ATOM 6025 C C . THR A 1 764 ? -29.858 23.154 33.913 1.00 32.84 764 THR A C 1
ATOM 6027 O O . THR A 1 764 ? -30.905 23.778 33.733 1.00 32.84 764 THR A O 1
ATOM 6030 N N . ALA A 1 765 ? -29.334 22.979 35.123 1.00 25.11 765 ALA A N 1
ATOM 6031 C CA . ALA A 1 765 ? -29.553 23.928 36.202 1.00 25.11 765 ALA A CA 1
ATOM 6032 C C . ALA A 1 765 ? -28.510 25.039 36.033 1.00 25.11 765 ALA A C 1
ATOM 6034 O O . ALA A 1 765 ? -27.306 24.793 36.096 1.00 25.11 765 ALA A O 1
ATOM 6035 N N . PHE A 1 766 ? -28.969 26.257 35.756 1.00 27.72 766 PHE A N 1
ATOM 6036 C CA . PHE A 1 766 ? -28.150 27.443 35.972 1.00 27.72 766 PHE A CA 1
ATOM 6037 C C . PHE A 1 766 ? -27.893 27.531 37.475 1.00 27.72 766 PHE A C 1
ATOM 6039 O O . PHE A 1 766 ? -28.822 27.804 38.224 1.00 27.72 766 PHE A O 1
ATOM 6046 N N . VAL A 1 767 ? -26.664 27.282 37.921 1.00 30.94 767 VAL A N 1
ATOM 6047 C CA . VAL A 1 767 ? -26.285 27.473 39.324 1.00 30.94 767 VAL A CA 1
ATOM 6048 C C . VAL A 1 767 ? -25.402 28.714 39.410 1.00 30.94 767 VAL A C 1
ATOM 6050 O O . VAL A 1 767 ? -24.188 28.630 39.534 1.00 30.94 767 VAL A O 1
ATOM 6053 N N . ASN A 1 768 ? -26.054 29.875 39.340 1.00 29.77 768 ASN A N 1
ATOM 6054 C CA . ASN A 1 768 ? -25.555 31.128 39.922 1.00 29.77 768 ASN A CA 1
ATOM 6055 C C . ASN A 1 768 ? -25.892 31.195 41.435 1.00 29.77 768 ASN A C 1
ATOM 6057 O O . ASN A 1 768 ? -25.966 32.273 42.005 1.00 29.77 768 ASN A O 1
ATOM 6061 N N . GLU A 1 769 ? -26.132 30.052 42.091 1.00 32.50 769 GLU A N 1
ATOM 6062 C CA . GLU A 1 769 ? -26.654 29.961 43.470 1.00 32.50 769 GLU A CA 1
ATOM 6063 C C . GLU A 1 769 ? -25.742 29.154 44.421 1.00 32.50 769 GLU A C 1
ATOM 6065 O O . GLU A 1 769 ? -26.137 28.834 45.535 1.00 32.50 769 GLU A O 1
ATOM 6070 N N . LEU A 1 770 ? -24.499 28.842 44.026 1.00 34.47 770 LEU A N 1
ATOM 6071 C CA . LEU A 1 770 ? -23.477 28.299 44.947 1.00 34.47 770 LEU A CA 1
ATOM 6072 C C . LEU A 1 770 ? -22.342 29.290 45.250 1.00 34.47 770 LEU A C 1
ATOM 6074 O O . LEU A 1 770 ? -21.395 28.947 45.954 1.00 34.47 770 LEU A O 1
ATOM 6078 N N . GLU A 1 771 ? -22.479 30.542 44.806 1.00 33.75 771 GLU A N 1
ATOM 6079 C CA . GLU A 1 771 ? -21.619 31.662 45.220 1.00 33.75 771 GLU A CA 1
ATOM 6080 C C . GLU A 1 771 ? -21.798 32.004 46.721 1.00 33.75 771 GLU A C 1
ATOM 6082 O O . GLU A 1 771 ? -20.938 32.641 47.320 1.00 33.75 771 GLU A O 1
ATOM 6087 N N . GLU A 1 772 ? -22.858 31.490 47.361 1.00 32.69 772 GLU A N 1
ATOM 6088 C CA . GLU A 1 772 ? -23.122 31.614 48.805 1.00 32.69 772 GLU A CA 1
ATOM 6089 C C . GLU A 1 772 ? -22.652 30.410 49.650 1.00 32.69 772 GLU A C 1
ATOM 6091 O O . GLU A 1 772 ? -22.681 30.493 50.875 1.00 32.69 772 GLU A O 1
ATOM 6096 N N . PHE A 1 773 ? -22.166 29.312 49.047 1.00 31.73 773 PHE A N 1
ATOM 6097 C CA . PHE A 1 773 ? -21.646 28.146 49.796 1.00 31.73 773 PHE A CA 1
ATOM 6098 C C . PHE A 1 773 ? -20.117 28.137 49.978 1.00 31.73 773 PHE A C 1
ATOM 6100 O O . PHE A 1 773 ? -19.605 27.311 50.731 1.00 31.73 773 PHE A O 1
ATOM 6107 N N . PHE A 1 774 ? -19.384 29.055 49.336 1.00 33.41 774 PHE A N 1
ATOM 6108 C CA . PHE A 1 774 ? -17.913 29.133 49.401 1.00 33.41 774 PHE A CA 1
ATOM 6109 C C . PHE A 1 774 ? -17.366 30.362 50.140 1.00 33.41 774 PHE A C 1
ATOM 6111 O O . PHE A 1 774 ? -16.193 30.691 49.993 1.00 33.41 774 PHE A O 1
ATOM 6118 N N . ASN A 1 775 ? -18.176 31.004 50.984 1.00 28.52 775 ASN A N 1
ATOM 6119 C CA . ASN A 1 775 ? -17.668 31.929 51.994 1.00 28.52 775 ASN A CA 1
ATOM 6120 C C . ASN A 1 775 ? -18.022 31.413 53.388 1.00 28.52 775 ASN A C 1
ATOM 6122 O O . ASN A 1 775 ? -19.108 31.686 53.885 1.00 28.52 775 ASN A O 1
ATOM 6126 N N . TYR A 1 776 ? -17.086 30.710 54.029 1.00 28.31 776 TYR A N 1
ATOM 6127 C CA . TYR A 1 776 ? -16.928 30.799 55.477 1.00 28.31 776 TYR A CA 1
ATOM 6128 C C . TYR A 1 776 ? -15.458 30.661 55.868 1.00 28.31 776 TYR A C 1
ATOM 6130 O O . TYR A 1 776 ? -14.739 29.776 55.406 1.00 28.31 776 TYR A O 1
ATOM 6138 N N . ASP A 1 777 ? -15.060 31.617 56.700 1.00 27.75 777 ASP A N 1
ATOM 6139 C CA . ASP A 1 777 ? -13.756 31.830 57.298 1.00 27.75 777 ASP A CA 1
ATOM 6140 C C . ASP A 1 777 ? -13.113 30.573 57.888 1.00 27.75 777 ASP A C 1
ATOM 6142 O O . ASP A 1 777 ? -13.746 29.751 58.552 1.00 27.75 777 ASP A O 1
ATOM 6146 N N . MET A 1 778 ? -11.791 30.523 57.742 1.00 26.59 778 MET A N 1
ATOM 6147 C CA . MET A 1 778 ? -10.914 29.744 58.603 1.00 26.59 778 MET A CA 1
ATOM 6148 C C . MET A 1 778 ? -11.036 30.268 60.039 1.00 26.59 778 MET A C 1
ATOM 6150 O O . MET A 1 778 ? -10.454 31.296 60.382 1.00 26.59 778 MET A O 1
ATOM 6154 N N . SER A 1 779 ? -11.750 29.537 60.892 1.00 27.16 779 SER A N 1
ATOM 6155 C CA . SER A 1 779 ? -11.569 29.616 62.339 1.00 27.16 779 SER A CA 1
ATOM 6156 C C . SER A 1 779 ? -10.870 28.356 62.842 1.00 27.16 779 SER A C 1
ATOM 6158 O O . SER A 1 779 ? -11.195 27.240 62.444 1.00 27.16 779 SER A O 1
ATOM 6160 N N . GLU A 1 780 ? -9.881 28.591 63.695 1.00 32.12 780 GLU A N 1
ATOM 6161 C CA . GLU A 1 780 ? -8.914 27.660 64.260 1.00 32.12 780 GLU A CA 1
ATOM 6162 C C . GLU A 1 780 ? -9.515 26.407 64.919 1.00 32.12 780 GLU A C 1
ATOM 6164 O O . GLU A 1 780 ? -10.463 26.486 65.695 1.00 32.12 780 GLU A O 1
ATOM 6169 N N . GLY A 1 781 ? -8.829 25.279 64.702 1.00 34.59 781 GLY A N 1
ATOM 6170 C CA . GLY A 1 781 ? -8.755 24.164 65.644 1.00 34.59 781 GLY A CA 1
ATOM 6171 C C . GLY A 1 781 ? -9.873 23.129 65.568 1.00 34.59 781 GLY A C 1
ATOM 6172 O O . GLY A 1 781 ? -10.824 23.204 66.331 1.00 34.59 781 GLY A O 1
ATOM 6173 N N . ASP A 1 782 ? -9.663 22.062 64.791 1.00 25.33 782 ASP A N 1
ATOM 6174 C CA . ASP A 1 782 ? -10.004 20.727 65.286 1.00 25.33 782 ASP A CA 1
ATOM 6175 C C . ASP A 1 782 ? -9.130 19.636 64.651 1.00 25.33 782 ASP A C 1
ATOM 6177 O O . ASP A 1 782 ? -8.848 19.610 63.452 1.00 25.33 782 ASP A O 1
ATOM 6181 N N . SER A 1 783 ? -8.654 18.749 65.510 1.00 38.62 783 SER A N 1
ATOM 6182 C CA . SER A 1 783 ? -7.813 17.600 65.217 1.00 38.62 783 SER A CA 1
ATOM 6183 C C . SER A 1 783 ? -8.694 16.394 64.897 1.00 38.62 783 SER A C 1
ATOM 6185 O O . SER A 1 783 ? -9.278 15.812 65.805 1.00 38.62 783 SER A O 1
ATOM 6187 N N . GLY A 1 784 ? -8.754 15.973 63.633 1.00 27.05 784 GLY A N 1
ATOM 6188 C CA . GLY A 1 784 ? -9.619 14.868 63.204 1.00 27.05 784 GLY A CA 1
ATOM 6189 C C . GLY A 1 784 ? -8.876 13.786 62.429 1.00 27.05 784 GLY A C 1
ATOM 6190 O O . GLY A 1 784 ? -8.869 13.777 61.201 1.00 27.05 784 GLY A O 1
ATOM 6191 N N . LYS A 1 785 ? -8.270 12.836 63.146 1.00 32.19 785 LYS A N 1
ATOM 6192 C CA . LYS A 1 785 ? -8.023 11.487 62.625 1.00 32.19 785 LYS A CA 1
ATOM 6193 C C . LYS A 1 785 ? -9.394 10.845 62.385 1.00 32.19 785 LYS A C 1
ATOM 6195 O O . LYS A 1 785 ? -9.943 10.378 63.364 1.00 32.19 785 LYS A O 1
ATOM 6200 N N . ASP A 1 786 ? -9.939 10.902 61.166 1.00 33.19 786 ASP A N 1
ATOM 6201 C CA . ASP A 1 786 ? -11.006 10.002 60.658 1.00 33.19 786 ASP A CA 1
ATOM 6202 C C . ASP A 1 786 ? -11.441 10.329 59.204 1.00 33.19 786 ASP A C 1
ATOM 6204 O O . ASP A 1 786 ? -12.611 10.263 58.852 1.00 33.19 786 ASP A O 1
ATOM 6208 N N . ALA A 1 787 ? -10.501 10.636 58.300 1.00 26.88 787 ALA A N 1
ATOM 6209 C CA . ALA A 1 787 ? -10.801 10.868 56.875 1.00 26.88 787 ALA A CA 1
ATOM 6210 C C . ALA A 1 787 ? -10.359 9.706 55.958 1.00 26.88 787 ALA A C 1
ATOM 6212 O O . ALA A 1 787 ? -9.889 9.934 54.846 1.00 26.88 787 ALA A O 1
ATOM 6213 N N . ILE A 1 788 ? -10.445 8.452 56.427 1.00 28.92 788 ILE A N 1
ATOM 6214 C CA . ILE A 1 788 ? -10.075 7.267 55.618 1.00 28.92 788 ILE A CA 1
ATOM 6215 C C . ILE A 1 788 ? -11.301 6.481 55.119 1.00 28.92 788 ILE A C 1
ATOM 6217 O O . ILE A 1 788 ? -11.136 5.586 54.306 1.00 28.92 788 ILE A O 1
ATOM 6221 N N . ASN A 1 789 ? -12.541 6.824 55.487 1.00 31.41 789 ASN A N 1
ATOM 6222 C CA . ASN A 1 789 ? -13.718 6.109 54.970 1.00 31.41 789 ASN A CA 1
ATOM 6223 C C . ASN A 1 789 ? -14.956 7.005 54.803 1.00 31.41 789 ASN A C 1
ATOM 6225 O O . ASN A 1 789 ? -15.954 6.815 55.493 1.00 31.41 789 ASN A O 1
ATOM 6229 N N . GLU A 1 790 ? -14.937 7.914 53.827 1.00 26.03 790 GLU A N 1
ATOM 6230 C CA . GLU A 1 790 ? -16.182 8.392 53.215 1.00 26.03 790 GLU A CA 1
ATOM 6231 C C . GLU A 1 790 ? -16.315 7.808 51.808 1.00 26.03 790 GLU A C 1
ATOM 6233 O O . GLU A 1 790 ? -15.653 8.202 50.849 1.00 26.03 790 GLU A O 1
ATOM 6238 N N . ILE A 1 791 ? -17.181 6.799 51.717 1.00 28.53 791 ILE A N 1
ATOM 6239 C CA . ILE A 1 791 ? -17.759 6.315 50.469 1.00 28.53 791 ILE A CA 1
ATOM 6240 C C . ILE A 1 791 ? -18.568 7.475 49.895 1.00 28.53 791 ILE A C 1
ATOM 6242 O O . ILE A 1 791 ? -19.539 7.894 50.518 1.00 28.53 791 ILE A O 1
ATOM 6246 N N . ASN A 1 792 ? -18.175 7.967 48.720 1.00 28.97 792 ASN A N 1
ATOM 6247 C CA . ASN A 1 792 ? -18.911 8.976 47.961 1.00 28.97 792 ASN A CA 1
ATOM 6248 C C . ASN A 1 792 ? -20.347 8.475 47.677 1.00 28.97 792 ASN A C 1
ATOM 6250 O O . ASN A 1 792 ? -20.508 7.547 46.873 1.00 28.97 792 ASN A O 1
ATOM 6254 N N . PRO A 1 793 ? -21.391 9.019 48.334 1.00 33.25 793 PRO A N 1
ATOM 6255 C CA . PRO A 1 793 ? -22.759 8.578 48.149 1.00 33.25 793 PRO A CA 1
ATOM 6256 C C . PRO A 1 793 ? -23.464 9.523 47.163 1.00 33.25 793 PRO A C 1
ATOM 6258 O O . PRO A 1 793 ? -23.791 10.655 47.501 1.00 33.25 793 PRO A O 1
ATOM 6261 N N . PHE A 1 794 ? -23.752 8.996 45.969 1.00 29.41 794 PHE A N 1
ATOM 6262 C CA . PHE A 1 794 ? -24.558 9.570 44.876 1.00 29.41 794 PHE A CA 1
ATOM 6263 C C . PHE A 1 794 ? -23.930 10.665 43.987 1.00 29.41 794 PHE A C 1
ATOM 6265 O O . PHE A 1 794 ? -23.969 11.854 44.284 1.00 29.41 794 PHE A O 1
ATOM 6272 N N . SER A 1 795 ? -23.570 10.256 42.764 1.00 27.12 795 SER A N 1
ATOM 6273 C CA . SER A 1 795 ? -24.311 10.535 41.510 1.00 27.12 795 SER A CA 1
ATOM 6274 C C . SER A 1 795 ? -23.421 10.930 40.325 1.00 27.12 795 SER A C 1
ATOM 6276 O O . SER A 1 795 ? -22.379 11.566 40.467 1.00 27.12 795 SER A O 1
ATOM 6278 N N . ASP A 1 796 ? -23.863 10.494 39.146 1.00 33.19 796 ASP A N 1
ATOM 6279 C CA . ASP A 1 796 ? -23.266 10.650 37.821 1.00 33.19 796 ASP A CA 1
ATOM 6280 C C . ASP A 1 796 ? -23.033 12.111 37.408 1.00 33.19 796 ASP A C 1
ATOM 6282 O O . ASP A 1 796 ? -23.808 12.699 36.653 1.00 33.19 796 ASP A O 1
ATOM 6286 N N . VAL A 1 797 ? -21.923 12.705 37.845 1.00 24.30 797 VAL A N 1
ATOM 6287 C CA . VAL A 1 797 ? -21.459 13.989 37.310 1.00 24.30 797 VAL A CA 1
ATOM 6288 C C . VAL A 1 797 ? -19.978 13.896 36.960 1.00 24.30 797 VAL A C 1
ATOM 6290 O O . VAL A 1 797 ? -19.100 13.985 37.814 1.00 24.30 797 VAL A O 1
ATOM 6293 N N . THR A 1 798 ? -19.688 13.758 35.664 1.00 28.14 798 THR A N 1
ATOM 6294 C CA . THR A 1 798 ? -18.343 13.989 35.120 1.00 28.14 798 THR A CA 1
ATOM 6295 C C . THR A 1 798 ? -18.254 15.439 34.648 1.00 28.14 798 THR A C 1
ATOM 6297 O O . THR A 1 798 ? -18.801 15.795 33.606 1.00 28.14 798 THR A O 1
ATOM 6300 N N . ILE A 1 799 ? -17.552 16.294 35.393 1.00 27.39 799 ILE A N 1
ATOM 6301 C CA . ILE A 1 799 ? -17.272 17.673 34.968 1.00 27.39 799 ILE A CA 1
ATOM 6302 C C . ILE A 1 799 ? -16.086 17.649 33.992 1.00 27.39 799 ILE A C 1
ATOM 6304 O O . ILE A 1 799 ? -14.952 17.383 34.386 1.00 27.39 799 ILE A O 1
ATOM 6308 N N . LYS A 1 800 ? -16.334 17.940 32.708 1.00 26.59 800 LYS A N 1
ATOM 6309 C CA . LYS A 1 800 ? -15.289 18.172 31.691 1.00 26.59 800 LYS A CA 1
ATOM 6310 C C . LYS A 1 800 ? -15.100 19.679 31.480 1.00 26.59 800 LYS A C 1
ATOM 6312 O O . LYS A 1 800 ? -16.035 20.371 31.083 1.00 26.59 800 LYS A O 1
ATOM 6317 N N . LEU A 1 801 ? -13.888 20.188 31.708 1.00 26.56 801 LEU A N 1
ATOM 6318 C CA . LEU A 1 801 ? -13.530 21.585 31.431 1.00 26.56 801 LEU A CA 1
ATOM 6319 C C . LEU A 1 801 ? -13.302 21.809 29.923 1.00 26.56 801 LEU A C 1
ATOM 6321 O O . LEU A 1 801 ? -12.620 21.026 29.261 1.00 26.56 801 LEU A O 1
ATOM 6325 N N . LYS A 1 802 ? -13.861 22.900 29.381 1.00 28.22 802 LYS A N 1
ATOM 6326 C CA . LYS A 1 802 ? -13.611 23.386 28.012 1.00 28.22 802 LYS A CA 1
ATOM 6327 C C . LYS A 1 802 ? -12.392 24.316 27.969 1.00 28.22 802 LYS A C 1
ATOM 6329 O O . LYS A 1 802 ? -12.286 25.185 28.830 1.00 28.22 802 LYS A O 1
ATOM 6334 N N . PRO A 1 803 ? -11.566 24.272 26.911 1.00 27.08 803 PRO A N 1
ATOM 6335 C CA . PRO A 1 803 ? -10.712 25.394 26.546 1.00 27.08 803 PRO A CA 1
ATOM 6336 C C . PRO A 1 803 ? -11.554 26.523 25.937 1.00 27.08 803 PRO A C 1
ATOM 6338 O O . PRO A 1 803 ? -12.334 26.300 25.004 1.00 27.08 803 PRO A O 1
ATOM 6341 N N . THR A 1 804 ? -11.358 27.752 26.406 1.00 26.31 804 THR A N 1
ATOM 6342 C CA . THR A 1 804 ? -11.840 28.950 25.710 1.00 26.31 804 THR A CA 1
ATOM 6343 C C . THR A 1 804 ? -11.008 29.130 24.433 1.00 26.31 804 THR A C 1
ATOM 6345 O O . THR A 1 804 ? -9.778 29.121 24.506 1.00 26.31 804 THR A O 1
ATOM 6348 N N . PRO A 1 805 ? -11.608 29.271 23.237 1.00 28.36 805 PRO A N 1
ATOM 6349 C CA . PRO A 1 805 ? -10.829 29.453 22.019 1.00 28.36 805 PRO A CA 1
ATOM 6350 C C . PRO A 1 805 ? -10.057 30.776 22.077 1.00 28.36 805 PRO A C 1
ATOM 6352 O O . PRO A 1 805 ? -10.663 31.840 22.216 1.00 28.36 805 PRO A O 1
ATOM 6355 N N . LYS A 1 806 ? -8.730 30.717 21.899 1.00 32.75 806 LYS A N 1
ATOM 6356 C CA . LYS A 1 806 ? -7.905 31.908 21.658 1.00 32.75 806 LYS A CA 1
ATOM 6357 C C . LYS A 1 806 ? -8.487 32.671 20.465 1.00 32.75 806 LYS A C 1
ATOM 6359 O O . LYS A 1 806 ? -8.485 32.173 19.336 1.00 32.75 806 LYS A O 1
ATOM 6364 N N . LYS A 1 807 ? -8.973 33.895 20.694 1.00 28.95 807 LYS A N 1
ATOM 6365 C CA . LYS A 1 807 ? -9.138 34.869 19.610 1.00 28.95 807 LYS A CA 1
ATOM 6366 C C . LYS A 1 807 ? -7.745 35.099 19.036 1.00 28.95 807 LYS A C 1
ATOM 6368 O O . LYS A 1 807 ? -6.891 35.653 19.717 1.00 28.95 807 LYS A O 1
ATOM 6373 N N . GLN A 1 808 ? -7.513 34.685 17.794 1.00 32.94 808 GLN A N 1
ATOM 6374 C CA . GLN A 1 808 ? -6.351 35.169 17.063 1.00 32.94 808 GLN A CA 1
ATOM 6375 C C . GLN A 1 808 ? -6.492 36.687 16.936 1.00 32.94 808 GLN A C 1
ATOM 6377 O O . GLN A 1 808 ? -7.350 37.191 16.207 1.00 32.94 808 GLN A O 1
ATOM 6382 N N . THR A 1 809 ? -5.668 37.432 17.661 1.00 29.92 809 THR A N 1
ATOM 6383 C CA . THR A 1 809 ? -5.408 38.829 17.344 1.00 29.92 809 THR A CA 1
ATOM 6384 C C . THR A 1 809 ? -4.714 38.845 15.988 1.00 29.92 809 THR A C 1
ATOM 6386 O O . THR A 1 809 ? -3.552 38.465 15.862 1.00 29.92 809 THR A O 1
ATOM 6389 N N . LYS A 1 810 ? -5.443 39.257 14.943 1.00 31.59 810 LYS A N 1
ATOM 6390 C CA . LYS A 1 810 ? -4.839 39.605 13.654 1.00 31.59 810 LYS A CA 1
ATOM 6391 C C . LYS A 1 810 ? -3.763 40.655 13.932 1.00 31.59 810 LYS A C 1
ATOM 6393 O O . LYS A 1 810 ? -4.099 41.789 14.272 1.00 31.59 810 LYS A O 1
ATOM 6398 N N . ARG A 1 811 ? -2.482 40.298 13.812 1.00 33.81 811 ARG A N 1
ATOM 6399 C CA . ARG A 1 811 ? -1.408 41.297 13.769 1.00 33.81 811 ARG A CA 1
ATOM 6400 C C . ARG A 1 811 ? -1.607 42.108 12.492 1.00 33.81 811 ARG A C 1
ATOM 6402 O O . ARG A 1 811 ? -1.327 41.624 11.401 1.00 33.81 811 ARG A O 1
ATOM 6409 N N . ARG A 1 812 ? -2.142 43.319 12.634 1.00 37.09 812 ARG A N 1
ATOM 6410 C CA . ARG A 1 812 ? -2.210 44.308 11.557 1.00 37.09 812 ARG A CA 1
ATOM 6411 C C . ARG A 1 812 ? -0.779 44.741 11.240 1.00 37.09 812 ARG A C 1
ATOM 6413 O O . ARG A 1 812 ? -0.073 45.201 12.135 1.00 37.09 812 ARG A O 1
ATOM 6420 N N . LYS A 1 813 ? -0.327 44.547 9.998 1.00 38.06 813 LYS A N 1
ATOM 6421 C CA . LYS A 1 813 ? 0.910 45.172 9.518 1.00 38.06 813 LYS A CA 1
ATOM 6422 C C . LYS A 1 813 ? 0.596 46.638 9.246 1.00 38.06 813 LYS A C 1
ATOM 6424 O O . LYS A 1 813 ? -0.161 46.946 8.334 1.00 38.06 813 LYS A O 1
ATOM 6429 N N . VAL A 1 814 ? 1.169 47.500 10.070 1.00 43.59 814 VAL A N 1
ATOM 6430 C CA . VAL A 1 814 ? 1.163 48.947 9.891 1.00 43.59 814 VAL A CA 1
ATOM 6431 C C . VAL A 1 814 ? 2.530 49.332 9.341 1.00 43.59 814 VAL A C 1
ATOM 6433 O O . VAL A 1 814 ? 3.553 48.906 9.882 1.00 43.59 814 VAL A O 1
ATOM 6436 N N . THR A 1 815 ? 2.555 50.095 8.256 1.00 50.12 815 THR A N 1
ATOM 6437 C CA . THR A 1 815 ? 3.772 50.738 7.746 1.00 50.12 815 THR A CA 1
ATOM 6438 C C . THR A 1 815 ? 3.591 52.241 7.795 1.00 50.12 815 THR A C 1
ATOM 6440 O O . THR A 1 815 ? 2.493 52.730 7.543 1.00 50.12 815 THR A O 1
ATOM 6443 N N . LYS A 1 816 ? 4.671 52.956 8.113 1.00 49.94 816 LYS A N 1
ATOM 6444 C CA . LYS A 1 816 ? 4.679 54.416 8.123 1.00 49.94 816 LYS A CA 1
ATOM 6445 C C . LYS A 1 816 ? 4.945 54.959 6.730 1.00 49.94 816 LYS A C 1
ATOM 6447 O O . LYS A 1 816 ? 5.826 54.440 6.044 1.00 49.94 816 LYS A O 1
ATOM 6452 N N . ASP A 1 817 ? 4.196 55.974 6.328 1.00 53.03 817 ASP A N 1
ATOM 6453 C CA . ASP A 1 817 ? 4.473 56.709 5.099 1.00 53.03 817 ASP A CA 1
ATOM 6454 C C . ASP A 1 817 ? 5.669 57.668 5.261 1.00 53.03 817 ASP A C 1
ATOM 6456 O O . ASP A 1 817 ? 6.303 57.750 6.317 1.00 53.03 817 ASP A O 1
ATOM 6460 N N . GLU A 1 818 ? 5.995 58.396 4.193 1.00 44.19 818 GLU A N 1
ATOM 6461 C CA . GLU A 1 818 ? 7.140 59.315 4.123 1.00 44.19 818 GLU A CA 1
ATOM 6462 C C . GLU A 1 818 ? 7.032 60.509 5.096 1.00 44.19 818 GLU A C 1
ATOM 6464 O O . GLU A 1 818 ? 8.026 61.190 5.343 1.00 44.19 818 GLU A O 1
ATOM 6469 N N . ASN A 1 819 ? 5.858 60.721 5.706 1.00 46.97 819 ASN A N 1
ATOM 6470 C CA . ASN A 1 819 ? 5.611 61.727 6.741 1.00 46.97 819 ASN A CA 1
ATOM 6471 C C . ASN A 1 819 ? 5.471 61.119 8.150 1.00 46.97 819 ASN A C 1
ATOM 6473 O O . ASN A 1 819 ? 5.285 61.851 9.124 1.00 46.97 819 ASN A O 1
ATOM 6477 N N . GLY A 1 820 ? 5.618 59.798 8.292 1.00 44.31 820 GLY A N 1
ATOM 6478 C CA . GLY A 1 820 ? 5.633 59.103 9.576 1.00 44.31 820 GLY A CA 1
ATOM 6479 C C . GLY A 1 820 ? 4.261 58.705 10.127 1.00 44.31 820 GLY A C 1
ATOM 6480 O O . GLY A 1 820 ? 4.206 58.308 11.301 1.00 44.31 820 GLY A O 1
ATOM 6481 N N . GLU A 1 821 ? 3.194 58.776 9.322 1.00 46.34 821 GLU A N 1
ATOM 6482 C CA . GLU A 1 821 ? 1.843 58.335 9.697 1.00 46.34 821 GLU A CA 1
ATOM 6483 C C . GLU A 1 821 ? 1.589 56.867 9.335 1.00 46.34 821 GLU A C 1
ATOM 6485 O O . GLU A 1 821 ? 2.066 56.348 8.328 1.00 46.34 821 GLU A O 1
ATOM 6490 N N . ASP A 1 822 ? 0.833 56.188 10.196 1.00 47.34 822 ASP A N 1
ATOM 6491 C CA . ASP A 1 822 ? 0.529 54.762 10.116 1.00 47.34 822 ASP A CA 1
ATOM 6492 C C . ASP A 1 822 ? -0.535 54.477 9.034 1.00 47.34 822 ASP A C 1
ATOM 6494 O O . ASP A 1 822 ? -1.699 54.848 9.189 1.00 47.34 822 ASP A O 1
ATOM 6498 N N . VAL A 1 823 ? -0.169 53.767 7.959 1.00 48.22 823 VAL A N 1
ATOM 6499 C CA . VAL A 1 823 ? -1.087 53.376 6.871 1.00 48.22 823 VAL A CA 1
ATOM 6500 C C . VAL A 1 823 ? -1.294 51.854 6.854 1.00 48.22 823 VAL A C 1
ATOM 6502 O O . VAL A 1 823 ? -0.336 51.074 6.862 1.00 48.22 823 VAL A O 1
ATOM 6505 N N . GLU A 1 824 ? -2.560 51.416 6.830 1.00 40.53 824 GLU A N 1
ATOM 6506 C CA . GLU A 1 824 ? -2.955 50.002 6.715 1.00 40.53 824 GLU A CA 1
ATOM 6507 C C . GLU A 1 824 ? -2.867 49.513 5.256 1.00 40.53 824 GLU A C 1
ATOM 6509 O O . GLU A 1 824 ? -3.513 50.062 4.364 1.00 40.53 824 GLU A O 1
ATOM 6514 N N . ILE A 1 825 ? -2.117 48.431 5.012 1.00 43.09 825 ILE A N 1
ATOM 6515 C CA . ILE A 1 825 ? -2.091 47.742 3.712 1.00 43.09 825 ILE A CA 1
ATOM 6516 C C . ILE A 1 825 ? -3.130 46.614 3.729 1.00 43.09 825 ILE A C 1
ATOM 6518 O O . ILE A 1 825 ? -3.045 45.690 4.540 1.00 43.09 825 ILE A O 1
ATOM 6522 N N . VAL A 1 826 ? -4.102 46.671 2.815 1.00 37.22 826 VAL A N 1
ATOM 6523 C CA . VAL A 1 826 ? -5.076 45.593 2.593 1.00 37.22 826 VAL A CA 1
ATOM 6524 C C . VAL A 1 826 ? -4.441 44.529 1.695 1.00 37.22 826 VAL A C 1
ATOM 6526 O O . VAL A 1 826 ? -4.094 44.810 0.552 1.00 37.22 826 VAL A O 1
ATOM 6529 N N . ASP A 1 827 ? -4.291 43.312 2.216 1.00 39.22 827 ASP A N 1
ATOM 6530 C CA . ASP A 1 827 ? -3.831 42.140 1.465 1.00 39.22 827 ASP A CA 1
ATOM 6531 C C . ASP A 1 827 ? -4.912 41.682 0.456 1.00 39.22 827 ASP A C 1
ATOM 6533 O O . ASP A 1 827 ? -6.017 41.330 0.886 1.00 39.22 827 ASP A O 1
ATOM 6537 N N . PRO A 1 828 ? -4.656 41.683 -0.869 1.00 34.97 828 PRO A N 1
ATOM 6538 C CA . PRO A 1 828 ? -5.631 41.235 -1.862 1.00 34.97 828 PRO A CA 1
ATOM 6539 C C . PRO A 1 828 ? -5.741 39.706 -1.991 1.00 34.97 828 PRO A C 1
ATOM 6541 O O . PRO A 1 828 ? -6.609 39.236 -2.729 1.00 34.97 828 PRO A O 1
ATOM 6544 N N . PHE A 1 829 ? -4.899 38.914 -1.315 1.00 31.31 829 PHE A N 1
ATOM 6545 C CA . PHE A 1 829 ? -4.860 37.457 -1.473 1.00 31.31 829 PHE A CA 1
ATOM 6546 C C . PHE A 1 829 ? -5.056 36.746 -0.129 1.00 31.31 829 PHE A C 1
ATOM 6548 O O . PHE A 1 829 ? -4.134 36.549 0.651 1.00 31.31 829 PHE A O 1
ATOM 6555 N N . GLY A 1 830 ? -6.306 36.359 0.135 1.00 30.55 830 GLY A N 1
ATOM 6556 C CA . GLY A 1 830 ? -6.726 35.723 1.382 1.00 30.55 830 GLY A CA 1
ATOM 6557 C C . GLY A 1 830 ? -6.083 34.361 1.685 1.00 30.55 830 GLY A C 1
ATOM 6558 O O . GLY A 1 830 ? -5.763 33.578 0.793 1.00 30.55 830 GLY A O 1
ATOM 6559 N N . ASP A 1 831 ? -5.974 34.112 2.991 1.00 33.59 831 ASP A N 1
ATOM 6560 C CA . ASP A 1 831 ? -5.550 32.905 3.707 1.00 33.59 831 ASP A CA 1
ATOM 6561 C C . ASP A 1 831 ? -5.754 31.561 2.972 1.00 33.59 831 ASP A C 1
ATOM 6563 O O . ASP A 1 831 ? -6.884 31.193 2.638 1.00 33.59 831 ASP A O 1
ATOM 6567 N N . GLY A 1 832 ? -4.684 30.753 2.861 1.00 34.69 832 GLY A N 1
ATOM 6568 C CA . GLY A 1 832 ? -4.840 29.298 2.701 1.00 34.69 832 GLY A CA 1
ATOM 6569 C C . GLY A 1 832 ? -3.865 28.511 1.818 1.00 34.69 832 GLY A C 1
ATOM 6570 O O . GLY A 1 832 ? -4.256 27.437 1.370 1.00 34.69 832 GLY A O 1
ATOM 6571 N N . ALA A 1 833 ? -2.630 28.958 1.574 1.00 27.47 833 ALA A N 1
ATOM 6572 C CA . ALA A 1 833 ? -1.616 28.120 0.919 1.00 27.47 833 ALA A CA 1
ATOM 6573 C C . ALA A 1 833 ? -0.481 27.764 1.892 1.00 27.47 833 ALA A C 1
ATOM 6575 O O . ALA A 1 833 ? 0.236 28.636 2.379 1.00 27.47 833 ALA A O 1
ATOM 6576 N N . MET A 1 834 ? -0.328 26.466 2.167 1.00 29.45 834 MET A N 1
ATOM 6577 C CA . MET A 1 834 ? 0.877 25.897 2.772 1.00 29.45 834 MET A CA 1
ATOM 6578 C C . MET A 1 834 ? 2.055 26.186 1.836 1.00 29.45 834 MET A C 1
ATOM 6580 O O . MET A 1 834 ? 2.054 25.734 0.693 1.00 29.45 834 MET A O 1
ATOM 6584 N N . ILE A 1 835 ? 3.046 26.940 2.308 1.00 27.33 835 ILE A N 1
ATOM 6585 C CA . ILE A 1 835 ? 4.343 27.046 1.635 1.00 27.33 835 ILE A CA 1
ATOM 6586 C C . ILE A 1 835 ? 5.086 25.732 1.923 1.00 27.33 835 ILE A C 1
ATOM 6588 O O . ILE A 1 835 ? 5.269 25.409 3.098 1.00 27.33 835 ILE A O 1
ATOM 6592 N N . PRO A 1 836 ? 5.495 24.950 0.910 1.00 27.25 836 PRO A N 1
ATOM 6593 C CA . PRO A 1 836 ? 6.313 23.766 1.132 1.00 27.25 836 PRO A CA 1
ATOM 6594 C C . PRO A 1 836 ? 7.720 24.170 1.589 1.00 27.25 836 PRO A C 1
ATOM 6596 O O . PRO A 1 836 ? 8.391 24.971 0.935 1.00 27.25 836 PRO A O 1
ATOM 6599 N N . ASP A 1 837 ? 8.180 23.578 2.689 1.00 29.69 837 ASP A N 1
ATOM 6600 C CA . ASP A 1 837 ? 9.553 23.679 3.185 1.00 29.69 837 ASP A CA 1
ATOM 6601 C C . ASP A 1 837 ? 10.537 22.985 2.221 1.00 29.69 837 ASP A C 1
ATOM 6603 O O . ASP A 1 837 ? 10.900 21.829 2.419 1.00 29.69 837 ASP A O 1
ATOM 6607 N N . ASN A 1 838 ? 10.946 23.668 1.147 1.00 31.97 838 ASN A N 1
ATOM 6608 C CA . ASN A 1 838 ? 12.282 23.578 0.535 1.00 31.97 838 ASN A CA 1
ATOM 6609 C C . ASN A 1 838 ? 12.349 24.426 -0.745 1.00 31.97 838 ASN A C 1
ATOM 6611 O O . ASN A 1 838 ? 12.080 23.950 -1.845 1.00 31.97 838 ASN A O 1
ATOM 6615 N N . MET A 1 839 ? 12.813 25.668 -0.625 1.00 26.17 839 MET A N 1
ATOM 6616 C CA . MET A 1 839 ? 13.492 26.346 -1.731 1.00 26.17 839 MET A CA 1
ATOM 6617 C C . MET A 1 839 ? 14.734 27.044 -1.190 1.00 26.17 839 MET A C 1
ATOM 6619 O O . MET A 1 839 ? 14.691 28.161 -0.680 1.00 26.17 839 MET A O 1
ATOM 6623 N N . GLY A 1 840 ? 15.859 26.341 -1.286 1.00 28.25 840 GLY A N 1
ATOM 6624 C CA . GLY A 1 840 ? 17.180 26.931 -1.180 1.00 28.25 840 GLY A CA 1
ATOM 6625 C C . GLY A 1 840 ? 17.612 27.508 -2.527 1.00 28.25 840 GLY A C 1
ATOM 6626 O O . GLY A 1 840 ? 17.693 26.787 -3.516 1.00 28.25 840 GLY A O 1
ATOM 6627 N N . THR A 1 841 ? 17.940 28.800 -2.487 1.00 29.95 841 THR A N 1
ATOM 6628 C CA . THR A 1 841 ? 18.873 29.549 -3.349 1.00 29.95 841 THR A CA 1
ATOM 6629 C C . THR A 1 841 ? 18.474 29.813 -4.804 1.00 29.95 841 THR A C 1
ATOM 6631 O O . THR A 1 841 ? 18.856 29.088 -5.718 1.00 29.95 841 THR A O 1
ATOM 6634 N N . GLY A 1 842 ? 17.816 30.959 -5.008 1.00 26.59 842 GLY A N 1
ATOM 6635 C CA . GLY A 1 842 ? 17.916 31.757 -6.229 1.00 26.59 842 GLY A CA 1
ATOM 6636 C C . GLY A 1 842 ? 18.911 32.903 -6.021 1.00 26.59 842 GLY A C 1
ATOM 6637 O O . GLY A 1 842 ? 18.824 33.645 -5.045 1.00 26.59 842 GLY A O 1
ATOM 6638 N N . SER A 1 843 ? 19.880 32.993 -6.923 1.00 29.62 843 SER A N 1
ATOM 6639 C CA . SER A 1 843 ? 20.974 33.960 -6.959 1.00 29.62 843 SER A CA 1
ATOM 6640 C C . SER A 1 843 ? 20.487 35.382 -7.260 1.00 29.62 843 SER A C 1
ATOM 6642 O O . SER A 1 843 ? 19.820 35.606 -8.265 1.00 29.62 843 SER A O 1
ATOM 6644 N N . GLY A 1 844 ? 20.902 36.351 -6.445 1.00 27.27 844 GLY A N 1
ATOM 6645 C CA . GLY A 1 844 ? 20.763 37.779 -6.727 1.00 27.27 844 GLY A CA 1
ATOM 6646 C C . GLY A 1 844 ? 21.915 38.537 -6.079 1.00 27.27 844 GLY A C 1
ATOM 6647 O O . GLY A 1 844 ? 21.997 38.605 -4.857 1.00 27.27 844 GLY A O 1
ATOM 6648 N N . GLY A 1 845 ? 22.843 39.026 -6.902 1.00 27.66 845 GLY A N 1
ATOM 6649 C CA . GLY A 1 845 ? 23.972 39.841 -6.465 1.00 27.66 845 GLY A CA 1
ATOM 6650 C C . GLY A 1 845 ? 23.532 41.252 -6.079 1.00 27.66 845 GLY A C 1
ATOM 6651 O O . GLY A 1 845 ? 22.709 41.860 -6.759 1.00 27.66 845 GLY A O 1
ATOM 6652 N N . GLY A 1 846 ? 24.116 41.760 -4.999 1.00 25.97 846 GLY A N 1
ATOM 6653 C CA . GLY A 1 846 ? 23.985 43.137 -4.544 1.00 25.97 846 GLY A CA 1
ATOM 6654 C C . GLY A 1 846 ? 24.951 43.375 -3.390 1.00 25.97 846 GLY A C 1
ATOM 6655 O O . GLY A 1 846 ? 24.706 42.923 -2.275 1.00 25.97 846 GLY A O 1
ATOM 6656 N N . ASP A 1 847 ? 26.068 44.034 -3.687 1.00 28.33 847 ASP A N 1
ATOM 6657 C CA . ASP A 1 847 ? 27.070 44.466 -2.718 1.00 28.33 847 ASP A CA 1
ATOM 6658 C C . ASP A 1 847 ? 26.462 45.435 -1.695 1.00 28.33 847 ASP A C 1
ATOM 6660 O O . ASP A 1 847 ? 25.958 46.489 -2.074 1.00 28.33 847 ASP A O 1
ATOM 6664 N N . MET A 1 848 ? 26.581 45.128 -0.400 1.00 26.52 848 MET A N 1
ATOM 6665 C CA . MET A 1 848 ? 26.777 46.140 0.643 1.00 26.52 848 MET A CA 1
ATOM 6666 C C . MET A 1 848 ? 27.447 45.535 1.880 1.00 26.52 848 MET A C 1
ATOM 6668 O O . MET A 1 848 ? 26.947 44.630 2.543 1.00 26.52 848 MET A O 1
ATOM 6672 N N . SER A 1 849 ? 28.622 46.080 2.165 1.00 27.78 849 SER A N 1
ATOM 6673 C CA . SER A 1 849 ? 29.450 45.888 3.349 1.00 27.78 849 SER A CA 1
ATOM 6674 C C . SER A 1 849 ? 28.766 46.387 4.626 1.00 27.78 849 SER A C 1
ATOM 6676 O O . SER A 1 849 ? 28.345 47.542 4.672 1.00 27.78 849 SER A O 1
ATOM 6678 N N . GLY A 1 850 ? 28.759 45.585 5.697 1.00 25.20 850 GLY A N 1
ATOM 6679 C CA . GLY A 1 850 ? 28.353 46.073 7.018 1.00 25.20 850 GLY A CA 1
ATOM 6680 C C . GLY A 1 850 ? 28.264 45.020 8.123 1.00 25.20 850 GLY A C 1
ATOM 6681 O O . GLY A 1 850 ? 27.205 44.457 8.342 1.00 25.20 850 GLY A O 1
ATOM 6682 N N . LEU A 1 851 ? 29.377 44.862 8.847 1.00 25.89 851 LEU A N 1
ATOM 6683 C CA . LEU A 1 851 ? 29.513 44.511 10.271 1.00 25.89 851 LEU A CA 1
ATOM 6684 C C . LEU A 1 851 ? 29.004 43.150 10.798 1.00 25.89 851 LEU A C 1
ATOM 6686 O O . LEU A 1 851 ? 27.838 42.779 10.764 1.00 25.89 851 LEU A O 1
ATOM 6690 N N . SER A 1 852 ? 29.969 42.456 11.400 1.00 26.03 852 SER A N 1
ATOM 6691 C CA . SER A 1 852 ? 29.892 41.220 12.169 1.00 26.03 852 SER A CA 1
ATOM 6692 C C . SER A 1 852 ? 28.838 41.237 13.283 1.00 26.03 852 SER A C 1
ATOM 6694 O O . SER A 1 852 ? 28.930 42.040 14.212 1.00 26.03 852 SER A O 1
ATOM 6696 N N . GLY A 1 853 ? 27.928 40.264 13.250 1.00 25.05 853 GLY A N 1
ATOM 6697 C CA . GLY A 1 853 ? 27.122 39.831 14.389 1.00 25.05 853 GLY A CA 1
ATOM 6698 C C . GLY A 1 853 ? 27.326 38.335 14.603 1.00 25.05 853 GLY A C 1
ATOM 6699 O O . GLY A 1 853 ? 27.125 37.537 13.691 1.00 25.05 853 GLY A O 1
ATOM 6700 N N . THR A 1 854 ? 27.792 37.971 15.790 1.00 23.19 854 THR A N 1
ATOM 6701 C CA . THR A 1 854 ? 28.024 36.604 16.259 1.00 23.19 854 THR A CA 1
ATOM 6702 C C . THR A 1 854 ? 26.773 35.734 16.122 1.00 23.19 854 THR A C 1
ATOM 6704 O O . THR A 1 854 ? 25.693 36.075 16.600 1.00 23.19 854 THR A O 1
ATOM 6707 N N . SER A 1 855 ? 26.939 34.584 15.473 1.00 23.72 855 SER A N 1
ATOM 6708 C CA . SER A 1 855 ? 25.918 33.557 15.293 1.00 23.72 855 SER A CA 1
ATOM 6709 C C . SER A 1 855 ? 25.483 32.989 16.646 1.00 23.72 855 SER A C 1
ATOM 6711 O O . SER A 1 855 ? 26.240 32.267 17.290 1.00 23.72 855 SER A O 1
ATOM 6713 N N . ILE A 1 856 ? 24.257 33.287 17.071 1.00 26.39 856 ILE A N 1
ATOM 6714 C CA . ILE A 1 856 ? 23.567 32.499 18.095 1.00 26.39 856 ILE A CA 1
ATOM 6715 C C . ILE A 1 856 ? 23.105 31.212 17.404 1.00 26.39 856 ILE A C 1
ATOM 6717 O O . ILE A 1 856 ? 22.296 31.256 16.473 1.00 26.39 856 ILE A O 1
ATOM 6721 N N . GLU A 1 857 ? 23.657 30.073 17.822 1.00 24.39 857 GLU A N 1
ATOM 6722 C CA . GLU A 1 857 ? 23.189 28.747 17.420 1.00 24.39 857 GLU A CA 1
ATOM 6723 C C . GLU A 1 857 ? 21.688 28.621 17.715 1.00 24.39 857 GLU A C 1
ATOM 6725 O O . GLU A 1 857 ? 21.251 28.663 18.864 1.00 24.39 857 GLU A O 1
ATOM 6730 N N . LYS A 1 858 ? 20.875 28.463 16.665 1.00 26.16 858 LYS A N 1
ATOM 6731 C CA . LYS A 1 858 ? 19.483 28.031 16.802 1.00 26.16 858 LYS A CA 1
ATOM 6732 C C . LYS A 1 858 ? 19.493 26.574 17.262 1.00 26.16 858 LYS A C 1
ATOM 6734 O O . LYS A 1 858 ? 19.737 25.676 16.455 1.00 26.16 858 LYS A O 1
ATOM 6739 N N . SER A 1 859 ? 19.238 26.338 18.546 1.00 27.84 859 SER A N 1
ATOM 6740 C CA . SER A 1 859 ? 18.959 25.000 19.061 1.00 27.84 859 SER A CA 1
ATOM 6741 C C . SER A 1 859 ? 17.736 24.420 18.341 1.00 27.84 859 SER A C 1
ATOM 6743 O O . SER A 1 859 ? 16.714 25.082 18.151 1.00 27.84 859 SER A O 1
ATOM 6745 N N . ARG A 1 860 ? 17.858 23.173 17.873 1.00 33.53 860 ARG A N 1
ATOM 6746 C CA . ARG A 1 860 ? 16.743 22.400 17.315 1.00 33.53 860 ARG A CA 1
ATOM 6747 C C . ARG A 1 860 ? 15.691 22.222 18.410 1.00 33.53 860 ARG A C 1
ATOM 6749 O O . ARG A 1 860 ? 15.961 21.557 19.402 1.00 33.53 860 ARG A O 1
ATOM 6756 N N . ILE A 1 861 ? 14.507 22.795 18.225 1.00 39.56 861 ILE A N 1
ATOM 6757 C CA . ILE A 1 861 ? 13.344 22.514 19.072 1.00 39.56 861 ILE A CA 1
ATOM 6758 C C . ILE A 1 861 ? 12.886 21.085 18.741 1.00 39.56 861 ILE A C 1
ATOM 6760 O O . ILE A 1 861 ? 12.510 20.814 17.598 1.00 39.56 861 ILE A O 1
ATOM 6764 N N . SER A 1 862 ? 12.966 20.159 19.699 1.00 50.31 862 SER A N 1
ATOM 6765 C CA . SER A 1 862 ? 12.430 18.802 19.555 1.00 50.31 862 SER A CA 1
ATOM 6766 C C . SER A 1 862 ? 10.899 18.852 19.581 1.00 50.31 862 SER A C 1
ATOM 6768 O O . SER A 1 862 ? 10.299 19.412 20.497 1.00 50.31 862 SER A O 1
ATOM 6770 N N . LYS A 1 863 ? 10.242 18.292 18.557 1.00 49.66 863 LYS A N 1
ATOM 6771 C CA . LYS A 1 863 ? 8.775 18.185 18.538 1.00 49.66 863 LYS A CA 1
ATOM 6772 C C . LYS A 1 863 ? 8.302 17.251 19.669 1.00 49.66 863 LYS A C 1
ATOM 6774 O O . LYS A 1 863 ? 8.990 16.263 19.932 1.00 49.66 863 LYS A O 1
ATOM 6779 N N . PRO A 1 864 ? 7.161 17.540 20.320 1.00 61.00 864 PRO A N 1
ATOM 6780 C CA . PRO A 1 864 ? 6.590 16.646 21.320 1.00 61.00 864 PRO A CA 1
ATOM 6781 C C . PRO A 1 864 ? 6.167 15.309 20.688 1.00 61.00 864 PRO A C 1
ATOM 6783 O O . PRO A 1 864 ? 5.739 15.269 19.533 1.00 61.00 864 PRO A O 1
ATOM 6786 N N . THR A 1 865 ? 6.303 14.224 21.446 1.00 57.69 865 THR A N 1
ATOM 6787 C CA . THR A 1 865 ? 5.902 12.858 21.090 1.00 57.69 865 THR A CA 1
ATOM 6788 C C . THR A 1 865 ? 4.633 12.458 21.837 1.00 57.69 865 THR A C 1
ATOM 6790 O O . THR A 1 865 ? 4.381 12.920 22.953 1.00 57.69 865 THR A O 1
ATOM 6793 N N . ASN A 1 866 ? 3.827 11.591 21.227 1.00 63.31 866 ASN A N 1
ATOM 6794 C CA . ASN A 1 866 ? 2.598 11.106 21.843 1.00 63.31 866 ASN A CA 1
ATOM 6795 C C . ASN A 1 866 ? 2.897 10.013 22.878 1.00 63.31 866 ASN A C 1
ATOM 6797 O O . ASN A 1 866 ? 3.695 9.097 22.659 1.00 63.31 866 ASN A O 1
ATOM 6801 N N . VAL A 1 867 ? 2.195 10.094 24.005 1.00 64.69 867 VAL A N 1
ATOM 6802 C CA . VAL A 1 867 ? 2.158 9.061 25.042 1.00 64.69 867 VAL A CA 1
ATOM 6803 C C . VAL A 1 867 ? 0.732 8.539 25.175 1.00 64.69 867 VAL A C 1
ATOM 6805 O O . VAL A 1 867 ? -0.233 9.292 25.047 1.00 64.69 867 VAL A O 1
ATOM 6808 N N . ASN A 1 868 ? 0.594 7.243 25.430 1.00 53.97 868 ASN A N 1
ATOM 6809 C CA . ASN A 1 868 ? -0.704 6.577 25.470 1.00 53.97 868 ASN A CA 1
ATOM 6810 C C . ASN A 1 868 ? -1.237 6.505 26.903 1.00 53.97 868 ASN A C 1
ATOM 6812 O O . ASN A 1 868 ? -0.473 6.467 27.870 1.00 53.97 868 ASN A O 1
ATOM 6816 N N . ASN A 1 869 ? -2.565 6.452 27.044 1.00 54.50 869 ASN A N 1
ATOM 6817 C CA . ASN A 1 869 ? -3.251 6.233 28.322 1.00 54.50 869 ASN A CA 1
ATOM 6818 C C . ASN A 1 869 ? -2.809 7.194 29.445 1.00 54.50 869 ASN A C 1
ATOM 6820 O O . ASN A 1 869 ? -2.736 6.792 30.609 1.00 54.50 869 ASN A O 1
ATOM 6824 N N . PHE A 1 870 ? -2.477 8.443 29.113 1.00 64.31 870 PHE A N 1
ATOM 6825 C CA . PHE A 1 870 ? -1.971 9.418 30.075 1.00 64.31 870 PHE A CA 1
ATOM 6826 C C . PHE A 1 870 ? -3.012 9.763 31.153 1.00 64.31 870 PHE A C 1
ATOM 6828 O O . PHE A 1 870 ? -4.162 10.069 30.836 1.00 64.31 870 PHE A O 1
ATOM 6835 N N . ARG A 1 871 ? -2.616 9.736 32.430 1.00 58.59 871 ARG A N 1
ATOM 6836 C CA . ARG A 1 871 ? -3.425 10.161 33.589 1.00 58.59 871 ARG A CA 1
ATOM 6837 C C . ARG A 1 871 ? -2.527 10.782 34.659 1.00 58.59 871 ARG A C 1
ATOM 6839 O O . ARG A 1 871 ? -1.356 10.430 34.743 1.00 58.59 871 ARG A O 1
ATOM 6846 N N . PHE A 1 872 ? -3.070 11.630 35.530 1.00 72.88 872 PHE A N 1
ATOM 6847 C CA . PHE A 1 872 ? -2.365 12.061 36.739 1.00 72.88 872 PHE A CA 1
ATOM 6848 C C . PHE A 1 872 ? -3.298 12.154 37.955 1.00 72.88 872 PHE A C 1
ATOM 6850 O O . PHE A 1 872 ? -4.514 12.246 37.807 1.00 72.88 872 PHE A O 1
ATOM 6857 N N . LEU A 1 873 ? -2.714 12.114 39.151 1.00 70.50 873 LEU A N 1
ATOM 6858 C CA . LEU A 1 873 ? -3.362 12.272 40.451 1.00 70.50 873 LEU A CA 1
ATOM 6859 C C . LEU A 1 873 ? -2.593 13.323 41.253 1.00 70.50 873 LEU A C 1
ATOM 6861 O O . LEU A 1 873 ? -1.369 13.251 41.328 1.00 70.50 873 LEU A O 1
ATOM 6865 N N . LYS A 1 874 ? -3.281 14.278 41.881 1.00 74.69 874 LYS A N 1
ATOM 6866 C CA . LYS A 1 874 ? -2.643 15.164 42.864 1.00 74.69 874 LYS A CA 1
ATOM 6867 C C . LYS A 1 874 ? -2.428 14.380 44.162 1.00 74.69 874 LYS A C 1
ATOM 6869 O O . LYS A 1 874 ? -3.354 13.723 44.626 1.00 74.69 874 LYS A O 1
ATOM 6874 N N . LEU A 1 875 ? -1.218 14.428 44.718 1.00 75.12 875 LEU A N 1
ATOM 6875 C CA . LEU A 1 875 ? -0.894 13.782 45.993 1.00 75.12 875 LEU A CA 1
ATOM 6876 C C . LEU A 1 875 ? -0.952 14.807 47.135 1.00 75.12 875 LEU A C 1
ATOM 6878 O O . LEU A 1 875 ? -1.688 14.612 48.097 1.00 75.12 875 LEU A O 1
ATOM 6882 N N . THR A 1 876 ? -0.228 15.920 46.999 1.00 77.38 876 THR A N 1
ATOM 6883 C CA . THR A 1 876 ? -0.234 17.066 47.928 1.00 77.38 876 THR A CA 1
ATOM 6884 C C . THR A 1 876 ? -0.131 18.377 47.151 1.00 77.38 876 THR A C 1
ATOM 6886 O O . THR A 1 876 ? -0.007 18.381 45.924 1.00 77.38 876 THR A O 1
ATOM 6889 N N . ASP A 1 877 ? -0.139 19.509 47.852 1.00 72.50 877 ASP A N 1
ATOM 6890 C CA . ASP A 1 877 ? 0.351 20.759 47.269 1.00 72.50 877 ASP A CA 1
ATOM 6891 C C . ASP A 1 877 ? 1.813 20.564 46.847 1.00 72.50 877 ASP A C 1
ATOM 6893 O O . ASP A 1 877 ? 2.623 20.020 47.601 1.00 72.50 877 ASP A O 1
ATOM 6897 N N . GLY A 1 878 ? 2.115 20.897 45.595 1.00 77.44 878 GLY A N 1
ATOM 6898 C CA . GLY A 1 878 ? 3.426 20.706 44.987 1.00 77.44 878 GLY A CA 1
ATOM 6899 C C . GLY A 1 878 ? 3.764 19.272 44.576 1.00 77.44 878 GLY A C 1
ATOM 6900 O O . GLY A 1 878 ? 4.887 19.059 44.140 1.00 77.44 878 GLY A O 1
ATOM 6901 N N . SER A 1 879 ? 2.866 18.278 44.675 1.00 84.50 879 SER A N 1
ATOM 6902 C CA . SER A 1 879 ? 3.192 16.912 44.226 1.00 84.50 879 SER A CA 1
ATOM 6903 C C . SER A 1 879 ? 2.073 16.201 43.462 1.00 84.50 879 SER A C 1
ATOM 6905 O O . SER A 1 879 ? 0.893 16.239 43.826 1.00 84.50 879 SER A O 1
ATOM 6907 N N . ILE A 1 880 ? 2.456 15.519 42.381 1.00 83.88 880 ILE A N 1
ATOM 6908 C CA . ILE A 1 880 ? 1.551 14.764 41.508 1.00 83.88 880 ILE A CA 1
ATOM 6909 C C . ILE A 1 880 ? 2.100 13.362 41.234 1.00 83.88 880 ILE A C 1
ATOM 6911 O O . ILE A 1 880 ? 3.305 13.142 41.244 1.00 83.88 880 ILE A O 1
ATOM 6915 N N . ARG A 1 881 ? 1.219 12.409 40.938 1.00 83.62 881 ARG A N 1
ATOM 6916 C CA . ARG A 1 881 ? 1.557 11.105 40.363 1.00 83.62 881 ARG A CA 1
ATOM 6917 C C . ARG A 1 881 ? 1.036 11.037 38.942 1.00 83.62 881 ARG A C 1
ATOM 6919 O O . ARG A 1 881 ? -0.159 11.184 38.729 1.00 83.62 881 ARG A O 1
ATOM 6926 N N . MET A 1 882 ? 1.905 10.774 37.986 1.00 81.56 882 MET A N 1
ATOM 6927 C CA . MET A 1 882 ? 1.607 10.684 36.566 1.00 81.56 882 MET A CA 1
ATOM 6928 C C . MET A 1 882 ? 1.725 9.243 36.083 1.00 81.56 882 MET A C 1
ATOM 6930 O O . MET A 1 882 ? 2.606 8.503 36.517 1.00 81.56 882 MET A O 1
ATOM 6934 N N . PHE A 1 883 ? 0.853 8.858 35.158 1.00 78.25 883 PHE A N 1
ATOM 6935 C CA . PHE A 1 883 ? 0.813 7.534 34.566 1.00 78.25 883 PHE A CA 1
ATOM 6936 C C . PHE A 1 883 ? 0.705 7.617 33.054 1.00 78.25 883 PHE A C 1
ATOM 6938 O O . PHE A 1 883 ? -0.161 8.333 32.558 1.00 78.25 883 PHE A O 1
ATOM 6945 N N . PHE A 1 884 ? 1.508 6.852 32.324 1.00 76.44 884 PHE A N 1
ATOM 6946 C CA . PHE A 1 884 ? 1.408 6.781 30.867 1.00 76.44 884 PHE A CA 1
ATOM 6947 C C . PHE A 1 884 ? 2.141 5.566 30.298 1.00 76.44 884 PHE A C 1
ATOM 6949 O O . PHE A 1 884 ? 3.027 4.994 30.938 1.00 76.44 884 PHE A O 1
ATOM 6956 N N . ASP A 1 885 ? 1.791 5.216 29.065 1.00 75.12 885 ASP A N 1
ATOM 6957 C CA . ASP A 1 885 ? 2.413 4.135 28.307 1.00 75.12 885 ASP A CA 1
ATOM 6958 C C . ASP A 1 885 ? 3.172 4.720 27.119 1.00 75.12 885 ASP A C 1
ATOM 6960 O O . ASP A 1 885 ? 2.793 5.758 26.563 1.00 75.12 885 ASP A O 1
ATOM 6964 N N . HIS A 1 886 ? 4.215 4.023 26.681 1.00 72.81 886 HIS A N 1
ATOM 6965 C CA . HIS A 1 886 ? 4.914 4.364 25.450 1.00 72.81 886 HIS A CA 1
ATOM 6966 C C . HIS A 1 886 ? 5.084 3.128 24.565 1.00 72.81 886 HIS A C 1
ATOM 6968 O O . HIS A 1 886 ? 5.255 2.002 25.042 1.00 72.81 886 HIS A O 1
ATOM 6974 N N . SER A 1 887 ? 4.991 3.328 23.250 1.00 62.75 887 SER A N 1
ATOM 6975 C CA . SER A 1 887 ? 5.003 2.239 22.269 1.00 62.75 887 SER A CA 1
ATOM 6976 C C . SER A 1 887 ? 6.384 1.595 22.121 1.00 62.75 887 SER A C 1
ATOM 6978 O O . SER A 1 887 ? 6.482 0.436 21.715 1.00 62.75 887 SER A O 1
ATOM 6980 N N . ARG A 1 888 ? 7.461 2.298 22.488 1.00 66.88 888 ARG A N 1
ATOM 6981 C CA . ARG A 1 888 ? 8.852 1.839 22.363 1.00 66.88 888 ARG A CA 1
ATOM 6982 C C . ARG A 1 888 ? 9.644 2.108 23.631 1.00 66.88 888 ARG A C 1
ATOM 6984 O O . ARG A 1 888 ? 9.305 3.004 24.395 1.00 66.88 888 ARG A O 1
ATOM 6991 N N . SER A 1 889 ? 10.720 1.350 23.818 1.00 80.75 889 SER A N 1
ATOM 6992 C CA . SER A 1 889 ? 11.690 1.669 24.859 1.00 80.75 889 SER A CA 1
ATOM 6993 C C . SER A 1 889 ? 12.578 2.820 24.385 1.00 80.75 889 SER A C 1
ATOM 6995 O O . SER A 1 889 ? 13.271 2.662 23.377 1.00 80.75 889 SER A O 1
ATOM 6997 N N . LYS A 1 890 ? 12.521 3.978 25.046 1.00 81.75 890 LYS A N 1
ATOM 6998 C CA . LYS A 1 890 ? 13.219 5.213 24.645 1.00 81.75 890 LYS A CA 1
ATOM 6999 C C . LYS A 1 890 ? 13.481 6.118 25.846 1.00 81.75 890 LYS A C 1
ATOM 7001 O O . LYS A 1 890 ? 12.855 5.956 26.887 1.00 81.75 890 LYS A O 1
ATOM 7006 N N . LYS A 1 891 ? 14.355 7.110 25.671 1.00 88.25 891 LYS A N 1
ATOM 7007 C CA . LYS A 1 891 ? 14.537 8.186 26.643 1.00 88.25 891 LYS A CA 1
ATOM 7008 C C . LYS A 1 891 ? 13.620 9.361 26.312 1.00 88.25 891 LYS A C 1
ATOM 7010 O O . LYS A 1 891 ? 13.584 9.820 25.171 1.00 88.25 891 LYS A O 1
ATOM 7015 N N . LEU A 1 892 ? 12.873 9.833 27.302 1.00 84.88 892 LEU A N 1
ATOM 7016 C CA . LEU A 1 892 ? 11.937 10.945 27.180 1.00 84.88 892 LEU A CA 1
ATOM 7017 C C . LEU A 1 892 ? 12.362 12.105 28.075 1.00 84.88 892 LEU A C 1
ATOM 7019 O O . LEU A 1 892 ? 12.765 11.901 29.219 1.00 84.88 892 LEU A O 1
ATOM 7023 N N . LYS A 1 893 ? 12.212 13.321 27.551 1.00 89.56 893 LYS A N 1
ATOM 7024 C CA . LYS A 1 893 ? 12.205 14.577 28.299 1.00 89.56 893 LYS A CA 1
ATOM 7025 C C . LYS A 1 893 ? 10.757 14.952 28.583 1.00 89.56 893 LYS A C 1
ATOM 7027 O O . LYS A 1 893 ? 9.977 15.051 27.644 1.00 89.56 893 LYS A O 1
ATOM 7032 N N . ILE A 1 894 ? 10.405 15.202 29.832 1.00 85.12 894 ILE A N 1
ATOM 7033 C CA . ILE A 1 894 ? 9.060 15.578 30.255 1.00 85.12 894 ILE A CA 1
ATOM 7034 C C . ILE A 1 894 ? 9.097 16.994 30.820 1.00 85.12 894 ILE A C 1
ATOM 7036 O O . ILE A 1 894 ? 9.873 17.291 31.731 1.00 85.12 894 ILE A O 1
ATOM 7040 N N . GLU A 1 895 ? 8.232 17.845 30.282 1.00 87.31 895 GLU A N 1
ATOM 7041 C CA . GLU A 1 895 ? 7.999 19.213 30.730 1.00 87.31 895 GLU A CA 1
ATOM 7042 C C . GLU A 1 895 ? 6.562 19.340 31.250 1.00 87.31 895 GLU A C 1
ATOM 7044 O O . GLU A 1 895 ? 5.628 18.785 30.666 1.00 87.31 895 GLU A O 1
ATOM 7049 N N . VAL A 1 896 ? 6.372 20.070 32.351 1.00 83.19 896 VAL A N 1
ATOM 7050 C CA . VAL A 1 896 ? 5.055 20.292 32.963 1.00 83.19 896 VAL A CA 1
ATOM 7051 C C . VAL A 1 896 ? 4.736 21.782 32.939 1.00 83.19 896 VAL A C 1
ATOM 7053 O O . VAL A 1 896 ? 5.577 22.620 33.252 1.00 83.19 896 VAL A O 1
ATOM 7056 N N . PHE A 1 897 ? 3.503 22.120 32.584 1.00 80.38 897 PHE A N 1
ATOM 7057 C CA . PHE A 1 897 ? 3.008 23.485 32.509 1.00 80.38 897 PHE A CA 1
ATOM 7058 C C . PHE A 1 897 ? 1.684 23.609 33.260 1.00 80.38 897 PHE A C 1
ATOM 7060 O O . PHE A 1 897 ? 0.829 22.727 33.186 1.00 80.38 897 PHE A O 1
ATOM 7067 N N . LEU A 1 898 ? 1.490 24.729 33.946 1.00 78.62 898 LEU A N 1
ATOM 7068 C CA . LEU A 1 898 ? 0.199 25.173 34.444 1.00 78.62 898 LEU A CA 1
ATOM 7069 C C . LEU A 1 898 ? -0.558 25.843 33.297 1.00 78.62 898 LEU A C 1
ATOM 7071 O O . LEU A 1 898 ? -0.100 26.846 32.744 1.00 78.62 898 LEU A O 1
ATOM 7075 N N . SER A 1 899 ? -1.712 25.293 32.934 1.00 71.31 899 SER A N 1
ATOM 7076 C CA . SER A 1 899 ? -2.528 25.823 31.845 1.00 71.31 899 SER A CA 1
ATOM 7077 C C . SER A 1 899 ? -3.198 27.131 32.257 1.00 71.31 899 SER A C 1
ATOM 7079 O O . SER A 1 899 ? -4.094 27.140 33.104 1.00 71.31 899 SER A O 1
ATOM 7081 N N . GLY A 1 900 ? -2.764 28.236 31.650 1.00 58.44 900 GLY A N 1
ATOM 7082 C CA . GLY A 1 900 ? -3.347 29.563 31.831 1.00 58.44 900 GLY A CA 1
ATOM 7083 C C . GLY A 1 900 ? -4.365 29.917 30.743 1.00 58.44 900 GLY A C 1
ATOM 7084 O O . GLY A 1 900 ? -4.428 29.288 29.688 1.00 58.44 900 GLY A O 1
ATOM 7085 N N . VAL A 1 901 ? -5.170 30.956 30.995 1.00 41.69 901 VAL A N 1
ATOM 7086 C CA . VAL A 1 901 ? -6.174 31.459 30.034 1.00 41.69 901 VAL A CA 1
ATOM 7087 C C . VAL A 1 901 ? -5.507 32.053 28.782 1.00 41.69 901 VAL A C 1
ATOM 7089 O O . VAL A 1 901 ? -6.012 31.864 27.673 1.00 41.69 901 VAL A O 1
ATOM 7092 N N . ASP A 1 902 ? -4.350 32.705 28.946 1.00 49.50 902 ASP A N 1
ATOM 7093 C CA . ASP A 1 902 ? -3.616 33.377 27.865 1.00 49.50 902 ASP A CA 1
ATOM 7094 C C . ASP A 1 902 ? -2.322 32.640 27.466 1.00 49.50 902 ASP A C 1
ATOM 7096 O O . ASP A 1 902 ? -2.090 32.392 26.275 1.00 49.50 902 ASP A O 1
ATOM 7100 N N . GLU A 1 903 ? -1.506 32.221 28.438 1.00 58.19 903 GLU A N 1
ATOM 7101 C CA . GLU A 1 903 ? -0.251 31.486 28.228 1.00 58.19 903 GLU A CA 1
ATOM 7102 C C . GLU A 1 903 ? -0.076 30.359 29.255 1.00 58.19 903 GLU A C 1
ATOM 7104 O O . GLU A 1 903 ? -0.471 30.490 30.413 1.00 58.19 903 GLU A O 1
ATOM 7109 N N . ASP A 1 904 ? 0.511 29.245 28.808 1.00 70.88 904 ASP A N 1
ATOM 7110 C CA . ASP A 1 904 ? 0.896 28.132 29.675 1.00 70.88 904 ASP A CA 1
ATOM 7111 C C . ASP A 1 904 ? 2.161 28.537 30.451 1.00 70.88 904 ASP A C 1
ATOM 7113 O O . ASP A 1 904 ? 3.178 28.886 29.848 1.00 70.88 904 ASP A O 1
ATOM 7117 N N . MET A 1 905 ? 2.122 28.486 31.783 1.00 78.25 905 MET A N 1
ATOM 7118 C CA . MET A 1 905 ? 3.293 28.778 32.617 1.00 78.25 905 MET A CA 1
ATOM 7119 C C . MET A 1 905 ? 4.048 27.490 32.916 1.00 78.25 905 MET A C 1
ATOM 7121 O O . MET A 1 905 ? 3.480 26.560 33.482 1.00 78.25 905 MET A O 1
ATOM 7125 N N . LYS A 1 906 ? 5.333 27.417 32.564 1.00 84.19 906 LYS A N 1
ATOM 7126 C CA . LYS A 1 906 ? 6.155 26.237 32.861 1.00 84.19 906 LYS A CA 1
ATOM 7127 C C . LYS A 1 906 ? 6.321 26.069 34.374 1.00 84.19 906 LYS A C 1
ATOM 7129 O O . LYS A 1 906 ? 6.750 27.001 35.049 1.00 84.19 906 LYS A O 1
ATOM 7134 N N . LEU A 1 907 ? 6.002 24.882 34.881 1.00 85.50 907 LEU A N 1
ATOM 7135 C CA . LEU A 1 907 ? 6.263 24.476 36.258 1.00 85.50 907 LEU A CA 1
ATOM 7136 C C . LEU A 1 907 ? 7.572 23.695 36.293 1.00 85.50 907 LEU A C 1
ATOM 7138 O O . LEU A 1 907 ? 7.754 22.742 35.536 1.00 85.50 907 LEU A O 1
ATOM 7142 N N . LEU A 1 908 ? 8.486 24.099 37.172 1.00 88.00 908 LEU A N 1
ATOM 7143 C CA . LEU A 1 908 ? 9.752 23.395 37.332 1.00 88.00 908 LEU A CA 1
ATOM 7144 C C . LEU A 1 908 ? 9.509 22.094 38.089 1.00 88.00 908 LEU A C 1
ATOM 7146 O O . LEU A 1 908 ? 8.932 22.097 39.176 1.00 88.00 908 LEU A O 1
ATOM 7150 N N . ILE A 1 909 ? 9.977 20.987 37.527 1.00 92.00 909 ILE A N 1
ATOM 7151 C CA . ILE A 1 909 ? 10.065 19.727 38.254 1.00 92.00 909 ILE A CA 1
ATOM 7152 C C . ILE A 1 909 ? 11.249 19.855 39.213 1.00 92.00 909 ILE A C 1
ATOM 7154 O O . ILE A 1 909 ? 12.369 20.131 38.789 1.00 92.00 909 ILE A O 1
ATOM 7158 N N . LEU A 1 910 ? 10.982 19.714 40.506 1.00 90.62 910 LEU A N 1
ATOM 7159 C CA . LEU A 1 910 ? 11.968 19.808 41.580 1.00 90.62 910 LEU A CA 1
ATOM 7160 C C . LEU A 1 910 ? 12.563 18.442 41.915 1.00 90.62 910 LEU A C 1
ATOM 7162 O O . LEU A 1 910 ? 13.755 18.350 42.192 1.00 90.62 910 LEU A O 1
ATOM 7166 N N . ASP A 1 911 ? 11.738 17.395 41.886 1.00 89.81 911 ASP A N 1
ATOM 7167 C CA . ASP A 1 911 ? 12.147 16.034 42.228 1.00 89.81 911 ASP A CA 1
ATOM 7168 C C . ASP A 1 911 ? 11.245 14.991 41.549 1.00 89.81 911 ASP A C 1
ATOM 7170 O O . ASP A 1 911 ? 10.116 15.294 41.142 1.00 89.81 911 ASP A O 1
ATOM 7174 N N . SER A 1 912 ? 11.741 13.762 41.423 1.00 92.50 912 SER A N 1
ATOM 7175 C CA . SER A 1 912 ? 11.010 12.626 40.860 1.00 92.50 912 SER A CA 1
ATOM 7176 C C . SER A 1 912 ? 11.435 11.312 41.511 1.00 92.50 912 SER A C 1
ATOM 7178 O O . SER A 1 912 ? 12.613 11.092 41.775 1.00 92.50 912 SER A O 1
ATOM 7180 N N . ASN A 1 913 ? 10.498 10.381 41.704 1.00 88.12 913 ASN A N 1
ATOM 7181 C CA . ASN A 1 913 ? 10.831 9.030 42.185 1.00 88.12 913 ASN A CA 1
ATOM 7182 C C . ASN A 1 913 ? 11.466 8.124 41.110 1.00 88.12 913 ASN A C 1
ATOM 7184 O O . ASN A 1 913 ? 11.941 7.038 41.440 1.00 88.12 913 ASN A O 1
ATOM 7188 N N . LEU A 1 914 ? 11.407 8.524 39.837 1.00 85.06 914 LEU A N 1
ATOM 7189 C CA . LEU A 1 914 ? 11.880 7.774 38.671 1.00 85.06 914 LEU A CA 1
ATOM 7190 C C . LEU A 1 914 ? 12.491 8.739 37.650 1.00 85.06 914 LEU A C 1
ATOM 7192 O O . LEU A 1 914 ? 11.874 9.748 37.313 1.00 85.06 914 LEU A O 1
ATOM 7196 N N . GLY A 1 915 ? 13.669 8.395 37.125 1.00 88.31 915 GLY A N 1
ATOM 7197 C CA . GLY A 1 915 ? 14.432 9.232 36.194 1.00 88.31 915 GLY A CA 1
ATOM 7198 C C . GLY A 1 915 ? 15.268 10.318 36.875 1.00 88.31 915 GLY A C 1
ATOM 7199 O O . GLY A 1 915 ? 15.429 10.326 38.091 1.00 88.31 915 GLY A O 1
ATOM 7200 N N . GLU A 1 916 ? 15.824 11.229 36.077 1.00 91.00 916 GLU A N 1
ATOM 7201 C CA . GLU A 1 916 ? 16.685 12.320 36.541 1.00 91.00 916 GLU A CA 1
ATOM 7202 C C . GLU A 1 916 ? 16.087 13.686 36.193 1.00 91.00 916 GLU A C 1
ATOM 7204 O O . GLU A 1 916 ? 15.690 13.927 35.054 1.00 91.00 916 GLU A O 1
ATOM 7209 N N . VAL A 1 917 ? 16.071 14.608 37.153 1.00 90.69 917 VAL A N 1
ATOM 7210 C CA . VAL A 1 917 ? 15.603 15.984 36.945 1.00 90.69 917 VAL A CA 1
ATOM 7211 C C . VAL A 1 917 ? 16.790 16.889 36.602 1.00 90.69 917 VAL A C 1
ATOM 7213 O O . VAL A 1 917 ? 17.729 17.011 37.387 1.00 90.69 917 VAL A O 1
ATOM 7216 N N . HIS A 1 918 ? 16.750 17.557 35.444 1.00 88.19 918 HIS A N 1
ATOM 7217 C CA . HIS A 1 918 ? 17.770 18.520 35.005 1.00 88.19 918 HIS A CA 1
ATOM 7218 C C . HIS A 1 918 ? 17.113 19.794 34.470 1.00 88.19 918 HIS A C 1
ATOM 7220 O O . HIS A 1 918 ? 16.275 19.734 33.575 1.00 88.19 918 HIS A O 1
ATOM 7226 N N . ASN A 1 919 ? 17.529 20.961 34.974 1.00 84.81 919 ASN A N 1
ATOM 7227 C CA . ASN A 1 919 ? 17.003 22.280 34.578 1.00 84.81 919 ASN A CA 1
ATOM 7228 C C . ASN A 1 919 ? 15.467 22.417 34.684 1.00 84.81 919 ASN A C 1
ATOM 7230 O O . ASN A 1 919 ? 14.854 23.124 33.886 1.00 84.81 919 ASN A O 1
ATOM 7234 N N . GLY A 1 920 ? 14.848 21.751 35.665 1.00 85.00 920 GLY A N 1
ATOM 7235 C CA . GLY A 1 920 ? 13.396 21.775 35.868 1.00 85.00 920 GLY A CA 1
ATOM 7236 C C . GLY A 1 920 ? 12.601 20.842 34.951 1.00 85.00 920 GLY A C 1
ATOM 7237 O O . GLY A 1 920 ? 11.375 20.885 34.985 1.00 85.00 920 GLY A O 1
ATOM 7238 N N . ASP A 1 921 ? 13.284 20.003 34.166 1.00 89.69 921 ASP A N 1
ATOM 7239 C CA . ASP A 1 921 ? 12.696 19.007 33.271 1.00 89.69 921 ASP A CA 1
ATOM 7240 C C . ASP A 1 921 ? 13.058 17.597 33.739 1.00 89.69 921 ASP A C 1
ATOM 7242 O O . ASP A 1 921 ? 14.150 17.371 34.264 1.00 89.69 921 ASP A O 1
ATOM 7246 N N . LEU A 1 922 ? 12.171 16.631 33.512 1.00 89.25 922 LEU A N 1
ATOM 7247 C CA . LEU A 1 922 ? 12.390 15.242 33.900 1.00 89.25 922 LEU A CA 1
ATOM 7248 C C . LEU A 1 922 ? 12.898 14.426 32.705 1.00 89.25 922 LEU A C 1
ATOM 7250 O O . LEU A 1 922 ? 12.305 14.454 31.634 1.00 89.25 922 LEU A O 1
ATOM 7254 N N . TYR A 1 923 ? 13.957 13.650 32.902 1.00 92.00 923 TYR A N 1
ATOM 7255 C CA . TYR A 1 923 ? 14.547 12.758 31.909 1.00 92.00 923 TYR A CA 1
ATOM 7256 C C . TYR A 1 923 ? 14.373 11.319 32.373 1.00 92.00 923 TYR A C 1
ATOM 7258 O O . TYR A 1 923 ? 14.941 10.930 33.393 1.00 92.00 923 TYR A O 1
ATOM 7266 N N . ILE A 1 924 ? 13.617 10.513 31.631 1.00 90.62 924 ILE A N 1
ATOM 7267 C CA . ILE A 1 924 ? 13.353 9.120 32.010 1.00 90.62 924 ILE A CA 1
ATOM 7268 C C . ILE A 1 924 ? 13.616 8.162 30.863 1.00 90.62 924 ILE A C 1
ATOM 7270 O O . ILE A 1 924 ? 13.385 8.505 29.706 1.00 90.62 924 ILE A O 1
ATOM 7274 N N . ASP A 1 925 ? 14.008 6.941 31.197 1.00 88.31 925 ASP A N 1
ATOM 7275 C CA . ASP A 1 925 ? 13.998 5.819 30.268 1.00 88.31 925 ASP A CA 1
ATOM 7276 C C . ASP A 1 925 ? 12.668 5.070 30.427 1.00 88.31 925 ASP A C 1
ATOM 7278 O O . ASP A 1 925 ? 12.343 4.589 31.511 1.00 88.31 925 ASP A O 1
ATOM 7282 N N . VAL A 1 926 ? 11.876 5.008 29.357 1.00 82.81 926 VAL A N 1
ATOM 7283 C CA . VAL A 1 926 ? 10.641 4.215 29.301 1.00 82.81 926 VAL A CA 1
ATOM 7284 C C . VAL A 1 926 ? 10.894 2.893 28.598 1.00 82.81 926 VAL A C 1
ATOM 7286 O O . VAL A 1 926 ? 11.710 2.829 27.677 1.00 82.81 926 VAL A O 1
ATOM 7289 N N . THR A 1 927 ? 10.149 1.857 28.979 1.00 78.69 927 THR A N 1
ATOM 7290 C CA . THR A 1 927 ? 10.143 0.548 28.311 1.00 78.69 927 THR A CA 1
ATOM 7291 C C . THR A 1 927 ? 8.834 0.353 27.542 1.00 78.69 927 THR A C 1
ATOM 7293 O O . THR A 1 927 ? 7.755 0.695 28.028 1.00 78.69 927 THR A O 1
ATOM 7296 N N . SER A 1 928 ? 8.905 -0.218 26.336 1.00 69.69 928 SER A N 1
ATOM 7297 C CA . SER A 1 928 ? 7.719 -0.575 25.545 1.00 69.69 928 SER A CA 1
ATOM 7298 C C . SER A 1 928 ? 6.778 -1.488 26.337 1.00 69.69 928 SER A C 1
ATOM 7300 O O . SER A 1 928 ? 7.221 -2.490 26.897 1.00 69.69 928 SER A O 1
ATOM 7302 N N . LYS A 1 929 ? 5.474 -1.178 26.318 1.00 60.81 929 LYS A N 1
ATOM 7303 C CA . LYS A 1 929 ? 4.394 -1.962 26.960 1.00 60.81 929 LYS A CA 1
ATOM 7304 C C . LYS A 1 929 ? 4.449 -2.034 28.494 1.00 60.81 929 LYS A C 1
ATOM 7306 O O . LYS A 1 929 ? 3.679 -2.793 29.078 1.00 60.81 929 LYS A O 1
ATOM 7311 N N . GLU A 1 930 ? 5.291 -1.234 29.145 1.00 75.75 930 GLU A N 1
ATOM 7312 C CA . GLU A 1 930 ? 5.272 -1.060 30.600 1.00 75.75 930 GLU A CA 1
ATOM 7313 C C . GLU A 1 930 ? 4.548 0.238 30.977 1.00 75.75 930 GLU A C 1
ATOM 7315 O O . GLU A 1 930 ? 4.741 1.289 30.358 1.00 75.75 930 GLU A O 1
ATOM 7320 N N . ARG A 1 931 ? 3.692 0.157 32.003 1.00 78.25 931 ARG A N 1
ATOM 7321 C CA . ARG A 1 931 ? 2.983 1.312 32.561 1.00 78.25 931 ARG A CA 1
ATOM 7322 C C . ARG A 1 931 ? 3.960 2.128 33.399 1.00 78.25 931 ARG A C 1
ATOM 7324 O O . ARG A 1 931 ? 4.371 1.684 34.469 1.00 78.25 931 ARG A O 1
ATOM 7331 N N . ASN A 1 932 ? 4.286 3.338 32.959 1.00 77.56 932 ASN A N 1
ATOM 7332 C CA . ASN A 1 932 ? 5.120 4.246 33.742 1.00 77.56 932 ASN A CA 1
ATOM 7333 C C . ASN A 1 932 ? 4.256 4.898 34.823 1.00 77.56 932 ASN A C 1
ATOM 7335 O O . ASN A 1 932 ? 3.163 5.372 34.521 1.00 77.56 932 ASN A O 1
ATOM 7339 N N . SER A 1 933 ? 4.729 4.910 36.072 1.00 87.56 933 SER A N 1
ATOM 7340 C CA . SER A 1 933 ? 4.054 5.521 37.226 1.00 87.56 933 SER A CA 1
ATOM 7341 C C . SER A 1 933 ? 5.049 6.373 38.008 1.00 87.56 933 SER A C 1
ATOM 7343 O O . SER A 1 933 ? 5.875 5.839 38.747 1.00 87.56 933 SER A O 1
ATOM 7345 N N . ILE A 1 934 ? 4.954 7.691 37.871 1.00 87.12 934 ILE A N 1
ATOM 7346 C CA . ILE A 1 934 ? 5.993 8.632 38.300 1.00 87.12 934 ILE A CA 1
ATOM 7347 C C . ILE A 1 934 ? 5.404 9.645 39.274 1.00 87.12 934 ILE A C 1
ATOM 7349 O O . ILE A 1 934 ? 4.439 10.328 38.949 1.00 87.12 934 ILE A O 1
ATOM 7353 N N . ASN A 1 935 ? 5.988 9.759 40.461 1.00 88.25 935 ASN A N 1
ATOM 7354 C CA . ASN A 1 935 ? 5.711 10.832 41.407 1.00 88.25 935 ASN A CA 1
ATOM 7355 C C . ASN A 1 935 ? 6.636 12.002 41.093 1.00 88.25 935 ASN A C 1
ATOM 7357 O O . ASN A 1 935 ? 7.849 11.823 41.108 1.00 88.25 935 ASN A O 1
ATOM 7361 N N . LEU A 1 936 ? 6.057 13.171 40.853 1.00 89.12 936 LEU A N 1
ATOM 7362 C CA . LEU A 1 936 ? 6.755 14.421 40.596 1.00 89.12 936 LEU A CA 1
ATOM 7363 C C . LEU A 1 936 ? 6.504 15.401 41.734 1.00 89.12 936 LEU A C 1
ATOM 7365 O O . LEU A 1 936 ? 5.368 15.543 42.196 1.00 89.12 936 LEU A O 1
ATOM 7369 N N . VAL A 1 937 ? 7.549 16.123 42.121 1.00 90.31 937 VAL A N 1
ATOM 7370 C CA . VAL A 1 937 ? 7.455 17.331 42.942 1.00 90.31 937 VAL A CA 1
ATOM 7371 C C . VAL A 1 937 ? 7.609 18.532 42.013 1.00 90.31 937 VAL A C 1
ATOM 7373 O O . VAL A 1 937 ? 8.566 18.597 41.247 1.00 90.31 937 VAL A O 1
ATOM 7376 N N . LEU A 1 938 ? 6.656 19.458 42.046 1.00 88.94 938 LEU A N 1
ATOM 7377 C CA . LEU A 1 938 ? 6.579 20.640 41.192 1.00 88.94 938 LEU A CA 1
ATOM 7378 C C . LEU A 1 938 ? 6.752 21.909 42.026 1.00 88.94 938 LEU A C 1
ATOM 7380 O O . LEU A 1 938 ? 6.214 22.011 43.130 1.00 88.94 938 LEU A O 1
ATOM 7384 N N . ASP A 1 939 ? 7.440 22.901 41.470 1.00 82.38 939 ASP A N 1
ATOM 7385 C CA . ASP A 1 939 ? 7.521 24.230 42.066 1.00 82.38 939 ASP A CA 1
ATOM 7386 C C . ASP A 1 939 ? 6.158 24.928 42.000 1.00 82.38 939 ASP A C 1
ATOM 7388 O O . ASP A 1 939 ? 5.542 25.020 40.939 1.00 82.38 939 ASP A O 1
ATOM 7392 N N . SER A 1 940 ? 5.6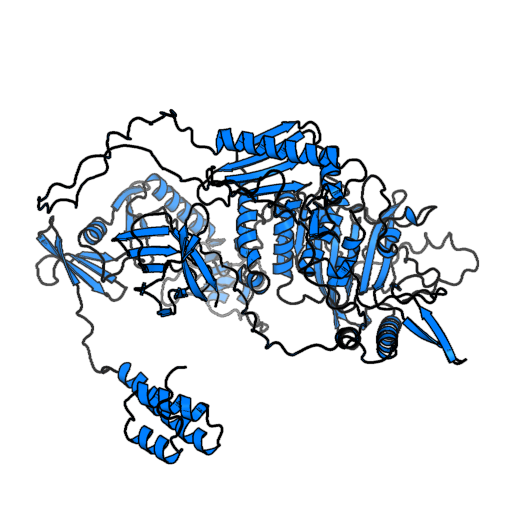99 25.436 43.144 1.00 68.06 940 SER A N 1
ATOM 7393 C CA . SER A 1 940 ? 4.567 26.362 43.233 1.00 68.06 940 SER A CA 1
ATOM 7394 C C . SER A 1 940 ? 3.232 25.849 42.648 1.00 68.06 940 SER A C 1
ATOM 7396 O O . SER A 1 940 ? 2.371 26.643 42.269 1.00 68.06 940 SER A O 1
ATOM 7398 N N . TYR A 1 941 ? 3.008 24.526 42.610 1.00 75.75 941 TYR A N 1
ATOM 7399 C CA . TYR A 1 941 ? 1.725 23.944 42.187 1.00 75.75 941 TYR A CA 1
ATOM 7400 C C . TYR A 1 941 ? 0.736 23.807 43.354 1.00 75.75 941 TYR A C 1
ATOM 7402 O O . TYR A 1 941 ? 0.825 22.874 44.149 1.00 75.75 941 TYR A O 1
ATOM 7410 N N . SER A 1 942 ? -0.247 24.704 43.440 1.00 57.97 942 SER A N 1
ATOM 7411 C CA . SER A 1 942 ? -1.323 24.638 44.443 1.00 57.97 942 SER A CA 1
ATOM 7412 C C . SER A 1 942 ? -2.648 24.155 43.846 1.00 57.97 942 SER A C 1
ATOM 7414 O O . SER A 1 942 ? -3.235 23.187 44.328 1.00 57.97 942 SER A O 1
ATOM 7416 N N . TYR A 1 943 ? -3.122 24.769 42.762 1.00 58.59 943 TYR A N 1
ATOM 7417 C CA . TYR A 1 943 ? -4.377 24.407 42.098 1.00 58.59 943 TYR A CA 1
ATOM 7418 C C . TYR A 1 943 ? -4.347 24.804 40.615 1.00 58.59 943 TYR A C 1
ATOM 7420 O O . TYR A 1 943 ? -3.718 25.794 40.251 1.00 58.59 943 TYR A O 1
ATOM 7428 N N . GLY A 1 944 ? -5.030 24.041 39.756 1.00 63.41 944 GLY A N 1
ATOM 7429 C CA . GLY A 1 944 ? -5.156 24.335 38.323 1.00 63.41 944 GLY A CA 1
ATOM 7430 C C . GLY A 1 944 ? -4.920 23.127 37.415 1.00 63.41 944 GLY A C 1
ATOM 7431 O O . GLY A 1 944 ? -4.466 22.068 37.856 1.00 63.41 944 GLY A O 1
ATOM 7432 N N . SER A 1 945 ? -5.260 23.291 36.133 1.00 67.31 945 SER A N 1
ATOM 7433 C CA . SER A 1 945 ? -5.062 22.262 35.104 1.00 67.31 945 SER A CA 1
ATOM 7434 C C . SER A 1 945 ? -3.601 22.203 34.671 1.00 67.31 945 SER A C 1
ATOM 7436 O O . SER A 1 945 ? -2.960 23.241 34.512 1.00 67.31 945 SER A O 1
ATOM 7438 N N . LEU A 1 946 ? -3.088 20.992 34.464 1.00 70.12 946 LEU A N 1
ATOM 7439 C CA . LEU A 1 946 ? -1.721 20.761 34.016 1.00 70.12 946 LEU A CA 1
ATOM 7440 C C . LEU A 1 946 ? -1.697 20.309 32.558 1.00 70.12 946 LEU A C 1
ATOM 7442 O O . LEU A 1 946 ? -2.508 19.482 32.137 1.00 70.12 946 LEU A O 1
ATOM 7446 N N . LYS A 1 947 ? -0.713 20.805 31.818 1.00 74.19 947 LYS A N 1
ATOM 7447 C CA . LYS A 1 947 ? -0.310 20.308 30.508 1.00 74.19 947 LYS A CA 1
ATOM 7448 C C . LYS A 1 947 ? 1.060 19.669 30.652 1.00 74.19 947 LYS A C 1
ATOM 7450 O O . LYS A 1 947 ? 1.956 20.255 31.250 1.00 74.19 947 LYS A O 1
ATOM 7455 N N . VAL A 1 948 ? 1.218 18.472 30.108 1.00 77.69 948 VAL A N 1
ATOM 7456 C CA . VAL A 1 948 ? 2.490 17.752 30.126 1.00 77.69 948 VAL A CA 1
ATOM 7457 C C . VAL A 1 948 ? 2.910 17.495 28.691 1.00 77.69 948 VAL A C 1
ATOM 7459 O O . VAL A 1 948 ? 2.117 16.991 27.897 1.00 77.69 948 VAL A O 1
ATOM 7462 N N . GLU A 1 949 ? 4.142 17.859 28.361 1.00 81.81 949 GLU A N 1
ATOM 7463 C CA . GLU A 1 949 ? 4.744 17.598 27.057 1.00 81.81 949 GLU A CA 1
ATOM 7464 C C . GLU A 1 949 ? 5.888 16.601 27.231 1.00 81.81 949 GLU A C 1
ATOM 7466 O O . GLU A 1 949 ? 6.741 16.758 28.103 1.00 81.81 949 GLU A O 1
ATOM 7471 N N . ALA A 1 950 ? 5.888 15.547 26.416 1.00 79.81 950 ALA A N 1
ATOM 7472 C CA . ALA A 1 950 ? 6.982 14.590 26.339 1.00 79.81 950 ALA A CA 1
ATOM 7473 C C . ALA A 1 950 ? 7.736 14.816 25.027 1.00 79.81 950 ALA A C 1
ATOM 7475 O O . ALA A 1 950 ? 7.113 14.946 23.979 1.00 79.81 950 ALA A O 1
ATOM 7476 N N . HIS A 1 951 ? 9.063 14.829 25.057 1.00 79.69 951 HIS A N 1
ATOM 7477 C CA . HIS A 1 951 ? 9.920 14.964 23.881 1.00 79.69 951 HIS A CA 1
ATOM 7478 C C . HIS A 1 951 ? 10.897 13.796 23.846 1.00 79.69 951 HIS A C 1
ATOM 7480 O O . HIS A 1 951 ? 11.468 13.429 24.871 1.00 79.69 951 HIS A O 1
ATOM 7486 N N . GLU A 1 952 ? 11.113 13.221 22.670 1.00 80.06 952 GLU A N 1
ATOM 7487 C CA . GLU A 1 952 ? 12.159 12.213 22.499 1.00 80.06 952 GLU A CA 1
ATOM 7488 C C . GLU A 1 952 ? 13.542 12.871 22.497 1.00 80.06 952 GLU A C 1
ATOM 7490 O O . GLU A 1 952 ? 13.703 13.987 21.987 1.00 80.06 952 GLU A O 1
ATOM 7495 N N . ILE A 1 953 ? 14.524 12.168 23.066 1.00 74.50 953 ILE A N 1
ATOM 7496 C CA . ILE A 1 953 ? 15.917 12.622 23.192 1.00 74.50 953 ILE A CA 1
ATOM 7497 C C . ILE A 1 953 ? 16.861 11.664 22.482 1.00 74.50 953 ILE A C 1
ATOM 7499 O O . ILE A 1 953 ? 16.701 10.436 22.676 1.00 74.50 953 ILE A O 1
#

Sequence (953 aa):
MKIRPYKDKSINELALIISNNEENEDILLNVRYELDLCWESSAKGMIGEIDKLLSGIYETSKTGPSGNNEFNDKFRELGIDPKTGLPIIVRIGRNGPVAQLGSKGGGKKPKYATIRKGSDIETITLEEVLRLFELPRILGEWNNSEVIKANYGRFGPYLQYGDKKYVELKDENDTPEEIDLERALELIVAKEKADKERIIKVFKGSEIQILNSHRGPNIWNGIKGKGRKNITIAKFFGDRNPSELTLNECKKAINGDVKPLKEHKISNAKKTSFGAIVENVKPPKEYDTNTIIKANVETLNKSLHSDMKRPEIGWEHPIDTSGEYEGFNNASMEHFGDHLKGFAREMTQNSLDAAFDSNQPVILNLKLLDMPVGEIPNLDELKSNLQMALDTHNTMSKNPNKKVSKFFANALSLLNGRSIKVFEFSDFNTTGMTSGGDKDLDNTFHVYMKTKDFSQKSDESLGSFGIGKSAPYAVSNLRTIITSSVYELNGIATQATQGKSILTTLRSENNDGSYTFRNNNGYWGVKEGATHISGYVDGLSPHLQRIDVKNSKASLGSKVSVLGFAFCEDWKERMAYAIIQNFFASINSGKLIVNIGNNAEYVLNSGSIQRVKEFIDSDIVAKYDDEFIESLDIRMSYLEAINGKSRSLEKTLSHLGLCRIELAISEGLPKKVCFIRDGMFITDELSINKLKQFSEFNDFVVVFQCLNKKGNLLLRDMEPPAHNTFEVSRLSGNSLEGKKALNEVATWIRDELKKYAYDQVEKTAFVNELEEFFNYDMSEGDSGKDAINEINPFSDVTIKLKPTPKKQTKRRKVTKDENGEDVEIVDPFGDGAMIPDNMGTGSGGGDMSGLSGTSIEKSRISKPTNVNNFRFLKLTDGSIRMFFDHSRSKKLKIEVFLSGVDEDMKLLILDSNLGEVHNGDLYIDVTSKERNSINLVLDSYSYGSLKVEAHEI

Radius of gyration: 37.54 Å; chains: 1; bounding box: 84×116×116 Å